Protein AF-A0A8T2DXG3-F1 (afdb_monomer)

pLDDT: mean 76.88, std 18.8, range [22.14, 98.5]

Nearest PDB structures (foldseek):
  3c4q-assembly2_B  TM=8.098E-01  e=6.160E-18  Corynebacterium glutamicum
  4n9w-assembly1_A  TM=7.398E-01  e=1.907E-14  Mycolicibacterium smegmatis MC2 155
  3c48-assembly1_A  TM=4.671E-01  e=1.867E-17  Corynebacterium glutamicum
  4nc9-assembly5_A  TM=6.658E-01  e=1.567E-13  Mycolicibacterium smegmatis MC2 155
  7vfn-assembly1_A  TM=7.058E-01  e=2.483E-08  Staphylococcus aureus subsp. aureus USA300

Mean predicted aligned error: 17.5 Å

Solvent-accessible surface area (backbone atoms only — not comparable to full-atom values): 44058 Å² total; per-residue (Å²): 138,88,80,87,86,82,91,85,86,87,86,89,86,82,65,74,67,65,60,56,54,56,55,55,71,61,51,61,68,62,63,62,77,75,63,88,80,93,75,85,89,77,84,76,81,82,78,89,72,95,66,99,71,74,75,68,88,79,78,60,76,93,72,49,90,50,24,63,39,73,50,80,65,47,82,87,56,66,58,78,65,73,45,38,35,38,33,30,32,45,53,66,66,53,55,90,76,59,54,66,67,27,49,42,52,50,53,55,45,32,51,44,13,53,45,60,30,50,33,37,37,30,25,21,26,70,55,87,48,92,74,52,71,64,66,74,80,83,57,100,78,75,51,65,53,47,78,44,54,39,79,97,59,66,62,58,56,64,50,56,68,53,32,45,52,54,50,52,57,53,36,69,76,51,70,58,70,32,34,39,20,50,41,76,33,50,49,47,87,58,42,54,76,44,73,62,35,38,31,38,45,80,65,56,43,64,50,47,51,48,23,53,51,48,62,51,68,66,49,61,92,88,57,76,82,51,71,66,57,55,48,42,46,66,72,51,36,51,57,45,34,60,48,46,68,66,40,56,78,34,51,68,28,39,34,14,42,28,62,49,50,34,47,41,44,35,74,71,64,63,41,59,65,97,32,56,43,69,51,68,70,62,52,69,63,94,63,31,59,70,42,73,66,45,16,52,55,41,26,58,76,70,72,47,77,86,54,74,80,44,42,31,37,28,36,72,49,65,31,40,70,60,43,15,49,67,42,52,52,56,19,47,61,56,48,53,77,77,38,86,51,51,35,40,38,38,36,26,51,48,83,48,56,67,58,52,60,76,67,41,93,47,44,48,77,66,37,69,62,50,76,72,52,45,39,29,52,47,31,44,35,47,35,36,44,44,50,41,36,47,56,59,51,80,54,56,61,58,51,47,30,12,31,17,34,21,12,39,35,35,34,67,31,63,25,33,39,70,65,68,56,67,48,74,62,30,44,46,73,24,59,77,42,41,67,45,45,32,53,53,49,52,51,54,59,71,55,33,52,68,54,34,46,53,20,0,48,55,20,20,58,50,30,56,68,74,23,34,97,65,58,48,65,53,29,35,36,27,40,51,76,92,91,61,100,53,102,81,71,66,71,35,34,37,35,43,68,94,43,86,58,67,46,76,49,91,59,90,65,54,84,70,76,66,83,49,49,62,23,65,25,48,44,48,21,32,41,39,36,34,46,66,72,50,65,26,32,41,32,14,79,67,69,67,46,69,46,81,39,78,76,42,70,69,30,51,51,48,53,74,40,50,77,59,51,72,72,67,76,80,72,70,56,47,54,29,38,36,44,14,72,87,80,71,43,62,35,49,33,44,54,43,66,26,48,90,76,75,42,94,46,63,14,46,37,38,40,39,38,70,90,77,72,43,67,41,77,49,78,78,58,51,95,58,44,57,46,34,69,38,46,27,26,44,56,94,36,24,39,36,38,45,33,66,43,76,65,24,27,35,37,37,33,35,54,73,81,62,43,76,51,81,52,55,71,47,99,57,57,74,68,60,56,58,24,35,45,54,38,56,49,89,94,31,55,28,41,36,40,48,55,85,56,32,34,41,34,30,35,57,38,80,89,82,63,45,72,45,77,72,56,70,47,80,61,51,76,92,61,38,93,84,70,57,30,63,44,71,54,45,73,46,68,50,98,55,94,95,58,85,42,58,28,40,33,32,30,34,76,68,89,22,34,48,35,35,32,34,33,71,84,81,69,45,76,46,83,59,40,77,45,97,43,44,43,58,66,22,59,35,35,51,20,87,61,75,85,126

Sequence (788 aa):
MASQTKLKKPNSHFSLCTFLFFTVLFTIPALFLLRTSSCSSSTAAVSSSSDTDQPPWSGDLQTAQFAWNRLDFSLTNPPPKTLKLAVFSRKWPTGPNPGGMERHAFTLYTALARRGHRVHVFTSPLDQSPETNKIPPVSDQIIYPIIHSHGDAEPGKWRYNKAWELYQEENKKEPFDAVHSESVALPHWIAREVPNLAVSWHGIALESLQSSIYQDLIRKPDEPRSQGFNASLYGAVLPKILDEIRFFHNYAHHIAISDSCGEMLRDVYQIPEKRVHVILNGVDENGFTSDKKLRTLFRSKLGLPENSSTIVLGAAGRLVKDKGHPLLFEAFAKLIQTYSNVYLVVAGSGPWEQRYKELGEKVSILGSLNPNELKGFYNGIDLFVNPTLRPQGLDLTLMEAMLSGKPVMASRYASIKRSIVVNDEFGFMFAPNVEALTAVMEVAVAEGAERLAERGRKCKEYAAEMFTARDPDVLMVSVFPHHVINPTIESLRTLQLGSSSTFKIPTPWEKDNVLYLVSHSSCDGLVCLYNHDKSGYVVNPTTRWYRPLPLCDYQKLMIDLRDGYYKLKRKFFMLGFGKDKFRGTYKPVWLYNSAEIGLKNATTCEVFDFSTNAWRYVTPAAPYRIAAYPAPVYLDGSLYWFTECKETKVLPFNLHTETFQVVCKAPFANVDPYKIVFYNLDNRLCVSEMKWPNQVIWSFNSGNKTWDKLFSIVLDLNFVTGICAVLPLALFDGKKKKKKKKKLMFCGRVLSQTLNTHDLETKSYDVTFTAESIGFPVLYFQSLISIP

InterPro domains:
  IPR001296 Glycosyl transferase, family 1 [PF00534] (306-459)
  IPR006527 F-box associated beta-propeller, type 1 [PF07734] (515-787)
  IPR017451 F-box associated beta-propeller domain [TIGR01640] (521-714)
  IPR028098 Glycosyltransferase subfamily 4-like, N-terminal domain [PF13439] (98-285)

Radius of gyration: 31.5 Å; Cα contacts (8 Å, |Δi|>4): 1537; chains: 1; bounding box: 83×72×102 Å

Secondary structure (DSSP, 8-state):
--------PPPP---HHHHHHHHHHHHHHHHHTT-----------------S-PPPP-S-GGG-SS-GGGS---TTS--SS--EEEEE-S--S-SS---HHHHHHHHHHHHHHHTT-EEEEEESPP---TTTT-PPP--TT---PEEEEPPSS-TT---HHHHHHHHHHHHHHS--SEEEEEGGGS-HHHHTT-TTEEEEES--HHHHHHHHHHHHHTS-TTSPPPHHHHHHIIIIIHHHHHHHHHHGGG-SEEEESSHHHHHIIIIIS---GGGEEE-PPP--GGG----HHHHHHHHHHTT---STT-EEEEEES--SGGGTHHHHHHHHHHHHHH-TTEEEEEEB-STTHHHHHTTGGGEEE-BS--HHHHHHHHHH-SEEEE----TT---HHHHHHHHTT--EEEE--HHHHHHT--SGGGEEEE-SSHHHHHHHHHHHHHHHHHHHHHHHHHHHHHHHHHSS--PPPPEEEE----S---TT--S-EEEETT-S-EEE---GGGGGT---EE-S--BTTBEEEE-SSS--EEE-TTT--EEEPPPPHHHHHHHHHGGGGGGS-------EEEEETTTTEEEEEEEEE-GGGT-SSSEEEEEEETTTTEEEE-SSPPSS-B-SSS--EEETTEEEEEB-SSS-EEEEEETTTTEE--EEE-SS-S--GGGEEEEEETTEEEEEEEETTEEEEEEEETTTTEEEEEEEEE--TTT--SS---EEEEEEE---TT---EEEEEE-SSS--EEEEEETTT--EEEEEE-S---S--EE--------

Foldseek 3Di:
DDDDDDDDDDDDDDDPVVVVVVVVVPPVVVVVVPDDDDDDDDDDDDDDDDDPDDDFDDDDQLLDQFFPLVGFQDLVHADPDAFAEEEQDADAPLDQFDAPLNQLVQVVQQSSQSSPHAYEYQYADHPPDPVSPCPPPDPVRRGGYHYDHQDDDDGSHQDLVSSVVVQVVVCVVPNGPAYEYAAVSPPLVVQLVDPRYEYEDLDALVLVLLLLVLLCVQPDPPDDDDPVSVCCNVPPRVVRNVVCLVRVQSHQAYEAQFPVSLCCVCPVSVDDNSRYHYHHGFDALVLAAADPVLQVVLCVVLVQDPDQLAAEEEEEDACDVQQLLVLVLLLVLVQCVPDVRYAYEYEEDDPCQVVQCVSPSRYHYDYHDDSNVVNSRLNNHLEYERLGSRLSDPRVNLLRSLLNLFAYEYEPHPRCCVQQVVDCLSAHYAHNYNVRSNVSVVVVSVCTRVSRSRSSNVSSVVSCQRRHPRNRFWWWWAADDPDDPDLPHAGTWIDGFLDQDIDGQDDPCSNVVDGWDWAQADGNQWIKTDDLQDWIKIARSQNRDIDTADDDPRNVLVNVCDCVVVVLPDFAAAWHWYAQSVVRFIKTKDKAQCVSSPDPDRIWMWIAGPVVSDIDTDPPGFPAAFHRQAGWEDADQWIWTWGPDQFIWIWIQRNNVRDIDTQDTDPDGPADSQQKYWYQEPRWTKIWGDPPQKIWIWTADPVVSDTDTDDIAGHDVLQEPPTGDKAWAYWAFDDDPDDTWIKIWIHYQPFTQFIWIAGPPVRDIDTSYGHSGRHHIHTGRRRPDDDD

Structure (mmCIF, N/CA/C/O backbone):
data_AF-A0A8T2DXG3-F1
#
_entry.id   AF-A0A8T2DXG3-F1
#
loop_
_atom_site.group_PDB
_atom_site.id
_atom_site.type_symbol
_atom_site.label_atom_id
_atom_site.label_alt_id
_atom_site.label_comp_id
_atom_site.label_asym_id
_atom_site.label_entity_id
_atom_site.label_seq_id
_atom_site.pdbx_PDB_ins_code
_atom_site.Cartn_x
_atom_site.Cartn_y
_atom_site.Cartn_z
_atom_site.occupancy
_atom_site.B_iso_or_equiv
_atom_site.auth_seq_id
_atom_site.auth_comp_id
_atom_site.auth_asym_id
_atom_site.auth_atom_id
_atom_site.pdbx_PDB_model_num
ATOM 1 N N . MET A 1 1 ? -45.236 17.200 -55.316 1.00 36.44 1 MET A N 1
ATOM 2 C CA . MET A 1 1 ? -45.056 16.736 -56.708 1.00 36.44 1 MET A CA 1
ATOM 3 C C . MET A 1 1 ? -43.775 17.346 -57.237 1.00 36.44 1 MET A C 1
ATOM 5 O O . MET A 1 1 ? -43.647 18.561 -57.225 1.00 36.44 1 MET A O 1
ATOM 9 N N . ALA A 1 2 ? -42.805 16.497 -57.559 1.00 32.91 2 ALA A N 1
ATOM 10 C CA . ALA A 1 2 ? -41.460 16.874 -57.970 1.00 32.91 2 ALA A CA 1
ATOM 11 C C . ALA A 1 2 ? -41.408 17.201 -59.471 1.00 32.91 2 ALA A C 1
ATOM 13 O O . ALA A 1 2 ? -42.013 16.480 -60.264 1.00 32.91 2 ALA A O 1
ATOM 14 N N . SER A 1 3 ? -40.637 18.221 -59.860 1.00 30.44 3 SER A N 1
ATOM 15 C CA . SER A 1 3 ? -40.182 18.399 -61.242 1.00 30.44 3 SER A CA 1
ATOM 16 C C . SER A 1 3 ? -38.671 18.203 -61.331 1.00 30.44 3 SER A C 1
ATOM 18 O O . SER A 1 3 ? -37.901 18.705 -60.516 1.00 30.44 3 SER A O 1
ATOM 20 N N . GLN A 1 4 ? -38.288 17.435 -62.340 1.00 38.31 4 GLN A N 1
ATOM 21 C CA . GLN A 1 4 ? -36.957 16.936 -62.648 1.00 38.31 4 GLN A CA 1
ATOM 22 C C . GLN A 1 4 ? -35.958 18.036 -63.028 1.00 38.31 4 GLN A C 1
ATOM 24 O O . GLN A 1 4 ? -36.316 19.023 -63.665 1.00 38.31 4 GLN A O 1
ATOM 29 N N . THR A 1 5 ? -34.668 17.772 -62.810 1.00 30.14 5 THR A N 1
ATOM 30 C CA . THR A 1 5 ? -33.633 18.095 -63.808 1.00 30.14 5 THR A CA 1
ATOM 31 C C . THR A 1 5 ? -32.411 17.196 -63.621 1.00 30.14 5 THR A C 1
ATOM 33 O O . THR A 1 5 ? -31.902 17.017 -62.518 1.00 30.14 5 THR A O 1
ATOM 36 N N . LYS A 1 6 ? -31.974 16.577 -64.723 1.00 32.88 6 LYS A N 1
ATOM 37 C CA . LYS A 1 6 ? -30.844 15.645 -64.822 1.00 32.88 6 LYS A CA 1
ATOM 38 C C . LYS A 1 6 ? -29.635 16.346 -65.465 1.00 32.88 6 LYS A C 1
ATOM 40 O O . LYS A 1 6 ? -29.786 16.970 -66.506 1.00 32.88 6 LYS A O 1
ATOM 45 N N . LEU A 1 7 ? -28.462 16.072 -64.880 1.00 33.25 7 LEU A N 1
ATOM 46 C CA . LEU A 1 7 ? -27.127 15.828 -65.473 1.00 33.25 7 LEU A CA 1
ATOM 47 C C . LEU A 1 7 ? -26.355 16.926 -66.241 1.00 33.25 7 LEU A C 1
ATOM 49 O O . LEU A 1 7 ? -26.735 17.316 -67.339 1.00 33.25 7 LEU A O 1
ATOM 53 N N . LYS A 1 8 ? -25.116 17.185 -65.774 1.00 28.42 8 LYS A N 1
ATOM 54 C CA . LYS A 1 8 ? -23.886 17.286 -66.599 1.00 28.42 8 LYS A CA 1
ATOM 55 C C . LYS A 1 8 ? -22.622 16.901 -65.790 1.00 28.42 8 LYS A C 1
ATOM 57 O O . LYS A 1 8 ? -22.511 17.246 -64.620 1.00 28.42 8 LYS A O 1
ATOM 62 N N . LYS A 1 9 ? -21.710 16.144 -66.425 1.00 31.61 9 LYS A N 1
ATOM 63 C CA . LYS A 1 9 ? -20.399 15.648 -65.927 1.00 31.61 9 LYS A CA 1
ATOM 64 C C . LYS A 1 9 ? -19.340 16.771 -65.807 1.00 31.61 9 LYS A C 1
ATOM 66 O O . LYS A 1 9 ? -19.448 17.740 -66.556 1.00 31.61 9 LYS A O 1
ATOM 71 N N . PRO A 1 10 ? -18.287 16.613 -64.972 1.00 37.31 10 PRO A N 1
ATOM 72 C CA . PRO A 1 10 ? -17.184 17.569 -64.871 1.00 37.31 10 PRO A CA 1
ATOM 73 C C . PRO A 1 10 ? -16.040 17.272 -65.860 1.00 37.31 10 PRO A C 1
ATOM 75 O O . PRO A 1 10 ? -15.703 16.113 -66.106 1.00 37.31 10 PRO A O 1
ATOM 78 N N . ASN A 1 11 ? -15.430 18.341 -66.384 1.00 32.38 11 ASN A N 1
ATOM 79 C CA . ASN A 1 11 ? -14.191 18.318 -67.163 1.00 32.38 11 ASN A CA 1
ATOM 80 C C . ASN A 1 11 ? -12.968 18.398 -66.239 1.00 32.38 11 ASN A C 1
ATOM 82 O O . ASN A 1 11 ? -12.905 19.223 -65.329 1.00 32.38 11 ASN A O 1
ATOM 86 N N . SER A 1 12 ? -11.988 17.548 -66.528 1.00 41.22 12 SER A N 1
ATOM 87 C CA . SER A 1 12 ? -10.654 17.490 -65.942 1.00 41.22 12 SER A CA 1
ATOM 88 C C . SER A 1 12 ? -9.726 18.528 -66.571 1.00 41.22 12 SER A C 1
ATOM 90 O O . SER A 1 12 ? -9.498 18.450 -67.769 1.00 41.22 12 SER A O 1
ATOM 92 N N . HIS A 1 13 ? -9.137 19.423 -65.778 1.00 42.16 13 HIS A N 1
ATOM 93 C CA . HIS A 1 13 ? -7.827 20.035 -66.041 1.00 42.16 13 HIS A CA 1
ATOM 94 C C . HIS A 1 13 ? -7.326 20.667 -64.733 1.00 42.16 13 HIS A C 1
ATOM 96 O O . HIS A 1 13 ? -7.647 21.808 -64.420 1.00 42.16 13 HIS A O 1
ATOM 102 N N . PHE A 1 14 ? -6.545 19.916 -63.953 1.00 41.03 14 PHE A N 1
ATOM 103 C CA . PHE A 1 14 ? -5.687 20.484 -62.913 1.00 41.03 14 PHE A CA 1
ATOM 104 C C . PHE A 1 14 ? -4.249 20.047 -63.196 1.00 41.03 14 PHE A C 1
ATOM 106 O O . PHE A 1 14 ? -3.977 18.879 -63.464 1.00 41.03 14 PHE A O 1
ATOM 113 N N . SER A 1 15 ? -3.378 21.047 -63.274 1.00 48.19 15 SER A N 1
ATOM 114 C CA . SER A 1 15 ? -2.099 21.043 -63.979 1.00 48.19 15 SER A CA 1
ATOM 115 C C . SER A 1 15 ? -0.983 20.305 -63.229 1.00 48.19 15 SER A C 1
ATOM 117 O O . SER A 1 15 ? -0.803 20.466 -62.023 1.00 48.19 15 SER A O 1
ATOM 119 N N . LEU A 1 16 ? -0.171 19.572 -63.996 1.00 49.19 16 LEU A N 1
ATOM 120 C CA . LEU A 1 16 ? 1.076 18.892 -63.615 1.00 49.19 16 LEU A CA 1
ATOM 121 C C . LEU A 1 16 ? 2.078 19.813 -62.874 1.00 49.19 16 LEU A C 1
ATOM 123 O O . LEU A 1 16 ? 2.930 19.337 -62.125 1.00 49.19 16 LEU A O 1
ATOM 127 N N . CYS A 1 17 ? 1.950 21.136 -63.028 1.00 50.56 17 CYS A N 1
ATOM 128 C CA . CYS A 1 17 ? 2.814 22.123 -62.379 1.00 50.56 17 CYS A CA 1
ATOM 129 C C . CYS A 1 17 ? 2.629 22.201 -60.856 1.00 50.56 17 CYS A C 1
ATOM 131 O O . CYS A 1 17 ? 3.584 22.513 -60.146 1.00 50.56 17 CYS A O 1
ATOM 133 N N . THR A 1 18 ? 1.441 21.889 -60.326 1.00 57.53 18 THR A N 1
ATOM 134 C CA . THR A 1 18 ? 1.207 21.935 -58.872 1.00 57.53 18 THR A CA 1
ATOM 135 C C . THR A 1 18 ? 1.896 20.767 -58.164 1.00 57.53 18 THR A C 1
ATOM 137 O O . THR A 1 18 ? 2.382 20.924 -57.050 1.00 57.53 18 THR A O 1
ATOM 140 N N . PHE A 1 19 ? 2.024 19.614 -58.828 1.00 59.81 19 PHE A N 1
ATOM 141 C CA . PHE A 1 19 ? 2.673 18.433 -58.252 1.00 59.81 19 PHE A CA 1
ATOM 142 C C . PHE A 1 19 ? 4.202 18.589 -58.179 1.00 59.81 19 PHE A C 1
ATOM 144 O O . PHE A 1 19 ? 4.807 18.256 -57.162 1.00 59.81 19 PHE A O 1
ATOM 151 N N . LEU A 1 20 ? 4.816 19.183 -59.211 1.00 57.59 20 LEU A N 1
ATOM 152 C CA . LEU A 1 20 ? 6.264 19.429 -59.264 1.00 57.59 20 LEU A CA 1
ATOM 153 C C . LEU A 1 20 ? 6.738 20.461 -58.226 1.00 57.59 20 LEU A C 1
ATOM 155 O O . LEU A 1 20 ? 7.808 20.290 -57.637 1.00 57.59 20 LEU A O 1
ATOM 159 N N . PHE A 1 21 ? 5.925 21.486 -57.944 1.00 63.72 21 PHE A N 1
ATOM 160 C CA . PHE A 1 21 ? 6.243 22.513 -56.946 1.00 63.72 21 PHE A CA 1
ATOM 161 C C . PHE A 1 21 ? 6.338 21.934 -55.524 1.00 63.72 21 PHE A C 1
ATOM 163 O O . PHE A 1 21 ? 7.271 22.253 -54.787 1.00 63.72 21 PHE A O 1
ATOM 170 N N . PHE A 1 22 ? 5.443 21.009 -55.157 1.00 55.56 22 PHE A N 1
ATOM 171 C CA . PHE A 1 22 ? 5.474 20.362 -53.840 1.00 55.56 22 PHE A CA 1
ATOM 172 C C . PHE A 1 22 ? 6.601 19.328 -53.699 1.00 55.56 22 PHE A C 1
ATOM 174 O O . PHE A 1 22 ? 7.175 19.204 -52.619 1.00 55.56 22 PHE A O 1
ATOM 181 N N . THR A 1 23 ? 7.003 18.635 -54.770 1.00 59.44 23 THR A N 1
ATOM 182 C CA . THR A 1 23 ? 8.134 17.689 -54.698 1.00 59.44 23 THR A CA 1
ATOM 183 C C . THR A 1 23 ? 9.490 18.367 -54.498 1.00 59.44 23 THR A C 1
ATOM 185 O O . THR A 1 23 ? 10.348 17.806 -53.820 1.00 59.44 23 THR A O 1
ATOM 188 N N . VAL A 1 24 ? 9.702 19.579 -55.019 1.00 62.62 24 VAL A N 1
ATOM 189 C CA . VAL A 1 24 ? 10.977 20.305 -54.851 1.00 62.62 24 VAL A CA 1
ATOM 190 C C . VAL A 1 24 ? 11.058 20.993 -53.482 1.00 62.62 24 VAL A C 1
ATOM 192 O O . VAL A 1 24 ? 12.117 20.987 -52.856 1.00 62.62 24 VAL A O 1
ATOM 195 N N . LEU A 1 25 ? 9.933 21.504 -52.960 1.00 58.09 25 LEU A N 1
ATOM 196 C CA . LEU A 1 25 ? 9.897 22.196 -51.664 1.00 58.09 25 LEU A CA 1
ATOM 197 C C . LEU A 1 25 ? 10.207 21.269 -50.469 1.00 58.09 25 LEU A C 1
ATOM 199 O O . LEU A 1 25 ? 10.705 21.733 -49.447 1.00 58.09 25 LEU A O 1
ATOM 203 N N . PHE A 1 26 ? 9.943 19.963 -50.604 1.00 54.41 26 PHE A N 1
ATOM 204 C CA . PHE A 1 26 ? 10.114 18.979 -49.525 1.00 54.41 26 PHE A CA 1
ATOM 205 C C . PHE A 1 26 ? 11.358 18.084 -49.650 1.00 54.41 26 PHE A C 1
ATOM 207 O O . PHE A 1 26 ? 11.744 17.446 -48.673 1.00 54.41 26 PHE A O 1
ATOM 214 N N . THR A 1 27 ? 12.027 18.041 -50.806 1.00 53.34 27 THR A N 1
ATOM 215 C CA . THR A 1 27 ? 13.200 17.164 -51.017 1.00 53.34 27 THR A CA 1
ATOM 216 C C . THR A 1 27 ? 14.532 17.829 -50.657 1.00 53.34 27 THR A C 1
ATOM 218 O O . THR A 1 27 ? 15.464 17.149 -50.232 1.00 53.34 27 THR A O 1
ATOM 221 N N . ILE A 1 28 ? 14.621 19.158 -50.744 1.00 52.03 28 ILE A N 1
ATOM 222 C CA . ILE A 1 28 ? 15.856 19.913 -50.477 1.00 52.03 28 ILE A CA 1
ATOM 223 C C . ILE A 1 28 ? 16.189 20.041 -48.969 1.00 52.03 28 ILE A C 1
ATOM 225 O O . ILE A 1 28 ? 17.364 19.898 -48.622 1.00 52.03 28 ILE A O 1
ATOM 229 N N . PRO A 1 29 ? 15.224 20.195 -48.034 1.00 48.75 29 PRO A N 1
ATOM 230 C CA . PRO A 1 29 ? 15.529 20.200 -46.596 1.00 48.75 29 PRO A CA 1
ATOM 231 C C . PRO A 1 29 ? 15.980 18.829 -46.059 1.00 48.75 29 PRO A C 1
ATOM 233 O O . PRO A 1 29 ? 16.755 18.758 -45.107 1.00 48.75 29 PRO A O 1
ATOM 236 N N . ALA A 1 30 ? 15.544 17.731 -46.690 1.00 45.62 30 ALA A N 1
ATOM 237 C CA . ALA A 1 30 ? 15.877 16.366 -46.274 1.00 45.62 30 ALA A CA 1
ATOM 238 C C . ALA A 1 30 ? 17.333 15.968 -46.593 1.00 45.62 30 ALA A C 1
ATOM 240 O O . ALA A 1 30 ? 17.901 15.110 -45.920 1.00 45.62 30 ALA A O 1
ATOM 241 N N . LEU A 1 31 ? 17.968 16.622 -47.573 1.00 42.72 31 LEU A N 1
ATOM 242 C CA . LEU A 1 31 ? 19.369 16.381 -47.944 1.00 42.72 31 LEU A CA 1
ATOM 243 C C . LEU A 1 31 ? 20.376 17.166 -47.082 1.00 42.72 31 LEU A C 1
ATOM 245 O O . LEU A 1 31 ? 21.543 16.782 -47.020 1.00 42.72 31 LEU A O 1
ATOM 249 N N . PHE A 1 32 ? 19.935 18.204 -46.360 1.00 40.88 32 PHE A N 1
ATOM 250 C CA . PHE A 1 32 ? 20.781 18.960 -45.423 1.00 40.88 32 PHE A CA 1
ATOM 251 C C . PHE A 1 32 ? 20.879 18.331 -44.023 1.00 40.88 32 PHE A C 1
ATOM 253 O O . PHE A 1 32 ? 21.815 18.635 -43.290 1.00 40.88 32 PHE A O 1
ATOM 260 N N . LEU A 1 33 ? 19.983 17.401 -43.669 1.00 42.19 33 LEU A N 1
ATOM 261 C CA . LEU A 1 33 ? 20.028 16.658 -42.399 1.00 42.19 33 LEU A CA 1
ATOM 262 C C . LEU A 1 33 ? 20.940 15.412 -42.436 1.00 42.19 33 LEU A C 1
ATOM 264 O O . LEU A 1 33 ? 21.079 14.728 -41.427 1.00 42.19 33 LEU A O 1
ATOM 268 N N . LEU A 1 34 ? 21.585 15.120 -43.574 1.00 37.22 34 LEU A N 1
ATOM 269 C CA . LEU A 1 34 ? 22.443 13.938 -43.771 1.00 37.22 34 LEU A CA 1
ATOM 270 C C . LEU A 1 34 ? 23.950 14.243 -43.876 1.00 37.22 34 LEU A C 1
ATOM 272 O O . LEU A 1 34 ? 24.734 13.367 -44.242 1.00 37.22 34 LEU A O 1
ATOM 276 N N . ARG A 1 35 ? 24.401 15.454 -43.525 1.00 35.03 35 ARG A N 1
ATOM 277 C CA . ARG A 1 35 ? 25.836 15.761 -43.404 1.00 35.03 35 ARG A CA 1
ATOM 278 C C . ARG A 1 35 ? 26.145 16.498 -42.106 1.00 35.03 35 ARG A C 1
ATOM 280 O O . ARG A 1 35 ? 25.478 17.463 -41.762 1.00 35.03 35 ARG A O 1
ATOM 287 N N . THR A 1 36 ? 27.245 16.071 -41.483 1.00 30.36 36 THR A N 1
ATOM 288 C CA . THR A 1 36 ? 27.814 16.476 -40.180 1.00 30.36 36 THR A CA 1
ATOM 289 C C . THR A 1 36 ? 27.170 15.699 -39.018 1.00 30.36 36 THR A C 1
ATOM 291 O O . THR A 1 36 ? 25.980 15.782 -38.778 1.00 30.36 36 THR A O 1
ATOM 294 N N . SER A 1 37 ? 27.863 14.818 -38.300 1.00 29.02 37 SER A N 1
ATOM 295 C CA . SER A 1 37 ? 29.191 14.986 -37.715 1.00 29.02 37 SER A CA 1
ATOM 296 C C . SER A 1 37 ? 29.897 13.633 -37.557 1.00 29.02 37 SER A C 1
ATOM 298 O O . SER A 1 37 ? 29.459 12.732 -36.850 1.00 29.02 37 SER A O 1
ATOM 300 N N . SER A 1 38 ? 31.034 13.513 -38.231 1.00 29.02 38 SER A N 1
ATOM 301 C CA . SER A 1 38 ? 32.109 12.586 -37.905 1.00 29.02 38 SER A CA 1
ATOM 302 C C . SER A 1 38 ? 32.763 13.036 -36.599 1.00 29.02 38 SER A C 1
ATOM 304 O O . SER A 1 38 ? 33.349 14.117 -36.561 1.00 29.02 38 SER A O 1
ATOM 306 N N . CYS A 1 39 ? 32.694 12.217 -35.551 1.00 23.86 39 CYS A N 1
ATOM 307 C CA . CYS A 1 39 ? 33.602 12.332 -34.417 1.00 23.86 39 CYS A CA 1
ATOM 308 C C . CYS A 1 39 ? 34.064 10.939 -33.983 1.00 23.86 39 CYS A C 1
ATOM 310 O O . CYS A 1 39 ? 33.299 9.978 -33.944 1.00 23.86 39 CYS A O 1
ATOM 312 N N . SER A 1 40 ? 35.366 10.868 -33.763 1.00 24.83 40 SER A N 1
ATOM 313 C CA . SER A 1 40 ? 36.238 9.720 -33.553 1.00 24.83 40 SER A CA 1
ATOM 314 C C . SER A 1 40 ? 35.734 8.677 -32.556 1.00 24.83 40 SER A C 1
ATOM 316 O O . SER A 1 40 ? 35.421 8.984 -31.408 1.00 24.83 40 SER A O 1
ATOM 318 N N . SER A 1 41 ? 35.795 7.418 -32.982 1.00 24.97 41 SER A N 1
ATOM 319 C CA . SER A 1 41 ? 35.746 6.229 -32.141 1.00 24.97 41 SER A CA 1
ATOM 320 C C . SER A 1 41 ? 36.973 6.157 -31.225 1.00 24.97 41 SER A C 1
ATOM 322 O O . SER A 1 41 ? 38.055 5.767 -31.666 1.00 24.97 41 SER A O 1
ATOM 324 N N . SER A 1 42 ? 36.808 6.484 -29.945 1.00 23.20 42 SER A N 1
ATOM 325 C CA . SER A 1 42 ? 37.660 5.950 -28.883 1.00 23.20 42 SER A CA 1
ATOM 326 C C . SER A 1 42 ? 37.013 4.667 -28.359 1.00 23.20 42 SER A C 1
ATOM 328 O O . SER A 1 42 ? 36.015 4.668 -27.642 1.00 23.20 42 SER A O 1
ATOM 330 N N . THR A 1 43 ? 37.562 3.529 -28.771 1.00 24.88 43 THR A N 1
ATOM 331 C CA . THR A 1 43 ? 37.257 2.220 -28.196 1.00 24.88 43 THR A CA 1
ATOM 332 C C . THR A 1 43 ? 37.784 2.174 -26.763 1.00 24.88 43 THR A C 1
ATOM 334 O O . THR A 1 43 ? 38.964 1.903 -26.545 1.00 24.88 43 THR A O 1
ATOM 337 N N . ALA A 1 44 ? 36.925 2.441 -25.780 1.00 23.41 44 ALA A N 1
ATOM 338 C CA . ALA A 1 44 ? 37.192 2.046 -24.404 1.00 23.41 44 ALA A CA 1
ATOM 339 C C . ALA A 1 44 ? 36.923 0.540 -24.287 1.00 23.41 44 ALA A C 1
ATOM 341 O O . ALA A 1 44 ? 35.783 0.082 -24.360 1.00 23.41 44 ALA A O 1
ATOM 342 N N . ALA A 1 45 ? 38.001 -0.234 -24.176 1.00 22.14 45 ALA A N 1
ATOM 343 C CA . ALA A 1 45 ? 37.951 -1.648 -23.852 1.00 22.14 45 ALA A CA 1
ATOM 344 C C . ALA A 1 45 ? 37.298 -1.828 -22.473 1.00 22.14 45 ALA A C 1
ATOM 346 O O . ALA A 1 45 ? 37.824 -1.352 -21.469 1.00 22.14 45 ALA A O 1
ATOM 347 N N . VAL A 1 46 ? 36.156 -2.514 -22.419 1.00 23.95 46 VAL A N 1
ATOM 348 C CA . VAL A 1 46 ? 35.571 -2.973 -21.156 1.00 23.95 46 VAL A CA 1
ATOM 349 C C . VAL A 1 46 ? 36.251 -4.289 -20.801 1.00 23.95 46 VAL A C 1
ATOM 351 O O . VAL A 1 46 ? 35.932 -5.346 -21.344 1.00 23.95 46 VAL A O 1
ATOM 354 N N . SER A 1 47 ? 37.244 -4.201 -19.921 1.00 22.80 47 SER A N 1
ATOM 355 C CA . SER A 1 47 ? 37.833 -5.342 -19.231 1.00 22.80 47 SER A CA 1
ATOM 356 C C . SER A 1 47 ? 36.797 -5.965 -18.297 1.00 22.80 47 SER A C 1
ATOM 358 O O . SER A 1 47 ? 36.258 -5.294 -17.420 1.00 22.80 47 SER A O 1
ATOM 360 N N . SER A 1 48 ? 36.536 -7.256 -18.476 1.00 27.28 48 SER A N 1
ATOM 361 C CA . SER A 1 48 ? 35.738 -8.078 -17.573 1.00 27.28 48 SER A CA 1
ATOM 362 C C . SER A 1 48 ? 36.532 -8.398 -16.302 1.00 27.28 48 SER A C 1
ATOM 364 O O . SER A 1 48 ? 37.356 -9.316 -16.309 1.00 27.28 48 SER A O 1
ATOM 366 N N . SER A 1 49 ? 36.279 -7.667 -15.216 1.00 22.59 49 SER A N 1
ATOM 367 C CA . SER A 1 49 ? 36.568 -8.121 -13.853 1.00 22.59 49 SER A CA 1
ATOM 368 C C . SER A 1 49 ? 35.324 -8.782 -13.261 1.00 22.59 49 SER A C 1
ATOM 370 O O . SER A 1 49 ? 34.190 -8.335 -13.425 1.00 22.59 49 SER A O 1
ATOM 372 N N . SER A 1 50 ? 35.543 -9.915 -12.608 1.00 36.56 50 SER A N 1
ATOM 373 C CA . SER A 1 50 ? 34.583 -10.590 -11.747 1.00 36.56 50 SER A CA 1
ATOM 374 C C . SER A 1 50 ? 34.287 -9.718 -10.525 1.00 36.56 50 SER A C 1
ATOM 376 O O . SER A 1 50 ? 35.100 -9.708 -9.606 1.00 36.56 50 SER A O 1
ATOM 378 N N . ASP A 1 51 ? 33.145 -9.029 -10.487 1.00 28.52 51 ASP A N 1
ATOM 379 C CA . ASP A 1 51 ? 32.801 -8.163 -9.355 1.00 28.52 51 ASP A CA 1
ATOM 380 C C . ASP A 1 51 ? 31.496 -8.576 -8.671 1.00 28.52 51 ASP A C 1
ATOM 382 O O . ASP A 1 51 ? 30.391 -8.437 -9.193 1.00 28.52 51 ASP A O 1
ATOM 386 N N . THR A 1 52 ? 31.655 -9.041 -7.433 1.00 33.12 52 THR A N 1
ATOM 387 C CA . THR A 1 52 ? 30.659 -8.958 -6.356 1.00 33.12 52 THR A CA 1
ATOM 388 C C . THR A 1 52 ? 30.535 -7.540 -5.772 1.00 33.12 52 THR A C 1
ATOM 390 O O . THR A 1 52 ? 29.891 -7.387 -4.740 1.00 33.12 52 THR A O 1
ATOM 393 N N . ASP A 1 53 ? 31.083 -6.522 -6.444 1.00 34.41 53 ASP A N 1
ATOM 394 C CA . ASP A 1 53 ? 31.083 -5.107 -6.046 1.00 34.41 53 ASP A CA 1
ATOM 395 C C . ASP A 1 53 ? 30.455 -4.210 -7.134 1.00 34.41 53 ASP A C 1
ATOM 397 O O . ASP A 1 53 ? 31.038 -3.223 -7.581 1.00 34.41 53 ASP A O 1
ATOM 401 N N . GLN A 1 54 ? 29.239 -4.528 -7.591 1.00 39.59 54 GLN A N 1
ATOM 402 C CA . GLN A 1 54 ? 28.439 -3.503 -8.274 1.00 39.59 54 GLN A CA 1
ATOM 403 C C . GLN A 1 54 ? 27.982 -2.480 -7.219 1.00 39.59 54 GLN A C 1
ATOM 405 O O . GLN A 1 54 ? 27.354 -2.884 -6.235 1.00 39.59 54 GLN A O 1
ATOM 410 N N . PRO A 1 55 ? 28.287 -1.178 -7.376 1.00 42.75 55 PRO A N 1
ATOM 411 C CA . PRO A 1 55 ? 27.853 -0.166 -6.424 1.00 42.75 55 PRO A CA 1
ATOM 412 C C . PRO A 1 55 ? 26.317 -0.133 -6.344 1.00 42.75 55 PRO A C 1
ATOM 414 O O . PRO A 1 55 ? 25.649 -0.376 -7.356 1.00 42.75 55 PRO A O 1
ATOM 417 N N . PRO A 1 56 ? 25.733 0.167 -5.166 1.00 53.41 56 PRO A N 1
ATOM 418 C CA . PRO A 1 56 ? 24.291 0.329 -5.036 1.00 53.41 56 PRO A CA 1
ATOM 419 C C . PRO A 1 56 ? 23.805 1.352 -6.062 1.00 53.41 56 PRO A C 1
ATOM 421 O O . PRO A 1 56 ? 24.430 2.398 -6.253 1.00 53.41 56 PRO A O 1
ATOM 424 N N . TRP A 1 57 ? 22.713 1.024 -6.755 1.00 52.34 57 TRP A N 1
ATOM 425 C CA . TRP A 1 57 ? 22.218 1.845 -7.852 1.00 52.34 57 TRP A CA 1
ATOM 426 C C . TRP A 1 57 ? 21.994 3.293 -7.402 1.00 52.34 57 TRP A C 1
ATOM 428 O O . TRP A 1 57 ? 21.316 3.560 -6.408 1.00 52.34 57 TRP A O 1
ATOM 438 N N . SER A 1 58 ? 22.563 4.224 -8.163 1.00 45.41 58 SER A N 1
ATOM 439 C CA . SER A 1 58 ? 22.406 5.665 -8.011 1.00 45.41 58 SER A CA 1
ATOM 440 C C . SER A 1 58 ? 21.792 6.239 -9.286 1.00 45.41 58 SER A C 1
ATOM 442 O O . SER A 1 58 ? 22.456 6.395 -10.307 1.00 45.41 58 SER A O 1
ATOM 444 N N . GLY A 1 59 ? 20.498 6.545 -9.250 1.00 48.25 59 GLY A N 1
ATOM 445 C CA . GLY A 1 59 ? 19.788 7.158 -10.372 1.00 48.25 59 GLY A CA 1
ATOM 446 C C . GLY A 1 59 ? 18.427 7.716 -9.960 1.00 48.25 59 GLY A C 1
ATOM 447 O O . GLY A 1 59 ? 18.054 7.668 -8.788 1.00 48.25 59 GLY A O 1
ATOM 448 N N . ASP A 1 60 ? 17.679 8.259 -10.920 1.00 50.22 60 ASP A N 1
ATOM 449 C CA . ASP A 1 60 ? 16.286 8.670 -10.710 1.00 50.22 60 ASP A CA 1
ATOM 450 C C . ASP A 1 60 ? 15.363 7.453 -10.853 1.00 50.22 60 ASP A C 1
ATOM 452 O O . ASP A 1 60 ? 15.384 6.773 -11.885 1.00 50.22 60 ASP A O 1
ATOM 456 N N . LEU A 1 61 ? 14.542 7.183 -9.831 1.00 53.06 61 LEU A N 1
ATOM 457 C CA . LEU A 1 61 ? 13.628 6.033 -9.793 1.00 53.06 61 LEU A CA 1
ATOM 458 C C . LEU A 1 61 ? 12.617 6.080 -10.939 1.00 53.06 61 LEU A C 1
ATOM 460 O O . LEU A 1 61 ? 12.214 5.037 -11.442 1.00 53.06 61 LEU A O 1
ATOM 464 N N . GLN A 1 62 ? 12.263 7.278 -11.402 1.00 46.25 62 GLN A N 1
ATOM 465 C CA . GLN A 1 62 ? 11.365 7.481 -12.540 1.00 46.25 62 GLN A CA 1
ATOM 466 C C . GLN A 1 62 ? 11.978 6.991 -13.858 1.00 46.25 62 GLN A C 1
ATOM 468 O O . GLN A 1 62 ? 11.263 6.671 -14.804 1.00 46.25 62 GLN A O 1
ATOM 473 N N . THR A 1 63 ? 13.308 6.926 -13.924 1.00 46.00 63 THR A N 1
ATOM 474 C CA . THR A 1 63 ? 14.063 6.437 -15.085 1.00 46.00 63 THR A CA 1
ATOM 475 C C . THR A 1 63 ? 14.581 5.013 -14.889 1.00 46.00 63 THR A C 1
ATOM 477 O O . THR A 1 63 ? 15.183 4.448 -15.807 1.00 46.00 63 THR A O 1
ATOM 480 N N . ALA A 1 64 ? 14.352 4.419 -13.710 1.00 47.06 64 ALA A N 1
ATOM 481 C CA . ALA A 1 64 ? 14.805 3.075 -13.404 1.00 47.06 64 ALA A CA 1
ATOM 482 C C . ALA A 1 64 ? 14.157 2.086 -14.380 1.00 47.06 64 ALA A C 1
ATOM 484 O O . ALA A 1 64 ? 12.946 1.883 -14.405 1.00 47.06 64 ALA A O 1
ATOM 485 N N . GLN A 1 65 ? 14.986 1.444 -15.202 1.00 42.81 65 GLN A N 1
ATOM 486 C CA . GLN A 1 65 ? 14.556 0.373 -16.102 1.00 42.81 65 GLN A CA 1
ATOM 487 C C . GLN A 1 65 ? 14.524 -0.987 -15.391 1.00 42.81 65 GLN A C 1
ATOM 489 O O . GLN A 1 65 ? 14.862 -2.005 -15.989 1.00 42.81 65 GLN A O 1
ATOM 494 N N . PHE A 1 66 ? 14.242 -0.987 -14.091 1.00 45.28 66 PHE A N 1
ATOM 495 C CA . PHE A 1 66 ? 14.160 -2.179 -13.268 1.00 45.28 66 PHE A CA 1
ATOM 496 C C . PHE A 1 66 ? 13.216 -1.918 -12.090 1.00 45.28 66 PHE A C 1
ATOM 498 O O . PHE A 1 66 ? 13.004 -0.783 -11.671 1.00 45.28 66 PHE A O 1
ATOM 505 N N . ALA A 1 67 ? 12.636 -2.987 -11.562 1.00 39.50 67 ALA A N 1
ATOM 506 C CA . ALA A 1 67 ? 11.707 -2.938 -10.441 1.00 39.50 67 ALA A CA 1
ATOM 507 C C . ALA A 1 67 ? 12.392 -2.461 -9.143 1.00 39.50 67 ALA A C 1
ATOM 509 O O . ALA A 1 67 ? 13.478 -2.934 -8.804 1.00 39.50 67 ALA A O 1
ATOM 510 N N . TRP A 1 68 ? 11.765 -1.526 -8.418 1.00 49.72 68 TRP A N 1
ATOM 511 C CA . TRP A 1 68 ? 12.367 -0.824 -7.269 1.00 49.72 68 TRP A CA 1
ATOM 512 C C . TRP A 1 68 ? 12.773 -1.764 -6.137 1.00 49.72 68 TRP A C 1
ATOM 514 O O . TRP A 1 68 ? 13.707 -1.486 -5.398 1.00 49.72 68 TRP A O 1
ATOM 524 N N . ASN A 1 69 ? 12.128 -2.918 -6.039 1.00 43.34 69 ASN A N 1
ATOM 525 C CA . ASN A 1 69 ? 12.452 -3.953 -5.071 1.00 43.34 69 ASN A CA 1
ATOM 526 C C . ASN A 1 69 ? 13.717 -4.768 -5.491 1.00 43.34 69 ASN A C 1
ATOM 528 O O . ASN A 1 69 ? 13.984 -5.859 -5.005 1.00 43.34 69 ASN A O 1
ATOM 532 N N . ARG A 1 70 ? 14.508 -4.280 -6.448 1.00 39.03 70 ARG A N 1
ATOM 533 C CA . ARG A 1 70 ? 15.907 -4.699 -6.639 1.00 39.03 70 ARG A CA 1
ATOM 534 C C . ARG A 1 70 ? 16.887 -3.801 -5.889 1.00 39.03 70 ARG A C 1
ATOM 536 O O . ARG A 1 70 ? 18.089 -4.047 -5.934 1.00 39.03 70 ARG A O 1
ATOM 543 N N . LEU A 1 71 ? 16.389 -2.747 -5.248 1.00 50.91 71 LEU A N 1
ATOM 544 C CA . LEU A 1 71 ? 17.187 -1.847 -4.435 1.00 50.91 71 LEU A CA 1
ATOM 545 C C . LEU A 1 71 ? 17.320 -2.428 -3.033 1.00 50.91 71 LEU A C 1
ATOM 547 O O . LEU A 1 71 ? 16.344 -2.506 -2.299 1.00 50.91 71 LEU A O 1
ATOM 551 N N . ASP A 1 72 ? 18.531 -2.831 -2.667 1.00 48.22 72 ASP A N 1
ATOM 552 C CA . ASP A 1 72 ? 18.863 -3.141 -1.279 1.00 48.22 72 ASP A CA 1
ATOM 553 C C . ASP A 1 72 ? 18.811 -1.842 -0.460 1.00 48.22 72 ASP A C 1
ATOM 555 O O . ASP A 1 72 ? 19.487 -0.855 -0.773 1.00 48.22 72 ASP A O 1
ATOM 559 N N . PHE A 1 73 ? 17.974 -1.827 0.573 1.00 53.97 73 PHE A N 1
ATOM 560 C CA . PHE A 1 73 ? 17.764 -0.689 1.452 1.00 53.97 73 PHE A CA 1
ATOM 561 C C . PHE A 1 73 ? 18.330 -0.963 2.856 1.00 53.97 73 PHE A C 1
ATOM 563 O O . PHE A 1 73 ? 17.880 -0.330 3.817 1.00 53.97 73 PHE A O 1
ATOM 570 N N . SER A 1 74 ? 19.345 -1.829 2.982 1.00 52.22 74 SER A N 1
ATOM 571 C CA . SER A 1 74 ? 19.847 -2.223 4.295 1.00 52.22 74 SER A CA 1
ATOM 572 C C . SER A 1 74 ? 20.441 -1.041 5.061 1.00 52.22 74 SER A C 1
ATOM 574 O O . SER A 1 74 ? 21.159 -0.200 4.521 1.00 52.22 74 SER A O 1
ATOM 576 N N . LEU A 1 75 ? 20.186 -0.998 6.373 1.00 50.09 75 LEU A N 1
ATOM 577 C CA . LEU A 1 75 ? 20.776 -0.005 7.287 1.00 50.09 75 LEU A CA 1
ATOM 578 C C . LEU A 1 75 ? 22.312 -0.094 7.353 1.00 50.09 75 LEU A C 1
ATOM 580 O O . LEU A 1 75 ? 22.963 0.811 7.864 1.00 50.09 75 LEU A O 1
ATOM 584 N N . THR A 1 76 ? 22.886 -1.197 6.871 1.00 51.34 76 THR A N 1
ATOM 585 C CA . THR A 1 76 ? 24.329 -1.447 6.832 1.00 51.34 76 THR A CA 1
ATOM 586 C C . THR A 1 76 ? 25.013 -0.911 5.576 1.00 51.34 76 THR A C 1
ATOM 588 O O . THR A 1 76 ? 26.237 -0.811 5.582 1.00 51.34 76 THR A O 1
ATOM 591 N N . ASN A 1 77 ? 24.254 -0.551 4.533 1.00 53.91 77 ASN A N 1
ATOM 592 C CA . ASN A 1 77 ? 24.776 0.013 3.290 1.00 53.91 77 ASN A CA 1
ATOM 593 C C . ASN A 1 77 ? 24.284 1.463 3.127 1.00 53.91 77 ASN A C 1
ATOM 595 O O . ASN A 1 77 ? 23.102 1.680 2.845 1.00 53.91 77 ASN A O 1
ATOM 599 N N . PRO A 1 78 ? 25.154 2.476 3.299 1.00 58.09 78 PRO A N 1
ATOM 600 C CA . PRO A 1 78 ? 24.757 3.864 3.102 1.00 58.09 78 PRO A CA 1
ATOM 601 C C . PRO A 1 78 ? 24.346 4.110 1.638 1.00 58.09 78 PRO A C 1
ATOM 603 O O . PRO A 1 78 ? 24.822 3.420 0.731 1.00 58.09 78 PRO A O 1
ATOM 606 N N . PRO A 1 79 ? 23.466 5.092 1.375 1.00 62.06 79 PRO A N 1
ATOM 607 C CA . PRO A 1 79 ? 23.055 5.444 0.033 1.00 62.06 79 PRO A CA 1
ATOM 608 C C . PRO A 1 79 ? 24.284 5.866 -0.780 1.00 62.06 79 PRO A C 1
ATOM 610 O O . PRO A 1 79 ? 25.182 6.522 -0.248 1.00 62.06 79 PRO A O 1
ATOM 613 N N . PRO A 1 80 ? 24.311 5.566 -2.088 1.00 59.12 80 PRO A N 1
ATOM 614 C CA . PRO A 1 80 ? 25.443 5.900 -2.953 1.00 59.12 80 PRO A CA 1
ATOM 615 C C . PRO A 1 80 ? 25.703 7.411 -3.050 1.00 59.12 80 PRO A C 1
ATOM 617 O O . PRO A 1 80 ? 26.807 7.831 -3.385 1.00 59.12 80 PRO A O 1
ATOM 620 N N . LYS A 1 81 ? 24.693 8.235 -2.742 1.00 73.81 81 LYS A N 1
ATOM 621 C CA . LYS A 1 81 ? 24.824 9.676 -2.533 1.00 73.81 81 LYS A CA 1
ATOM 622 C C . LYS A 1 81 ? 24.088 10.070 -1.252 1.00 73.81 81 LYS A C 1
ATOM 624 O O . LYS A 1 81 ? 22.882 9.849 -1.128 1.00 73.81 81 LYS A O 1
ATOM 629 N N . THR A 1 82 ? 24.796 10.714 -0.330 1.00 82.50 82 THR A N 1
ATOM 630 C CA . THR A 1 82 ? 24.172 11.428 0.789 1.00 82.50 82 THR A CA 1
ATOM 631 C C . THR A 1 82 ? 23.480 12.679 0.258 1.00 82.50 82 THR A C 1
ATOM 633 O O . THR A 1 82 ? 24.090 13.470 -0.456 1.00 82.50 82 THR A O 1
ATOM 636 N N . LEU A 1 83 ? 22.206 12.853 0.609 1.00 88.25 83 LEU A N 1
ATOM 637 C CA . LEU A 1 83 ? 21.398 14.002 0.193 1.00 88.25 83 LEU A CA 1
ATOM 638 C C . LEU A 1 83 ? 21.157 14.918 1.387 1.00 88.25 83 LEU A C 1
ATOM 640 O O . LEU A 1 83 ? 20.915 14.424 2.492 1.00 88.25 83 LEU A O 1
ATOM 644 N N . LYS A 1 84 ? 21.169 16.229 1.153 1.00 93.38 84 LYS A N 1
ATOM 645 C CA . LYS A 1 84 ? 20.680 17.244 2.082 1.00 93.38 84 LYS A CA 1
ATOM 646 C C . LYS A 1 84 ? 19.223 17.561 1.747 1.00 93.38 84 LYS A C 1
ATOM 648 O O . LYS A 1 84 ? 18.924 18.102 0.686 1.00 93.38 84 LYS A O 1
ATOM 653 N N . LEU A 1 85 ? 18.309 17.218 2.649 1.00 95.69 85 LEU A N 1
ATOM 654 C CA . LEU A 1 85 ? 16.863 17.302 2.437 1.00 95.69 85 LEU A CA 1
ATOM 655 C C . LEU A 1 85 ? 16.252 18.390 3.321 1.00 95.69 85 LEU A C 1
ATOM 657 O O . LEU A 1 85 ? 16.513 18.412 4.524 1.00 95.69 85 LEU A O 1
ATOM 661 N N . ALA A 1 86 ? 15.420 19.257 2.743 1.00 96.94 86 ALA A N 1
ATOM 662 C CA . ALA A 1 86 ? 14.589 20.197 3.493 1.00 96.94 86 ALA A CA 1
ATOM 663 C C . ALA A 1 86 ? 13.158 19.677 3.596 1.00 96.94 86 ALA A C 1
ATOM 665 O O . ALA A 1 86 ? 12.567 19.259 2.605 1.00 96.94 86 ALA A O 1
ATOM 666 N N . VAL A 1 87 ? 12.582 19.755 4.788 1.00 96.50 87 VAL A N 1
ATOM 667 C CA . VAL A 1 87 ? 11.237 19.268 5.083 1.00 96.50 87 VAL A CA 1
ATOM 668 C C . VAL A 1 87 ? 10.430 20.382 5.723 1.00 96.50 87 VAL A C 1
ATOM 670 O O . VAL A 1 87 ? 10.814 20.887 6.771 1.00 96.50 87 VAL A O 1
ATOM 673 N N . PHE A 1 88 ? 9.286 20.735 5.149 1.00 95.38 88 PHE A N 1
ATOM 674 C CA . PHE A 1 88 ? 8.323 21.637 5.775 1.00 95.38 88 PHE A CA 1
ATOM 675 C C . PHE A 1 88 ? 7.192 20.820 6.385 1.00 95.38 88 PHE A C 1
ATOM 677 O O . PHE A 1 88 ? 6.407 20.210 5.661 1.00 95.38 88 PHE A O 1
ATOM 684 N N . SER A 1 89 ? 7.072 20.851 7.711 1.00 92.81 89 SER A N 1
ATOM 685 C CA . SER A 1 89 ? 5.939 20.259 8.422 1.00 92.81 89 SER A CA 1
ATOM 686 C C . SER A 1 89 ? 5.331 21.283 9.360 1.00 92.81 89 SER A C 1
ATOM 688 O O . SER A 1 89 ? 6.034 21.931 10.126 1.00 92.81 89 SER A O 1
ATOM 690 N N . ARG A 1 90 ? 4.001 21.427 9.341 1.00 89.94 90 ARG A N 1
ATOM 691 C CA . ARG A 1 90 ? 3.327 22.412 10.203 1.00 89.94 90 ARG A CA 1
ATOM 692 C C . ARG A 1 90 ? 3.508 22.125 11.687 1.00 89.94 90 ARG A C 1
ATOM 694 O O . ARG A 1 90 ? 3.468 23.060 12.480 1.00 89.94 90 ARG A O 1
ATOM 701 N N . LYS A 1 91 ? 3.623 20.845 12.037 1.00 85.19 91 LYS A N 1
ATOM 702 C CA . LYS A 1 91 ? 3.798 20.344 13.397 1.00 85.19 91 LYS A CA 1
ATOM 703 C C . LYS A 1 91 ? 4.770 19.174 13.378 1.00 85.19 91 LYS A C 1
ATOM 705 O O . LYS A 1 91 ? 4.744 18.347 12.466 1.00 85.19 91 LYS A O 1
ATOM 710 N N . TRP A 1 92 ? 5.589 19.088 14.413 1.00 85.00 92 TRP A N 1
ATOM 711 C CA . TRP A 1 92 ? 6.513 17.983 14.632 1.00 85.00 92 TRP A CA 1
ATOM 712 C C . TRP A 1 92 ? 6.130 17.265 15.931 1.00 85.00 92 TRP A C 1
ATOM 714 O O . TRP A 1 92 ? 5.710 17.942 16.873 1.00 85.00 92 TRP A O 1
ATOM 724 N N . PRO A 1 93 ? 6.201 15.924 16.011 1.00 74.19 93 PRO A N 1
ATOM 725 C CA . PRO A 1 93 ? 5.683 15.180 17.155 1.00 74.19 93 PRO A CA 1
ATOM 726 C C . PRO A 1 93 ? 6.628 15.248 18.363 1.00 74.19 93 PRO A C 1
ATOM 728 O O . PRO A 1 93 ? 7.308 14.281 18.686 1.00 74.19 93 PRO A O 1
ATOM 731 N N . THR A 1 94 ? 6.665 16.394 19.040 1.00 61.12 94 THR A N 1
ATOM 732 C CA . THR A 1 94 ? 7.401 16.581 20.306 1.00 61.12 94 THR A CA 1
ATOM 733 C C . THR A 1 94 ? 6.483 16.745 21.517 1.00 61.12 94 THR A C 1
ATOM 735 O O . THR A 1 94 ? 6.977 16.890 22.627 1.00 61.12 94 THR A O 1
ATOM 738 N N . GLY A 1 95 ? 5.161 16.740 21.314 1.00 53.91 95 GLY A N 1
ATOM 739 C CA . GLY A 1 95 ? 4.142 16.816 22.367 1.00 53.91 95 GLY A CA 1
ATOM 740 C C . GLY A 1 95 ? 3.447 15.469 22.626 1.00 53.91 95 GLY A C 1
ATOM 741 O O . GLY A 1 95 ? 3.670 14.509 21.885 1.00 53.91 95 GLY A O 1
ATOM 742 N N . PRO A 1 96 ? 2.567 15.384 23.642 1.00 45.88 96 PRO A N 1
ATOM 743 C CA . PRO A 1 96 ? 2.024 14.112 24.132 1.00 45.88 96 PRO A CA 1
ATOM 744 C C . PRO A 1 96 ? 1.133 13.369 23.123 1.00 45.88 96 PRO A C 1
ATOM 746 O O . PRO A 1 96 ? 1.029 12.150 23.200 1.00 45.88 96 PRO A O 1
ATOM 749 N N . ASN A 1 97 ? 0.522 14.071 22.154 1.00 59.62 97 ASN A N 1
ATOM 750 C CA . ASN A 1 97 ? -0.541 13.517 21.301 1.00 59.62 97 ASN A CA 1
ATOM 751 C C . ASN A 1 97 ? -0.361 13.845 19.802 1.00 59.62 97 ASN A C 1
ATOM 753 O O . ASN A 1 97 ? -1.158 14.609 19.243 1.00 59.62 97 ASN A O 1
ATOM 757 N N . PRO A 1 98 ? 0.668 13.314 19.118 1.00 70.75 98 PRO A N 1
ATOM 758 C CA . PRO A 1 98 ? 0.854 13.566 17.693 1.00 70.75 98 PRO A CA 1
ATOM 759 C C . PRO A 1 98 ? -0.237 12.898 16.842 1.00 70.75 98 PRO A C 1
ATOM 761 O O . PRO A 1 98 ? -0.648 11.764 17.093 1.00 70.75 98 PRO A O 1
ATOM 764 N N . GLY A 1 99 ? -0.710 13.598 15.809 1.00 76.12 99 GLY A N 1
ATOM 765 C CA . GLY A 1 99 ? -1.667 13.064 14.844 1.00 76.12 99 GLY A CA 1
ATOM 766 C C . GLY A 1 99 ? -1.023 12.115 13.827 1.00 76.12 99 GLY A C 1
ATOM 767 O O . GLY A 1 99 ? 0.163 11.794 13.878 1.00 76.12 99 GLY A O 1
ATOM 768 N N . GLY A 1 100 ? -1.830 11.620 12.883 1.00 79.94 100 GLY A N 1
ATOM 769 C CA . GLY A 1 100 ? -1.358 10.687 11.851 1.00 79.94 100 GLY A CA 1
ATOM 770 C C . GLY A 1 100 ? -0.294 11.291 10.929 1.00 79.94 100 GLY A C 1
ATOM 771 O O . GLY A 1 100 ? 0.699 10.632 10.647 1.00 79.94 100 GLY A O 1
ATOM 772 N N . MET A 1 101 ? -0.469 12.551 10.523 1.00 84.81 101 MET A N 1
ATOM 773 C CA . MET A 1 101 ? 0.485 13.269 9.670 1.00 84.81 101 MET A CA 1
ATOM 774 C C . MET A 1 101 ? 1.822 13.483 10.389 1.00 84.81 101 MET A C 1
ATOM 776 O O . MET A 1 101 ? 2.875 13.230 9.818 1.00 84.81 101 MET A O 1
ATOM 780 N N . GLU A 1 102 ? 1.793 13.896 11.659 1.00 84.94 102 GLU A N 1
ATOM 781 C CA . GLU A 1 102 ? 3.011 14.118 12.440 1.00 84.94 102 GLU A CA 1
ATOM 782 C C . GLU A 1 102 ? 3.787 12.810 12.656 1.00 84.94 102 GLU A C 1
ATOM 784 O O . GLU A 1 102 ? 5.012 12.791 12.538 1.00 84.94 102 GLU A O 1
ATOM 789 N N . ARG A 1 103 ? 3.081 11.699 12.919 1.00 81.06 103 ARG A N 1
ATOM 790 C CA . ARG A 1 103 ? 3.698 10.368 13.046 1.00 81.06 103 ARG A CA 1
ATOM 791 C C . ARG A 1 103 ? 4.253 9.846 11.719 1.00 81.06 103 ARG A C 1
ATOM 793 O O . ARG A 1 103 ? 5.333 9.255 11.722 1.00 81.06 103 ARG A O 1
ATOM 800 N N . HIS A 1 104 ? 3.558 10.086 10.605 1.00 84.62 104 HIS A N 1
ATOM 801 C CA . HIS A 1 104 ? 4.059 9.777 9.262 1.00 84.62 104 HIS A CA 1
ATOM 802 C C . HIS A 1 104 ? 5.375 10.508 8.989 1.00 84.62 104 HIS A C 1
ATOM 804 O O . HIS A 1 104 ? 6.388 9.857 8.735 1.00 84.62 104 HIS A O 1
ATOM 810 N N . ALA A 1 105 ? 5.368 11.838 9.124 1.00 86.88 105 ALA A N 1
ATOM 811 C CA . ALA A 1 105 ? 6.533 12.680 8.886 1.00 86.88 105 ALA A CA 1
ATOM 812 C C . ALA A 1 105 ? 7.722 12.209 9.736 1.00 86.88 105 ALA A C 1
ATOM 814 O O . ALA A 1 105 ? 8.807 11.936 9.225 1.00 86.88 105 ALA A O 1
ATOM 815 N N . PHE A 1 106 ? 7.510 12.012 11.038 1.00 84.31 106 PHE A N 1
ATOM 816 C CA . PHE A 1 106 ? 8.566 11.534 11.927 1.00 84.31 106 PHE A CA 1
ATOM 817 C C . PHE A 1 106 ? 9.131 10.176 11.517 1.00 84.31 106 PHE A C 1
ATOM 819 O O . PHE A 1 106 ? 10.350 10.014 11.500 1.00 84.31 106 PHE A O 1
ATOM 826 N N . THR A 1 107 ? 8.274 9.223 11.146 1.00 79.06 107 THR A N 1
ATOM 827 C CA . THR A 1 107 ? 8.709 7.888 10.713 1.00 79.06 107 THR A CA 1
ATOM 828 C C . THR A 1 107 ? 9.552 7.977 9.442 1.00 79.06 107 THR A C 1
ATOM 830 O O . THR A 1 107 ? 10.677 7.478 9.416 1.00 79.06 107 THR A O 1
ATOM 833 N N . LEU A 1 108 ? 9.048 8.666 8.414 1.00 83.94 108 LEU A N 1
ATOM 834 C CA . LEU A 1 108 ? 9.708 8.801 7.116 1.00 83.94 108 LEU A CA 1
ATOM 835 C C . LEU A 1 108 ? 11.069 9.493 7.241 1.00 83.94 108 LEU A C 1
ATOM 837 O O . LEU A 1 108 ? 12.095 8.961 6.818 1.00 83.94 108 LEU A O 1
ATOM 841 N N . TYR A 1 109 ? 11.097 10.676 7.846 1.00 86.88 109 TYR A N 1
ATOM 842 C CA . TYR A 1 109 ? 12.305 11.493 7.886 1.00 86.88 109 TYR A CA 1
ATOM 843 C C . TYR A 1 109 ? 13.349 10.949 8.860 1.00 86.88 109 TYR A C 1
ATOM 845 O O . TYR A 1 109 ? 14.544 11.070 8.592 1.00 86.88 109 TYR A O 1
ATOM 853 N N . THR A 1 110 ? 12.931 10.278 9.938 1.00 80.88 110 THR A N 1
ATOM 854 C CA . THR A 1 110 ? 13.867 9.541 10.800 1.00 80.88 110 THR A CA 1
ATOM 855 C C . THR A 1 110 ? 14.451 8.339 10.066 1.00 80.88 110 THR A C 1
ATOM 857 O O . THR A 1 110 ? 15.648 8.092 10.178 1.00 80.88 110 THR A O 1
ATOM 860 N N . ALA A 1 111 ? 13.656 7.614 9.272 1.00 76.38 111 ALA A N 1
ATOM 861 C CA . ALA A 1 111 ? 14.177 6.527 8.446 1.00 76.38 111 ALA A CA 1
ATOM 862 C C . ALA A 1 111 ? 15.204 7.040 7.421 1.00 76.38 111 ALA A C 1
ATOM 864 O O . ALA A 1 111 ? 16.282 6.465 7.300 1.00 76.38 111 ALA A O 1
ATOM 865 N N . LEU A 1 112 ? 14.933 8.162 6.745 1.00 80.94 112 LEU A N 1
ATOM 866 C CA . LEU A 1 112 ? 15.885 8.788 5.818 1.00 80.94 112 LEU A CA 1
ATOM 867 C C . LEU A 1 112 ? 17.166 9.267 6.520 1.00 80.94 112 LEU A C 1
ATOM 869 O O . LEU A 1 112 ? 18.261 9.062 5.998 1.00 80.94 112 LEU A O 1
ATOM 873 N N . ALA A 1 113 ? 17.050 9.847 7.717 1.00 80.50 113 ALA A N 1
ATOM 874 C CA . ALA A 1 113 ? 18.207 10.247 8.513 1.00 80.50 113 ALA A CA 1
ATOM 875 C C . ALA A 1 113 ? 19.056 9.034 8.931 1.00 80.50 113 ALA A C 1
ATOM 877 O O . ALA A 1 113 ? 20.269 9.040 8.743 1.00 80.50 113 ALA A O 1
ATOM 878 N N . ARG A 1 114 ? 18.428 7.947 9.403 1.00 74.31 114 ARG A N 1
ATOM 879 C CA . ARG A 1 114 ? 19.106 6.680 9.747 1.00 74.31 114 ARG A CA 1
ATOM 880 C C . ARG A 1 114 ? 19.818 6.033 8.565 1.00 74.31 114 ARG A C 1
ATOM 882 O O . ARG A 1 114 ? 20.818 5.356 8.764 1.00 74.31 114 ARG A O 1
ATOM 889 N N . ARG A 1 115 ? 19.334 6.266 7.343 1.00 73.62 115 ARG A N 1
ATOM 890 C CA . ARG A 1 115 ? 20.024 5.855 6.115 1.00 73.62 115 ARG A CA 1
ATOM 891 C C . ARG A 1 115 ? 21.260 6.704 5.815 1.00 73.62 115 ARG A C 1
ATOM 893 O O . ARG A 1 115 ? 22.009 6.348 4.927 1.00 73.62 115 ARG A O 1
ATOM 900 N N . GLY A 1 116 ? 21.502 7.804 6.522 1.00 76.75 116 GLY A N 1
ATOM 901 C CA . GLY A 1 116 ? 22.667 8.669 6.326 1.00 76.75 116 GLY A CA 1
ATOM 902 C C . GLY A 1 116 ? 22.394 9.927 5.501 1.00 76.75 116 GLY A C 1
ATOM 903 O O . GLY A 1 116 ? 23.336 10.658 5.201 1.00 76.75 116 GLY A O 1
ATOM 904 N N . HIS A 1 117 ? 21.135 10.221 5.146 1.00 83.12 117 HIS A N 1
ATOM 905 C CA . HIS A 1 117 ? 20.771 11.518 4.565 1.00 83.12 117 HIS A CA 1
ATOM 906 C C . HIS A 1 117 ? 20.771 12.619 5.639 1.00 83.12 117 HIS A C 1
ATOM 908 O O . HIS A 1 117 ? 20.422 12.390 6.797 1.00 83.12 117 HIS A O 1
ATOM 914 N N . ARG A 1 118 ? 21.118 13.850 5.253 1.00 90.50 118 ARG A N 1
ATOM 915 C CA . ARG A 1 118 ? 21.092 15.026 6.132 1.00 90.50 118 ARG A CA 1
ATOM 916 C C . ARG A 1 118 ? 19.722 15.686 6.046 1.00 90.50 118 ARG A C 1
ATOM 918 O O . ARG A 1 118 ? 19.464 16.469 5.136 1.00 90.50 118 ARG A O 1
ATOM 925 N N . VAL A 1 119 ? 18.834 15.352 6.975 1.00 93.38 119 VAL A N 1
ATOM 926 C CA . VAL A 1 119 ? 17.443 15.826 6.958 1.00 93.38 119 VAL A CA 1
ATOM 927 C C . VAL A 1 119 ? 17.272 17.040 7.869 1.00 93.38 119 VAL A C 1
ATOM 929 O O . VAL A 1 119 ? 17.546 16.947 9.062 1.00 93.38 119 VAL A O 1
ATOM 932 N N . HIS A 1 120 ? 16.804 18.161 7.318 1.00 95.94 120 HIS A N 1
ATOM 933 C CA . HIS A 1 120 ? 16.471 19.389 8.043 1.00 95.94 120 HIS A CA 1
ATOM 934 C C . HIS A 1 120 ? 14.955 19.606 8.021 1.00 95.94 120 HIS A C 1
ATOM 936 O O . HIS A 1 120 ? 14.357 19.702 6.951 1.00 95.94 120 HIS A O 1
ATOM 942 N N . VAL A 1 121 ? 14.333 19.711 9.191 1.00 95.12 121 VAL A N 1
ATOM 943 C CA . VAL A 1 121 ? 12.885 19.892 9.348 1.00 95.12 121 VAL A CA 1
ATOM 944 C C . VAL A 1 121 ? 12.580 21.304 9.824 1.00 95.12 121 VAL A C 1
ATOM 946 O O . VAL A 1 121 ? 13.021 21.693 10.897 1.00 95.12 121 VAL A O 1
ATOM 949 N N . PHE A 1 122 ? 11.768 22.042 9.076 1.00 94.25 122 PHE A N 1
ATOM 950 C CA . PHE A 1 122 ? 11.272 23.375 9.404 1.00 94.25 122 PHE A CA 1
ATOM 951 C C . PHE A 1 122 ? 9.833 23.277 9.921 1.00 94.25 122 PHE A C 1
ATOM 953 O O . PHE A 1 122 ? 8.933 22.853 9.190 1.00 94.25 122 PHE A O 1
ATOM 960 N N . THR A 1 123 ? 9.619 23.646 11.187 1.00 91.94 123 THR A N 1
ATOM 961 C CA . THR A 1 123 ? 8.361 23.393 11.915 1.00 91.94 123 THR A CA 1
ATOM 962 C C . THR A 1 123 ? 7.953 24.543 12.847 1.00 91.94 123 THR A C 1
ATOM 964 O O . THR A 1 123 ? 8.712 25.484 13.084 1.00 91.94 123 THR A O 1
ATOM 967 N N . SER A 1 124 ? 6.724 24.481 13.370 1.00 87.62 124 SER A N 1
ATOM 968 C CA . SER A 1 124 ? 6.240 25.344 14.456 1.00 87.62 124 SER A CA 1
ATOM 969 C C . SER A 1 124 ? 7.071 25.197 15.744 1.00 87.62 124 SER A C 1
ATOM 971 O O . SER A 1 124 ? 7.704 24.151 15.921 1.00 87.62 124 SER A O 1
ATOM 973 N N . PRO A 1 125 ? 7.011 26.170 16.680 1.00 80.94 125 PRO A N 1
ATOM 974 C CA . PRO A 1 125 ? 7.642 26.049 17.993 1.00 80.94 125 PRO A CA 1
ATOM 975 C C . PRO A 1 125 ? 7.234 24.758 18.711 1.00 80.94 125 PRO A C 1
ATOM 977 O O . PRO A 1 125 ? 6.070 24.345 18.640 1.00 80.94 125 PRO A O 1
ATOM 980 N N . LEU A 1 126 ? 8.213 24.136 19.371 1.00 75.19 126 LEU A N 1
ATOM 981 C CA . LEU A 1 126 ? 8.051 22.900 20.136 1.00 75.19 126 LEU A CA 1
ATOM 982 C C . LEU A 1 126 ? 7.415 23.200 21.504 1.00 75.19 126 LEU A C 1
ATOM 984 O O . LEU A 1 126 ? 7.689 24.243 22.099 1.00 75.19 126 LEU A O 1
ATOM 988 N N . ASP A 1 127 ? 6.596 22.279 22.018 1.00 64.25 127 ASP A N 1
ATOM 989 C CA . ASP A 1 127 ? 6.061 22.357 23.384 1.00 64.25 127 ASP A CA 1
ATOM 990 C C . ASP A 1 127 ? 7.204 22.251 24.413 1.00 64.25 127 ASP A C 1
ATOM 992 O O . ASP A 1 127 ? 7.818 21.192 24.563 1.00 64.25 127 ASP A O 1
ATOM 996 N N . GLN A 1 128 ? 7.478 23.341 25.140 1.00 51.75 128 GLN A N 1
ATOM 997 C CA . GLN A 1 128 ? 8.495 23.424 26.203 1.00 51.75 128 GLN A CA 1
ATOM 998 C C . GLN A 1 128 ? 8.007 22.814 27.534 1.00 51.75 128 GLN A C 1
ATOM 1000 O O . GLN A 1 128 ? 8.081 23.454 28.584 1.00 51.75 128 GLN A O 1
ATOM 1005 N N . SER A 1 129 ? 7.468 21.593 27.525 1.00 45.00 129 SER A N 1
ATOM 1006 C CA . SER A 1 129 ? 7.174 20.898 28.783 1.00 45.00 129 SER A CA 1
ATOM 1007 C C . SER A 1 129 ? 8.479 20.326 29.376 1.00 45.00 129 SER A C 1
ATOM 1009 O O . SER A 1 129 ? 9.334 19.830 28.641 1.00 45.00 129 SER A O 1
ATOM 1011 N N . PRO A 1 130 ? 8.686 20.363 30.704 1.00 36.56 130 PRO A N 1
ATOM 1012 C CA . PRO A 1 130 ? 9.901 19.819 31.319 1.00 36.56 130 PRO A CA 1
ATOM 1013 C C . PRO A 1 130 ? 10.069 18.297 31.120 1.00 36.56 130 PRO A C 1
ATOM 1015 O O . PRO A 1 130 ? 11.168 17.779 31.312 1.00 36.56 130 PRO A O 1
ATOM 1018 N N . GLU A 1 131 ? 9.028 17.578 30.680 1.00 40.72 131 GLU A N 1
ATOM 1019 C CA . GLU A 1 131 ? 9.095 16.147 30.351 1.00 40.72 131 GLU A CA 1
ATOM 1020 C C . GLU A 1 131 ? 9.424 15.863 28.872 1.00 40.72 131 GLU A C 1
ATOM 1022 O O . GLU A 1 131 ? 9.971 14.801 28.567 1.00 40.72 131 GLU A O 1
ATOM 1027 N N . THR A 1 132 ? 9.168 16.802 27.950 1.00 40.47 132 THR A N 1
ATOM 1028 C CA . THR A 1 132 ? 9.402 16.625 26.499 1.00 40.47 132 THR A CA 1
ATOM 1029 C C . THR A 1 132 ? 10.868 16.795 26.084 1.00 40.47 132 THR A C 1
ATOM 1031 O O . THR A 1 132 ? 11.238 16.416 24.974 1.00 40.47 132 THR A O 1
ATOM 1034 N N . ASN A 1 133 ? 11.735 17.259 26.991 1.00 31.06 133 ASN A N 1
ATOM 1035 C CA . ASN A 1 133 ? 13.188 17.337 26.782 1.00 31.06 133 ASN A CA 1
ATOM 1036 C C . ASN A 1 133 ? 13.926 15.998 26.942 1.00 31.06 133 ASN A C 1
ATOM 1038 O O . ASN A 1 133 ? 15.138 15.937 26.731 1.00 31.06 133 ASN A O 1
ATOM 1042 N N . LYS A 1 134 ? 13.231 14.901 27.263 1.00 34.22 134 LYS A N 1
ATOM 1043 C CA . LYS A 1 134 ? 13.812 13.560 27.144 1.00 34.22 134 LYS A CA 1
ATOM 1044 C C . LYS A 1 134 ? 13.699 13.077 25.700 1.00 34.22 134 LYS A C 1
ATOM 1046 O O . LYS A 1 134 ? 12.956 12.147 25.396 1.00 34.22 134 LYS A O 1
ATOM 1051 N N . ILE A 1 135 ? 14.513 13.657 24.816 1.00 42.72 135 ILE A N 1
ATOM 1052 C CA . ILE A 1 135 ? 15.080 12.837 23.739 1.00 42.72 135 ILE A CA 1
ATOM 1053 C C . ILE A 1 135 ? 15.727 11.648 24.472 1.00 42.72 135 ILE A C 1
ATOM 1055 O O . ILE A 1 135 ? 16.477 11.888 25.425 1.00 42.72 135 ILE A O 1
ATOM 1059 N N . PRO A 1 136 ? 15.380 10.385 24.153 1.00 36.78 136 PRO A N 1
ATOM 1060 C CA . PRO A 1 136 ? 15.985 9.240 24.825 1.00 36.78 136 PRO A CA 1
ATOM 1061 C C . PRO A 1 136 ? 17.510 9.402 24.787 1.00 36.78 136 PRO A C 1
ATOM 1063 O O . PRO A 1 136 ? 18.020 9.890 23.775 1.00 36.78 136 PRO A O 1
ATOM 1066 N N . PRO A 1 137 ? 18.224 9.071 25.880 1.00 31.52 137 PRO A N 1
ATOM 1067 C CA . PRO A 1 137 ? 19.648 9.346 25.994 1.00 31.52 137 PRO A CA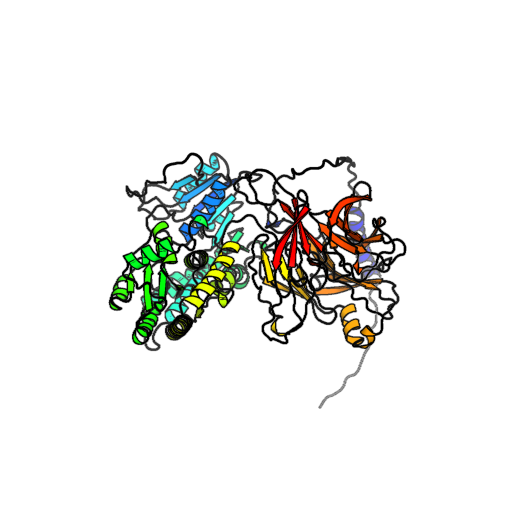 1
ATOM 1068 C C . PRO A 1 137 ? 20.355 8.849 24.739 1.00 31.52 137 PRO A C 1
ATOM 1070 O O . PRO A 1 137 ? 20.118 7.721 24.299 1.00 31.52 137 PRO A O 1
ATOM 1073 N N . VAL A 1 138 ? 21.153 9.741 24.150 1.00 38.25 138 VAL A N 1
ATOM 1074 C CA . VAL A 1 138 ? 21.968 9.493 22.964 1.00 38.25 138 VAL A CA 1
ATOM 1075 C C . VAL A 1 138 ? 22.875 8.306 23.276 1.00 38.25 138 VAL A C 1
ATOM 1077 O O . VAL A 1 138 ? 23.926 8.435 23.886 1.00 38.25 138 VAL A O 1
ATOM 1080 N N . SER A 1 139 ? 22.415 7.116 22.907 1.00 36.56 139 SER A N 1
ATOM 1081 C CA . SER A 1 139 ? 23.297 6.030 22.522 1.00 36.56 139 SER A CA 1
ATOM 1082 C C . SER A 1 139 ? 23.966 6.497 21.233 1.00 36.56 139 SER A C 1
ATOM 1084 O O . SER A 1 139 ? 23.265 6.952 20.327 1.00 36.56 139 SER A O 1
ATOM 1086 N N . ASP A 1 140 ? 25.294 6.407 21.167 1.00 37.34 140 ASP A N 1
ATOM 1087 C CA . ASP A 1 140 ? 26.183 6.942 20.118 1.00 37.34 140 ASP A CA 1
ATOM 1088 C C . ASP A 1 140 ? 25.920 6.444 18.669 1.00 37.34 140 ASP A C 1
ATOM 1090 O O . ASP A 1 140 ? 26.806 6.497 17.820 1.00 37.34 140 ASP A O 1
ATOM 1094 N N . GLN A 1 141 ? 24.728 5.927 18.343 1.00 46.53 141 GLN A N 1
ATOM 1095 C CA . GLN A 1 141 ? 24.418 5.299 17.054 1.00 46.53 141 GLN A CA 1
ATOM 1096 C C . GLN A 1 141 ? 23.032 5.616 16.448 1.00 46.53 141 GLN A C 1
ATOM 1098 O O . GLN A 1 141 ? 22.741 5.105 15.368 1.00 46.53 141 GLN A O 1
ATOM 1103 N N . ILE A 1 142 ? 22.164 6.447 17.054 1.00 50.88 142 ILE A N 1
ATOM 1104 C CA . ILE A 1 142 ? 20.850 6.778 16.445 1.00 50.88 142 ILE A CA 1
ATOM 1105 C C . ILE A 1 142 ? 20.862 8.175 15.802 1.00 50.88 142 ILE A C 1
ATOM 1107 O O . ILE A 1 142 ? 20.826 9.189 16.494 1.00 50.88 142 ILE A O 1
ATOM 1111 N N . ILE A 1 143 ? 20.858 8.221 14.464 1.00 65.06 143 ILE A N 1
ATOM 1112 C CA . ILE A 1 143 ? 20.797 9.455 13.658 1.00 65.06 143 ILE A CA 1
ATOM 1113 C C . ILE A 1 143 ? 19.337 9.945 13.569 1.00 65.06 143 ILE A C 1
ATOM 1115 O O . ILE A 1 143 ? 18.456 9.192 13.148 1.00 65.06 143 ILE A O 1
ATOM 1119 N N . TYR A 1 144 ? 19.087 11.206 13.943 1.00 78.06 144 TYR A N 1
ATOM 1120 C CA . TYR A 1 144 ? 17.782 11.884 13.869 1.00 78.06 144 TYR A CA 1
ATOM 1121 C C . TYR A 1 144 ? 17.822 13.113 12.938 1.00 78.06 144 TYR A C 1
ATOM 1123 O O . TYR A 1 144 ? 18.906 13.642 12.682 1.00 78.06 144 TYR A O 1
ATOM 1131 N N . PRO A 1 145 ? 16.662 13.599 12.445 1.00 86.19 145 PRO A N 1
ATOM 1132 C CA . PRO A 1 145 ? 16.585 14.853 11.694 1.00 86.19 145 PRO A CA 1
ATOM 1133 C C . PRO A 1 145 ? 16.986 16.078 12.530 1.00 86.19 145 PRO A C 1
ATOM 1135 O O . PRO A 1 145 ? 16.712 16.146 13.728 1.00 86.19 145 PRO A O 1
ATOM 1138 N N . ILE A 1 146 ? 17.568 17.082 11.874 1.00 90.25 146 ILE A N 1
ATOM 1139 C CA . ILE A 1 146 ? 17.894 18.388 12.458 1.00 90.25 146 ILE A CA 1
ATOM 1140 C C . ILE A 1 146 ? 16.628 19.247 12.451 1.00 90.25 146 ILE A C 1
ATOM 1142 O O . ILE A 1 146 ? 16.065 19.509 11.388 1.00 90.25 146 ILE A O 1
ATOM 1146 N N . ILE A 1 147 ? 16.176 19.695 13.622 1.00 90.75 147 ILE A N 1
ATOM 1147 C CA . ILE A 1 147 ? 14.917 20.435 13.764 1.00 90.75 147 ILE A CA 1
ATOM 1148 C C . ILE A 1 147 ? 15.174 21.944 13.838 1.00 90.75 147 ILE A C 1
ATOM 1150 O O . ILE A 1 147 ? 15.921 22.418 14.689 1.00 90.75 147 ILE A O 1
ATOM 1154 N N . HIS A 1 148 ? 14.496 22.692 12.971 1.00 90.50 148 HIS A N 1
ATOM 1155 C CA . HIS A 1 148 ? 14.473 24.151 12.880 1.00 90.50 148 HIS A CA 1
ATOM 1156 C C . HIS A 1 148 ? 13.067 24.640 13.233 1.00 90.50 148 HIS A C 1
ATOM 1158 O O . HIS A 1 148 ? 12.146 24.591 12.414 1.00 90.50 148 HIS A O 1
ATOM 1164 N N . SER A 1 149 ? 12.874 25.091 14.470 1.00 86.88 149 SER A N 1
ATOM 1165 C CA . SER A 1 149 ? 11.595 25.644 14.921 1.00 86.88 149 SER A CA 1
ATOM 1166 C C . SER A 1 149 ? 11.640 27.167 14.952 1.00 86.88 149 SER A C 1
ATOM 1168 O O . SER A 1 149 ? 12.539 27.738 15.568 1.00 86.88 149 SER A O 1
ATOM 1170 N N . HIS A 1 150 ? 10.657 27.835 14.352 1.00 76.88 150 HIS A N 1
ATOM 1171 C CA . HIS A 1 150 ? 10.585 29.295 14.424 1.00 76.88 150 HIS A CA 1
ATOM 1172 C C . HIS A 1 150 ? 10.100 29.765 15.817 1.00 76.88 150 HIS A C 1
ATOM 1174 O O . HIS A 1 150 ? 9.031 29.356 16.265 1.00 76.88 150 HIS A O 1
ATOM 1180 N N . GLY A 1 151 ? 10.884 30.601 16.513 1.00 68.19 151 GLY A N 1
ATOM 1181 C CA . GLY A 1 151 ? 10.610 31.078 17.884 1.00 68.19 151 GLY A CA 1
ATOM 1182 C C . GLY A 1 151 ? 9.472 32.112 18.029 1.00 68.19 151 GLY A C 1
ATOM 1183 O O . GLY A 1 151 ? 8.933 32.604 17.035 1.00 68.19 151 GLY A O 1
ATOM 1184 N N . ASP A 1 152 ? 9.120 32.419 19.288 1.00 54.09 152 ASP A N 1
ATOM 1185 C CA . ASP A 1 152 ? 8.230 33.498 19.786 1.00 54.09 152 ASP A CA 1
ATOM 1186 C C . ASP A 1 152 ? 6.724 33.439 19.450 1.00 54.09 152 ASP A C 1
ATOM 1188 O O . ASP A 1 152 ? 6.040 34.461 19.326 1.00 54.09 152 ASP A O 1
ATOM 1192 N N . ALA A 1 153 ? 6.155 32.242 19.316 1.00 54.44 153 ALA A N 1
ATOM 1193 C CA . ALA A 1 153 ? 4.709 32.054 19.185 1.00 54.44 153 ALA A CA 1
ATOM 1194 C C . ALA A 1 153 ? 4.203 30.962 20.133 1.00 54.44 153 ALA A C 1
ATOM 1196 O O . ALA A 1 153 ? 4.976 30.097 20.538 1.00 54.44 153 ALA A O 1
ATOM 1197 N N . GLU A 1 154 ? 2.899 30.980 20.441 1.00 57.97 154 GLU A N 1
ATOM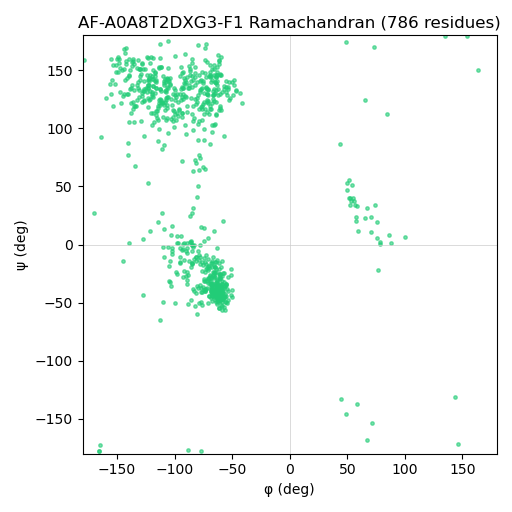 1198 C CA . GLU A 1 154 ? 2.230 29.848 21.094 1.00 57.97 154 GLU A CA 1
ATOM 1199 C C . GLU A 1 154 ? 2.622 28.532 20.394 1.00 57.97 154 GLU A C 1
ATOM 1201 O O . GLU A 1 154 ? 2.598 28.479 19.150 1.00 57.97 154 GLU A O 1
ATOM 1206 N N . PRO A 1 155 ? 2.991 27.484 21.154 1.00 61.66 155 PRO A N 1
ATOM 1207 C CA . PRO A 1 155 ? 3.348 26.192 20.589 1.00 61.66 155 PRO A CA 1
ATOM 1208 C C . PRO A 1 155 ? 2.325 25.695 19.559 1.00 61.66 155 PRO A C 1
ATOM 1210 O O . PRO A 1 155 ? 1.111 25.832 19.717 1.00 61.66 155 PRO A O 1
ATOM 1213 N N . GLY A 1 156 ? 2.815 25.145 18.445 1.00 62.41 156 GLY A N 1
ATOM 1214 C CA . GLY A 1 156 ? 1.959 24.605 17.382 1.00 62.41 156 GLY A CA 1
ATOM 1215 C C . GLY A 1 156 ? 1.312 25.624 16.428 1.00 62.41 156 GLY A C 1
ATOM 1216 O O . GLY A 1 156 ? 0.606 25.202 15.503 1.00 62.41 156 GLY A O 1
ATOM 1217 N N . LYS A 1 157 ? 1.546 26.939 16.581 1.00 78.31 157 LYS A N 1
ATOM 1218 C CA . LYS A 1 157 ? 1.091 27.956 15.612 1.00 78.31 157 LYS A CA 1
ATOM 1219 C C . LYS A 1 157 ? 2.029 28.029 14.403 1.00 78.31 157 LYS A C 1
ATOM 1221 O O . LYS A 1 157 ? 3.096 28.630 14.470 1.00 78.31 157 LYS A O 1
ATOM 1226 N N . TRP A 1 158 ? 1.607 27.459 13.276 1.00 86.69 158 TRP A N 1
ATOM 1227 C CA . TRP A 1 158 ? 2.376 27.456 12.024 1.00 86.69 158 TRP A CA 1
ATOM 1228 C C . TRP A 1 158 ? 2.529 28.860 11.414 1.00 86.69 158 TRP A C 1
ATOM 1230 O O . TRP A 1 158 ? 1.529 29.522 11.127 1.00 86.69 158 TRP A O 1
ATOM 1240 N N . ARG A 1 159 ? 3.772 29.294 11.159 1.00 89.00 159 ARG A N 1
ATOM 1241 C CA . ARG A 1 159 ? 4.099 30.527 10.421 1.00 89.00 159 ARG A CA 1
ATOM 1242 C C . ARG A 1 159 ? 5.046 30.210 9.267 1.00 89.00 159 ARG A C 1
ATOM 1244 O O . ARG A 1 159 ? 6.266 30.207 9.425 1.00 89.00 159 ARG A O 1
ATOM 1251 N N . TYR A 1 160 ? 4.472 29.978 8.086 1.00 91.38 160 TYR A N 1
ATOM 1252 C CA . TYR A 1 160 ? 5.241 29.580 6.903 1.00 91.38 160 TYR A CA 1
ATOM 1253 C C . TYR A 1 160 ? 6.358 30.572 6.549 1.00 91.38 160 TYR A C 1
ATOM 1255 O O . TYR A 1 160 ? 7.415 30.152 6.105 1.00 91.38 160 TYR A O 1
ATOM 1263 N N . ASN A 1 161 ? 6.145 31.876 6.751 1.00 92.25 161 ASN A N 1
ATOM 1264 C CA . ASN A 1 161 ? 7.117 32.917 6.424 1.00 92.25 161 ASN A CA 1
ATOM 1265 C C . ASN A 1 161 ? 8.365 32.831 7.310 1.00 92.25 161 ASN A C 1
ATOM 1267 O O . ASN A 1 161 ? 9.472 32.985 6.813 1.00 92.25 161 ASN A O 1
ATOM 1271 N N . LYS A 1 162 ? 8.201 32.510 8.598 1.00 92.44 162 LYS A N 1
ATOM 1272 C CA . LYS A 1 162 ? 9.330 32.315 9.514 1.00 92.44 162 LYS A CA 1
ATOM 1273 C C . LYS A 1 162 ? 10.063 31.000 9.269 1.00 92.44 162 LYS A C 1
ATOM 1275 O O . LYS A 1 162 ? 11.286 30.979 9.260 1.00 92.44 162 LYS A O 1
ATOM 1280 N N . ALA A 1 163 ? 9.330 29.922 8.993 1.00 93.06 163 ALA A N 1
ATOM 1281 C CA . ALA A 1 163 ? 9.943 28.673 8.539 1.00 93.06 163 ALA A CA 1
ATOM 1282 C C . ALA A 1 163 ? 10.729 28.866 7.226 1.00 93.06 163 ALA A C 1
ATOM 1284 O O . ALA A 1 163 ? 11.795 28.286 7.046 1.00 93.06 163 ALA A O 1
ATOM 1285 N N . TRP A 1 164 ? 10.215 29.707 6.326 1.00 95.19 164 TRP A N 1
ATOM 1286 C CA . TRP A 1 164 ? 10.868 30.052 5.067 1.00 95.19 164 TRP A CA 1
ATOM 1287 C C . TRP A 1 164 ? 12.152 30.869 5.263 1.00 95.19 164 TRP A C 1
ATOM 1289 O O . TRP A 1 164 ? 13.144 30.569 4.609 1.00 95.19 164 TRP A O 1
ATOM 1299 N N . GLU A 1 165 ? 12.171 31.841 6.183 1.00 94.94 165 GLU A N 1
ATOM 1300 C CA . GLU A 1 165 ? 13.391 32.578 6.562 1.00 94.94 165 GLU A CA 1
ATOM 1301 C C . GLU A 1 165 ? 14.498 31.613 7.034 1.00 94.94 165 GLU A C 1
ATOM 1303 O O . GLU A 1 165 ? 15.602 31.636 6.492 1.00 94.94 165 GLU A O 1
ATOM 1308 N N . LEU A 1 166 ? 14.173 30.687 7.947 1.00 95.00 166 LEU A N 1
ATOM 1309 C CA . LEU A 1 166 ? 15.110 29.661 8.433 1.00 95.00 166 LEU A CA 1
ATOM 1310 C C . LEU A 1 166 ? 15.619 28.753 7.304 1.00 95.00 166 LEU A C 1
ATOM 1312 O O . LEU A 1 166 ? 16.810 28.452 7.220 1.00 95.00 166 LEU A O 1
ATOM 1316 N N . TYR A 1 167 ? 14.727 28.336 6.401 1.00 96.31 167 TYR A N 1
ATOM 1317 C CA . TYR A 1 167 ? 15.114 27.573 5.216 1.00 96.31 167 TYR A CA 1
ATOM 1318 C C . TYR A 1 167 ? 16.090 28.353 4.337 1.00 96.31 167 TYR A C 1
ATOM 1320 O O . TYR A 1 167 ? 17.099 27.799 3.907 1.00 96.31 167 TYR A O 1
ATOM 1328 N N . GLN A 1 168 ? 15.827 29.637 4.086 1.00 96.19 168 GLN A N 1
ATOM 1329 C CA . GLN A 1 168 ? 16.704 30.476 3.274 1.00 96.19 168 GLN A CA 1
ATOM 1330 C C . GLN A 1 168 ? 18.083 30.657 3.917 1.00 96.19 168 GLN A C 1
ATOM 1332 O O . GLN A 1 168 ? 19.084 30.649 3.202 1.00 96.19 168 GLN A O 1
ATOM 1337 N N . GLU A 1 169 ? 18.157 30.800 5.239 1.00 95.75 169 GLU A N 1
ATOM 1338 C CA . GLU A 1 169 ? 19.424 30.873 5.975 1.00 95.75 169 GLU A CA 1
ATOM 1339 C C . GLU A 1 169 ? 20.239 29.582 5.839 1.00 95.75 169 GLU A C 1
ATOM 1341 O O . GLU A 1 169 ? 21.419 29.629 5.489 1.00 95.75 169 GLU A O 1
ATOM 1346 N N . GLU A 1 170 ? 19.612 28.422 6.038 1.00 95.56 170 GLU A N 1
ATOM 1347 C CA . GLU A 1 170 ? 20.277 27.121 5.903 1.00 95.56 170 GLU A CA 1
ATOM 1348 C C . GLU A 1 170 ? 20.664 26.791 4.456 1.00 95.56 170 GLU A C 1
ATOM 1350 O O . GLU A 1 170 ? 21.732 26.222 4.211 1.00 95.56 170 GLU A O 1
ATOM 1355 N N . ASN A 1 171 ? 19.829 27.180 3.490 1.00 95.44 171 ASN A N 1
ATOM 1356 C CA . ASN A 1 171 ? 20.070 26.968 2.064 1.00 95.44 171 ASN A CA 1
ATOM 1357 C C . ASN A 1 171 ? 21.197 27.868 1.524 1.00 95.44 171 ASN A C 1
ATOM 1359 O O . ASN A 1 171 ? 21.889 27.481 0.587 1.00 95.44 171 ASN A O 1
ATOM 1363 N N . LYS A 1 172 ? 21.418 29.053 2.121 1.00 95.88 172 LYS A N 1
ATOM 1364 C CA . LYS A 1 172 ? 22.565 29.927 1.803 1.00 95.88 172 LYS A CA 1
ATOM 1365 C C . LYS A 1 172 ? 23.899 29.332 2.251 1.00 95.88 172 LYS A C 1
ATOM 1367 O O . LYS A 1 172 ? 24.904 29.570 1.591 1.00 95.88 172 LYS A O 1
ATOM 1372 N N . LYS A 1 173 ? 23.916 28.591 3.366 1.00 95.12 173 LYS A N 1
ATOM 1373 C CA . LYS A 1 173 ? 25.130 27.917 3.863 1.00 95.12 173 LYS A CA 1
ATOM 1374 C C . LYS A 1 173 ? 25.545 26.790 2.923 1.00 95.12 173 LYS A C 1
ATOM 1376 O O . LYS A 1 173 ? 26.713 26.659 2.583 1.00 95.12 173 LYS A O 1
ATOM 1381 N N . GLU A 1 174 ? 24.573 25.983 2.514 1.00 93.00 174 GLU A N 1
ATOM 1382 C CA . GLU A 1 174 ? 24.749 24.888 1.564 1.00 93.00 174 GLU A CA 1
ATOM 1383 C C . GLU A 1 174 ? 23.372 24.542 0.972 1.00 93.00 174 GLU A C 1
ATOM 1385 O O . GLU A 1 174 ? 22.445 24.282 1.752 1.00 93.00 174 GLU A O 1
ATOM 1390 N N . PRO A 1 175 ? 23.212 24.522 -0.362 1.00 95.38 175 PRO A N 1
ATOM 1391 C CA . PRO A 1 175 ? 21.920 24.261 -0.986 1.00 95.38 175 PRO A CA 1
ATOM 1392 C C . PRO A 1 175 ? 21.338 22.888 -0.631 1.00 95.38 175 PRO A C 1
ATOM 1394 O O . PRO A 1 175 ? 22.068 21.908 -0.487 1.00 95.38 175 PRO A O 1
ATOM 1397 N N . PHE A 1 176 ? 20.014 22.807 -0.519 1.00 95.38 176 PHE A N 1
ATOM 1398 C CA . PHE A 1 176 ? 19.308 21.532 -0.395 1.00 95.38 176 PHE A CA 1
ATOM 1399 C C . PHE A 1 176 ? 19.238 20.803 -1.746 1.00 95.38 176 PHE A C 1
ATOM 1401 O O . PHE A 1 176 ? 18.962 21.419 -2.773 1.00 95.38 176 PHE A O 1
ATOM 1408 N N . ASP A 1 177 ? 19.443 19.481 -1.742 1.00 92.19 177 ASP A N 1
ATOM 1409 C CA . ASP A 1 177 ? 19.296 18.639 -2.938 1.00 92.19 177 ASP A CA 1
ATOM 1410 C C . ASP A 1 177 ? 17.817 18.481 -3.337 1.00 92.19 177 ASP A C 1
ATOM 1412 O O . ASP A 1 177 ? 17.486 18.440 -4.526 1.00 92.19 177 ASP A O 1
ATOM 1416 N N . ALA A 1 178 ? 16.928 18.380 -2.342 1.00 92.31 178 ALA A N 1
ATOM 1417 C CA . ALA A 1 178 ? 15.487 18.238 -2.532 1.00 92.31 178 ALA A CA 1
ATOM 1418 C C . ALA A 1 178 ? 14.692 18.838 -1.364 1.00 92.31 178 ALA A C 1
ATOM 1420 O O . ALA A 1 178 ? 15.173 18.912 -0.226 1.00 92.31 178 ALA A O 1
ATOM 1421 N N . VAL A 1 179 ? 13.452 19.235 -1.658 1.00 95.25 179 VAL A N 1
ATOM 1422 C CA . VAL A 1 179 ? 12.521 19.832 -0.694 1.00 95.25 179 VAL A CA 1
ATOM 1423 C C . VAL A 1 179 ? 11.239 19.008 -0.634 1.00 95.25 179 VAL A C 1
ATOM 1425 O O . VAL A 1 179 ? 10.691 18.604 -1.656 1.00 95.25 179 VAL A O 1
ATOM 1428 N N . HIS A 1 180 ? 10.721 18.773 0.564 1.00 95.56 180 HIS A N 1
ATOM 1429 C CA . HIS A 1 180 ? 9.476 18.045 0.772 1.00 95.56 180 HIS A CA 1
ATOM 1430 C C . HIS A 1 180 ? 8.538 18.855 1.665 1.00 95.56 180 HIS A C 1
ATOM 1432 O O . HIS A 1 180 ? 8.926 19.316 2.735 1.00 95.56 180 HIS A O 1
ATOM 1438 N N . SER A 1 181 ? 7.301 19.059 1.221 1.00 95.06 181 SER A N 1
ATOM 1439 C CA . SER A 1 181 ? 6.246 19.684 2.019 1.00 95.06 181 SER A CA 1
ATOM 1440 C C . SER A 1 181 ? 5.226 18.643 2.474 1.00 95.06 181 SER A C 1
ATOM 1442 O O . SER A 1 181 ? 4.644 17.932 1.654 1.00 95.06 181 SER A O 1
ATOM 1444 N N . GLU A 1 182 ? 4.952 18.593 3.775 1.00 93.25 182 GLU A N 1
ATOM 1445 C CA . GLU A 1 182 ? 3.824 17.842 4.321 1.00 93.25 182 GLU A CA 1
ATOM 1446 C C . GLU A 1 182 ? 2.539 18.650 4.119 1.00 93.25 182 GLU A C 1
ATOM 1448 O O . GLU A 1 182 ? 2.304 19.680 4.764 1.00 93.25 182 GLU A O 1
ATOM 1453 N N . SER A 1 183 ? 1.707 18.210 3.172 1.00 91.06 183 SER A N 1
ATOM 1454 C CA . SER A 1 183 ? 0.565 18.972 2.656 1.00 91.06 183 SER A CA 1
ATOM 1455 C C . SER A 1 183 ? 0.981 20.405 2.280 1.00 91.06 183 SER A C 1
ATOM 1457 O O . SER A 1 183 ? 2.107 20.661 1.856 1.00 91.06 183 SER A O 1
ATOM 1459 N N . VAL A 1 184 ? 0.096 21.385 2.455 1.00 90.38 184 VAL A N 1
ATOM 1460 C CA . VAL A 1 184 ? 0.377 22.811 2.221 1.00 90.38 184 VAL A CA 1
ATOM 1461 C C . VAL A 1 184 ? 1.122 23.470 3.398 1.00 90.38 184 VAL A C 1
ATOM 1463 O O . VAL A 1 184 ? 0.767 24.575 3.826 1.00 90.38 184 VAL A O 1
ATOM 1466 N N . ALA A 1 185 ? 2.102 22.789 4.010 1.00 92.56 185 ALA A N 1
ATOM 1467 C CA . ALA A 1 185 ? 3.023 23.422 4.958 1.00 92.56 185 ALA A CA 1
ATOM 1468 C C . ALA A 1 185 ? 3.780 24.559 4.262 1.00 92.56 185 ALA A C 1
ATOM 1470 O O . ALA A 1 185 ? 3.689 25.704 4.708 1.00 92.56 185 ALA A O 1
ATOM 1471 N N . LEU A 1 186 ? 4.397 24.270 3.114 1.00 92.38 186 LEU A N 1
ATOM 1472 C CA . LEU A 1 186 ? 4.889 25.289 2.198 1.00 92.38 186 LEU A CA 1
ATOM 1473 C C . LEU A 1 186 ? 3.749 25.769 1.275 1.00 92.38 186 LEU A C 1
ATOM 1475 O O . LEU A 1 186 ? 3.181 24.958 0.532 1.00 92.38 186 LEU A O 1
ATOM 1479 N N . PRO A 1 187 ? 3.385 27.065 1.296 1.00 92.06 187 PRO A N 1
ATOM 1480 C CA . PRO A 1 187 ? 2.331 27.586 0.435 1.00 92.06 187 PRO A CA 1
ATOM 1481 C C . PRO A 1 187 ? 2.677 27.477 -1.049 1.00 92.06 187 PRO A C 1
ATOM 1483 O O . PRO A 1 187 ? 3.823 27.675 -1.448 1.00 92.06 187 PRO A O 1
ATOM 1486 N N . HIS A 1 188 ? 1.663 27.240 -1.876 1.00 90.69 188 HIS A N 1
ATOM 1487 C CA . HIS A 1 188 ? 1.821 26.962 -3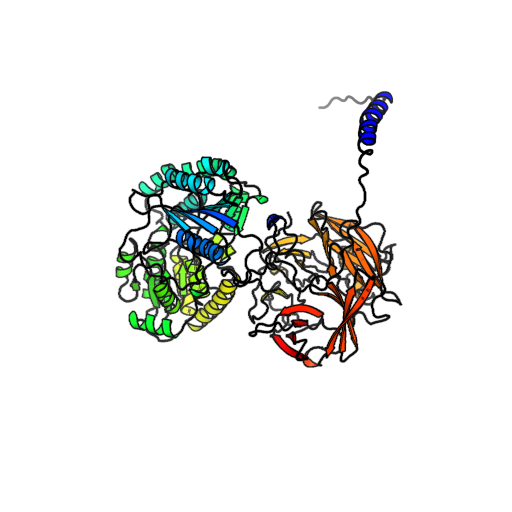.304 1.00 90.69 188 HIS A CA 1
ATOM 1488 C C . HIS A 1 188 ? 2.524 28.075 -4.099 1.00 90.69 188 HIS A C 1
ATOM 1490 O O . HIS A 1 188 ? 3.272 27.782 -5.027 1.00 90.69 188 HIS A O 1
ATOM 1496 N N . TRP A 1 189 ? 2.319 29.348 -3.739 1.00 90.75 189 TRP A N 1
ATOM 1497 C CA . TRP A 1 189 ? 2.967 30.483 -4.408 1.00 90.75 189 TRP A CA 1
ATOM 1498 C C . TRP A 1 189 ? 4.468 30.576 -4.114 1.00 90.75 189 TRP A C 1
ATOM 1500 O O . TRP A 1 189 ? 5.188 31.182 -4.896 1.00 90.75 189 TRP A O 1
ATOM 1510 N N . ILE A 1 190 ? 4.936 29.979 -3.012 1.00 92.62 190 ILE A N 1
ATOM 1511 C CA . ILE A 1 190 ? 6.367 29.787 -2.745 1.00 92.62 190 ILE A CA 1
ATOM 1512 C C . ILE A 1 190 ? 6.826 28.4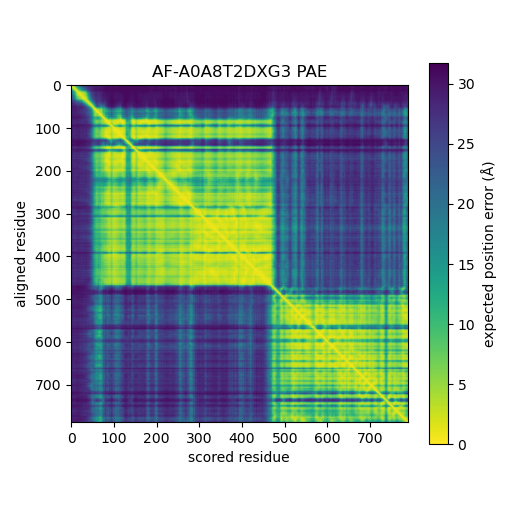92 -3.413 1.00 92.62 190 ILE A C 1
ATOM 1514 O O . ILE A 1 190 ? 7.821 28.498 -4.125 1.00 92.62 190 ILE A O 1
ATOM 1518 N N . ALA A 1 191 ? 6.079 27.399 -3.226 1.00 90.31 191 ALA A N 1
ATOM 1519 C CA . ALA A 1 191 ? 6.439 26.070 -3.717 1.00 90.31 191 ALA A CA 1
ATOM 1520 C C . ALA A 1 191 ? 6.700 26.026 -5.231 1.00 90.31 191 ALA A C 1
ATOM 1522 O O . ALA A 1 191 ? 7.597 25.305 -5.656 1.00 90.31 191 ALA A O 1
ATOM 1523 N N . ARG A 1 192 ? 5.980 26.831 -6.028 1.00 88.50 192 ARG A N 1
ATOM 1524 C CA . ARG A 1 192 ? 6.188 26.925 -7.485 1.00 88.50 192 ARG A CA 1
ATOM 1525 C C . ARG A 1 192 ? 7.584 27.405 -7.892 1.00 88.50 192 ARG A C 1
ATOM 1527 O O . ARG A 1 192 ? 8.018 27.115 -8.999 1.00 88.50 192 ARG A O 1
ATOM 1534 N N . GLU A 1 193 ? 8.256 28.150 -7.016 1.00 89.31 193 GLU A N 1
ATOM 1535 C CA . GLU A 1 193 ? 9.596 28.701 -7.248 1.00 89.31 193 GLU A CA 1
ATOM 1536 C C . GLU A 1 193 ? 10.696 27.792 -6.665 1.00 89.31 193 GLU A C 1
ATOM 1538 O O . GLU A 1 193 ? 11.882 28.090 -6.793 1.00 89.31 193 GLU A O 1
ATOM 1543 N N . VAL A 1 194 ? 10.326 26.696 -5.986 1.00 90.62 194 VAL A N 1
ATOM 1544 C CA . VAL A 1 194 ? 11.275 25.789 -5.328 1.00 90.62 194 VAL A CA 1
ATOM 1545 C C . VAL A 1 194 ? 11.595 24.604 -6.244 1.00 90.62 194 VAL A C 1
ATOM 1547 O O . VAL A 1 194 ? 10.703 23.805 -6.541 1.00 90.62 194 VAL A O 1
ATOM 1550 N N . PRO A 1 195 ? 12.857 24.439 -6.682 1.00 85.00 195 PRO A N 1
ATOM 1551 C CA . PRO A 1 195 ? 13.253 23.287 -7.485 1.00 85.00 195 PRO A CA 1
ATOM 1552 C C . PRO A 1 195 ? 13.239 21.996 -6.652 1.00 85.00 195 PRO A C 1
ATOM 1554 O O . PRO A 1 195 ? 13.415 22.027 -5.435 1.00 85.00 195 PRO A O 1
ATOM 1557 N N . ASN A 1 196 ? 13.065 20.850 -7.320 1.00 85.75 196 ASN A N 1
ATOM 1558 C CA . ASN A 1 196 ? 13.090 19.512 -6.706 1.00 85.75 196 ASN A CA 1
ATOM 1559 C C . ASN A 1 196 ? 12.144 19.364 -5.500 1.00 85.75 196 ASN A C 1
ATOM 1561 O O . ASN A 1 196 ? 12.493 18.742 -4.493 1.00 85.75 196 ASN A O 1
ATOM 1565 N N . LEU A 1 197 ? 10.950 19.959 -5.604 1.00 91.44 197 LEU A N 1
ATOM 1566 C CA . LEU A 1 197 ? 9.939 19.914 -4.558 1.00 91.44 197 LEU A CA 1
ATOM 1567 C C . LEU A 1 197 ? 8.920 18.790 -4.779 1.00 91.44 197 LEU A C 1
ATOM 1569 O O . LEU A 1 197 ? 8.276 18.709 -5.829 1.00 91.44 197 LEU A O 1
ATOM 1573 N N . ALA A 1 198 ? 8.708 17.990 -3.736 1.00 91.75 198 ALA A N 1
ATOM 1574 C CA . ALA A 1 198 ? 7.579 17.076 -3.613 1.00 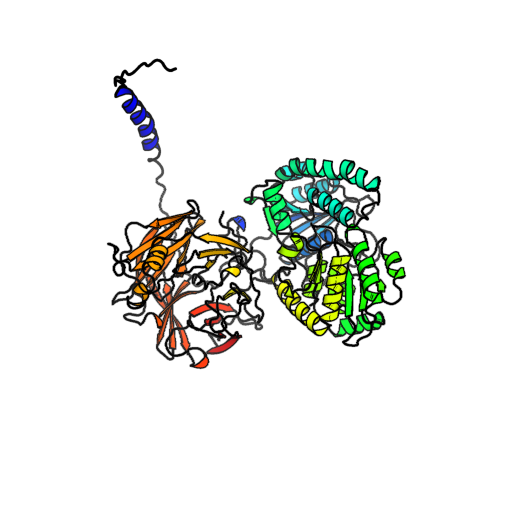91.75 198 ALA A CA 1
ATOM 1575 C C . ALA A 1 198 ? 6.617 17.532 -2.506 1.00 91.75 198 ALA A C 1
ATOM 1577 O O . ALA A 1 198 ? 7.018 18.175 -1.532 1.00 91.75 198 ALA A O 1
ATOM 1578 N N . VAL A 1 199 ? 5.337 17.182 -2.631 1.00 94.06 199 VAL A N 1
ATOM 1579 C CA . VAL A 1 199 ? 4.321 17.408 -1.594 1.00 94.06 199 VAL A CA 1
ATOM 1580 C C . VAL A 1 199 ? 3.560 16.123 -1.289 1.00 94.06 199 VAL A C 1
ATOM 1582 O O . VAL A 1 199 ? 3.068 15.481 -2.210 1.00 94.06 199 VAL A O 1
ATOM 1585 N N . SER A 1 200 ? 3.435 15.762 -0.009 1.00 92.19 200 SER A N 1
ATOM 1586 C CA . SER A 1 200 ? 2.604 14.629 0.433 1.00 92.19 200 SER A CA 1
ATOM 1587 C C . SER A 1 200 ? 1.203 15.081 0.831 1.00 92.19 200 SER A C 1
ATOM 1589 O O . SER A 1 200 ? 1.043 15.962 1.678 1.00 92.19 200 SER A O 1
ATOM 1591 N N . TRP A 1 201 ? 0.175 14.459 0.258 1.00 90.81 201 TRP A N 1
ATOM 1592 C CA . TRP A 1 201 ? -1.224 14.770 0.552 1.00 90.81 201 TRP A CA 1
ATOM 1593 C C . TRP A 1 201 ? -1.793 13.802 1.587 1.00 90.81 201 TRP A C 1
ATOM 1595 O O . TRP A 1 201 ? -2.039 12.638 1.289 1.00 90.81 201 TRP A O 1
ATOM 1605 N N . HIS A 1 202 ? -2.051 14.312 2.796 1.00 85.94 202 HIS A N 1
ATOM 1606 C CA . HIS A 1 202 ? -2.744 13.588 3.881 1.00 85.94 202 HIS A CA 1
ATOM 1607 C C . HIS A 1 202 ? -4.255 13.829 3.894 1.00 85.94 202 HIS A C 1
ATOM 1609 O O . HIS A 1 202 ? -4.973 13.350 4.774 1.00 85.94 202 HIS A O 1
ATOM 1615 N N . GLY A 1 203 ? -4.709 14.629 2.935 1.00 82.94 203 GLY A N 1
ATOM 1616 C CA . GLY A 1 203 ? -6.091 14.972 2.699 1.00 82.94 203 GLY A CA 1
ATOM 1617 C C . GLY A 1 203 ? -6.232 16.198 1.801 1.00 82.94 203 GLY A C 1
ATOM 1618 O O . GLY A 1 203 ? -5.373 17.082 1.811 1.00 82.94 203 GLY A O 1
ATOM 1619 N N . ILE A 1 204 ? -7.321 16.244 1.041 1.00 86.00 204 ILE A N 1
ATOM 1620 C CA . ILE A 1 204 ? -7.663 17.313 0.093 1.00 86.00 204 ILE A CA 1
ATOM 1621 C C . ILE A 1 204 ? -9.086 17.832 0.357 1.00 86.00 204 ILE A C 1
ATOM 1623 O O . ILE A 1 204 ? -9.928 17.182 0.994 1.00 86.00 204 ILE A O 1
ATOM 1627 N N . ALA A 1 205 ? -9.369 19.067 -0.049 1.00 85.69 205 ALA A N 1
ATOM 1628 C CA . ALA A 1 205 ? -10.601 19.763 0.303 1.00 85.69 205 ALA A CA 1
ATOM 1629 C C . ALA A 1 205 ? -11.834 19.106 -0.325 1.00 85.69 205 ALA A C 1
ATOM 1631 O O . ALA A 1 205 ? -12.877 19.053 0.331 1.00 85.69 205 ALA A O 1
ATOM 1632 N N . LEU A 1 206 ? -11.727 18.538 -1.532 1.00 85.44 206 LEU A N 1
ATOM 1633 C CA . LEU A 1 206 ? -12.857 17.844 -2.163 1.00 85.44 206 LEU A CA 1
ATOM 1634 C C . LEU A 1 206 ? -13.302 16.635 -1.345 1.00 85.44 206 LEU A C 1
ATOM 1636 O O . LEU A 1 206 ? -14.487 16.416 -1.100 1.00 85.44 206 LEU A O 1
ATOM 1640 N N . GLU A 1 207 ? -12.357 15.872 -0.827 1.00 81.62 207 GLU A N 1
ATOM 1641 C CA . GLU A 1 207 ? -12.704 14.773 0.054 1.00 81.62 207 GLU A CA 1
ATOM 1642 C C . GLU A 1 207 ? -13.171 15.269 1.442 1.00 81.62 207 GLU A C 1
ATOM 1644 O O . GLU A 1 207 ? -13.752 14.516 2.235 1.00 81.62 207 GLU A O 1
ATOM 1649 N N . SER A 1 208 ? -12.888 16.528 1.804 1.00 81.31 208 SER A N 1
ATOM 1650 C CA . SER A 1 208 ? -13.380 17.128 3.053 1.00 81.31 208 SER A CA 1
ATOM 1651 C C . SER A 1 208 ? -14.868 17.432 2.918 1.00 81.31 208 SER A C 1
ATOM 1653 O O . SER A 1 208 ? -15.631 17.141 3.837 1.00 81.31 208 SER A O 1
ATOM 1655 N N . LEU A 1 209 ? -15.292 17.885 1.733 1.00 84.06 209 LEU A N 1
ATOM 1656 C CA . LEU A 1 209 ? -16.699 17.936 1.336 1.00 84.06 209 LEU A CA 1
ATOM 1657 C C . LEU A 1 209 ? -17.347 16.547 1.406 1.00 84.06 209 LEU A C 1
ATOM 1659 O O . LEU A 1 209 ? -18.410 16.404 2.004 1.00 84.06 209 LEU A O 1
ATOM 1663 N N . GLN A 1 210 ? -16.696 15.507 0.877 1.00 84.19 210 GLN A N 1
ATOM 1664 C CA . GLN A 1 210 ? -17.214 14.139 1.002 1.00 84.19 210 GLN A CA 1
ATOM 1665 C C . GLN A 1 210 ? -17.372 13.720 2.470 1.00 84.19 210 GLN A C 1
ATOM 1667 O O . GLN A 1 210 ? -18.406 13.173 2.841 1.00 84.19 210 GLN A O 1
ATOM 1672 N N . SER A 1 211 ? -16.395 14.030 3.329 1.00 83.00 211 SER A N 1
ATOM 1673 C CA . SER A 1 211 ? -16.487 13.765 4.775 1.00 83.00 211 SER A CA 1
ATOM 1674 C C . SER A 1 211 ? -17.698 14.463 5.406 1.00 83.00 211 SER A C 1
ATOM 1676 O O . SER A 1 211 ? -18.378 13.875 6.244 1.00 83.00 211 SER A O 1
ATOM 1678 N N . SER A 1 212 ? -17.998 15.700 4.992 1.00 81.75 212 SER A N 1
ATOM 1679 C CA . SER A 1 212 ? -19.207 16.418 5.411 1.00 81.75 212 SER A CA 1
ATOM 1680 C C . SER A 1 212 ? -20.486 15.715 4.950 1.00 81.75 212 SER A C 1
ATOM 1682 O O . SER A 1 212 ? -21.416 15.604 5.741 1.00 81.75 212 SER A O 1
ATOM 1684 N N . ILE A 1 213 ? -20.525 15.188 3.722 1.00 81.00 213 ILE A N 1
ATOM 1685 C CA . ILE A 1 213 ? -21.669 14.414 3.209 1.00 81.00 213 ILE A CA 1
ATOM 1686 C C . ILE A 1 213 ? -21.875 13.141 4.043 1.00 81.00 213 ILE A C 1
ATOM 1688 O O . ILE A 1 213 ? -22.982 12.889 4.508 1.00 81.00 213 ILE A O 1
ATOM 1692 N N . TYR A 1 214 ? -20.817 12.368 4.311 1.00 80.69 214 TYR A N 1
ATOM 1693 C CA . TYR A 1 214 ? -20.923 11.151 5.129 1.00 80.69 214 TYR A CA 1
ATOM 1694 C C . TYR A 1 214 ? -21.355 11.439 6.571 1.00 80.69 214 TYR A C 1
ATOM 1696 O O . TYR A 1 214 ? -22.100 10.662 7.157 1.00 80.69 214 TYR A O 1
ATOM 1704 N N . GLN A 1 215 ? -20.938 12.571 7.140 1.00 79.44 215 GLN A N 1
ATOM 1705 C CA . GLN A 1 215 ? -21.414 13.013 8.453 1.00 79.44 215 GLN A CA 1
ATOM 1706 C C . GLN A 1 215 ? -22.881 13.461 8.468 1.00 79.44 215 GLN A C 1
ATOM 1708 O O . GLN A 1 215 ? -23.453 13.542 9.556 1.00 79.44 215 GLN A O 1
ATOM 1713 N N . ASP A 1 216 ? -23.474 13.777 7.314 1.00 78.31 216 ASP A N 1
ATOM 1714 C CA . ASP A 1 216 ? -24.910 14.060 7.189 1.00 78.31 216 ASP A CA 1
ATOM 1715 C C . ASP A 1 216 ? -25.719 12.777 6.934 1.00 78.31 216 ASP A C 1
ATOM 1717 O O . ASP A 1 216 ? -26.862 12.697 7.364 1.00 78.31 216 ASP A O 1
ATOM 1721 N N . LEU A 1 217 ? -25.125 11.727 6.343 1.00 70.00 217 LEU A N 1
ATOM 1722 C CA . LEU A 1 217 ? -25.790 10.417 6.191 1.00 70.00 217 LEU A CA 1
ATOM 1723 C C . LEU A 1 217 ? -26.170 9.768 7.526 1.00 70.00 217 LEU A C 1
ATOM 1725 O O . LEU A 1 217 ? -27.091 8.960 7.572 1.00 70.00 217 LEU A O 1
ATOM 1729 N N . ILE A 1 218 ? -25.453 10.098 8.601 1.00 73.88 218 ILE A N 1
ATOM 1730 C CA . ILE A 1 218 ? -25.738 9.591 9.950 1.00 73.88 218 ILE A CA 1
ATOM 1731 C C . ILE A 1 218 ? -26.818 10.407 10.674 1.00 73.88 218 ILE A C 1
ATOM 1733 O O . ILE A 1 218 ? -27.145 10.116 11.821 1.00 73.88 218 ILE A O 1
ATOM 1737 N N . ARG A 1 219 ? -27.326 11.471 10.045 1.00 77.56 219 ARG A N 1
ATOM 1738 C CA . ARG A 1 219 ? -28.335 12.355 10.619 1.00 77.56 219 ARG A CA 1
ATOM 1739 C C . ARG A 1 219 ? -29.727 11.749 10.437 1.00 77.56 219 ARG A C 1
ATOM 1741 O O . ARG A 1 219 ? -30.003 11.100 9.430 1.00 77.56 219 ARG A O 1
ATOM 1748 N N . LYS A 1 220 ? -30.636 11.994 11.384 1.00 77.44 220 LYS A N 1
ATOM 1749 C CA . LYS A 1 220 ? -32.033 11.560 11.227 1.00 77.44 220 LYS A CA 1
ATOM 1750 C C . LYS A 1 220 ? -32.698 12.325 10.067 1.00 77.44 220 LYS A C 1
ATOM 1752 O O . LYS A 1 220 ? -32.389 13.511 9.893 1.00 77.44 220 LYS A O 1
ATOM 1757 N N . PRO A 1 221 ? -33.619 11.697 9.302 1.00 76.94 221 PRO A N 1
ATOM 1758 C CA . PRO A 1 221 ? -34.270 12.332 8.152 1.00 76.94 221 PRO A CA 1
ATOM 1759 C C . PRO A 1 221 ? -34.850 13.722 8.459 1.00 76.94 221 PRO A C 1
ATOM 1761 O O . PRO A 1 221 ? -34.560 14.672 7.733 1.00 76.94 221 PRO A O 1
ATOM 1764 N N . ASP A 1 222 ? -35.549 13.861 9.589 1.00 84.44 222 ASP A N 1
ATOM 1765 C CA . ASP A 1 222 ? -36.262 15.091 9.978 1.00 84.44 222 ASP A CA 1
ATOM 1766 C C . ASP A 1 222 ? -35.420 16.088 10.793 1.00 84.44 222 ASP A C 1
ATOM 1768 O O . ASP A 1 222 ? -35.883 17.173 11.144 1.00 84.44 222 ASP A O 1
ATOM 1772 N N . GLU A 1 223 ? -34.174 15.745 11.126 1.00 82.44 223 GLU A N 1
ATOM 1773 C CA . GLU A 1 223 ? -33.290 16.658 11.850 1.00 82.44 223 GLU A CA 1
ATOM 1774 C C . GLU A 1 223 ? -32.849 17.792 10.903 1.00 82.44 223 GLU A C 1
ATOM 1776 O O . GLU A 1 223 ? -32.398 17.519 9.793 1.00 82.44 223 GLU A O 1
ATOM 1781 N N . PRO A 1 224 ? -32.959 19.079 11.269 1.00 79.50 224 PRO A N 1
ATOM 1782 C CA . PRO A 1 224 ? -32.472 20.152 10.412 1.00 79.50 224 PRO A CA 1
ATOM 1783 C C . PRO A 1 224 ? -30.937 20.149 10.351 1.00 79.50 224 PRO A C 1
ATOM 1785 O O . PRO A 1 224 ? -30.253 19.917 11.348 1.00 79.50 224 PRO A O 1
ATOM 1788 N N . ARG A 1 225 ? -30.365 20.479 9.183 1.00 79.31 225 ARG A N 1
ATOM 1789 C CA . ARG A 1 225 ? -28.913 20.714 9.066 1.00 79.31 225 ARG A CA 1
ATOM 1790 C C . ARG A 1 225 ? -28.504 21.847 10.000 1.00 79.31 225 ARG A C 1
ATOM 1792 O O . ARG A 1 225 ? -29.102 22.923 9.963 1.00 79.31 225 ARG A O 1
ATOM 1799 N N . SER A 1 226 ? -27.454 21.637 10.792 1.00 75.38 226 SER A N 1
ATOM 1800 C CA . SER A 1 226 ? -26.990 22.676 11.710 1.00 75.38 226 SER A CA 1
ATOM 1801 C C . SER A 1 226 ? -26.494 23.908 10.944 1.00 75.38 226 SER A C 1
ATOM 1803 O O . SER A 1 226 ? -25.864 23.807 9.887 1.00 75.38 226 SER A O 1
ATOM 1805 N N . GLN A 1 227 ? -26.744 25.096 11.497 1.00 75.00 227 GLN A N 1
ATOM 1806 C CA . GLN A 1 227 ? -26.279 26.354 10.906 1.00 75.00 227 GLN A CA 1
ATOM 1807 C C . GLN A 1 227 ? -24.750 26.360 10.727 1.00 75.00 227 GLN A C 1
ATOM 1809 O O . GLN A 1 227 ? -24.249 26.815 9.701 1.00 75.00 227 GLN A O 1
ATOM 1814 N N . GLY A 1 228 ? -24.015 25.770 11.677 1.00 75.06 228 GLY A N 1
ATOM 1815 C CA . GLY A 1 228 ? -22.562 25.604 11.598 1.00 75.06 228 GLY A CA 1
ATOM 1816 C C . GLY A 1 228 ? -22.103 24.663 10.478 1.00 75.06 228 GLY A C 1
ATOM 1817 O O . GLY A 1 228 ? -21.087 24.934 9.839 1.00 75.06 228 GLY A O 1
ATOM 1818 N N . PHE A 1 229 ? -22.856 23.596 10.183 1.00 76.81 229 PHE A N 1
ATOM 1819 C CA . PHE A 1 229 ? -22.564 22.711 9.052 1.00 76.81 229 PHE A CA 1
ATOM 1820 C C . PHE A 1 229 ? -22.690 23.458 7.722 1.00 76.81 229 PHE A C 1
ATOM 1822 O O . PHE A 1 229 ? -21.756 23.446 6.921 1.00 76.81 229 PHE A O 1
ATOM 1829 N N . ASN A 1 230 ? -23.805 24.168 7.522 1.00 80.12 230 ASN A N 1
ATOM 1830 C CA . ASN A 1 230 ? -24.032 24.956 6.310 1.00 80.12 230 ASN A CA 1
ATOM 1831 C C . ASN A 1 230 ? -22.966 26.052 6.154 1.00 80.12 230 ASN A C 1
ATOM 1833 O O . ASN A 1 230 ? -22.374 26.189 5.085 1.00 80.12 230 ASN A O 1
ATOM 1837 N N . ALA A 1 231 ? -22.664 26.789 7.228 1.00 80.69 231 ALA A N 1
ATOM 1838 C CA . ALA A 1 231 ? -21.640 27.831 7.211 1.00 80.69 231 ALA A CA 1
ATOM 1839 C C . ALA A 1 231 ? -20.245 27.280 6.866 1.00 80.69 231 ALA A C 1
ATOM 1841 O O . ALA A 1 231 ? -19.531 27.880 6.067 1.00 80.69 231 ALA A O 1
ATOM 1842 N N . SER A 1 232 ? -19.868 26.117 7.408 1.00 79.88 232 SER A N 1
ATOM 1843 C CA . SER A 1 232 ? -18.596 25.454 7.085 1.00 79.88 232 SER A CA 1
ATOM 1844 C C . SER A 1 232 ? -18.529 25.027 5.615 1.00 79.88 232 SER A C 1
ATOM 1846 O O . SER A 1 232 ? -17.531 25.273 4.932 1.00 79.88 232 SER A O 1
ATOM 1848 N N . LEU A 1 233 ? -19.613 24.436 5.104 1.00 80.69 233 LEU A N 1
ATOM 1849 C CA . LEU A 1 233 ? -19.696 23.930 3.738 1.00 80.69 233 LEU A CA 1
ATOM 1850 C C . LEU A 1 233 ? -19.511 25.046 2.700 1.00 80.69 233 LEU A C 1
ATOM 1852 O O . LEU A 1 233 ? -18.622 24.964 1.851 1.00 80.69 233 LEU A O 1
ATOM 1856 N N . TYR A 1 234 ? -20.325 26.101 2.803 1.00 81.38 234 TYR A N 1
ATOM 1857 C CA . TYR A 1 234 ? -20.318 27.210 1.849 1.00 81.38 234 TYR A CA 1
ATOM 1858 C C . TYR A 1 234 ? -19.175 28.200 2.102 1.00 81.38 234 TYR A C 1
ATOM 1860 O O . TYR A 1 234 ? -18.591 28.713 1.153 1.00 81.38 234 TYR A O 1
ATOM 1868 N N . GLY A 1 235 ? -18.841 28.466 3.367 1.00 79.69 235 GLY A N 1
ATOM 1869 C CA . GLY A 1 235 ? -17.889 29.512 3.747 1.00 79.69 235 GLY A CA 1
ATOM 1870 C C . GLY A 1 235 ? -16.427 29.070 3.808 1.00 79.69 235 GLY A C 1
ATOM 1871 O O . GLY A 1 235 ? -15.545 29.915 3.688 1.00 79.69 235 GLY A O 1
ATOM 1872 N N . ALA A 1 236 ? -16.142 27.776 3.992 1.00 80.75 236 ALA A N 1
ATOM 1873 C CA . ALA A 1 236 ? -14.769 27.294 4.175 1.00 80.75 236 ALA A CA 1
ATOM 1874 C C . ALA A 1 236 ? -14.376 26.155 3.229 1.00 80.75 236 ALA A C 1
ATOM 1876 O O . ALA A 1 236 ? -13.263 26.165 2.707 1.00 80.75 236 ALA A O 1
ATOM 1877 N N . VAL A 1 237 ? -15.243 25.161 3.019 1.00 84.12 237 VAL A N 1
ATOM 1878 C CA . VAL A 1 237 ? -14.895 23.976 2.218 1.00 84.12 237 VAL A CA 1
ATOM 1879 C C . VAL A 1 237 ? -14.907 24.296 0.727 1.00 84.12 237 VAL A C 1
ATOM 1881 O O . VAL A 1 237 ? -13.909 24.057 0.051 1.00 84.12 237 VAL A O 1
ATOM 1884 N N . LEU A 1 238 ? -15.999 24.871 0.218 1.00 85.38 238 LEU A N 1
ATOM 1885 C CA . LEU A 1 238 ? -16.134 25.148 -1.212 1.00 85.38 238 LEU A CA 1
ATOM 1886 C C . LEU A 1 238 ? -15.056 26.115 -1.749 1.00 85.38 238 LEU A C 1
ATOM 1888 O O . LEU A 1 238 ? -14.442 25.777 -2.761 1.00 85.38 238 LEU A O 1
ATOM 1892 N N . PRO A 1 239 ? -14.727 27.241 -1.077 1.00 87.81 239 PRO A N 1
ATOM 1893 C CA . PRO A 1 239 ? -13.624 28.100 -1.510 1.00 87.81 239 PRO A CA 1
ATOM 1894 C C . PRO A 1 239 ? -12.278 27.366 -1.567 1.00 87.81 239 PRO A C 1
ATOM 1896 O O . PRO A 1 239 ? -11.552 27.508 -2.544 1.00 87.81 239 PRO A O 1
ATOM 1899 N N . LYS A 1 240 ? -11.976 26.503 -0.584 1.00 85.88 240 LYS A N 1
ATOM 1900 C CA . LYS A 1 240 ? -10.731 25.715 -0.582 1.00 85.88 240 LYS A CA 1
ATOM 1901 C C . LYS A 1 240 ? -10.638 24.747 -1.756 1.00 85.88 240 LYS A C 1
ATOM 1903 O O . LYS A 1 240 ? -9.552 24.580 -2.294 1.00 85.88 240 LYS A O 1
ATOM 1908 N N . ILE A 1 241 ? -11.748 24.123 -2.155 1.00 88.19 241 ILE A N 1
ATOM 1909 C CA . ILE A 1 241 ? -11.784 23.251 -3.340 1.00 88.19 241 ILE A CA 1
ATOM 1910 C C . ILE A 1 241 ? -11.454 24.063 -4.595 1.00 88.19 241 ILE A C 1
ATOM 1912 O O . ILE A 1 241 ? -10.638 23.639 -5.411 1.00 88.19 241 ILE A O 1
ATOM 1916 N N . LEU A 1 242 ? -12.059 25.246 -4.735 1.00 87.31 242 LEU A N 1
ATOM 1917 C CA . LEU A 1 242 ? -11.796 26.137 -5.867 1.00 87.31 242 LEU A CA 1
ATOM 1918 C C . LEU A 1 242 ? -10.341 26.621 -5.893 1.00 87.31 242 LEU A C 1
ATOM 1920 O O . LEU A 1 242 ? -9.751 26.726 -6.969 1.00 87.31 242 LEU A O 1
ATOM 1924 N N . ASP A 1 243 ? -9.752 26.874 -4.726 1.00 85.81 243 ASP A N 1
ATOM 1925 C CA . ASP A 1 243 ? -8.339 27.225 -4.608 1.00 85.81 243 ASP A CA 1
ATOM 1926 C C . ASP A 1 243 ? -7.429 26.045 -4.977 1.00 85.81 243 ASP A C 1
ATOM 1928 O O . ASP A 1 243 ? -6.484 26.228 -5.743 1.00 85.81 243 ASP A O 1
ATOM 1932 N N . GLU A 1 244 ? -7.723 24.831 -4.500 1.00 88.50 244 GLU A N 1
ATOM 1933 C CA . GLU A 1 244 ? -6.951 23.616 -4.807 1.00 88.50 244 GLU A CA 1
ATOM 1934 C C . GLU A 1 244 ? -6.853 23.346 -6.306 1.00 88.50 244 GLU A C 1
ATOM 1936 O O . GLU A 1 244 ? -5.757 23.095 -6.809 1.00 88.50 244 GLU A O 1
ATOM 1941 N N . ILE A 1 245 ? -7.971 23.480 -7.029 1.00 84.50 245 ILE A N 1
ATOM 1942 C CA . ILE A 1 245 ? -8.009 23.340 -8.493 1.00 84.50 245 ILE A CA 1
ATOM 1943 C C . ILE A 1 245 ? -6.996 24.282 -9.155 1.00 84.50 245 ILE A C 1
ATOM 1945 O O . ILE A 1 245 ? -6.332 23.914 -10.120 1.00 84.50 245 ILE A O 1
ATOM 1949 N N . ARG A 1 246 ? -6.841 25.499 -8.627 1.00 83.19 246 ARG A N 1
ATOM 1950 C CA . ARG A 1 246 ? -5.908 26.486 -9.182 1.00 83.19 246 ARG A CA 1
ATOM 1951 C C . ARG A 1 246 ? -4.470 26.186 -8.796 1.00 83.19 246 ARG A C 1
ATOM 1953 O O . ARG A 1 246 ? -3.573 26.364 -9.617 1.00 83.19 246 ARG A O 1
ATOM 1960 N N . PHE A 1 247 ? -4.228 25.783 -7.550 1.00 88.44 247 PHE A N 1
ATOM 1961 C CA . PHE A 1 247 ? -2.869 25.731 -7.039 1.00 88.44 247 PHE A CA 1
ATOM 1962 C C . PHE A 1 247 ? -2.179 24.377 -7.142 1.00 88.44 247 PHE A C 1
ATOM 1964 O O . PHE A 1 247 ? -0.958 24.353 -7.009 1.00 88.44 247 PHE A O 1
ATOM 1971 N N . PHE A 1 248 ? -2.875 23.260 -7.368 1.00 89.81 248 PHE A N 1
ATOM 1972 C CA . PHE A 1 248 ? -2.187 21.970 -7.476 1.00 89.81 248 PHE A CA 1
ATOM 1973 C C . PHE A 1 248 ? -1.158 21.948 -8.608 1.00 89.81 248 PHE A C 1
ATOM 1975 O O . PHE A 1 248 ? -0.066 21.430 -8.410 1.00 89.81 248 PHE A O 1
ATOM 1982 N N . HIS A 1 249 ? -1.424 22.626 -9.725 1.00 85.25 249 HIS A N 1
ATOM 1983 C CA . HIS A 1 249 ? -0.470 22.747 -10.832 1.00 85.25 249 HIS A CA 1
ATOM 1984 C C . HIS A 1 249 ? 0.866 23.421 -10.460 1.00 85.25 249 HIS A C 1
ATOM 1986 O O . HIS A 1 249 ? 1.852 23.242 -11.181 1.00 85.25 249 HIS A O 1
ATOM 1992 N N . ASN A 1 250 ? 0.910 24.164 -9.346 1.00 87.31 250 ASN A N 1
ATOM 1993 C CA . ASN A 1 250 ? 2.115 24.821 -8.833 1.00 87.31 250 ASN A CA 1
ATOM 1994 C C . ASN A 1 250 ? 3.087 23.854 -8.144 1.00 87.31 250 ASN A C 1
ATOM 1996 O O . ASN A 1 250 ? 4.236 24.218 -7.914 1.00 87.31 250 ASN A O 1
ATOM 2000 N N . TYR A 1 251 ? 2.649 22.643 -7.801 1.00 88.94 251 TYR A N 1
ATOM 2001 C CA . TYR A 1 251 ? 3.519 21.616 -7.247 1.00 88.94 251 TYR A CA 1
ATOM 2002 C C . TYR A 1 251 ? 4.062 20.730 -8.380 1.00 88.94 251 TYR A C 1
ATOM 2004 O O . TYR A 1 251 ? 3.342 20.328 -9.297 1.00 88.94 251 TYR A O 1
ATOM 2012 N N . ALA A 1 252 ? 5.368 20.450 -8.348 1.00 83.69 252 ALA A N 1
ATOM 2013 C CA . ALA A 1 252 ? 6.027 19.663 -9.390 1.00 83.69 252 ALA A CA 1
ATOM 2014 C C . ALA A 1 252 ? 5.731 18.163 -9.255 1.00 83.69 252 ALA A C 1
ATOM 2016 O O . ALA A 1 252 ? 5.468 17.503 -10.260 1.00 83.69 252 ALA A O 1
ATOM 2017 N N . HIS A 1 253 ? 5.733 17.650 -8.022 1.00 88.94 253 HIS A N 1
ATOM 2018 C CA . HIS A 1 253 ? 5.446 16.254 -7.708 1.00 88.94 253 HIS A CA 1
ATOM 2019 C C . HIS A 1 253 ? 4.496 16.139 -6.514 1.00 88.94 253 HIS A C 1
ATOM 2021 O O . HIS A 1 253 ? 4.703 16.758 -5.472 1.00 88.94 253 HIS A O 1
ATOM 2027 N N . HIS A 1 254 ? 3.475 15.305 -6.666 1.00 91.00 254 HIS A N 1
ATOM 2028 C CA . HIS A 1 254 ? 2.449 15.006 -5.681 1.00 91.00 254 HIS A CA 1
ATOM 2029 C C . HIS A 1 254 ? 2.613 13.564 -5.227 1.00 91.00 254 HIS A C 1
ATOM 2031 O O . HIS A 1 254 ? 2.572 12.648 -6.042 1.00 91.00 254 HIS A O 1
ATOM 2037 N N . ILE A 1 255 ? 2.762 13.364 -3.927 1.00 90.88 255 ILE A N 1
ATOM 2038 C CA . ILE A 1 255 ? 2.755 12.057 -3.292 1.00 90.88 255 ILE A CA 1
ATOM 2039 C C . ILE A 1 255 ? 1.361 11.856 -2.695 1.00 90.88 255 ILE A C 1
ATOM 2041 O O . ILE A 1 255 ? 0.945 12.571 -1.782 1.00 90.88 255 ILE A O 1
ATOM 2045 N N . ALA A 1 256 ? 0.619 10.910 -3.254 1.00 87.50 256 ALA A N 1
ATOM 2046 C CA . ALA A 1 256 ? -0.664 10.461 -2.747 1.00 87.50 256 ALA A CA 1
ATOM 2047 C C . ALA A 1 256 ? -0.442 9.301 -1.784 1.00 87.50 256 ALA A C 1
ATOM 2049 O O . ALA A 1 256 ? 0.185 8.306 -2.147 1.00 87.50 256 ALA A O 1
ATOM 2050 N N . ILE A 1 257 ? -1.000 9.396 -0.579 1.00 85.00 257 ILE A N 1
ATOM 2051 C CA . ILE A 1 257 ? -0.809 8.328 0.402 1.00 85.00 257 ILE A CA 1
ATOM 2052 C C . ILE A 1 257 ? -1.654 7.091 0.098 1.00 85.00 257 ILE A C 1
ATOM 2054 O O . ILE A 1 257 ? -1.330 6.040 0.614 1.00 85.00 257 ILE A O 1
ATOM 2058 N N . SER A 1 258 ? -2.702 7.178 -0.732 1.00 80.56 258 SER A N 1
ATOM 2059 C CA . SER A 1 258 ? -3.589 6.058 -1.096 1.00 80.56 258 SER A CA 1
ATOM 2060 C C . SER A 1 258 ? -3.899 6.024 -2.591 1.00 80.56 258 SER A C 1
ATOM 2062 O O . SER A 1 258 ? -3.846 7.065 -3.252 1.00 80.56 258 SER A O 1
ATOM 2064 N N . ASP A 1 259 ? -4.326 4.863 -3.101 1.00 76.94 259 ASP A N 1
ATOM 2065 C CA . ASP A 1 259 ? -4.752 4.709 -4.502 1.00 76.94 259 ASP A CA 1
ATOM 2066 C C . ASP A 1 259 ? -5.872 5.691 -4.863 1.00 76.94 259 ASP A C 1
ATOM 2068 O O . ASP A 1 259 ? -5.809 6.375 -5.881 1.00 76.94 259 ASP A O 1
ATOM 2072 N N . SER A 1 260 ? -6.872 5.809 -3.983 1.00 82.06 260 SER A N 1
ATOM 2073 C CA . SER A 1 260 ? -8.021 6.704 -4.168 1.00 82.06 260 SER A CA 1
ATOM 2074 C C . SER A 1 260 ? -7.610 8.177 -4.213 1.00 82.06 260 SER A C 1
ATOM 2076 O O . SER A 1 260 ? -8.184 8.949 -4.976 1.00 82.06 260 SER A O 1
ATOM 2078 N N . CYS A 1 261 ? -6.620 8.579 -3.409 1.00 84.81 261 CYS A N 1
ATOM 2079 C CA . CYS A 1 261 ? -6.078 9.936 -3.448 1.00 84.81 261 CYS A CA 1
ATOM 2080 C C . CYS A 1 261 ? -5.310 10.172 -4.759 1.00 84.81 261 CYS A C 1
ATOM 2082 O O . CYS A 1 261 ? -5.470 11.216 -5.386 1.00 84.81 261 CYS A O 1
ATOM 2084 N N . GLY A 1 262 ? -4.537 9.182 -5.219 1.00 86.25 262 GLY A N 1
ATOM 2085 C CA . GLY A 1 262 ? -3.826 9.246 -6.496 1.00 86.25 262 GLY A CA 1
ATOM 2086 C C . GLY A 1 262 ? -4.771 9.380 -7.690 1.00 86.25 262 GLY A C 1
ATOM 2087 O O . GLY A 1 262 ? -4.552 10.228 -8.549 1.00 86.25 262 GLY A O 1
ATOM 2088 N N . GLU A 1 263 ? -5.849 8.595 -7.715 1.00 82.62 263 GLU A N 1
ATOM 2089 C CA . GLU A 1 263 ? -6.928 8.719 -8.705 1.00 82.62 263 GLU A CA 1
ATOM 2090 C C . GLU A 1 263 ? -7.611 10.078 -8.622 1.00 82.62 263 GLU A C 1
ATOM 2092 O O . GLU A 1 263 ? -7.836 10.707 -9.645 1.00 82.62 263 GLU A O 1
ATOM 2097 N N . MET A 1 264 ? -7.881 10.601 -7.424 1.00 86.50 264 MET A N 1
ATOM 2098 C CA . MET A 1 264 ? -8.480 11.928 -7.318 1.00 86.50 264 MET A CA 1
ATOM 2099 C C . MET A 1 264 ? -7.570 13.010 -7.908 1.00 86.50 264 MET A C 1
ATOM 2101 O O . MET A 1 264 ? -8.024 13.845 -8.690 1.00 86.50 264 MET A O 1
ATOM 2105 N N . LEU A 1 265 ? -6.277 12.979 -7.586 1.00 89.12 265 LEU A N 1
ATOM 2106 C CA . LEU A 1 265 ? -5.302 13.923 -8.126 1.00 89.12 265 LEU A CA 1
ATOM 2107 C C . LEU A 1 265 ? -5.178 13.819 -9.657 1.00 89.12 265 LEU A C 1
ATOM 2109 O O . LEU A 1 265 ? -5.141 14.849 -10.328 1.00 89.12 265 LEU A O 1
ATOM 2113 N N . ARG A 1 266 ? -5.153 12.604 -10.221 1.00 89.00 266 ARG A N 1
ATOM 2114 C CA . ARG A 1 266 ? -5.037 12.392 -11.676 1.00 89.00 266 ARG A CA 1
ATOM 2115 C C . ARG A 1 266 ? -6.338 12.641 -12.430 1.00 89.00 266 ARG A C 1
ATOM 2117 O O . ARG A 1 266 ? -6.341 13.377 -13.405 1.00 89.00 266 ARG A O 1
ATOM 2124 N N . ASP A 1 267 ? -7.437 12.062 -11.972 1.00 85.94 267 ASP A N 1
ATOM 2125 C CA . ASP A 1 267 ? -8.663 11.914 -12.760 1.00 85.94 267 ASP A CA 1
ATOM 2126 C C . ASP A 1 267 ? -9.691 13.004 -12.437 1.00 85.94 267 ASP A C 1
ATOM 2128 O O . ASP A 1 267 ? -10.512 13.355 -13.282 1.00 85.94 267 ASP A O 1
ATOM 2132 N N . VAL A 1 268 ? -9.645 13.588 -11.234 1.00 86.75 268 VAL A N 1
ATOM 2133 C CA . VAL A 1 268 ? -10.544 14.692 -10.850 1.00 86.75 268 VAL A CA 1
ATOM 2134 C C . VAL A 1 268 ? -9.844 16.037 -10.981 1.00 86.75 268 VAL A C 1
ATOM 2136 O O . VAL A 1 268 ? -10.363 16.936 -11.639 1.00 86.75 268 VAL A O 1
ATOM 2139 N N . TYR A 1 269 ? -8.650 16.172 -10.403 1.00 89.12 269 TYR A N 1
ATOM 2140 C CA . TYR A 1 269 ? -7.857 17.402 -10.501 1.00 89.12 269 TYR A CA 1
ATOM 2141 C C . TYR A 1 269 ? -6.993 17.472 -11.770 1.00 89.12 269 TYR A C 1
ATOM 2143 O O . TYR A 1 269 ? -6.323 18.481 -11.981 1.00 89.12 269 TYR A O 1
ATOM 2151 N N . GLN A 1 270 ? -7.029 16.445 -12.631 1.00 88.88 270 GLN A N 1
ATOM 2152 C CA . GLN A 1 270 ? -6.396 16.449 -13.959 1.00 88.88 270 GLN A CA 1
ATOM 2153 C C . GLN A 1 270 ? -4.886 16.746 -13.911 1.00 88.88 270 GLN A C 1
ATOM 2155 O O . GLN A 1 270 ? -4.316 17.389 -14.798 1.00 88.88 270 GLN A O 1
ATOM 2160 N N . ILE A 1 271 ? -4.215 16.282 -12.852 1.00 89.50 271 ILE A N 1
ATOM 2161 C CA . ILE A 1 271 ? -2.766 16.417 -12.706 1.00 89.50 271 ILE A CA 1
ATOM 2162 C C . ILE A 1 271 ? -2.085 15.356 -13.585 1.00 89.50 271 ILE A C 1
ATOM 2164 O O . ILE A 1 271 ? -2.441 14.180 -13.495 1.00 89.50 271 ILE A O 1
ATOM 2168 N N . PRO A 1 272 ? -1.077 15.723 -14.405 1.00 83.06 272 PRO A N 1
ATOM 2169 C CA . PRO A 1 272 ? -0.382 14.770 -15.267 1.00 83.06 272 PRO A CA 1
ATOM 2170 C C . PRO A 1 272 ? 0.164 13.566 -14.493 1.00 83.06 272 PRO A C 1
ATOM 2172 O O . PRO A 1 272 ? 0.823 13.747 -13.472 1.00 83.06 272 PRO A O 1
ATOM 2175 N N . GLU A 1 273 ? -0.026 12.355 -15.024 1.00 77.75 273 GLU A N 1
ATOM 2176 C CA . GLU A 1 273 ? 0.340 11.090 -14.363 1.00 77.75 273 GLU A CA 1
ATOM 2177 C C . GLU A 1 273 ? 1.786 11.075 -13.845 1.00 77.75 273 GLU A C 1
ATOM 2179 O O . GLU A 1 273 ? 2.024 10.745 -12.690 1.00 77.75 273 GLU A O 1
ATOM 2184 N N . LYS A 1 274 ? 2.743 11.565 -14.644 1.00 79.44 274 LYS A N 1
ATOM 2185 C CA . LYS A 1 274 ? 4.168 11.677 -14.269 1.00 79.44 274 LYS A CA 1
ATOM 2186 C C . LYS A 1 274 ? 4.453 12.540 -13.028 1.00 79.44 274 LYS A C 1
ATOM 2188 O O . LYS A 1 274 ? 5.576 12.562 -12.533 1.00 79.44 274 LYS A O 1
ATOM 2193 N N . ARG A 1 275 ? 3.475 13.326 -12.571 1.00 84.06 275 ARG A N 1
ATOM 2194 C CA . ARG A 1 275 ? 3.567 14.175 -11.379 1.00 84.06 275 ARG A CA 1
ATOM 2195 C C . ARG A 1 275 ? 2.849 13.580 -10.172 1.00 84.06 275 ARG A C 1
ATOM 2197 O O . ARG A 1 275 ? 2.953 14.176 -9.108 1.00 84.06 275 ARG A O 1
ATOM 2204 N N . VAL A 1 276 ? 2.131 12.465 -10.305 1.00 84.50 276 VAL A N 1
ATOM 2205 C CA . VAL A 1 276 ? 1.370 11.852 -9.210 1.00 84.50 276 VAL A CA 1
ATOM 2206 C C . VAL A 1 276 ? 1.952 10.488 -8.868 1.00 84.50 276 VAL A C 1
ATOM 2208 O O . VAL A 1 276 ? 1.863 9.544 -9.645 1.00 84.50 276 VAL A O 1
ATOM 2211 N N . HIS A 1 277 ? 2.485 10.377 -7.657 1.00 80.75 277 HIS A N 1
ATOM 2212 C CA . HIS A 1 277 ? 3.142 9.185 -7.136 1.00 80.75 277 HIS A CA 1
ATOM 2213 C C . HIS A 1 277 ? 2.317 8.625 -5.986 1.00 80.75 277 HIS A C 1
ATOM 2215 O O . HIS A 1 277 ? 2.087 9.325 -5.004 1.00 80.75 277 HIS A O 1
ATOM 2221 N N . VAL A 1 278 ? 1.862 7.377 -6.077 1.00 77.00 278 VAL A N 1
ATOM 2222 C CA . VAL A 1 278 ? 1.176 6.730 -4.950 1.00 77.00 278 VAL A CA 1
ATOM 2223 C C . VAL A 1 278 ? 2.220 6.039 -4.081 1.00 77.00 278 VAL A C 1
ATOM 2225 O O . VAL A 1 278 ? 2.868 5.096 -4.529 1.00 77.00 278 VAL A O 1
ATOM 2228 N N . ILE A 1 279 ? 2.397 6.522 -2.851 1.00 79.19 279 ILE A N 1
ATOM 2229 C CA . ILE A 1 279 ? 3.318 5.949 -1.863 1.00 79.19 279 ILE A CA 1
ATOM 2230 C C . ILE A 1 279 ? 2.534 5.757 -0.571 1.00 79.19 279 ILE A C 1
ATOM 2232 O O . ILE A 1 279 ? 2.210 6.728 0.113 1.00 79.19 279 ILE A O 1
ATOM 2236 N N . LEU A 1 280 ? 2.214 4.501 -0.254 1.00 75.88 280 LEU A N 1
ATOM 2237 C CA . LEU A 1 280 ? 1.462 4.177 0.953 1.00 75.88 280 LEU A CA 1
ATOM 2238 C C . LEU A 1 280 ? 2.258 4.545 2.206 1.00 75.88 280 LEU A C 1
ATOM 2240 O O . LEU A 1 280 ? 3.484 4.439 2.254 1.00 75.88 280 LEU A O 1
ATOM 2244 N N . ASN A 1 281 ? 1.536 4.965 3.240 1.00 78.88 281 ASN A N 1
ATOM 2245 C CA . ASN A 1 281 ? 2.140 5.236 4.535 1.00 78.88 281 ASN A CA 1
ATOM 2246 C C . ASN A 1 281 ? 2.735 3.954 5.132 1.00 78.88 281 ASN A C 1
ATOM 2248 O O . ASN A 1 281 ? 2.100 2.903 5.116 1.00 78.88 281 ASN A O 1
ATOM 2252 N N . GLY A 1 282 ? 3.929 4.077 5.709 1.00 76.19 282 GLY A N 1
ATOM 2253 C CA . GLY A 1 282 ? 4.553 3.024 6.503 1.00 76.19 282 GLY A CA 1
ATOM 2254 C C . GLY A 1 282 ? 4.381 3.240 8.007 1.00 76.19 282 GLY A C 1
ATOM 2255 O O . GLY A 1 282 ? 4.100 4.347 8.472 1.00 76.19 282 GLY A O 1
ATOM 2256 N N . VAL A 1 283 ? 4.593 2.171 8.765 1.00 74.31 283 VAL A N 1
ATOM 2257 C CA . VAL A 1 283 ? 4.610 2.126 10.232 1.00 74.31 283 VAL A CA 1
ATOM 2258 C C . VAL A 1 283 ? 5.892 1.429 10.702 1.00 74.31 283 VAL A C 1
ATOM 2260 O O . VAL A 1 283 ? 6.406 0.532 10.036 1.00 74.31 283 VAL A O 1
ATOM 2263 N N . ASP A 1 284 ? 6.441 1.851 11.843 1.00 69.75 284 ASP A N 1
ATOM 2264 C CA . ASP A 1 284 ? 7.650 1.233 12.406 1.00 69.75 284 ASP A CA 1
ATOM 2265 C C . ASP A 1 284 ? 7.329 -0.161 12.973 1.00 69.75 284 ASP A C 1
ATOM 2267 O O . ASP A 1 284 ? 6.604 -0.293 13.965 1.00 69.75 284 ASP A O 1
ATOM 2271 N N . GLU A 1 285 ? 7.888 -1.204 12.353 1.00 65.38 285 GLU A N 1
ATOM 2272 C CA . GLU A 1 285 ? 7.671 -2.606 12.730 1.00 65.38 285 GLU A CA 1
ATOM 2273 C C . GLU A 1 285 ? 8.120 -2.900 14.170 1.00 65.38 285 GLU A C 1
ATOM 2275 O O . GLU A 1 285 ? 7.465 -3.653 14.894 1.00 65.38 285 GLU A O 1
ATOM 2280 N N . ASN A 1 286 ? 9.188 -2.245 14.641 1.00 65.25 286 ASN A N 1
ATOM 2281 C CA . ASN A 1 286 ? 9.707 -2.449 15.999 1.00 65.25 286 ASN A CA 1
ATOM 2282 C C . ASN A 1 286 ? 8.726 -1.938 17.076 1.00 65.25 286 ASN A C 1
ATOM 2284 O O . ASN A 1 286 ? 8.850 -2.235 18.273 1.00 65.25 286 ASN A O 1
ATOM 2288 N N . GLY A 1 287 ? 7.733 -1.151 16.655 1.00 67.19 287 GLY A N 1
ATOM 2289 C CA . GLY A 1 287 ? 6.650 -0.655 17.485 1.00 67.19 287 GLY A CA 1
ATOM 2290 C C . GLY A 1 287 ? 5.574 -1.699 17.776 1.00 67.19 287 GLY A C 1
ATOM 2291 O O . GLY A 1 287 ? 5.084 -1.736 18.900 1.00 67.19 287 GLY A O 1
ATOM 2292 N N . PHE A 1 288 ? 5.220 -2.562 16.823 1.00 78.50 288 PHE A N 1
ATOM 2293 C CA . PHE A 1 288 ? 3.935 -3.270 16.849 1.00 78.50 288 PHE A CA 1
ATOM 2294 C C . PHE A 1 288 ? 4.097 -4.751 16.525 1.00 78.50 288 PHE A C 1
ATOM 2296 O O . PHE A 1 288 ? 4.297 -5.143 15.381 1.00 78.50 288 PHE A O 1
ATOM 2303 N N . THR A 1 289 ? 3.997 -5.592 17.554 1.00 79.62 289 THR A N 1
ATOM 2304 C CA . THR A 1 289 ? 4.062 -7.050 17.420 1.00 79.62 289 THR A CA 1
ATOM 2305 C C . THR A 1 289 ? 3.084 -7.722 18.380 1.00 79.62 289 THR A C 1
ATOM 2307 O O . THR A 1 289 ? 2.706 -7.156 19.408 1.00 79.62 289 THR A O 1
ATOM 2310 N N . SER A 1 290 ? 2.662 -8.938 18.026 1.00 83.69 290 SER A N 1
ATOM 2311 C CA . SER A 1 290 ? 1.824 -9.774 18.888 1.00 83.69 290 SER A CA 1
ATOM 2312 C C . SER A 1 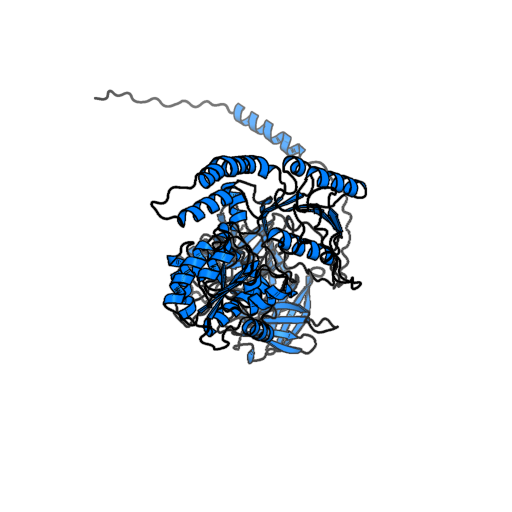290 ? 2.626 -10.295 20.085 1.00 83.69 290 SER A C 1
ATOM 2314 O O . SER A 1 290 ? 3.594 -11.033 19.906 1.00 83.69 290 SER A O 1
ATOM 2316 N N . ASP A 1 291 ? 2.161 -9.989 21.291 1.00 89.00 291 ASP A N 1
ATOM 2317 C CA . ASP A 1 291 ? 2.739 -10.379 22.573 1.00 89.00 291 ASP A CA 1
ATOM 2318 C C . ASP A 1 291 ? 1.629 -10.803 23.553 1.00 89.00 291 ASP A C 1
ATOM 2320 O O . ASP A 1 291 ? 0.804 -10.009 24.021 1.00 89.00 291 ASP A O 1
ATOM 2324 N N . LYS A 1 292 ? 1.632 -12.096 23.891 1.00 89.19 292 LYS A N 1
ATOM 2325 C CA . LYS A 1 292 ? 0.645 -12.705 24.788 1.00 89.19 292 LYS A CA 1
ATOM 2326 C C . LYS A 1 292 ? 0.790 -12.224 26.238 1.00 89.19 292 LYS A C 1
ATOM 2328 O O . LYS A 1 292 ? -0.215 -12.117 26.932 1.00 89.19 292 LYS A O 1
ATOM 2333 N N . LYS A 1 293 ? 2.007 -11.903 26.696 1.00 91.44 293 LYS A N 1
ATOM 2334 C CA . LYS A 1 293 ? 2.244 -11.389 28.055 1.00 91.44 293 LYS A CA 1
ATOM 2335 C C . LYS A 1 293 ? 1.701 -9.972 28.193 1.00 91.44 293 LYS A C 1
ATOM 2337 O O . LYS A 1 293 ? 1.020 -9.683 29.174 1.00 91.44 293 LYS A O 1
ATOM 2342 N N . LEU A 1 294 ? 1.948 -9.117 27.196 1.00 91.00 294 LEU A N 1
ATOM 2343 C CA . LEU A 1 294 ? 1.384 -7.763 27.175 1.00 91.00 294 LEU A CA 1
ATOM 2344 C C . LEU A 1 294 ? -0.144 -7.792 27.156 1.00 91.00 294 LEU A C 1
ATOM 2346 O O . LEU A 1 294 ? -0.766 -7.010 27.871 1.00 91.00 294 LEU A O 1
ATOM 2350 N N . ARG A 1 295 ? -0.750 -8.723 26.409 1.00 92.56 295 ARG A N 1
ATOM 2351 C CA . ARG A 1 295 ? -2.203 -8.932 26.421 1.00 92.56 295 ARG A CA 1
ATOM 2352 C C . ARG A 1 295 ? -2.734 -9.234 27.823 1.00 92.56 295 ARG A C 1
ATOM 2354 O O . ARG A 1 295 ? -3.655 -8.552 28.265 1.00 92.56 295 ARG A O 1
ATOM 2361 N N . THR A 1 296 ? -2.172 -10.233 28.504 1.00 92.38 296 THR A N 1
ATOM 2362 C CA . THR A 1 296 ? -2.607 -10.634 29.853 1.00 92.38 296 THR A CA 1
ATOM 2363 C C . THR A 1 296 ? -2.446 -9.494 30.854 1.00 92.38 296 THR A C 1
ATOM 2365 O O . THR A 1 296 ? -3.390 -9.163 31.571 1.00 92.38 296 THR A O 1
ATOM 2368 N N . LEU A 1 297 ? -1.291 -8.818 30.846 1.00 93.75 297 LEU A N 1
ATOM 2369 C CA . LEU A 1 297 ? -1.033 -7.666 31.713 1.00 93.75 297 LEU A CA 1
ATOM 2370 C C . LEU A 1 297 ? -2.049 -6.540 31.476 1.00 93.75 297 LEU A C 1
ATOM 2372 O O . LEU A 1 297 ? -2.598 -5.979 32.424 1.00 93.75 297 LEU A O 1
ATOM 2376 N N . PHE A 1 298 ? -2.312 -6.219 30.209 1.00 94.50 298 PHE A N 1
ATOM 2377 C CA . PHE A 1 298 ? -3.238 -5.158 29.835 1.00 94.50 298 PHE A CA 1
ATOM 2378 C C . PHE A 1 298 ? -4.681 -5.483 30.238 1.00 94.50 298 PHE A C 1
ATOM 2380 O O . PHE A 1 298 ? -5.354 -4.636 30.821 1.00 94.50 298 PHE A O 1
ATOM 2387 N N . ARG A 1 299 ? -5.150 -6.713 29.983 1.00 95.19 299 ARG A N 1
ATOM 2388 C CA . ARG A 1 299 ? -6.503 -7.146 30.370 1.00 95.19 299 ARG A CA 1
ATOM 2389 C C . ARG A 1 299 ? -6.693 -7.156 31.879 1.00 95.19 299 ARG A C 1
ATOM 2391 O O . ARG A 1 299 ? -7.690 -6.623 32.355 1.00 95.19 299 ARG A O 1
ATOM 2398 N N . SER A 1 300 ? -5.714 -7.676 32.618 1.00 93.88 300 SER A N 1
ATOM 2399 C CA . SER A 1 300 ? -5.729 -7.683 34.082 1.00 93.88 300 SER A CA 1
ATOM 2400 C C . SER A 1 300 ? -5.804 -6.264 34.656 1.00 93.88 300 SER A C 1
ATOM 2402 O O . SER A 1 300 ? -6.649 -6.002 35.509 1.00 93.88 300 SER A O 1
ATOM 2404 N N . LYS A 1 301 ? -5.013 -5.318 34.124 1.00 94.50 301 LYS A N 1
ATOM 2405 C CA . LYS A 1 301 ? -5.041 -3.903 34.543 1.00 94.50 301 LYS A CA 1
ATOM 2406 C C . LYS A 1 301 ? -6.420 -3.250 34.370 1.00 94.50 301 LYS A C 1
ATOM 2408 O O . LYS A 1 301 ? -6.759 -2.358 35.140 1.00 94.50 301 LYS A O 1
ATOM 2413 N N . LEU A 1 302 ? -7.194 -3.670 33.368 1.00 93.44 302 LEU A N 1
ATOM 2414 C CA . LEU A 1 302 ? -8.524 -3.127 33.072 1.00 93.44 302 LEU A CA 1
ATOM 2415 C C . LEU A 1 302 ? -9.679 -3.955 33.658 1.00 93.44 302 LEU A C 1
ATOM 2417 O O . LEU A 1 302 ? -10.834 -3.616 33.424 1.00 93.44 302 LEU A O 1
ATOM 2421 N N . GLY A 1 303 ? -9.394 -5.042 34.383 1.00 92.94 303 GLY A N 1
ATOM 2422 C CA . GLY A 1 303 ? -10.430 -5.950 34.888 1.00 92.94 303 GLY A CA 1
ATOM 2423 C C . GLY A 1 303 ? -11.197 -6.689 33.783 1.00 92.94 303 GLY A C 1
ATOM 2424 O O . GLY A 1 303 ? -12.325 -7.126 34.000 1.00 92.94 303 GLY A O 1
ATOM 2425 N N . LEU A 1 304 ? -10.609 -6.825 32.589 1.00 92.56 304 LEU A N 1
ATOM 2426 C CA . LEU A 1 304 ? -11.230 -7.527 31.467 1.00 92.56 304 LEU A CA 1
ATOM 2427 C C . LEU A 1 304 ? -11.124 -9.048 31.669 1.00 92.56 304 LEU A C 1
ATOM 2429 O O . LEU A 1 304 ? -10.028 -9.536 31.968 1.00 92.56 304 LEU A O 1
ATOM 2433 N N . PRO A 1 305 ? -12.202 -9.825 31.456 1.00 87.88 305 PRO A N 1
ATOM 2434 C CA . PRO A 1 305 ? -12.128 -11.274 31.603 1.00 87.88 305 PRO A CA 1
ATOM 2435 C C . PRO A 1 305 ? -11.165 -11.919 30.586 1.00 87.88 305 PRO A C 1
ATOM 2437 O O . PRO A 1 305 ? -11.142 -11.573 29.402 1.00 87.88 305 PRO A O 1
ATOM 2440 N N . GLU A 1 306 ? -10.378 -12.902 31.035 1.00 80.88 306 GLU A N 1
ATOM 2441 C CA . GLU A 1 306 ? -9.447 -13.661 30.177 1.00 80.88 306 GLU A CA 1
ATOM 2442 C C . GLU A 1 306 ? -10.061 -14.911 29.524 1.00 80.88 306 GLU A C 1
ATOM 2444 O O . GLU A 1 306 ? -9.377 -15.623 28.788 1.00 80.88 306 GLU A O 1
ATOM 2449 N N . ASN A 1 307 ? -11.346 -15.192 29.756 1.00 83.56 307 ASN A N 1
ATOM 2450 C CA . ASN A 1 307 ? -11.997 -16.361 29.166 1.00 83.56 307 ASN A CA 1
ATOM 2451 C C . ASN A 1 307 ? -12.104 -16.256 27.628 1.00 83.56 307 ASN A C 1
ATOM 2453 O O . ASN A 1 307 ? -12.206 -15.166 27.063 1.00 83.56 307 ASN A O 1
ATOM 2457 N N . SER A 1 308 ? -12.104 -17.404 26.944 1.00 77.50 308 SER A N 1
ATOM 2458 C CA . SER A 1 308 ? -12.141 -17.487 25.474 1.00 77.50 308 SER A CA 1
ATOM 2459 C C . SER A 1 308 ? -13.460 -17.018 24.855 1.00 77.50 308 SER A C 1
ATOM 2461 O O . SER A 1 308 ? -13.489 -16.689 23.672 1.00 77.50 308 SER A O 1
ATOM 2463 N N . SER A 1 309 ? -14.538 -16.960 25.642 1.00 85.69 309 SER A N 1
ATOM 2464 C CA . SER A 1 309 ? -15.822 -16.399 25.217 1.00 85.69 309 SER A CA 1
ATOM 2465 C C . SER A 1 309 ? -15.844 -14.869 25.219 1.00 85.69 309 SER A C 1
ATOM 2467 O O . SER A 1 309 ? -16.743 -14.289 24.624 1.00 85.69 309 SER A O 1
ATOM 2469 N N . THR A 1 310 ? -14.900 -14.197 25.884 1.00 93.38 310 THR A N 1
ATOM 2470 C CA . THR A 1 310 ? -14.858 -12.732 25.951 1.00 93.38 310 THR A CA 1
ATOM 2471 C C . THR A 1 310 ? -14.259 -12.152 24.682 1.00 93.38 310 THR A C 1
ATOM 2473 O O . THR A 1 310 ? -13.145 -12.513 24.302 1.00 93.38 310 THR A O 1
ATOM 2476 N N . ILE A 1 311 ? -14.964 -11.193 24.081 1.00 96.44 311 ILE A N 1
ATOM 2477 C CA . ILE A 1 311 ? -14.502 -10.463 22.899 1.00 96.44 311 ILE A CA 1
ATOM 2478 C C . ILE A 1 311 ? -14.276 -9.004 23.274 1.00 96.44 311 ILE A C 1
ATOM 2480 O O . ILE A 1 311 ? -15.175 -8.326 23.770 1.00 96.44 311 ILE A O 1
ATOM 2484 N N . VAL A 1 312 ? -13.065 -8.511 23.028 1.00 97.69 312 VAL A N 1
ATOM 2485 C CA . VAL A 1 312 ? -12.677 -7.129 23.316 1.00 97.69 312 VAL A CA 1
ATOM 2486 C C . VAL A 1 312 ? -12.495 -6.363 22.010 1.00 97.69 312 VAL A C 1
ATOM 2488 O O . VAL A 1 312 ? -11.528 -6.577 21.274 1.00 97.69 312 VAL A O 1
ATOM 2491 N N . LEU A 1 313 ? -13.415 -5.444 21.736 1.00 98.44 313 LEU A N 1
ATOM 2492 C CA . LEU A 1 313 ? -13.320 -4.485 20.642 1.00 98.44 313 LEU A CA 1
ATOM 2493 C C . LEU A 1 313 ? -12.422 -3.317 21.060 1.00 98.44 313 LEU A C 1
ATOM 2495 O O . LEU A 1 313 ? -12.493 -2.848 22.194 1.00 98.44 313 LEU A O 1
ATOM 2499 N N . GLY A 1 314 ? -11.582 -2.830 20.152 1.00 98.00 314 GLY A N 1
ATOM 2500 C CA . GLY A 1 314 ? -10.698 -1.692 20.398 1.00 98.00 314 GLY A CA 1
ATOM 2501 C C . GLY A 1 314 ? -10.912 -0.566 19.406 1.00 98.00 314 GLY A C 1
ATOM 2502 O O . GLY A 1 314 ? -10.923 -0.824 18.211 1.00 98.00 314 GLY A O 1
ATOM 2503 N N . ALA A 1 315 ? -10.988 0.682 19.860 1.00 97.75 315 ALA A N 1
ATOM 2504 C CA . ALA A 1 315 ? -10.924 1.857 18.989 1.00 97.75 315 ALA A CA 1
ATOM 2505 C C . ALA A 1 315 ? -9.839 2.821 19.480 1.00 97.75 315 ALA A C 1
ATOM 2507 O O . ALA A 1 315 ? -9.768 3.107 20.673 1.00 97.75 315 ALA A O 1
ATOM 2508 N N . ALA A 1 316 ? -9.002 3.328 18.571 1.00 94.19 316 ALA A N 1
ATOM 2509 C CA . ALA A 1 316 ? -7.921 4.256 18.903 1.00 94.19 316 ALA A CA 1
ATOM 2510 C C . ALA A 1 316 ? -7.897 5.476 17.975 1.00 94.19 316 ALA A C 1
ATOM 2512 O O . ALA A 1 316 ? -7.977 5.341 16.750 1.00 94.19 316 ALA A O 1
ATOM 2513 N N . GLY A 1 317 ? -7.743 6.666 18.556 1.00 89.88 317 GLY A N 1
ATOM 2514 C CA . GLY A 1 317 ? -7.611 7.929 17.830 1.00 89.88 317 GLY A CA 1
ATOM 2515 C C . GLY A 1 317 ? -8.247 9.109 18.563 1.00 89.88 317 GLY A C 1
ATOM 2516 O O . GLY A 1 317 ? -8.675 9.004 19.703 1.00 89.88 317 GLY A O 1
ATOM 2517 N N . ARG A 1 318 ? -8.326 10.272 17.907 1.00 89.50 318 ARG A N 1
ATOM 2518 C CA . ARG A 1 318 ? -9.030 11.436 18.475 1.00 89.50 318 ARG A CA 1
ATOM 2519 C C . ARG A 1 318 ? -10.525 11.130 18.614 1.00 89.50 318 ARG A C 1
ATOM 2521 O O . ARG A 1 318 ? -11.149 10.759 17.622 1.00 89.50 318 ARG A O 1
ATOM 2528 N N . LEU A 1 319 ? -11.105 11.389 19.787 1.00 93.44 319 LEU A N 1
ATOM 2529 C CA . LEU A 1 319 ? -12.503 11.064 20.095 1.00 93.44 319 LEU A CA 1
ATOM 2530 C C . LEU A 1 319 ? -13.472 12.154 19.610 1.00 93.44 319 LEU A C 1
ATOM 2532 O O . LEU A 1 319 ? -14.128 12.840 20.396 1.00 93.44 319 LEU A O 1
ATOM 2536 N N . VAL A 1 320 ? -13.514 12.358 18.294 1.00 90.50 320 VAL A N 1
ATOM 2537 C CA . VAL A 1 320 ? -14.262 13.423 17.601 1.00 90.50 320 VAL A CA 1
ATOM 2538 C C . VAL A 1 320 ? -15.248 12.853 16.573 1.00 90.50 320 VAL A C 1
ATOM 2540 O O . VAL A 1 320 ? -15.119 11.712 16.135 1.00 90.50 320 VAL A O 1
ATOM 2543 N N . LYS A 1 321 ? -16.248 13.651 16.168 1.00 88.25 321 LYS A N 1
ATOM 2544 C CA . LYS A 1 321 ? -17.343 13.199 15.285 1.00 88.25 321 LYS A CA 1
ATOM 2545 C C . LYS A 1 321 ? -16.846 12.604 13.961 1.00 88.25 321 LYS A C 1
ATOM 2547 O O . LYS A 1 321 ? -17.350 11.568 13.545 1.00 88.25 321 LYS A O 1
ATOM 2552 N N . ASP A 1 322 ? -15.850 13.215 13.321 1.00 85.75 322 ASP A N 1
ATOM 2553 C CA . ASP A 1 322 ? -15.309 12.758 12.030 1.00 85.75 322 ASP A CA 1
ATOM 2554 C C . ASP A 1 322 ? -14.558 11.416 12.123 1.00 85.75 322 ASP A C 1
ATOM 2556 O O . ASP A 1 322 ? -14.368 10.751 11.108 1.00 85.75 322 ASP A O 1
ATOM 2560 N N . LYS A 1 323 ? -14.184 10.974 13.330 1.00 90.75 323 LYS A N 1
ATOM 2561 C CA . LYS A 1 323 ? -13.661 9.628 13.596 1.00 90.75 323 LYS A CA 1
ATOM 2562 C C . LYS A 1 323 ? -14.745 8.578 13.841 1.00 90.75 323 LYS A C 1
ATOM 2564 O O . LYS A 1 323 ? -14.408 7.422 14.047 1.00 90.75 323 LYS A O 1
ATOM 2569 N N . GLY A 1 324 ? -16.021 8.960 13.753 1.00 92.69 324 GLY A N 1
ATOM 2570 C CA . GLY A 1 324 ? -17.160 8.041 13.781 1.00 92.69 324 GLY A CA 1
ATOM 2571 C C . GLY A 1 324 ? -17.512 7.482 15.151 1.00 92.69 324 GLY A C 1
ATOM 2572 O O . GLY A 1 324 ? -18.231 6.492 15.246 1.00 92.69 324 GLY A O 1
ATOM 2573 N N . HIS A 1 325 ? -17.065 8.138 16.221 1.00 95.31 325 HIS A N 1
ATOM 2574 C CA . HIS A 1 325 ? -17.489 7.802 17.578 1.00 95.31 325 HIS A CA 1
ATOM 2575 C C . HIS A 1 325 ? -19.012 7.812 17.803 1.00 95.31 325 HIS A C 1
ATOM 2577 O O . HIS A 1 325 ? -19.454 6.919 18.521 1.00 95.31 325 HIS A O 1
ATOM 2583 N N . PRO A 1 326 ? -19.834 8.685 17.168 1.00 93.81 326 PRO A N 1
ATOM 2584 C CA . PRO A 1 326 ? -21.290 8.539 17.252 1.00 93.81 326 PRO A CA 1
ATOM 2585 C C . PRO A 1 326 ? -21.788 7.176 16.758 1.00 93.81 326 PRO A C 1
ATOM 2587 O O . PRO A 1 326 ? -22.568 6.524 17.444 1.00 93.81 326 PRO A O 1
ATOM 2590 N N . LEU A 1 327 ? -21.275 6.708 15.614 1.00 94.19 327 LEU A N 1
ATOM 2591 C CA . LEU A 1 327 ? -21.648 5.407 15.055 1.00 94.19 327 LEU A CA 1
ATOM 2592 C C . LEU A 1 327 ? -21.249 4.260 15.976 1.00 94.19 327 LEU A C 1
ATOM 2594 O O . LEU A 1 327 ? -22.057 3.379 16.254 1.00 94.19 327 LEU A O 1
ATOM 2598 N N . LEU A 1 328 ? -20.004 4.279 16.455 1.00 97.50 328 LEU A N 1
ATOM 2599 C CA . LEU A 1 328 ? -19.490 3.246 17.349 1.00 97.50 328 LEU A CA 1
ATOM 2600 C C . LEU A 1 328 ? -20.239 3.223 18.681 1.00 97.50 328 LEU A C 1
ATOM 2602 O O . LEU A 1 328 ? -20.535 2.146 19.181 1.00 97.50 328 LEU A O 1
ATOM 2606 N N . PHE A 1 329 ? -20.551 4.389 19.244 1.00 97.44 329 PHE A N 1
ATOM 2607 C CA . PHE A 1 329 ? -21.327 4.491 20.473 1.00 97.44 329 PHE A CA 1
ATOM 2608 C C . PHE A 1 329 ? -22.707 3.841 20.313 1.00 97.44 329 PHE A C 1
ATOM 2610 O O . PHE A 1 329 ? -23.052 2.954 21.088 1.00 97.44 329 PHE A O 1
ATOM 2617 N N . GLU A 1 330 ? -23.470 4.230 19.287 1.00 96.12 330 GLU A N 1
ATOM 2618 C CA . GLU A 1 330 ? -24.827 3.712 19.075 1.00 96.12 330 GLU A CA 1
ATOM 2619 C C . GLU A 1 330 ? -24.840 2.222 18.710 1.00 96.12 330 GLU A C 1
ATOM 2621 O O . GLU A 1 330 ? -25.660 1.469 19.237 1.00 96.12 330 GLU A O 1
ATOM 2626 N N . ALA A 1 331 ? -23.919 1.773 17.852 1.00 97.56 331 ALA A N 1
ATOM 2627 C CA . ALA A 1 331 ? -23.815 0.364 17.477 1.00 97.56 331 ALA A CA 1
ATOM 2628 C C . ALA A 1 331 ? -23.415 -0.510 18.674 1.00 97.56 331 ALA A C 1
ATOM 2630 O O . ALA A 1 331 ? -24.021 -1.554 18.911 1.00 97.56 331 ALA A O 1
ATOM 2631 N N . PHE A 1 332 ? -22.446 -0.061 19.479 1.00 98.25 332 PHE A N 1
ATOM 2632 C CA . PHE A 1 332 ? -22.027 -0.801 20.667 1.00 98.25 332 PHE A CA 1
ATOM 2633 C C . PHE A 1 332 ? -23.123 -0.831 21.739 1.00 98.25 332 PHE A C 1
ATOM 2635 O O . PHE A 1 332 ? -23.344 -1.877 22.343 1.00 98.25 332 PHE A O 1
ATOM 2642 N N . ALA A 1 333 ? -23.866 0.268 21.927 1.00 97.38 333 ALA A N 1
ATOM 2643 C CA . ALA A 1 333 ? -25.008 0.321 22.839 1.00 97.38 333 ALA A CA 1
ATOM 2644 C C . ALA A 1 333 ? -26.101 -0.702 22.482 1.00 97.38 333 ALA A C 1
ATOM 2646 O O . ALA A 1 333 ? -26.694 -1.294 23.380 1.00 97.38 333 ALA A O 1
ATOM 2647 N N . LYS A 1 334 ? -26.349 -0.935 21.183 1.00 96.94 334 LYS A N 1
ATOM 2648 C CA . LYS A 1 334 ? -27.254 -1.996 20.706 1.00 96.94 334 LYS A CA 1
ATOM 2649 C C . LYS A 1 334 ? -26.660 -3.386 20.946 1.00 96.94 334 LYS A C 1
ATOM 2651 O O . LYS A 1 334 ? -27.348 -4.268 21.449 1.00 96.94 334 LYS A O 1
ATOM 2656 N N . LEU A 1 335 ? -25.375 -3.572 20.641 1.00 97.12 335 LEU A N 1
ATOM 2657 C CA . LEU A 1 335 ? -24.693 -4.863 20.759 1.00 97.12 335 LEU A CA 1
ATOM 2658 C C . LEU A 1 335 ? -24.724 -5.418 22.193 1.00 97.12 335 LEU A C 1
ATOM 2660 O O . LEU A 1 335 ? -25.043 -6.589 22.398 1.00 97.12 335 LEU A O 1
ATOM 2664 N N . ILE A 1 336 ? -24.436 -4.581 23.194 1.00 96.31 336 ILE A N 1
ATOM 2665 C CA . ILE A 1 336 ? -24.352 -5.015 24.600 1.00 96.31 336 ILE A CA 1
ATOM 2666 C C . ILE A 1 336 ? -25.707 -5.361 25.233 1.00 96.31 336 ILE A C 1
ATOM 2668 O O . ILE A 1 336 ? -25.729 -5.963 26.304 1.00 96.31 336 ILE A O 1
ATOM 2672 N N . GLN A 1 337 ? -26.831 -5.020 24.589 1.00 95.56 337 GLN A N 1
ATOM 2673 C CA . GLN A 1 337 ? -28.161 -5.478 25.021 1.00 95.56 337 GLN A CA 1
ATOM 2674 C C . GLN A 1 337 ? -28.352 -6.978 24.766 1.00 95.56 337 GLN A C 1
ATOM 2676 O O . GLN A 1 337 ? -29.082 -7.637 25.502 1.00 95.56 337 GLN A O 1
ATOM 2681 N N . THR A 1 338 ? -27.671 -7.513 23.750 1.00 95.56 338 THR A N 1
ATOM 2682 C CA . THR A 1 338 ? -27.784 -8.914 23.324 1.00 95.56 338 THR A CA 1
ATOM 2683 C C . THR A 1 338 ? -26.596 -9.751 23.799 1.00 95.56 338 THR A C 1
ATOM 2685 O O . THR A 1 338 ? -26.769 -10.909 24.175 1.00 95.56 338 THR A O 1
ATOM 2688 N N . TYR A 1 339 ? -25.389 -9.175 23.825 1.00 94.88 339 TYR A N 1
ATOM 2689 C CA . TYR A 1 339 ? -24.151 -9.902 24.117 1.00 94.88 339 TYR A CA 1
ATOM 2690 C C . TYR A 1 339 ? -23.459 -9.376 25.377 1.00 94.88 339 TYR A C 1
ATOM 2692 O O . TYR A 1 339 ? -22.798 -8.337 25.373 1.00 94.88 339 TYR A O 1
ATOM 2700 N N . SER A 1 340 ? -23.555 -10.136 26.470 1.00 91.81 340 SER A N 1
ATOM 2701 C CA . SER A 1 340 ? -22.967 -9.774 27.767 1.00 91.81 340 SER A CA 1
ATOM 2702 C C . SER A 1 340 ? -21.455 -10.029 27.859 1.00 91.81 340 SER A C 1
ATOM 2704 O O . SER A 1 340 ? -20.798 -9.536 28.775 1.00 91.81 340 SER A O 1
ATOM 2706 N N . ASN A 1 341 ? -20.877 -10.772 26.918 1.00 93.44 341 ASN A N 1
ATOM 2707 C CA . ASN A 1 341 ? -19.464 -11.162 26.855 1.00 93.44 341 ASN A CA 1
ATOM 2708 C C . ASN A 1 341 ? -18.588 -10.220 26.005 1.00 93.44 341 ASN A C 1
ATOM 2710 O O . ASN A 1 341 ? -17.418 -10.527 25.769 1.00 93.44 341 ASN A O 1
ATOM 2714 N N . VAL A 1 342 ? -19.127 -9.089 25.542 1.00 96.94 342 VAL A N 1
ATOM 2715 C CA . VAL A 1 342 ? -18.403 -8.140 24.684 1.00 96.94 342 VAL A CA 1
ATOM 2716 C C . VAL A 1 342 ? -18.027 -6.884 25.464 1.00 96.94 342 VAL A C 1
ATOM 2718 O O . VAL A 1 342 ? -18.837 -6.330 26.205 1.00 96.94 342 VAL A O 1
ATOM 2721 N N . TYR A 1 343 ? -16.788 -6.432 25.282 1.00 97.81 343 TYR A N 1
ATOM 2722 C CA . TYR A 1 343 ? -16.230 -5.237 25.910 1.00 97.81 343 TYR A CA 1
ATOM 2723 C C . TYR A 1 343 ? -15.661 -4.299 24.847 1.00 97.81 343 TYR A C 1
A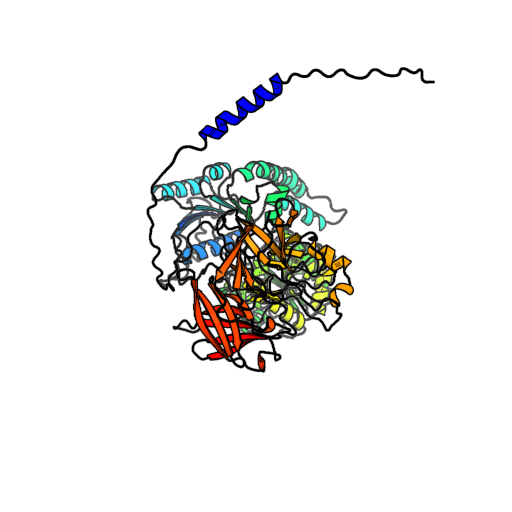TOM 2725 O O . TYR A 1 343 ? -15.187 -4.752 23.805 1.00 97.81 343 TYR A O 1
ATOM 2733 N N . LEU A 1 344 ? -15.668 -2.997 25.125 1.00 98.31 344 LEU A N 1
ATOM 2734 C CA . LEU A 1 344 ? -15.073 -1.977 24.267 1.00 98.31 344 LEU A CA 1
ATOM 2735 C C . LEU A 1 344 ? -13.972 -1.231 25.020 1.00 98.31 344 LEU A C 1
ATOM 2737 O O . LEU A 1 344 ? -14.190 -0.695 26.102 1.00 98.31 344 LEU A O 1
ATOM 2741 N N . VAL A 1 345 ? -12.791 -1.147 24.419 1.00 98.06 345 VAL A N 1
ATOM 2742 C CA . VAL A 1 345 ? -11.674 -0.350 24.923 1.00 98.06 345 VAL A CA 1
ATOM 2743 C C . VAL A 1 345 ? -11.428 0.807 23.964 1.00 98.06 345 VAL A C 1
ATOM 2745 O O . VAL A 1 345 ? -11.170 0.603 22.777 1.00 98.06 345 VAL A O 1
ATOM 2748 N N . VAL A 1 346 ? -11.501 2.034 24.473 1.00 97.75 346 VAL A N 1
ATOM 2749 C CA . VAL A 1 346 ? -11.343 3.262 23.690 1.00 97.75 346 VAL A CA 1
ATOM 2750 C C . VAL A 1 346 ? -10.084 3.999 24.141 1.00 97.75 346 VAL A C 1
ATOM 2752 O O . VAL A 1 346 ? -9.981 4.440 25.285 1.00 97.75 346 VAL A O 1
ATOM 2755 N N . ALA A 1 347 ? -9.126 4.145 23.229 1.00 95.31 347 ALA A N 1
ATOM 2756 C CA . ALA A 1 347 ? -7.889 4.889 23.430 1.00 95.31 347 ALA A CA 1
ATOM 2757 C C . ALA A 1 347 ? -7.930 6.225 22.674 1.00 95.31 347 ALA A C 1
ATOM 2759 O O . ALA A 1 347 ? -8.157 6.278 21.466 1.00 95.31 347 ALA A O 1
ATOM 2760 N N . GLY A 1 348 ? -7.667 7.314 23.382 1.00 91.88 348 GLY A N 1
ATOM 2761 C CA . GLY A 1 348 ? -7.647 8.671 22.858 1.00 91.88 348 GLY A CA 1
ATOM 2762 C C . GLY A 1 348 ? -8.378 9.662 23.750 1.00 91.88 348 GLY A C 1
ATOM 2763 O O . GLY A 1 348 ? -8.936 9.307 24.784 1.00 91.88 348 GLY A O 1
ATOM 2764 N N . SER A 1 349 ? -8.389 10.920 23.322 1.00 90.06 349 SER A N 1
ATOM 2765 C CA . SER A 1 349 ? -9.063 12.011 24.029 1.00 90.06 349 SER A CA 1
ATOM 2766 C C . SER A 1 349 ? -9.950 12.812 23.079 1.00 90.06 349 SER A C 1
ATOM 2768 O O . SER A 1 349 ? -9.679 12.907 21.875 1.00 90.06 349 SER A O 1
ATOM 2770 N N . GLY A 1 350 ? -11.025 13.389 23.614 1.00 92.25 350 GLY A N 1
ATOM 2771 C CA . GLY A 1 350 ? -11.944 14.247 22.869 1.00 92.25 350 GLY A CA 1
ATOM 2772 C C . GLY A 1 350 ? -13.356 14.275 23.462 1.00 92.25 350 GLY A C 1
ATOM 2773 O O . GLY A 1 350 ? -13.628 13.582 24.440 1.00 92.25 350 GLY A O 1
ATOM 2774 N N . PRO A 1 351 ? -14.278 15.047 22.861 1.00 93.06 351 PRO A N 1
ATOM 2775 C CA . PRO A 1 351 ? -15.623 15.268 23.404 1.00 93.06 351 PRO A CA 1
ATOM 2776 C C . PRO A 1 351 ? -16.454 13.995 23.633 1.00 93.06 351 PRO A C 1
ATOM 2778 O O . PRO A 1 351 ? -17.366 14.000 24.456 1.00 93.06 351 PRO A O 1
ATOM 2781 N N . TRP A 1 352 ? -16.155 12.907 22.916 1.00 94.56 352 TRP A N 1
ATOM 2782 C CA . TRP A 1 352 ? -16.881 11.637 23.039 1.00 94.56 352 TRP A CA 1
ATOM 2783 C C . TRP A 1 352 ? -16.495 10.798 24.258 1.00 94.56 352 TRP A C 1
ATOM 2785 O O . TRP A 1 352 ? -17.207 9.851 24.580 1.00 94.56 352 TRP A O 1
ATOM 2795 N N . GLU A 1 353 ? -15.420 11.148 24.965 1.00 93.25 353 GLU A N 1
ATOM 2796 C CA . GLU A 1 353 ? -14.990 10.445 26.177 1.00 93.25 353 GLU A CA 1
ATOM 2797 C C . GLU A 1 353 ? -16.116 10.333 27.212 1.00 93.25 353 GLU A C 1
ATOM 2799 O O . GLU A 1 353 ? -16.397 9.247 27.712 1.00 93.25 353 GLU A O 1
ATOM 2804 N N . GLN A 1 354 ? -16.808 11.440 27.497 1.00 92.69 354 GLN A N 1
ATOM 2805 C CA . GLN A 1 354 ? -17.855 11.445 28.516 1.00 92.69 354 GLN A CA 1
ATOM 2806 C C . GLN A 1 354 ? -19.081 10.633 28.092 1.00 92.69 354 GLN A C 1
ATOM 2808 O O . GLN A 1 354 ? -19.686 9.976 28.935 1.00 92.69 354 GLN A O 1
ATOM 2813 N N . ARG A 1 355 ? -19.404 10.619 26.791 1.00 94.75 355 ARG A N 1
ATOM 2814 C CA . ARG A 1 355 ? -20.512 9.817 26.258 1.00 94.75 355 ARG A CA 1
ATOM 2815 C C . ARG A 1 355 ? -20.260 8.334 26.485 1.00 94.75 355 ARG A C 1
ATOM 2817 O O . ARG A 1 355 ? -21.137 7.656 26.989 1.00 94.75 355 ARG A O 1
ATOM 2824 N N . TYR A 1 356 ? -19.052 7.837 26.217 1.00 95.88 356 TYR A N 1
ATOM 2825 C CA . TYR A 1 356 ? -18.732 6.419 26.421 1.00 95.88 356 TYR A CA 1
ATOM 2826 C C . TYR A 1 356 ? -18.931 5.928 27.863 1.00 95.88 356 TYR A C 1
ATOM 2828 O O . TYR A 1 356 ? -19.251 4.757 28.049 1.00 95.88 356 TYR A O 1
ATOM 2836 N N . LYS A 1 357 ? -18.816 6.806 28.870 1.00 92.19 357 LYS A N 1
ATOM 2837 C CA . LYS A 1 357 ? -19.086 6.454 30.276 1.00 92.19 357 LYS A CA 1
ATOM 2838 C C . LYS A 1 357 ? -20.557 6.102 30.528 1.00 92.19 357 LYS A C 1
ATOM 2840 O O . LYS A 1 357 ? -20.843 5.350 31.453 1.00 92.19 357 LYS A O 1
ATOM 2845 N N . GLU A 1 358 ? -21.479 6.588 29.694 1.00 95.00 358 GLU A N 1
ATOM 2846 C CA . GLU A 1 358 ? -22.915 6.269 29.773 1.00 95.00 358 GLU A CA 1
ATOM 2847 C C . GLU A 1 358 ? -23.205 4.784 29.486 1.00 95.00 358 GLU A C 1
ATOM 2849 O O . GLU A 1 358 ? -24.256 4.288 29.878 1.00 95.00 358 GLU A O 1
ATOM 2854 N N . LEU A 1 359 ? -22.281 4.060 28.836 1.00 94.69 359 LEU A N 1
ATOM 2855 C CA . LEU A 1 359 ? -22.425 2.630 28.521 1.00 94.69 359 LEU A CA 1
ATOM 2856 C C . LEU A 1 359 ? -21.962 1.699 29.659 1.00 94.69 359 LEU A C 1
ATOM 2858 O O . LEU A 1 359 ? -22.012 0.477 29.514 1.00 94.69 359 LEU A O 1
ATOM 2862 N N . GLY A 1 360 ? -21.537 2.260 30.796 1.00 91.56 360 GLY A N 1
ATOM 2863 C CA . GLY A 1 360 ? -21.222 1.515 32.016 1.00 91.56 360 GLY A CA 1
ATOM 2864 C C . GLY A 1 360 ? -19.944 0.672 31.941 1.00 91.56 360 GLY A C 1
ATOM 2865 O O . GLY A 1 360 ? -19.014 0.961 31.192 1.00 91.56 360 GLY A O 1
ATOM 2866 N N . GLU A 1 361 ? -19.897 -0.395 32.743 1.00 90.50 361 GLU A N 1
ATOM 2867 C CA . GLU A 1 361 ? -18.691 -1.205 33.005 1.00 90.50 361 GLU A CA 1
ATOM 2868 C C . GLU A 1 361 ? -18.163 -1.990 31.791 1.00 90.50 361 GLU A C 1
ATOM 2870 O O . GLU A 1 361 ? -17.061 -2.538 31.826 1.00 90.50 361 GLU A O 1
ATOM 2875 N N . LYS A 1 362 ? -18.927 -2.054 30.694 1.00 93.56 362 LYS A N 1
ATOM 2876 C CA . LYS A 1 362 ? -18.510 -2.721 29.450 1.00 93.56 362 LYS A CA 1
ATOM 2877 C C . LYS A 1 362 ? -17.573 -1.871 28.595 1.00 93.56 362 LYS A C 1
ATOM 2879 O O . LYS A 1 362 ? -17.063 -2.374 27.591 1.00 93.56 362 LYS A O 1
ATOM 2884 N N . VAL A 1 363 ? -17.334 -0.615 28.977 1.00 96.81 363 VAL A N 1
ATOM 2885 C CA . VAL A 1 363 ? -16.455 0.300 28.248 1.00 96.81 363 VAL A CA 1
ATOM 2886 C C . VAL A 1 363 ? -15.312 0.787 29.133 1.00 96.81 363 VAL A C 1
ATOM 2888 O O . VAL A 1 363 ? -15.530 1.369 30.191 1.00 96.81 363 VAL A O 1
ATOM 2891 N N . SER A 1 364 ? -14.075 0.602 28.672 1.00 96.69 364 SER A N 1
ATOM 2892 C CA . SER A 1 364 ? -12.877 1.173 29.297 1.00 96.69 364 SER A CA 1
ATOM 2893 C C . SER A 1 364 ? -12.325 2.299 28.432 1.00 96.69 364 SER A C 1
ATOM 2895 O O . SER A 1 364 ? -12.038 2.093 27.253 1.00 96.69 364 SER A O 1
ATOM 2897 N N . ILE A 1 365 ? -12.140 3.485 29.012 1.00 96.00 365 ILE A N 1
ATOM 2898 C CA . ILE A 1 365 ? -11.600 4.653 28.307 1.00 96.00 365 ILE A CA 1
ATOM 2899 C C . ILE A 1 365 ? -10.232 4.973 28.891 1.00 96.00 365 ILE A C 1
ATOM 2901 O O . ILE A 1 365 ? -10.097 5.131 30.101 1.00 96.00 365 ILE A O 1
ATOM 2905 N N . LEU A 1 366 ? -9.215 5.036 28.037 1.00 94.50 366 LEU A N 1
ATOM 2906 C CA . LEU A 1 366 ? -7.819 5.069 28.482 1.00 94.50 366 LEU A CA 1
ATOM 2907 C C . LEU A 1 366 ? -7.184 6.456 28.426 1.00 94.50 366 LEU A C 1
ATOM 2909 O O . LEU A 1 366 ? -6.060 6.630 28.889 1.00 94.50 366 LEU A O 1
ATOM 2913 N N . GLY A 1 367 ? -7.876 7.432 27.837 1.00 91.69 367 GLY A N 1
ATOM 2914 C CA . GLY A 1 367 ? -7.252 8.690 27.455 1.00 91.69 367 GLY A CA 1
ATOM 2915 C C . GLY A 1 367 ? -6.233 8.485 26.331 1.00 91.69 367 GLY A C 1
ATOM 2916 O O . GLY A 1 367 ? -6.185 7.438 25.679 1.00 91.69 367 GLY A O 1
ATOM 2917 N N . SER A 1 368 ? -5.429 9.510 26.067 1.00 86.75 368 SER A N 1
ATOM 2918 C CA . SER A 1 368 ? -4.383 9.424 25.049 1.00 86.75 368 SER A CA 1
ATOM 2919 C C . SER A 1 368 ? -3.221 8.552 25.526 1.00 86.75 368 SER A C 1
ATOM 2921 O O . SER A 1 368 ? -2.774 8.683 26.661 1.00 86.75 368 SER A O 1
ATOM 2923 N N . LEU A 1 369 ? -2.743 7.669 24.648 1.00 87.31 369 LEU A N 1
ATOM 2924 C CA . LEU A 1 369 ? -1.719 6.674 24.959 1.00 87.31 369 LEU A CA 1
ATOM 2925 C C . LEU A 1 369 ? -0.395 7.017 24.280 1.00 87.31 369 LEU A C 1
ATOM 2927 O O . LEU A 1 369 ? -0.368 7.361 23.095 1.00 87.31 369 LEU A O 1
ATOM 2931 N N . ASN A 1 370 ? 0.710 6.838 25.002 1.00 79.75 370 ASN A N 1
ATOM 2932 C CA . ASN A 1 370 ? 2.040 6.911 24.405 1.00 79.75 370 ASN A CA 1
ATOM 2933 C C . ASN A 1 370 ? 2.345 5.652 23.550 1.00 79.75 370 ASN A C 1
ATOM 2935 O O . ASN A 1 370 ? 1.619 4.654 23.626 1.00 79.75 370 ASN A O 1
ATOM 2939 N N . PRO A 1 371 ? 3.426 5.642 22.739 1.00 75.56 371 PRO A N 1
ATOM 2940 C CA . PRO A 1 371 ? 3.736 4.514 21.859 1.00 75.56 371 PRO A CA 1
ATOM 2941 C C . PRO A 1 371 ? 3.853 3.152 22.554 1.00 75.56 371 PRO A C 1
ATOM 2943 O O . PRO A 1 371 ? 3.463 2.154 21.959 1.00 75.56 371 PRO A O 1
ATOM 2946 N N . ASN A 1 372 ? 4.356 3.083 23.793 1.00 79.12 372 ASN A N 1
ATOM 2947 C CA . ASN A 1 372 ? 4.478 1.821 24.534 1.00 79.12 372 ASN A CA 1
ATOM 2948 C C . ASN A 1 372 ? 3.122 1.330 25.053 1.00 79.12 372 ASN A C 1
ATOM 2950 O O . ASN A 1 372 ? 2.830 0.136 24.997 1.00 79.12 372 ASN A O 1
ATOM 2954 N N . GLU A 1 373 ? 2.273 2.244 25.514 1.00 88.31 373 GLU A N 1
ATOM 2955 C CA . GLU A 1 373 ? 0.915 1.924 25.955 1.00 88.31 373 GLU A CA 1
ATOM 2956 C C . GLU A 1 373 ? 0.025 1.487 24.788 1.00 88.31 373 GLU A C 1
ATOM 2958 O O . GLU A 1 373 ? -0.762 0.552 24.940 1.00 88.31 373 GLU A O 1
ATOM 2963 N N . LEU A 1 374 ? 0.207 2.084 23.603 1.00 88.88 374 LEU A N 1
ATOM 2964 C CA . LEU A 1 374 ? -0.449 1.645 22.368 1.00 88.88 374 LEU A CA 1
ATOM 2965 C C . LEU A 1 374 ? -0.135 0.177 22.043 1.00 88.88 374 LEU A C 1
ATOM 2967 O O . LEU A 1 374 ? -1.029 -0.544 21.604 1.00 88.88 374 LEU A O 1
ATOM 2971 N N . LYS A 1 375 ? 1.087 -0.308 22.321 1.00 89.38 375 LYS A N 1
ATOM 2972 C CA . LYS A 1 375 ? 1.425 -1.737 22.154 1.00 89.38 375 LYS A CA 1
ATOM 2973 C C . LYS A 1 375 ? 0.570 -2.619 23.055 1.00 89.38 375 LYS A C 1
ATOM 2975 O O . LYS A 1 375 ? 0.059 -3.644 22.606 1.00 89.38 375 LYS A O 1
ATOM 2980 N N . GLY A 1 376 ? 0.421 -2.223 24.322 1.00 92.31 376 GLY A N 1
ATOM 2981 C CA . GLY A 1 376 ? -0.434 -2.914 25.287 1.00 92.31 376 GLY A CA 1
ATOM 2982 C C . GLY A 1 376 ? -1.893 -2.919 24.839 1.00 92.31 376 GLY A C 1
ATOM 2983 O O . GLY A 1 376 ? -2.518 -3.977 24.816 1.00 92.31 376 GLY A O 1
ATOM 2984 N N . PHE A 1 377 ? -2.393 -1.765 24.388 1.00 95.94 377 PHE A N 1
ATOM 2985 C CA . PHE A 1 377 ? -3.740 -1.612 23.843 1.00 95.94 377 PHE A CA 1
ATOM 2986 C C . PHE A 1 377 ? -4.001 -2.558 22.674 1.00 95.94 377 PHE A C 1
ATOM 2988 O O . PHE A 1 377 ? -4.918 -3.376 22.750 1.00 95.94 377 PHE A O 1
ATOM 2995 N N . TYR A 1 378 ? -3.174 -2.510 21.624 1.00 96.12 378 TYR A N 1
ATOM 2996 C CA . TYR A 1 378 ? -3.387 -3.369 20.466 1.00 96.12 378 TYR A CA 1
ATOM 2997 C C . TYR A 1 378 ? -3.280 -4.842 20.836 1.00 96.12 378 TYR A C 1
ATOM 2999 O O . TYR A 1 378 ? -4.056 -5.626 20.318 1.00 96.12 378 TYR A O 1
ATOM 3007 N N . ASN A 1 379 ? -2.396 -5.242 21.753 1.00 94.31 379 ASN A N 1
ATOM 3008 C CA . ASN A 1 379 ? -2.301 -6.637 22.190 1.00 94.31 379 ASN A CA 1
ATOM 3009 C C . ASN A 1 379 ? -3.491 -7.101 23.047 1.00 94.31 379 ASN A C 1
ATOM 3011 O O . ASN A 1 379 ? -3.897 -8.267 22.963 1.00 94.31 379 ASN A O 1
ATOM 3015 N N . GLY A 1 380 ? -4.063 -6.193 23.839 1.00 94.62 380 GLY A N 1
ATOM 3016 C CA . GLY A 1 380 ? -5.188 -6.442 24.739 1.00 94.62 380 GLY A CA 1
ATOM 3017 C C . GLY A 1 380 ? -6.522 -6.719 24.044 1.00 94.62 380 GLY A C 1
ATOM 3018 O O . GLY A 1 380 ? -7.368 -7.422 24.606 1.00 94.62 380 GLY A O 1
ATOM 3019 N N . ILE A 1 381 ? -6.702 -6.220 22.822 1.00 96.94 381 ILE A N 1
ATOM 3020 C CA . ILE A 1 381 ? -7.949 -6.341 22.055 1.00 96.94 381 ILE A CA 1
ATOM 3021 C C . ILE A 1 381 ? -7.970 -7.595 21.162 1.00 96.94 381 ILE A C 1
ATOM 3023 O O . ILE A 1 381 ? -6.937 -8.224 20.903 1.00 96.94 381 ILE A O 1
ATOM 3027 N N . ASP A 1 382 ? -9.164 -7.964 20.704 1.00 97.06 382 ASP A N 1
ATOM 3028 C CA . ASP A 1 382 ? -9.413 -9.061 19.757 1.00 97.06 382 ASP A CA 1
ATOM 3029 C C . ASP A 1 382 ? -9.730 -8.560 18.350 1.00 97.06 382 ASP A C 1
ATOM 3031 O O . ASP A 1 382 ? -9.371 -9.217 17.380 1.00 97.06 382 ASP A O 1
ATOM 3035 N N . LEU A 1 383 ? -10.364 -7.391 18.237 1.00 97.94 383 LEU A N 1
ATOM 3036 C CA . LEU A 1 383 ? -10.760 -6.784 16.969 1.00 97.94 383 LEU A CA 1
ATOM 3037 C C . LEU A 1 383 ? -10.611 -5.267 17.059 1.00 97.94 383 LEU A C 1
ATOM 3039 O O . LEU A 1 383 ? -11.114 -4.646 17.996 1.00 97.94 383 LEU A O 1
ATOM 3043 N N . PHE A 1 384 ? -9.928 -4.664 16.089 1.00 98.50 384 PHE A N 1
ATOM 3044 C CA . PHE A 1 384 ? -9.785 -3.214 16.020 1.00 98.50 384 PHE A CA 1
ATOM 3045 C C . PHE A 1 384 ? -10.888 -2.597 15.158 1.00 98.50 384 PHE A C 1
ATOM 3047 O O . PHE A 1 384 ? -11.090 -3.014 14.025 1.00 98.50 384 PHE A O 1
ATOM 3054 N N . VAL A 1 385 ? -11.581 -1.582 15.666 1.00 98.25 385 VAL A N 1
ATOM 3055 C CA . VAL A 1 385 ? -12.681 -0.889 14.995 1.00 98.25 385 VAL A CA 1
ATOM 3056 C C . VAL A 1 385 ? -12.228 0.511 14.584 1.00 98.25 385 VAL A C 1
ATOM 3058 O O . VAL A 1 385 ? -11.882 1.346 15.421 1.00 98.25 385 VAL A O 1
ATOM 3061 N N . ASN A 1 386 ? -12.270 0.789 13.282 1.00 96.75 386 ASN A N 1
ATOM 3062 C CA . ASN A 1 386 ? -12.039 2.102 12.687 1.00 96.75 386 ASN A CA 1
ATOM 3063 C C . ASN A 1 386 ? -13.332 2.609 12.018 1.00 96.75 386 ASN A C 1
ATOM 3065 O O . ASN A 1 386 ? -13.550 2.387 10.826 1.00 96.75 386 ASN A O 1
ATOM 3069 N N . PRO A 1 387 ? -14.201 3.315 12.759 1.00 94.88 387 PRO A N 1
ATOM 3070 C CA . PRO A 1 387 ? -15.482 3.792 12.251 1.00 94.88 387 PRO A CA 1
ATOM 3071 C C . PRO A 1 387 ? -15.387 5.147 11.557 1.00 94.88 387 PRO A C 1
ATOM 3073 O O . PRO A 1 387 ? -16.373 5.871 11.491 1.00 94.88 387 PRO A O 1
ATOM 3076 N N . THR A 1 388 ? -14.208 5.506 11.039 1.00 92.56 388 THR A N 1
ATOM 3077 C CA . THR A 1 388 ? -13.936 6.834 10.481 1.00 92.56 388 THR A CA 1
ATOM 3078 C C . THR A 1 388 ? -15.025 7.277 9.502 1.00 92.56 388 THR A C 1
ATOM 3080 O O . THR A 1 388 ? -15.529 6.477 8.716 1.00 92.56 388 THR A O 1
ATOM 3083 N N . LEU A 1 389 ? -15.363 8.566 9.531 1.00 89.69 389 LEU A N 1
ATOM 3084 C CA . LEU A 1 389 ? -16.230 9.228 8.550 1.00 89.69 389 LEU A CA 1
ATOM 3085 C C . LEU A 1 389 ? -15.409 10.052 7.548 1.00 89.69 389 LEU A C 1
ATOM 3087 O O . LEU A 1 389 ? -15.934 10.938 6.874 1.00 89.69 389 LEU A O 1
ATOM 3091 N N . ARG A 1 390 ? -14.093 9.802 7.491 1.00 86.25 390 ARG A N 1
ATOM 3092 C CA . ARG A 1 390 ? -13.149 10.476 6.595 1.00 86.25 390 ARG A CA 1
ATOM 3093 C C . ARG A 1 390 ? -12.744 9.520 5.472 1.00 86.25 390 ARG A C 1
ATOM 3095 O O . ARG A 1 390 ? -11.942 8.622 5.727 1.00 86.25 390 ARG A O 1
ATOM 3102 N N . PRO A 1 391 ? -13.201 9.743 4.230 1.00 77.38 391 PRO A N 1
ATOM 3103 C CA . PRO A 1 391 ? -12.838 8.915 3.077 1.00 77.38 391 PRO A CA 1
ATOM 3104 C C . PRO A 1 391 ? -11.352 8.977 2.710 1.00 77.38 391 PRO A C 1
ATOM 3106 O O . PRO A 1 391 ? -10.879 8.133 1.966 1.00 77.38 391 PRO A O 1
ATOM 3109 N N . GLN A 1 392 ? -10.624 9.956 3.240 1.00 67.25 392 GLN A N 1
ATOM 3110 C CA . GLN A 1 392 ? -9.229 10.295 2.911 1.00 67.25 392 GLN A CA 1
ATOM 3111 C C . GLN A 1 392 ? -8.205 9.484 3.706 1.00 67.25 392 GLN A C 1
ATOM 3113 O O . GLN A 1 392 ? -7.022 9.462 3.382 1.00 67.25 392 GLN A O 1
ATOM 3118 N N . GLY A 1 393 ? -8.642 8.909 4.830 1.00 60.25 393 GLY A N 1
ATOM 3119 C CA . GLY A 1 393 ? -7.748 8.467 5.888 1.00 60.25 393 GLY A CA 1
ATOM 3120 C C . GLY A 1 393 ? -7.180 7.083 5.628 1.00 60.25 393 GLY A C 1
ATOM 3121 O O . GLY A 1 393 ? -7.854 6.089 5.879 1.00 60.25 393 GLY A O 1
ATOM 3122 N N . LEU A 1 394 ? -5.902 7.011 5.260 1.00 73.50 394 LEU A N 1
ATOM 3123 C CA . LEU A 1 394 ? -5.087 5.869 5.670 1.00 73.50 394 LEU A CA 1
ATOM 3124 C C . LEU A 1 394 ? -4.674 6.084 7.116 1.00 73.50 394 LEU A C 1
ATOM 3126 O O . LEU A 1 394 ? -3.570 6.537 7.427 1.00 73.50 394 LEU A O 1
ATOM 3130 N N . ASP A 1 395 ? -5.632 5.826 8.001 1.00 80.06 395 ASP A N 1
ATOM 3131 C CA . ASP A 1 395 ? -5.405 5.889 9.430 1.00 80.06 395 ASP A CA 1
ATOM 3132 C C . ASP A 1 395 ? -4.314 4.883 9.794 1.00 80.06 395 ASP A C 1
ATOM 3134 O O . ASP A 1 395 ? -4.499 3.674 9.658 1.00 80.06 395 ASP A O 1
ATOM 3138 N N . LEU A 1 396 ? -3.179 5.392 10.289 1.00 87.00 396 LEU A N 1
ATOM 3139 C CA . LEU A 1 396 ? -2.052 4.551 10.703 1.00 87.00 396 LEU A CA 1
ATOM 3140 C C . LEU A 1 396 ? -2.481 3.476 11.710 1.00 87.00 396 LEU A C 1
ATOM 3142 O O . LEU A 1 396 ? -1.917 2.390 11.719 1.00 87.00 396 LEU A O 1
ATOM 3146 N N . THR A 1 397 ? -3.527 3.744 12.498 1.00 91.19 397 THR A N 1
ATOM 3147 C CA . THR A 1 397 ? -4.064 2.813 13.495 1.00 91.19 397 THR A CA 1
ATOM 3148 C C . THR A 1 397 ? -4.570 1.501 12.897 1.00 91.19 397 THR A C 1
ATOM 3150 O O . THR A 1 397 ? -4.478 0.469 13.553 1.00 91.19 397 THR A O 1
ATOM 3153 N N . LEU A 1 398 ? -5.031 1.499 11.638 1.00 93.31 398 LEU A N 1
ATOM 3154 C CA . LEU A 1 398 ? -5.355 0.259 10.930 1.00 93.31 398 LEU A CA 1
ATOM 3155 C C . LEU A 1 398 ? -4.098 -0.590 10.710 1.00 93.31 398 LEU A C 1
ATOM 3157 O O . LEU A 1 398 ? -4.099 -1.774 11.027 1.00 93.31 398 LEU A O 1
ATOM 3161 N N . MET A 1 399 ? -3.015 0.017 10.224 1.00 89.44 399 MET A N 1
ATOM 3162 C CA . MET A 1 399 ? -1.752 -0.685 9.965 1.00 89.44 399 MET A CA 1
ATOM 3163 C C . MET A 1 399 ? -1.079 -1.138 11.266 1.00 89.44 399 MET A C 1
ATOM 3165 O O . MET A 1 399 ? -0.584 -2.258 11.344 1.00 89.44 399 MET A O 1
ATOM 3169 N N . GLU A 1 400 ? -1.126 -0.314 12.315 1.00 91.69 400 GLU A N 1
ATOM 3170 C CA . GLU A 1 400 ? -0.634 -0.650 13.660 1.00 91.69 400 GLU A CA 1
ATOM 3171 C C . GLU A 1 400 ? -1.386 -1.850 14.266 1.00 91.69 400 GLU A C 1
ATOM 3173 O O . GLU A 1 400 ? -0.764 -2.774 14.802 1.00 91.69 400 GLU A O 1
ATOM 3178 N N . ALA A 1 401 ? -2.721 -1.871 14.147 1.00 94.88 401 ALA A N 1
ATOM 3179 C CA . ALA A 1 401 ? -3.548 -2.990 14.589 1.00 94.88 401 ALA A CA 1
ATOM 3180 C C . ALA A 1 401 ? -3.231 -4.267 13.801 1.00 94.88 401 ALA A C 1
ATOM 3182 O O . ALA A 1 401 ? -3.031 -5.328 14.398 1.00 94.88 401 ALA A O 1
ATOM 3183 N N . MET A 1 402 ? -3.119 -4.156 12.473 1.00 93.25 402 MET A N 1
ATOM 3184 C CA . MET A 1 402 ? -2.782 -5.284 11.609 1.00 93.25 402 MET A CA 1
ATOM 3185 C C . MET A 1 402 ? -1.399 -5.856 11.944 1.00 93.25 402 MET A C 1
ATOM 3187 O O . MET A 1 402 ? -1.298 -7.060 12.164 1.00 93.25 402 MET A O 1
ATOM 3191 N N . LEU A 1 403 ? -0.359 -5.024 12.100 1.00 89.38 403 LEU A N 1
ATOM 3192 C CA . LEU A 1 403 ? 0.981 -5.461 12.538 1.00 89.38 403 LEU A CA 1
ATOM 3193 C C . LEU A 1 403 ? 0.978 -6.133 13.919 1.00 89.38 403 LEU A C 1
ATOM 3195 O O . LEU A 1 403 ? 1.719 -7.088 14.169 1.00 89.38 403 LEU A O 1
ATOM 3199 N N . SER A 1 404 ? 0.096 -5.681 14.810 1.00 92.75 404 SER A N 1
ATOM 3200 C CA . SER A 1 404 ? -0.117 -6.297 16.126 1.00 92.75 404 SER A CA 1
ATOM 3201 C C . SER A 1 404 ? -0.897 -7.619 16.059 1.00 92.75 404 SER A C 1
ATOM 3203 O O . SER A 1 404 ? -1.191 -8.222 17.092 1.00 92.75 404 SER A O 1
ATOM 3205 N N . GLY A 1 405 ? -1.228 -8.092 14.855 1.00 94.12 405 GLY A N 1
ATOM 3206 C CA . GLY A 1 405 ? -1.954 -9.332 14.627 1.00 94.12 405 GLY A CA 1
ATOM 3207 C C . GLY A 1 405 ? -3.430 -9.238 14.965 1.00 94.12 405 GLY A C 1
ATOM 3208 O O . GLY A 1 405 ? -3.986 -10.212 15.471 1.00 94.12 405 GLY A O 1
ATOM 3209 N N . LYS A 1 406 ? -4.054 -8.073 14.751 1.00 97.06 406 LYS A N 1
ATOM 3210 C CA . LYS A 1 406 ? -5.482 -7.862 15.005 1.00 97.06 406 LYS A CA 1
ATOM 3211 C C . LYS A 1 406 ? -6.260 -7.748 13.696 1.00 97.06 406 LYS A C 1
ATOM 3213 O O . LYS A 1 406 ? -5.840 -6.998 12.810 1.00 97.06 406 LYS A O 1
ATOM 3218 N N . PRO A 1 407 ? -7.387 -8.470 13.553 1.00 97.81 407 PRO A N 1
ATOM 3219 C CA . PRO A 1 407 ? -8.326 -8.176 12.489 1.00 97.81 407 PRO A CA 1
ATOM 3220 C C . PRO A 1 407 ? -8.862 -6.756 12.647 1.00 97.81 407 PRO A C 1
ATOM 3222 O O . PRO A 1 407 ? -8.849 -6.178 13.743 1.00 97.81 407 PRO A O 1
ATOM 3225 N N . VAL A 1 408 ? -9.351 -6.203 11.543 1.00 97.62 408 VAL A N 1
ATOM 3226 C CA . VAL A 1 408 ? -9.858 -4.833 11.491 1.00 97.62 408 VAL A CA 1
ATOM 3227 C C . VAL A 1 408 ? -11.308 -4.795 11.030 1.00 97.62 408 VAL A C 1
ATOM 3229 O O . VAL A 1 408 ? -11.718 -5.523 10.135 1.00 97.62 408 VAL A O 1
ATOM 3232 N N . MET A 1 409 ? -12.092 -3.917 11.636 1.00 97.75 409 MET A N 1
ATOM 3233 C CA . MET A 1 409 ? -13.449 -3.573 11.245 1.00 97.75 409 MET A CA 1
ATOM 3234 C C . MET A 1 409 ? -13.447 -2.112 10.810 1.00 97.75 409 MET A C 1
ATOM 3236 O O . MET A 1 409 ? -13.270 -1.234 11.654 1.00 97.75 409 MET A O 1
ATOM 3240 N N . ALA A 1 410 ? -13.602 -1.826 9.518 1.00 96.19 410 ALA A N 1
ATOM 3241 C CA . ALA A 1 410 ? -13.404 -0.476 8.992 1.00 96.19 410 ALA A CA 1
ATOM 3242 C C . ALA A 1 410 ? -14.538 0.022 8.084 1.00 96.19 410 ALA A C 1
ATOM 3244 O O . ALA A 1 410 ? -15.203 -0.746 7.383 1.00 96.19 410 ALA A O 1
ATOM 3245 N N . SER A 1 411 ? -14.745 1.341 8.072 1.00 94.62 411 SER A N 1
ATOM 3246 C CA . SER A 1 411 ? -15.664 1.992 7.134 1.00 94.62 411 SER A CA 1
ATOM 3247 C C . SER A 1 411 ? -15.272 1.684 5.683 1.00 94.62 411 SER A C 1
ATOM 3249 O O . SER A 1 411 ? -14.109 1.794 5.290 1.00 94.62 411 SER A O 1
ATOM 3251 N N . ARG A 1 412 ? -16.254 1.326 4.850 1.00 92.56 412 ARG A N 1
ATOM 3252 C CA . ARG A 1 412 ? -16.064 0.871 3.464 1.00 92.56 412 ARG A CA 1
ATOM 3253 C C . ARG A 1 412 ? -15.815 2.023 2.487 1.00 92.56 412 ARG A C 1
ATOM 3255 O O . ARG A 1 412 ? -16.593 2.250 1.563 1.00 92.56 412 ARG A O 1
ATOM 3262 N N . TYR A 1 413 ? -14.701 2.724 2.673 1.00 89.44 413 TYR A N 1
ATOM 3263 C CA . TYR A 1 413 ? -14.191 3.731 1.741 1.00 89.44 413 TYR A CA 1
ATOM 3264 C C . TYR A 1 413 ? -13.169 3.147 0.767 1.00 89.44 413 TYR A C 1
ATOM 3266 O O . TYR A 1 413 ? -12.488 2.172 1.082 1.00 89.44 413 TYR A O 1
ATOM 3274 N N . ALA A 1 414 ? -13.049 3.751 -0.420 1.00 82.31 414 ALA A N 1
ATOM 3275 C CA . ALA A 1 414 ? -12.128 3.293 -1.460 1.00 82.31 414 ALA A CA 1
ATOM 3276 C C . ALA A 1 414 ? -10.662 3.331 -0.998 1.00 82.31 414 ALA A C 1
ATOM 3278 O O . ALA A 1 414 ? -9.942 2.362 -1.218 1.00 82.31 414 ALA A O 1
ATOM 3279 N N . SER A 1 415 ? -10.249 4.387 -0.292 1.00 83.44 415 SER A N 1
ATOM 3280 C CA . SER A 1 415 ? -8.903 4.521 0.288 1.00 83.44 415 SER A CA 1
ATOM 3281 C C . SER A 1 415 ? -8.530 3.347 1.199 1.00 83.44 415 SER A C 1
ATOM 3283 O O . SER A 1 415 ? -7.438 2.796 1.069 1.00 83.44 415 SER A O 1
ATOM 3285 N N . ILE A 1 416 ? -9.452 2.909 2.061 1.00 89.12 416 ILE A N 1
ATOM 3286 C CA . ILE A 1 416 ? -9.244 1.805 3.005 1.00 89.12 416 ILE A CA 1
ATOM 3287 C C . ILE A 1 416 ? -9.373 0.455 2.296 1.00 89.12 416 ILE A C 1
ATOM 3289 O O . ILE A 1 416 ? -8.478 -0.377 2.411 1.00 89.12 416 ILE A O 1
ATOM 3293 N N . LYS A 1 417 ? -10.452 0.232 1.534 1.00 85.81 417 LYS A N 1
ATOM 3294 C CA . LYS A 1 417 ? -10.729 -1.051 0.865 1.00 85.81 417 LYS A CA 1
ATOM 3295 C C . LYS A 1 417 ? -9.681 -1.404 -0.191 1.00 85.81 417 LYS A C 1
ATOM 3297 O O . LYS A 1 417 ? -9.385 -2.574 -0.395 1.00 85.81 417 LYS A O 1
ATOM 3302 N N . ARG A 1 418 ? -9.150 -0.413 -0.909 1.00 75.94 418 ARG A N 1
ATOM 3303 C CA . ARG A 1 418 ? -8.198 -0.664 -2.000 1.00 75.94 418 ARG A CA 1
ATOM 3304 C C . ARG A 1 418 ? -6.753 -0.704 -1.526 1.00 75.94 418 ARG A C 1
ATOM 3306 O O . ARG A 1 418 ? -6.002 -1.500 -2.082 1.00 75.94 418 ARG A O 1
ATOM 3313 N N . SER A 1 419 ? -6.404 0.040 -0.474 1.00 73.50 419 SER A N 1
ATOM 3314 C CA . SER A 1 419 ? -5.007 0.138 -0.023 1.00 73.50 419 SER A CA 1
ATOM 3315 C C . SER A 1 419 ? -4.694 -0.680 1.241 1.00 73.50 419 SER A C 1
ATOM 3317 O O . SER A 1 419 ? -3.583 -1.185 1.364 1.00 73.50 419 SER A O 1
ATOM 3319 N N . ILE A 1 420 ? -5.645 -0.849 2.175 1.00 82.56 420 ILE A N 1
ATOM 3320 C CA . ILE A 1 420 ? -5.419 -1.531 3.469 1.00 82.56 420 ILE A CA 1
ATOM 3321 C C . ILE A 1 420 ? -6.190 -2.851 3.562 1.00 82.56 420 ILE A C 1
ATOM 3323 O O . ILE A 1 420 ? -5.590 -3.921 3.615 1.00 82.56 420 ILE A O 1
ATOM 3327 N N . VAL A 1 421 ? -7.524 -2.795 3.567 1.00 86.69 421 VAL A N 1
ATOM 3328 C CA . VAL A 1 421 ? -8.399 -3.964 3.764 1.00 86.69 421 VAL A CA 1
ATOM 3329 C C . VAL A 1 421 ? -8.785 -4.540 2.409 1.00 86.69 421 VAL A C 1
ATOM 3331 O O . VAL A 1 421 ? -9.902 -4.374 1.923 1.00 86.69 421 VAL A O 1
ATOM 3334 N N . VAL A 1 422 ? -7.799 -5.166 1.775 1.00 76.81 422 VAL A N 1
ATOM 3335 C CA . VAL A 1 422 ? -7.857 -5.611 0.372 1.00 76.81 422 VAL A CA 1
ATOM 3336 C C . VAL A 1 422 ? -8.314 -7.058 0.213 1.00 76.81 422 VAL A C 1
ATOM 3338 O O . VAL A 1 422 ? -8.494 -7.541 -0.904 1.00 76.81 422 VAL A O 1
ATOM 3341 N N . ASN A 1 423 ? -8.492 -7.745 1.339 1.00 78.94 423 ASN A N 1
ATOM 3342 C CA . ASN A 1 423 ? -8.979 -9.106 1.435 1.00 78.94 423 ASN A CA 1
ATOM 3343 C C . ASN A 1 423 ? -9.964 -9.186 2.607 1.00 78.94 423 ASN A C 1
ATOM 3345 O O . ASN A 1 423 ? -9.666 -8.700 3.701 1.00 78.94 423 ASN A O 1
ATOM 3349 N N . ASP A 1 424 ? -11.113 -9.821 2.385 1.00 85.62 424 ASP A N 1
ATOM 3350 C CA . ASP A 1 424 ? -12.142 -10.002 3.411 1.00 85.62 424 ASP A CA 1
ATOM 3351 C C . ASP A 1 424 ? -11.648 -10.880 4.574 1.00 85.62 424 ASP A C 1
ATOM 3353 O O . ASP A 1 424 ? -12.221 -10.852 5.656 1.00 85.62 424 ASP A O 1
ATOM 3357 N N . GLU A 1 425 ? -10.541 -11.613 4.415 1.00 88.25 425 GLU A N 1
ATOM 3358 C CA . GLU A 1 425 ? -9.874 -12.340 5.499 1.00 88.25 425 GLU A CA 1
ATOM 3359 C C . GLU A 1 425 ? -9.230 -11.435 6.560 1.00 88.25 425 GLU A C 1
ATOM 3361 O O . GLU A 1 425 ? -8.948 -11.907 7.658 1.00 88.25 425 GLU A O 1
ATOM 3366 N N . PHE A 1 426 ? -9.032 -10.143 6.289 1.00 90.81 426 PHE A N 1
ATOM 3367 C CA . PHE A 1 426 ? -8.439 -9.203 7.252 1.00 90.81 426 PHE A CA 1
ATOM 3368 C C . PHE A 1 426 ? -9.445 -8.678 8.286 1.00 90.81 426 PHE A C 1
ATOM 3370 O O . PHE A 1 426 ? -9.065 -8.080 9.294 1.00 90.81 426 PHE A O 1
ATOM 3377 N N . GLY A 1 427 ? -10.736 -8.930 8.072 1.00 93.12 427 GLY A N 1
ATOM 3378 C CA . GLY A 1 427 ? -11.795 -8.577 9.006 1.00 93.12 427 GLY A CA 1
ATOM 3379 C C . GLY A 1 427 ? -13.057 -8.140 8.281 1.00 93.12 427 GLY A C 1
ATOM 3380 O O . GLY A 1 427 ? -13.533 -8.841 7.397 1.00 93.12 427 GLY A O 1
ATOM 3381 N N . PHE A 1 428 ? -13.626 -7.005 8.675 1.00 96.81 428 PHE A N 1
ATOM 3382 C CA . PHE A 1 428 ? -14.980 -6.621 8.290 1.00 96.81 428 PHE A CA 1
ATOM 3383 C C . PHE A 1 428 ? -15.022 -5.204 7.736 1.00 96.81 428 PHE A C 1
ATOM 3385 O O . PHE A 1 428 ? -14.372 -4.292 8.242 1.00 96.81 428 PHE A O 1
ATOM 3392 N N . MET A 1 429 ? -15.840 -5.000 6.710 1.00 96.12 429 MET A N 1
ATOM 3393 C CA . MET A 1 429 ? -16.056 -3.689 6.111 1.00 96.12 429 MET A CA 1
ATOM 3394 C C . MET A 1 429 ? -17.541 -3.353 6.157 1.00 96.12 429 MET A C 1
ATOM 3396 O O . MET A 1 429 ? -18.372 -4.185 5.800 1.00 96.12 429 MET A O 1
ATOM 3400 N N . PHE A 1 430 ? -17.885 -2.130 6.549 1.00 95.44 430 PHE A N 1
ATOM 3401 C CA . PHE A 1 430 ? -19.282 -1.718 6.725 1.00 95.44 430 PHE A CA 1
ATOM 3402 C C . PHE A 1 430 ? -19.574 -0.376 6.056 1.00 95.44 430 PHE A C 1
ATOM 3404 O O . PHE A 1 430 ? -18.691 0.460 5.865 1.00 95.44 430 PHE A O 1
ATOM 3411 N N . ALA A 1 431 ? -20.826 -0.167 5.648 1.00 93.12 431 ALA A N 1
ATOM 3412 C CA . ALA A 1 431 ? -21.276 1.170 5.264 1.00 93.12 431 ALA A CA 1
ATOM 3413 C C . ALA A 1 431 ? -21.288 2.067 6.515 1.00 93.12 431 ALA A C 1
ATOM 3415 O O . ALA A 1 431 ? -21.657 1.561 7.567 1.00 93.12 431 ALA A O 1
ATOM 3416 N N . PRO A 1 432 ? -20.912 3.356 6.439 1.00 90.62 432 PRO A N 1
ATOM 3417 C CA . PRO A 1 432 ? -20.763 4.225 7.612 1.00 90.62 432 PRO A CA 1
ATOM 3418 C C . PRO A 1 432 ? -22.123 4.649 8.208 1.00 90.62 432 PRO A C 1
ATOM 3420 O O . PRO A 1 432 ? -22.494 5.818 8.175 1.00 90.62 432 PRO A O 1
ATOM 3423 N N . ASN A 1 433 ? -22.877 3.683 8.730 1.00 91.06 433 ASN A N 1
ATOM 3424 C CA . ASN A 1 433 ? -24.133 3.832 9.459 1.00 91.06 433 ASN A CA 1
ATOM 3425 C C . ASN A 1 433 ? -24.207 2.801 10.599 1.00 91.06 433 ASN A C 1
ATOM 3427 O O . ASN A 1 433 ? -23.418 1.852 10.654 1.00 91.06 433 ASN A O 1
ATOM 3431 N N . VAL A 1 434 ? -25.130 3.022 11.534 1.00 93.38 434 VAL A N 1
ATOM 3432 C CA . VAL A 1 434 ? -25.232 2.241 12.774 1.00 93.38 434 VAL A CA 1
ATOM 3433 C C . VAL A 1 434 ? -25.669 0.812 12.483 1.00 93.38 434 VAL A C 1
ATOM 3435 O O . VAL A 1 434 ? -25.136 -0.121 13.076 1.00 93.38 434 VAL A O 1
ATOM 3438 N N . GLU A 1 435 ? -26.608 0.626 11.561 1.00 94.31 435 GLU A N 1
ATOM 3439 C CA . GLU A 1 435 ? -27.195 -0.669 11.217 1.00 94.31 435 GLU A CA 1
ATOM 3440 C C . GLU A 1 435 ? -26.132 -1.615 10.656 1.00 94.31 435 GLU A C 1
ATOM 3442 O O . GLU A 1 435 ? -25.972 -2.733 11.141 1.00 94.31 435 GLU A O 1
ATOM 3447 N N . ALA A 1 436 ? -25.350 -1.145 9.682 1.00 96.50 436 ALA A N 1
ATOM 3448 C CA . ALA A 1 436 ? -24.291 -1.933 9.070 1.00 96.50 436 ALA A CA 1
ATOM 3449 C C . ALA A 1 436 ? -23.156 -2.225 10.057 1.00 96.50 436 ALA A C 1
ATOM 3451 O O . ALA A 1 436 ? -22.655 -3.347 10.058 1.00 96.50 436 ALA A O 1
ATOM 3452 N N . LEU A 1 437 ? -22.765 -1.254 10.897 1.00 97.38 437 LEU A N 1
ATOM 3453 C CA . LEU A 1 437 ? -21.750 -1.470 11.933 1.00 97.38 437 LEU A CA 1
ATOM 3454 C C . LEU A 1 437 ? -22.214 -2.504 12.969 1.00 97.38 437 LEU A C 1
ATOM 3456 O O . LEU A 1 437 ? -21.456 -3.406 13.312 1.00 97.38 437 LEU A O 1
ATOM 3460 N N . THR A 1 438 ? -23.464 -2.408 13.423 1.00 97.88 438 THR A N 1
ATOM 3461 C CA . THR A 1 438 ? -24.050 -3.365 14.374 1.00 97.88 438 THR A CA 1
ATOM 3462 C C . THR A 1 438 ? -24.061 -4.768 13.773 1.00 97.88 438 THR A C 1
ATOM 3464 O O . THR A 1 438 ? -23.541 -5.692 14.388 1.00 97.88 438 THR A O 1
ATOM 3467 N N . ALA A 1 439 ? -24.535 -4.917 12.531 1.00 98.12 439 ALA A N 1
ATOM 3468 C CA . ALA A 1 439 ? -24.583 -6.213 11.859 1.00 98.12 439 ALA A CA 1
ATOM 3469 C C . ALA A 1 439 ? -23.194 -6.863 11.740 1.00 98.12 439 ALA A C 1
ATOM 3471 O O . ALA A 1 439 ? -23.036 -8.046 12.033 1.00 98.12 439 ALA A O 1
ATOM 3472 N N . VAL A 1 440 ? -22.152 -6.109 11.360 1.00 97.81 440 VAL A N 1
ATOM 3473 C CA . VAL A 1 440 ? -20.798 -6.689 11.289 1.00 97.81 440 VAL A CA 1
ATOM 3474 C C . VAL A 1 440 ? -20.201 -6.976 12.670 1.00 97.81 440 VAL A C 1
ATOM 3476 O O . VAL A 1 440 ? -19.412 -7.911 12.790 1.00 97.81 440 VAL A O 1
ATOM 3479 N N . MET A 1 441 ? -20.567 -6.220 13.714 1.00 98.19 441 MET A N 1
ATOM 3480 C CA . MET A 1 441 ? -20.186 -6.537 15.096 1.00 98.19 441 MET A CA 1
ATOM 3481 C C . MET A 1 441 ? -20.803 -7.857 15.552 1.00 98.19 441 MET A C 1
ATOM 3483 O O . MET A 1 441 ? -20.098 -8.679 16.125 1.00 98.19 441 MET A O 1
ATOM 3487 N N . GLU A 1 442 ? -22.079 -8.092 15.255 1.00 98.12 442 GLU A N 1
ATOM 3488 C CA . GLU A 1 442 ? -22.763 -9.350 15.573 1.00 98.12 442 GLU A CA 1
ATOM 3489 C C . GLU A 1 442 ? -22.123 -10.539 14.850 1.00 98.12 442 GLU A C 1
ATOM 3491 O O . GLU A 1 442 ? -21.860 -11.567 15.471 1.00 98.12 442 GLU A O 1
ATOM 3496 N N . VAL A 1 443 ? -21.782 -10.380 13.565 1.00 97.56 443 VAL A N 1
ATOM 3497 C CA . VAL A 1 443 ? -21.041 -11.399 12.800 1.00 97.56 443 VAL A CA 1
ATOM 3498 C C . VAL A 1 443 ? -19.680 -11.681 13.441 1.00 97.56 443 VAL A C 1
ATOM 3500 O O . VAL A 1 443 ? -19.325 -12.840 13.638 1.00 97.56 443 VAL A O 1
ATOM 3503 N N . ALA A 1 444 ? -18.927 -10.642 13.808 1.00 96.38 444 ALA A N 1
ATOM 3504 C CA . ALA A 1 444 ? -17.628 -10.804 14.455 1.00 96.38 444 ALA A CA 1
ATOM 3505 C C . ALA A 1 444 ? -17.737 -11.500 15.822 1.00 96.38 444 ALA A C 1
ATOM 3507 O O . ALA A 1 444 ? -16.867 -12.292 16.184 1.00 96.38 444 ALA A O 1
ATOM 3508 N N . VAL A 1 445 ? -18.811 -11.228 16.570 1.00 96.06 445 VAL A N 1
ATOM 3509 C CA . VAL A 1 445 ? -19.093 -11.901 17.841 1.00 96.06 445 VAL A CA 1
ATOM 3510 C C . VAL A 1 445 ? -19.427 -13.375 17.622 1.00 96.06 445 VAL A C 1
ATOM 3512 O O . VAL A 1 445 ? -18.893 -14.227 18.331 1.00 96.06 445 VAL A O 1
ATOM 3515 N N . ALA A 1 446 ? -20.241 -13.684 16.611 1.00 95.50 446 ALA A N 1
ATOM 3516 C CA . ALA A 1 446 ? -20.594 -15.051 16.244 1.00 95.50 446 ALA A CA 1
ATOM 3517 C C . ALA A 1 446 ? -19.391 -15.871 15.739 1.00 95.50 446 ALA A C 1
ATOM 3519 O O . ALA A 1 446 ? -19.328 -17.072 15.989 1.00 95.50 446 ALA A O 1
ATOM 3520 N N . GLU A 1 447 ? -18.420 -15.241 15.066 1.00 94.38 447 GLU A N 1
ATOM 3521 C CA . GLU A 1 447 ? -17.176 -15.902 14.644 1.00 94.38 447 GLU A CA 1
ATOM 3522 C C . GLU A 1 447 ? -16.287 -16.332 15.825 1.00 94.38 447 GLU A C 1
ATOM 3524 O O . GLU A 1 447 ? -15.548 -17.313 15.720 1.00 94.38 447 GLU A O 1
ATOM 3529 N N . GLY A 1 448 ? -16.358 -15.620 16.952 1.00 93.50 448 GLY A N 1
ATOM 3530 C CA . GLY A 1 448 ? -15.609 -15.946 18.161 1.00 93.50 448 GLY A CA 1
ATOM 3531 C C . GLY A 1 448 ? -14.106 -15.636 18.092 1.00 93.50 448 GLY A C 1
ATOM 3532 O O . GLY A 1 448 ? -13.522 -15.324 17.051 1.00 93.50 448 GLY A O 1
ATOM 3533 N N . ALA A 1 449 ? -13.444 -15.723 19.248 1.00 91.25 449 ALA A N 1
ATOM 3534 C CA . ALA A 1 449 ? -12.059 -15.277 19.415 1.00 91.25 449 ALA A CA 1
ATOM 3535 C C . ALA A 1 449 ? -11.038 -16.050 18.556 1.00 91.25 449 ALA A C 1
ATOM 3537 O O . ALA A 1 449 ? -10.042 -15.471 18.123 1.00 91.25 449 ALA A O 1
ATOM 3538 N N . GLU A 1 450 ? -11.268 -17.339 18.291 1.00 92.75 450 GLU A N 1
ATOM 3539 C CA . GLU A 1 450 ? -10.349 -18.172 17.504 1.00 92.75 450 GLU A CA 1
ATOM 3540 C C . GLU A 1 450 ? -10.297 -17.731 16.037 1.00 92.75 450 GLU A C 1
ATOM 3542 O O . GLU A 1 450 ? -9.217 -17.492 15.488 1.00 92.75 450 GLU A O 1
ATOM 3547 N N . ARG A 1 451 ? -11.463 -17.539 15.411 1.00 95.56 451 ARG A N 1
ATOM 3548 C CA . ARG A 1 451 ? -11.539 -17.070 14.026 1.00 95.56 451 ARG A CA 1
ATOM 3549 C C . ARG A 1 451 ? -11.004 -15.646 13.886 1.00 95.56 451 ARG A C 1
ATOM 3551 O O . ARG A 1 451 ? -10.282 -15.364 12.929 1.00 95.56 451 ARG A O 1
ATOM 3558 N N . LEU A 1 452 ? -11.284 -14.770 14.852 1.00 96.06 452 LEU A N 1
ATOM 3559 C CA . LEU A 1 452 ? -10.710 -13.423 14.892 1.00 96.06 452 LEU A CA 1
ATOM 3560 C C . LEU A 1 452 ? -9.178 -13.461 15.000 1.00 96.06 452 LEU A C 1
ATOM 3562 O O . LEU A 1 452 ? -8.495 -12.733 14.278 1.00 96.06 452 LEU A O 1
ATOM 3566 N N . ALA A 1 453 ? -8.618 -14.345 15.829 1.00 93.50 453 ALA A N 1
ATOM 3567 C CA . ALA A 1 453 ? -7.171 -14.525 15.922 1.00 93.50 453 ALA A CA 1
ATOM 3568 C C . ALA A 1 453 ? -6.563 -15.002 14.592 1.00 93.50 453 ALA A C 1
ATOM 3570 O O . ALA A 1 453 ? -5.502 -14.516 14.198 1.00 93.50 453 ALA A O 1
ATOM 3571 N N . GLU A 1 454 ? -7.246 -15.893 13.867 1.00 94.12 454 GLU A N 1
ATOM 3572 C CA . GLU A 1 454 ? -6.807 -16.343 12.543 1.00 94.12 454 GLU A CA 1
ATOM 3573 C C . GLU A 1 454 ? -6.754 -15.203 11.521 1.00 94.12 454 GLU A C 1
ATOM 3575 O O . GLU A 1 454 ? -5.743 -15.009 10.843 1.00 94.12 454 GLU A O 1
ATOM 3580 N N . ARG A 1 455 ? -7.812 -14.392 11.457 1.00 95.94 455 ARG A N 1
ATOM 3581 C CA . ARG A 1 455 ? -7.840 -13.179 10.624 1.00 95.94 455 ARG A CA 1
ATOM 3582 C C . ARG A 1 455 ? -6.702 -12.225 10.997 1.00 95.94 455 ARG A C 1
ATOM 3584 O O . ARG A 1 455 ? -6.015 -11.691 10.129 1.00 95.94 455 ARG A O 1
ATOM 3591 N N . GLY A 1 456 ? -6.447 -12.075 12.297 1.00 94.69 456 GLY A N 1
ATOM 3592 C CA . GLY A 1 456 ? -5.346 -11.283 12.833 1.00 94.69 456 GLY A CA 1
ATOM 3593 C C . GLY A 1 456 ? -3.961 -11.742 12.373 1.00 94.69 456 GLY A C 1
ATOM 3594 O O . GLY A 1 456 ? -3.125 -10.902 12.039 1.00 94.69 456 GLY A O 1
ATOM 3595 N N . ARG A 1 457 ? -3.714 -13.057 12.275 1.00 90.31 457 ARG A N 1
ATOM 3596 C CA . ARG A 1 457 ? -2.458 -13.586 11.710 1.00 90.31 457 ARG A CA 1
ATOM 3597 C C . ARG A 1 457 ? -2.265 -13.139 10.262 1.00 90.31 457 ARG A C 1
ATOM 3599 O O . ARG A 1 457 ? -1.223 -12.572 9.943 1.00 90.31 457 ARG A O 1
ATOM 3606 N N . LYS A 1 458 ? -3.300 -13.282 9.429 1.00 84.19 458 LYS A N 1
ATOM 3607 C CA . LYS A 1 458 ? -3.278 -12.847 8.021 1.00 84.19 458 LYS A CA 1
ATOM 3608 C C . LYS A 1 458 ? -3.054 -11.338 7.879 1.00 84.19 458 LYS A C 1
ATOM 3610 O O . LYS A 1 458 ? -2.288 -10.912 7.018 1.00 84.19 458 LYS A O 1
ATOM 3615 N N . CYS A 1 459 ? -3.662 -10.531 8.754 1.00 89.38 459 CYS A N 1
ATOM 3616 C CA . CYS A 1 459 ? -3.406 -9.090 8.823 1.00 89.38 459 CYS A CA 1
ATOM 3617 C C . CYS A 1 459 ? -1.933 -8.768 9.079 1.00 89.38 459 CYS A C 1
ATOM 3619 O O . CYS A 1 459 ? -1.376 -7.902 8.407 1.00 89.38 459 CYS A O 1
ATOM 3621 N N . LYS A 1 460 ? -1.310 -9.445 10.050 1.00 86.75 460 LYS A N 1
ATOM 3622 C CA . LYS A 1 460 ? 0.091 -9.205 10.416 1.00 86.75 460 LYS A CA 1
ATOM 3623 C C . LYS A 1 460 ? 1.029 -9.508 9.266 1.00 86.75 460 LYS A C 1
ATOM 3625 O O . LYS A 1 460 ? 1.920 -8.711 8.995 1.00 86.75 460 LYS A O 1
ATOM 3630 N N . GLU A 1 461 ? 0.822 -10.645 8.614 1.00 76.19 461 GLU A N 1
ATOM 3631 C CA . GLU A 1 461 ? 1.622 -11.061 7.465 1.00 76.19 461 GLU A CA 1
ATOM 3632 C C . GLU A 1 461 ? 1.529 -10.009 6.351 1.00 76.19 461 GLU A C 1
ATOM 3634 O O . GLU A 1 461 ? 2.556 -9.509 5.905 1.00 76.19 461 GLU A O 1
ATOM 3639 N N . TYR A 1 462 ? 0.315 -9.572 5.995 1.00 74.88 462 TYR A N 1
ATOM 3640 C CA . TYR A 1 462 ? 0.113 -8.536 4.973 1.00 74.88 462 TYR A CA 1
ATOM 3641 C C . TYR A 1 462 ? 0.748 -7.196 5.348 1.00 74.88 462 TYR A C 1
ATOM 3643 O O . TYR A 1 462 ? 1.437 -6.572 4.544 1.00 74.88 462 TYR A O 1
ATOM 3651 N N . ALA A 1 463 ? 0.511 -6.733 6.576 1.00 81.19 463 ALA A N 1
ATOM 3652 C CA . ALA A 1 463 ? 0.985 -5.428 7.010 1.00 81.19 463 ALA A CA 1
ATOM 3653 C C . ALA A 1 463 ? 2.512 -5.373 7.122 1.00 81.19 463 ALA A C 1
ATOM 3655 O O . ALA A 1 463 ? 3.106 -4.341 6.812 1.00 81.19 463 ALA A O 1
ATOM 3656 N N . ALA A 1 464 ? 3.145 -6.481 7.516 1.00 72.31 464 ALA A N 1
ATOM 3657 C CA . ALA A 1 464 ? 4.595 -6.600 7.542 1.00 72.31 464 ALA A CA 1
ATOM 3658 C C . ALA A 1 464 ? 5.205 -6.484 6.138 1.00 72.31 464 ALA A C 1
ATOM 3660 O O . ALA A 1 464 ? 6.298 -5.947 5.999 1.00 72.31 464 ALA A O 1
ATOM 3661 N N . GLU A 1 465 ? 4.509 -6.944 5.100 1.00 61.62 465 GLU A N 1
ATOM 3662 C CA . GLU A 1 465 ? 4.980 -6.840 3.716 1.00 61.62 465 GLU A CA 1
ATOM 3663 C C . GLU A 1 465 ? 4.722 -5.472 3.087 1.00 61.62 465 GLU A C 1
ATOM 3665 O O . GLU A 1 465 ? 5.585 -4.941 2.395 1.00 61.62 465 GLU A O 1
ATOM 3670 N N . MET A 1 466 ? 3.542 -4.898 3.321 1.00 64.38 466 MET A N 1
ATOM 3671 C CA . MET A 1 466 ? 3.098 -3.705 2.595 1.00 64.38 466 MET A CA 1
ATOM 3672 C C . MET A 1 466 ? 3.433 -2.387 3.290 1.00 64.38 466 MET A C 1
ATOM 3674 O O . MET A 1 466 ? 3.552 -1.364 2.618 1.00 64.38 466 MET A O 1
ATOM 3678 N N . PHE A 1 467 ? 3.546 -2.381 4.622 1.00 73.44 467 PHE A N 1
ATOM 3679 C CA . PHE A 1 467 ? 3.597 -1.146 5.415 1.00 73.44 467 PHE A CA 1
ATOM 3680 C C . PHE A 1 467 ? 4.863 -1.010 6.263 1.00 73.44 467 PHE A C 1
ATOM 3682 O O . PHE A 1 467 ? 4.930 -0.122 7.114 1.00 73.44 467 PHE A O 1
ATOM 3689 N N . THR A 1 468 ? 5.876 -1.854 6.045 1.00 64.38 468 THR A N 1
ATOM 3690 C CA . THR A 1 468 ? 7.173 -1.746 6.728 1.00 64.38 468 THR A CA 1
ATOM 3691 C C . THR A 1 468 ? 8.294 -1.464 5.732 1.00 64.38 468 THR A C 1
ATOM 3693 O O . THR A 1 468 ? 8.256 -1.891 4.579 1.00 64.38 468 THR A O 1
ATOM 3696 N N . ALA A 1 469 ? 9.306 -0.714 6.168 1.00 48.34 469 ALA A N 1
ATOM 3697 C CA . ALA A 1 469 ? 10.508 -0.476 5.378 1.00 48.34 469 ALA A CA 1
ATOM 3698 C C . ALA A 1 469 ? 11.430 -1.701 5.485 1.00 48.34 469 ALA A C 1
ATOM 3700 O O . ALA A 1 469 ? 12.252 -1.782 6.398 1.00 48.34 469 ALA A O 1
ATOM 3701 N N . ARG A 1 470 ? 11.264 -2.672 4.584 1.00 44.88 470 ARG A N 1
ATOM 3702 C CA . ARG A 1 470 ? 12.135 -3.851 4.474 1.00 44.88 470 ARG A CA 1
ATOM 3703 C C . ARG A 1 470 ? 12.948 -3.815 3.187 1.00 44.88 470 ARG A C 1
ATOM 3705 O O . ARG A 1 470 ? 12.515 -3.245 2.185 1.00 44.88 470 ARG A O 1
ATOM 3712 N N . ASP A 1 471 ? 14.109 -4.466 3.235 1.00 37.06 471 ASP A N 1
ATOM 3713 C CA . ASP A 1 471 ? 14.828 -4.850 2.026 1.00 37.06 471 ASP A CA 1
ATOM 3714 C C . ASP A 1 471 ? 13.910 -5.715 1.173 1.00 37.06 471 ASP A C 1
ATOM 3716 O O . ASP A 1 471 ? 13.195 -6.574 1.702 1.00 37.06 471 ASP A O 1
ATOM 3720 N N . PRO A 1 472 ? 13.876 -5.474 -0.134 1.00 36.94 472 PRO A N 1
ATOM 3721 C CA . PRO A 1 472 ? 12.932 -6.158 -0.970 1.00 36.94 472 PRO A CA 1
ATOM 3722 C C . PRO A 1 472 ? 13.313 -7.624 -1.147 1.00 36.94 472 PRO A C 1
ATOM 3724 O O . PRO A 1 472 ? 14.380 -7.954 -1.662 1.00 36.94 472 PRO A O 1
ATOM 3727 N N . ASP A 1 473 ? 12.390 -8.508 -0.784 1.00 41.94 473 ASP A N 1
ATOM 3728 C CA . ASP A 1 473 ? 12.484 -9.919 -1.120 1.00 41.94 473 ASP A CA 1
ATOM 3729 C C . ASP A 1 473 ? 11.689 -10.221 -2.400 1.00 41.94 473 ASP A C 1
ATOM 3731 O O . ASP A 1 473 ? 10.659 -9.624 -2.728 1.00 41.94 473 ASP A O 1
ATOM 3735 N N . VAL A 1 474 ? 12.245 -11.158 -3.154 1.00 44.12 474 VAL A N 1
ATOM 3736 C CA . VAL A 1 474 ? 11.778 -11.668 -4.441 1.00 44.12 474 VAL A CA 1
ATOM 3737 C C . VAL A 1 474 ? 10.482 -12.477 -4.291 1.00 44.12 474 VAL A C 1
ATOM 3739 O O . VAL A 1 474 ? 10.302 -13.196 -3.307 1.00 44.12 474 VAL A O 1
ATOM 3742 N N . LEU A 1 475 ? 9.614 -12.401 -5.306 1.00 51.56 475 LEU A N 1
ATOM 3743 C CA . LEU A 1 475 ? 8.244 -12.916 -5.273 1.00 51.56 475 LEU A CA 1
ATOM 3744 C C . LEU A 1 475 ? 7.986 -13.986 -6.345 1.00 51.56 475 LEU A C 1
ATOM 3746 O O . LEU A 1 475 ? 8.485 -13.869 -7.463 1.00 51.56 475 LEU A O 1
ATOM 3750 N N . MET A 1 476 ? 7.162 -14.991 -6.037 1.00 53.44 476 MET A N 1
ATOM 3751 C CA . MET A 1 476 ? 6.681 -15.998 -7.002 1.00 53.44 476 MET A CA 1
ATOM 3752 C C . MET A 1 476 ? 5.214 -15.798 -7.370 1.00 53.44 476 MET A C 1
ATOM 3754 O O . MET A 1 476 ? 4.417 -15.519 -6.484 1.00 53.44 476 MET A O 1
ATOM 3758 N N . VAL A 1 477 ? 4.861 -16.038 -8.638 1.00 52.16 477 VAL A N 1
ATOM 3759 C CA . VAL A 1 477 ? 3.478 -16.088 -9.151 1.00 52.16 477 VAL A CA 1
ATOM 3760 C C . VAL A 1 477 ? 3.018 -17.539 -9.340 1.00 52.16 477 VAL A C 1
ATOM 3762 O O . VAL A 1 477 ? 3.631 -18.255 -10.119 1.00 52.16 477 VAL A O 1
ATOM 3765 N N . SER A 1 478 ? 1.948 -17.981 -8.668 1.00 51.16 478 SER A N 1
ATOM 3766 C CA . SER A 1 478 ? 1.295 -19.283 -8.934 1.00 51.16 478 SER A CA 1
ATOM 3767 C C . SER A 1 478 ? -0.026 -19.098 -9.686 1.00 51.16 478 SER A C 1
ATOM 3769 O O . SER A 1 478 ? -0.786 -18.186 -9.357 1.00 51.16 478 SER A O 1
ATOM 3771 N N . VAL A 1 479 ? -0.297 -19.991 -10.649 1.00 51.16 479 VAL A N 1
ATOM 3772 C CA . VAL A 1 479 ? -1.580 -20.126 -11.362 1.00 51.16 479 VAL A CA 1
ATOM 3773 C C . VAL A 1 479 ? -1.911 -21.622 -11.573 1.00 51.16 479 VAL A C 1
ATOM 3775 O O . VAL A 1 479 ? -1.650 -22.118 -12.662 1.00 51.16 479 VAL A O 1
ATOM 3778 N N . PHE A 1 480 ? -2.391 -22.372 -10.553 1.00 48.38 480 PHE A N 1
ATOM 3779 C CA . PHE A 1 480 ? -3.329 -23.527 -10.705 1.00 48.38 480 PHE A CA 1
ATOM 3780 C C . PHE A 1 480 ? -3.785 -24.240 -9.407 1.00 48.38 480 PHE A C 1
ATOM 3782 O O . PHE A 1 480 ? -3.081 -24.129 -8.404 1.00 48.38 480 PHE A O 1
ATOM 3789 N N . PRO A 1 481 ? -4.936 -24.978 -9.415 1.00 41.22 481 PRO A N 1
ATOM 3790 C CA . PRO A 1 481 ? -4.918 -26.441 -9.668 1.00 41.22 481 PRO A CA 1
ATOM 3791 C C . PRO A 1 481 ? -6.130 -27.054 -10.438 1.00 41.22 481 PRO A C 1
ATOM 3793 O O . PRO A 1 481 ? -7.278 -26.650 -10.267 1.00 41.22 481 PRO A O 1
ATOM 3796 N N . HIS A 1 482 ? -5.901 -28.148 -11.189 1.00 33.38 482 HIS A N 1
ATOM 3797 C CA . HIS A 1 482 ? -6.938 -29.127 -11.564 1.00 33.38 482 HIS A CA 1
ATOM 3798 C C . HIS A 1 482 ? -6.801 -30.356 -10.663 1.00 33.38 482 HIS A C 1
ATOM 3800 O O . HIS A 1 482 ? -5.871 -31.138 -10.825 1.00 33.38 482 HIS A O 1
ATOM 3806 N N . HIS A 1 483 ? -7.734 -30.489 -9.722 1.00 39.69 483 HIS A N 1
ATOM 3807 C CA . HIS A 1 483 ? -8.566 -31.682 -9.479 1.00 39.69 483 HIS A CA 1
ATOM 3808 C C . HIS A 1 483 ? -9.700 -31.379 -8.480 1.00 39.69 483 HIS A C 1
ATOM 3810 O O . HIS A 1 483 ? -10.224 -32.276 -7.830 1.00 39.69 483 HIS A O 1
ATOM 3816 N N . VAL A 1 484 ? -10.148 -30.123 -8.400 1.00 40.44 484 VAL A N 1
ATOM 3817 C CA . VAL A 1 484 ? -11.415 -29.780 -7.758 1.00 40.44 484 VAL A CA 1
ATOM 3818 C C . VAL A 1 484 ? -12.112 -28.772 -8.660 1.00 40.44 484 VAL A C 1
ATOM 3820 O O . VAL A 1 484 ? -11.602 -27.687 -8.912 1.00 40.44 484 VAL A O 1
ATOM 3823 N N . ILE A 1 485 ? -13.274 -29.142 -9.189 1.00 42.16 485 ILE A N 1
ATOM 3824 C CA . ILE A 1 485 ? -14.250 -28.177 -9.689 1.00 42.16 485 ILE A CA 1
ATOM 3825 C C . ILE A 1 485 ? -14.773 -27.475 -8.427 1.00 42.16 485 ILE A C 1
ATOM 3827 O O . ILE A 1 485 ? -15.719 -27.947 -7.806 1.00 42.16 485 ILE A O 1
ATOM 3831 N N . ASN A 1 486 ? -14.086 -26.424 -7.973 1.00 40.16 486 ASN A N 1
ATOM 3832 C CA . ASN A 1 486 ? -14.534 -25.571 -6.872 1.00 40.16 486 ASN A CA 1
ATOM 3833 C C . ASN A 1 486 ? -14.480 -24.105 -7.336 1.00 40.16 486 ASN A C 1
ATOM 3835 O O . ASN A 1 486 ? -13.410 -23.653 -7.742 1.00 40.16 486 ASN A O 1
ATOM 3839 N N . PRO A 1 487 ? -15.589 -23.346 -7.293 1.00 38.00 487 PRO A N 1
ATOM 3840 C CA . PRO A 1 487 ? -15.650 -21.939 -7.714 1.00 38.00 487 PRO A CA 1
ATOM 3841 C C . PRO A 1 487 ? -14.826 -20.949 -6.856 1.00 38.00 487 PRO A C 1
ATOM 3843 O O . PRO A 1 487 ? -14.980 -19.740 -7.003 1.00 38.00 487 PRO A O 1
ATOM 3846 N N . THR A 1 488 ? -13.947 -21.424 -5.969 1.00 41.41 488 THR A N 1
ATOM 3847 C CA . THR A 1 488 ? -13.071 -20.614 -5.100 1.00 41.41 488 THR A CA 1
ATOM 3848 C C . THR A 1 488 ? -11.604 -20.547 -5.552 1.00 41.41 488 THR A C 1
ATOM 3850 O O . THR A 1 488 ? -10.772 -20.000 -4.830 1.00 41.41 488 THR A O 1
ATOM 3853 N N . ILE A 1 489 ? -11.262 -21.065 -6.735 1.00 43.28 489 ILE A N 1
ATOM 3854 C CA . ILE A 1 489 ? -9.868 -21.255 -7.172 1.00 43.28 489 ILE A CA 1
ATOM 3855 C C . ILE A 1 489 ? -9.238 -19.972 -7.753 1.00 43.28 489 ILE A C 1
ATOM 3857 O O . ILE A 1 489 ? -9.857 -19.208 -8.487 1.00 43.28 489 ILE A O 1
ATOM 3861 N N . GLU A 1 490 ? -7.986 -19.730 -7.367 1.00 51.53 490 GLU A N 1
ATOM 3862 C CA . GLU A 1 490 ? -7.327 -18.424 -7.268 1.00 51.53 490 GLU A CA 1
ATOM 3863 C C . GLU A 1 490 ? -6.261 -18.225 -8.360 1.00 51.53 490 GLU A C 1
ATOM 3865 O O . GLU A 1 490 ? -5.471 -19.125 -8.639 1.00 51.53 490 GLU A O 1
ATOM 3870 N N . SER A 1 491 ? -6.219 -17.038 -8.973 1.00 54.53 491 SER A N 1
ATOM 3871 C CA . SER A 1 491 ? -5.514 -16.822 -10.251 1.00 54.53 491 SER A CA 1
ATOM 3872 C C . SER A 1 491 ? -4.112 -16.208 -10.159 1.00 54.53 491 SER A C 1
ATOM 3874 O O . SER A 1 491 ? -3.324 -16.381 -11.082 1.00 54.53 491 SER A O 1
ATOM 3876 N N . LEU A 1 492 ? -3.784 -15.488 -9.083 1.00 64.75 492 LEU A N 1
ATOM 3877 C CA . LEU A 1 492 ? -2.473 -14.872 -8.862 1.00 64.75 492 LEU A CA 1
ATOM 3878 C C . LEU A 1 492 ? -2.166 -14.878 -7.361 1.00 64.75 492 LEU A C 1
ATOM 3880 O O . LEU A 1 492 ? -2.908 -14.298 -6.568 1.00 64.75 492 LEU A O 1
ATOM 3884 N N . ARG A 1 493 ? -1.057 -15.509 -6.969 1.00 62.44 493 ARG A N 1
ATOM 3885 C CA . ARG A 1 493 ? -0.507 -15.434 -5.607 1.00 62.44 493 ARG A CA 1
ATOM 3886 C C . ARG A 1 493 ? 0.910 -14.892 -5.608 1.00 62.44 493 ARG A C 1
ATOM 3888 O O . ARG A 1 493 ? 1.604 -15.032 -6.605 1.00 62.44 493 ARG A O 1
ATOM 3895 N N . THR A 1 494 ? 1.330 -14.336 -4.482 1.00 62.06 494 THR A N 1
ATOM 3896 C CA . THR A 1 494 ? 2.683 -13.848 -4.242 1.00 62.06 494 THR A CA 1
ATOM 3897 C C . THR A 1 494 ? 3.283 -14.546 -3.026 1.00 62.06 494 THR A C 1
ATOM 3899 O O . THR A 1 494 ? 2.665 -14.525 -1.969 1.00 62.06 494 THR A O 1
ATOM 3902 N N . LEU A 1 495 ? 4.452 -15.183 -3.161 1.00 56.06 495 LEU A N 1
ATOM 3903 C CA . LEU A 1 495 ? 5.211 -15.786 -2.046 1.00 56.06 495 LEU A CA 1
ATOM 3904 C C . LEU A 1 495 ? 6.498 -14.994 -1.780 1.00 56.06 495 LEU A C 1
ATOM 3906 O O . LEU A 1 495 ? 7.319 -14.894 -2.692 1.00 56.06 495 LEU A O 1
ATOM 3910 N N . GLN A 1 496 ? 6.685 -14.477 -0.562 1.00 54.34 496 GLN A N 1
ATOM 3911 C CA . GLN A 1 496 ? 7.928 -13.811 -0.154 1.00 54.34 496 GLN A CA 1
ATOM 3912 C C . GLN A 1 496 ? 9.041 -14.838 0.123 1.00 54.34 496 GLN A C 1
ATOM 3914 O O . GLN A 1 496 ? 8.838 -15.833 0.823 1.00 54.34 496 GLN A O 1
ATOM 3919 N N . LEU A 1 497 ? 10.250 -14.581 -0.380 1.00 50.12 497 LEU A N 1
ATOM 3920 C CA . LEU A 1 497 ? 11.425 -15.419 -0.134 1.00 50.12 497 LEU A CA 1
ATOM 3921 C C . LEU A 1 497 ? 11.767 -15.505 1.369 1.00 50.12 497 LEU A C 1
ATOM 3923 O O . LEU A 1 497 ? 12.059 -14.506 2.015 1.00 50.12 497 LEU A O 1
ATOM 3927 N N . GLY A 1 498 ? 11.734 -16.720 1.929 1.00 46.44 498 GLY A N 1
ATOM 3928 C CA . GLY A 1 498 ? 11.958 -16.963 3.363 1.00 46.44 498 GLY A CA 1
ATOM 3929 C C . GLY A 1 498 ? 10.702 -16.880 4.242 1.00 46.44 498 GLY A C 1
ATOM 3930 O O . GLY A 1 498 ? 10.814 -17.079 5.451 1.00 46.44 498 GLY A O 1
ATOM 3931 N N . SER A 1 499 ? 9.527 -16.634 3.652 1.00 49.53 499 SER A N 1
ATOM 3932 C CA . SER A 1 499 ? 8.218 -16.723 4.306 1.00 49.53 499 SER A CA 1
ATOM 3933 C C . SER A 1 499 ? 7.458 -17.974 3.849 1.00 49.53 499 SER A C 1
ATOM 3935 O O . SER A 1 499 ? 7.644 -18.453 2.732 1.00 49.53 499 SER A O 1
ATOM 3937 N N . SER A 1 500 ? 6.579 -18.498 4.706 1.00 50.81 500 SER A N 1
ATOM 3938 C CA . SER A 1 500 ? 5.592 -19.528 4.340 1.00 50.81 500 SER A CA 1
ATOM 3939 C C . SER A 1 500 ? 4.261 -18.931 3.864 1.00 50.81 500 SER A C 1
ATOM 3941 O O . SER A 1 500 ? 3.361 -19.673 3.477 1.00 50.81 500 SER A O 1
ATOM 3943 N N . SER A 1 501 ? 4.114 -17.607 3.937 1.00 48.91 501 SER A N 1
ATOM 3944 C CA . SER A 1 501 ? 2.861 -16.899 3.680 1.00 48.91 501 SER A CA 1
ATOM 3945 C C . SER A 1 501 ? 2.740 -16.467 2.227 1.00 48.91 501 SER A C 1
ATOM 3947 O O . SER A 1 501 ? 3.696 -15.986 1.624 1.00 48.91 501 SER A O 1
ATOM 3949 N N . THR A 1 502 ? 1.539 -16.614 1.667 1.00 53.66 502 THR A N 1
ATOM 3950 C CA . THR A 1 502 ? 1.230 -16.188 0.298 1.00 53.66 502 THR A CA 1
ATOM 3951 C C . THR A 1 502 ? 0.067 -15.210 0.270 1.00 53.66 502 THR A C 1
ATOM 3953 O O . THR A 1 502 ? -0.937 -15.461 0.939 1.00 53.66 502 THR A O 1
ATOM 3956 N N . PHE A 1 503 ? 0.122 -14.193 -0.589 1.00 54.91 503 PHE A N 1
ATOM 3957 C CA . PHE A 1 503 ? -0.980 -13.241 -0.771 1.00 54.91 503 PHE A CA 1
ATOM 3958 C C . PHE A 1 503 ? -1.669 -13.470 -2.096 1.00 54.91 503 PHE A C 1
ATOM 3960 O O . PHE A 1 503 ? -1.020 -13.561 -3.132 1.00 54.91 503 PHE A O 1
ATOM 3967 N N . LYS A 1 504 ? -2.997 -13.548 -2.068 1.00 62.81 504 LYS A N 1
ATOM 3968 C CA . LYS A 1 504 ? -3.810 -13.568 -3.280 1.00 62.81 504 LYS A CA 1
ATOM 3969 C C . LYS A 1 504 ? -3.919 -12.152 -3.834 1.00 62.81 504 LYS A C 1
ATOM 3971 O O . LYS A 1 504 ? -4.261 -11.226 -3.101 1.00 62.81 504 LYS A O 1
ATOM 3976 N N . ILE A 1 505 ? -3.701 -12.005 -5.132 1.00 60.06 505 ILE A N 1
ATOM 3977 C CA . ILE A 1 505 ? -4.013 -10.788 -5.872 1.00 60.06 505 ILE A CA 1
ATOM 3978 C C . ILE A 1 505 ? -5.366 -11.018 -6.541 1.00 60.06 505 ILE A C 1
ATOM 3980 O O . ILE A 1 505 ? -5.462 -11.877 -7.418 1.00 60.06 505 ILE A O 1
ATOM 3984 N N . PRO A 1 506 ? -6.420 -10.287 -6.140 1.00 59.44 506 PRO A N 1
ATOM 3985 C CA . PRO A 1 506 ? -7.714 -10.389 -6.794 1.00 59.44 506 PRO A CA 1
ATOM 3986 C C . PRO A 1 506 ? -7.583 -9.953 -8.250 1.00 59.44 506 PRO A C 1
ATOM 3988 O O . PRO A 1 506 ? -7.087 -8.856 -8.518 1.00 59.44 506 PRO A O 1
ATOM 3991 N N . THR A 1 507 ? -8.058 -10.779 -9.180 1.00 64.75 507 THR A N 1
ATOM 3992 C CA . THR A 1 507 ? -8.102 -10.403 -10.592 1.00 64.75 507 THR A CA 1
ATOM 3993 C C . THR A 1 507 ? -9.539 -10.389 -11.115 1.00 64.75 507 THR A C 1
ATOM 3995 O O . THR A 1 507 ? -10.363 -11.218 -10.723 1.00 64.75 507 THR A O 1
ATOM 3998 N N . PRO A 1 508 ? -9.897 -9.434 -11.987 1.00 61.72 508 PRO A N 1
ATOM 3999 C CA . PRO A 1 508 ? -11.251 -9.354 -12.529 1.00 61.72 508 PRO A CA 1
ATOM 4000 C C . PRO A 1 508 ? -11.677 -10.586 -13.344 1.00 61.72 508 PRO A C 1
ATOM 4002 O O . PRO A 1 508 ? -12.874 -10.859 -13.419 1.00 61.72 508 PRO A O 1
ATOM 4005 N N . TRP A 1 509 ? -10.723 -11.325 -13.923 1.00 66.94 509 TRP A N 1
ATOM 4006 C CA . TRP A 1 509 ? -10.957 -12.506 -14.768 1.00 66.94 509 TRP A CA 1
ATOM 4007 C C . TRP A 1 509 ? -11.106 -13.821 -13.985 1.00 66.94 509 TRP A C 1
ATOM 4009 O O . TRP A 1 509 ? -11.311 -14.872 -14.589 1.00 66.94 509 TRP A O 1
ATOM 4019 N N . GLU A 1 510 ? -11.070 -13.799 -12.644 1.00 64.06 510 GLU A N 1
ATOM 4020 C CA . GLU A 1 510 ? -11.345 -15.004 -11.835 1.00 64.06 510 GLU A CA 1
ATOM 4021 C C . GLU A 1 510 ? -12.759 -15.550 -12.055 1.00 64.06 510 GLU A C 1
ATOM 4023 O O . GLU A 1 510 ? -12.982 -16.755 -11.964 1.00 64.06 510 GLU A O 1
ATOM 4028 N N . LYS A 1 511 ? -13.715 -14.679 -12.400 1.00 60.12 511 LYS A N 1
ATOM 4029 C CA . LYS A 1 511 ? -15.112 -15.064 -12.659 1.00 60.12 511 LYS A CA 1
ATOM 4030 C C . LYS A 1 511 ? -15.268 -15.994 -13.861 1.00 60.12 511 LYS A C 1
ATOM 4032 O O . LYS A 1 511 ? -16.245 -16.734 -13.924 1.00 60.12 511 LYS A O 1
ATOM 4037 N N . ASP A 1 512 ? -14.316 -15.961 -14.790 1.00 61.78 512 ASP A N 1
ATOM 4038 C CA . ASP A 1 512 ? -14.406 -16.676 -16.062 1.00 61.78 512 ASP A CA 1
ATOM 4039 C C . ASP A 1 512 ? -13.934 -18.140 -15.951 1.00 61.78 512 ASP A C 1
ATOM 4041 O O . ASP A 1 512 ? -14.046 -18.901 -16.915 1.00 61.78 512 ASP A O 1
ATOM 4045 N N . ASN A 1 513 ? -13.409 -18.541 -14.780 1.00 65.69 513 ASN A N 1
ATOM 4046 C CA . ASN A 1 513 ? -12.891 -19.881 -14.481 1.00 65.69 513 ASN A CA 1
ATOM 4047 C C . ASN A 1 513 ? -11.906 -20.396 -15.553 1.00 65.69 513 ASN A C 1
ATOM 4049 O O . ASN A 1 513 ? -12.024 -21.508 -16.074 1.00 65.69 513 ASN A O 1
ATOM 4053 N N . VAL A 1 514 ? -10.958 -19.537 -15.940 1.00 67.88 514 VAL A N 1
ATOM 4054 C CA . VAL A 1 514 ? -10.007 -19.777 -17.034 1.00 67.88 514 VAL A CA 1
ATOM 4055 C C . VAL A 1 514 ? -8.607 -20.037 -16.501 1.00 67.88 514 VAL A C 1
ATOM 4057 O O . VAL A 1 514 ? -8.085 -19.264 -15.700 1.00 67.88 514 VAL A O 1
ATOM 4060 N N . LEU A 1 515 ? -7.962 -21.086 -17.017 1.00 70.38 515 LEU A N 1
ATOM 4061 C CA . LEU A 1 515 ? -6.537 -21.322 -16.804 1.00 70.38 515 LEU A CA 1
ATOM 4062 C C . LEU A 1 515 ? -5.699 -20.306 -17.589 1.00 70.38 515 LEU A C 1
ATOM 4064 O O . LEU A 1 515 ? -5.799 -20.244 -18.813 1.00 70.38 515 LEU A O 1
ATOM 4068 N N . TYR A 1 516 ? -4.818 -19.586 -16.901 1.00 77.75 516 TYR A N 1
ATOM 4069 C CA . TYR A 1 516 ? -3.798 -18.750 -17.525 1.00 77.75 516 TYR A CA 1
ATOM 4070 C C . TYR A 1 516 ? -2.397 -19.303 -17.254 1.00 77.75 516 TYR A C 1
ATOM 4072 O O . TYR A 1 516 ? -2.055 -19.652 -16.130 1.00 77.75 516 TYR A O 1
ATOM 4080 N N . LEU A 1 517 ? -1.574 -19.369 -18.294 1.00 80.00 517 LEU A N 1
ATOM 4081 C CA . LEU A 1 517 ? -0.132 -19.571 -18.192 1.00 80.00 517 LEU A CA 1
ATOM 4082 C C . LEU A 1 517 ? 0.552 -18.218 -17.969 1.00 80.00 517 LEU A C 1
ATOM 4084 O O . LEU A 1 517 ? -0.011 -17.177 -18.302 1.00 80.00 517 LEU A O 1
ATOM 4088 N N . VAL A 1 518 ? 1.777 -18.215 -17.445 1.00 82.19 518 VAL A N 1
ATOM 4089 C CA . VAL A 1 518 ? 2.572 -16.993 -17.247 1.00 82.19 518 VAL A CA 1
ATOM 4090 C C . VAL A 1 518 ? 3.877 -17.060 -18.036 1.00 82.19 518 VAL A C 1
ATOM 4092 O O . VAL A 1 518 ? 4.491 -18.121 -18.177 1.00 82.19 518 VAL A O 1
ATOM 4095 N N . SER A 1 519 ? 4.300 -15.927 -18.594 1.00 85.44 519 SER A N 1
ATOM 4096 C CA . SER A 1 519 ? 5.606 -15.792 -19.236 1.00 85.44 519 SER A CA 1
ATOM 4097 C C . SER A 1 519 ? 6.720 -16.070 -18.223 1.00 85.44 519 SER A C 1
ATOM 4099 O O . SER A 1 519 ? 6.755 -15.447 -17.168 1.00 85.44 519 SER A O 1
ATOM 4101 N N . HIS A 1 520 ? 7.681 -16.938 -18.553 1.00 79.56 520 HIS A N 1
ATOM 4102 C CA . HIS A 1 520 ? 8.772 -17.352 -17.646 1.00 79.56 520 HIS A CA 1
ATOM 4103 C C . HIS A 1 520 ? 9.730 -16.226 -17.207 1.00 79.56 520 HIS A C 1
ATOM 4105 O O . HIS A 1 520 ? 10.651 -16.453 -16.426 1.00 79.56 520 HIS A O 1
ATOM 4111 N N . SER A 1 521 ? 9.549 -15.013 -17.719 1.00 75.25 521 SER A N 1
ATOM 4112 C CA . SER A 1 521 ? 10.253 -13.812 -17.283 1.00 75.25 521 SER A CA 1
ATOM 4113 C C . SER A 1 521 ? 9.234 -12.767 -16.837 1.00 75.25 521 SER A C 1
ATOM 4115 O O . SER A 1 521 ? 8.228 -12.552 -17.517 1.00 75.25 521 SER A O 1
ATOM 4117 N N . SER A 1 522 ? 9.517 -12.100 -15.717 1.00 80.81 522 SER A N 1
ATOM 4118 C CA . SER A 1 522 ? 8.949 -10.782 -15.440 1.00 80.81 522 SER A CA 1
ATOM 4119 C C . SER A 1 522 ? 9.847 -9.707 -16.052 1.00 80.81 522 SER A C 1
ATOM 4121 O O . SER A 1 522 ? 11.051 -9.908 -16.239 1.00 80.81 522 SER A O 1
ATOM 4123 N N . CYS A 1 523 ? 9.265 -8.559 -16.372 1.00 81.50 523 CYS A N 1
ATOM 4124 C CA . CYS A 1 523 ? 10.006 -7.408 -16.865 1.00 81.50 523 CYS A CA 1
ATOM 4125 C C . CYS A 1 523 ? 9.532 -6.171 -16.117 1.00 81.50 523 CYS A C 1
ATOM 4127 O O . CYS A 1 523 ? 8.356 -5.842 -16.186 1.00 81.50 523 CYS A O 1
ATOM 4129 N N . ASP A 1 524 ? 10.432 -5.506 -15.393 1.00 75.25 524 ASP A N 1
ATOM 4130 C CA . ASP A 1 524 ? 10.147 -4.267 -14.654 1.00 75.25 524 ASP A CA 1
ATOM 4131 C C . ASP A 1 524 ? 8.935 -4.355 -13.711 1.00 75.25 524 ASP A C 1
ATOM 4133 O O . ASP A 1 524 ? 8.196 -3.392 -13.520 1.00 75.25 524 ASP A O 1
ATOM 4137 N N . GLY A 1 525 ? 8.729 -5.536 -13.119 1.00 74.06 525 GLY A N 1
ATOM 4138 C CA . GLY A 1 525 ? 7.582 -5.830 -12.258 1.00 74.06 525 GLY A CA 1
ATOM 4139 C C . GLY A 1 525 ? 6.248 -5.929 -12.985 1.00 74.06 525 GLY A C 1
ATOM 4140 O O . GLY A 1 525 ? 5.191 -5.783 -12.374 1.00 74.06 525 GLY A O 1
ATOM 4141 N N . LEU A 1 526 ? 6.300 -6.231 -14.279 1.00 83.50 526 LEU A N 1
ATOM 4142 C CA . LEU A 1 526 ? 5.179 -6.689 -15.081 1.00 83.50 526 LEU A CA 1
ATOM 4143 C C . LEU A 1 526 ? 5.332 -8.181 -15.381 1.00 83.50 526 LEU A C 1
ATOM 4145 O O . LEU A 1 526 ? 6.437 -8.674 -15.630 1.00 83.50 526 LEU A O 1
ATOM 4149 N N . VAL A 1 527 ? 4.210 -8.892 -15.391 1.00 87.00 527 VAL A N 1
ATOM 4150 C CA . VAL A 1 527 ? 4.104 -10.286 -15.840 1.00 87.00 527 VAL A CA 1
ATOM 4151 C C . VAL A 1 527 ? 3.057 -10.385 -16.935 1.00 87.00 527 VAL A C 1
ATOM 4153 O O . VAL A 1 527 ? 2.058 -9.665 -16.908 1.00 87.00 527 VAL A O 1
ATOM 4156 N N . CYS A 1 528 ? 3.270 -11.278 -17.900 1.00 90.19 528 CYS A N 1
ATOM 4157 C CA . CYS A 1 528 ? 2.289 -11.535 -18.940 1.00 90.19 528 CYS A CA 1
ATOM 4158 C C . CYS A 1 528 ? 1.611 -12.885 -18.708 1.00 90.19 528 CYS A C 1
ATOM 4160 O O . CYS A 1 528 ? 2.256 -13.932 -18.727 1.00 90.19 528 CYS A O 1
ATOM 4162 N N . LEU A 1 529 ? 0.303 -12.835 -18.480 1.00 88.19 529 LEU A N 1
ATOM 4163 C CA . LEU A 1 529 ? -0.588 -13.980 -18.418 1.00 88.19 529 LEU A CA 1
ATOM 4164 C C . LEU A 1 529 ? -1.164 -14.255 -19.804 1.00 88.19 529 LEU A C 1
ATOM 4166 O O . LEU A 1 529 ? -1.560 -13.332 -20.514 1.00 88.19 529 LEU A O 1
ATOM 4170 N N . TYR A 1 530 ? -1.251 -15.517 -20.199 1.00 88.06 530 TYR A N 1
ATOM 4171 C CA . TYR A 1 530 ? -1.730 -15.890 -21.523 1.00 88.06 530 TYR A CA 1
ATOM 4172 C C . TYR A 1 530 ? -2.461 -17.225 -21.524 1.00 88.06 530 TYR A C 1
ATOM 4174 O O . TYR A 1 530 ? -2.308 -18.052 -20.631 1.00 88.06 530 TYR A O 1
ATOM 4182 N N . ASN A 1 531 ? -3.263 -17.432 -22.557 1.00 86.50 531 ASN A N 1
ATOM 4183 C CA . ASN A 1 531 ? -3.912 -18.697 -22.863 1.00 86.50 531 ASN A CA 1
ATOM 4184 C C . ASN A 1 531 ? -3.781 -18.935 -24.383 1.00 86.50 531 ASN A C 1
ATOM 4186 O O . ASN A 1 531 ? -3.541 -17.995 -25.139 1.00 86.50 531 ASN A O 1
ATOM 4190 N N . HIS A 1 532 ? -3.876 -20.175 -24.849 1.00 85.56 532 HIS A N 1
ATOM 4191 C CA . HIS A 1 532 ? -3.834 -20.511 -26.271 1.00 85.56 532 HIS A CA 1
ATOM 4192 C C . HIS A 1 532 ? -5.132 -20.212 -27.029 1.00 85.56 532 HIS A C 1
ATOM 4194 O O . HIS A 1 532 ? -5.065 -20.033 -28.240 1.00 85.56 532 HIS A O 1
ATOM 4200 N N . ASP A 1 533 ? -6.279 -20.125 -26.353 1.00 81.81 533 ASP A N 1
ATOM 4201 C CA . ASP A 1 533 ? -7.589 -19.929 -26.991 1.00 81.81 533 ASP A CA 1
ATOM 4202 C C . ASP A 1 533 ? -8.397 -18.749 -26.416 1.00 81.81 533 ASP A C 1
ATOM 4204 O O . ASP A 1 533 ? -9.536 -18.509 -26.819 1.00 81.81 533 ASP A O 1
ATOM 4208 N N . LYS A 1 534 ? -7.807 -17.980 -25.492 1.00 85.12 534 LYS A N 1
ATOM 4209 C CA . LYS A 1 534 ? -8.436 -16.826 -24.831 1.00 85.12 534 LYS A CA 1
ATOM 4210 C C . LYS A 1 534 ? -7.494 -15.632 -24.722 1.00 85.12 534 LYS A C 1
ATOM 4212 O O . LYS A 1 534 ? -6.272 -15.781 -24.721 1.00 85.12 534 LYS A O 1
ATOM 4217 N N . SER A 1 535 ? -8.081 -14.443 -24.589 1.00 86.62 535 SER A N 1
ATOM 4218 C CA . SER A 1 535 ? -7.359 -13.185 -24.370 1.00 86.62 535 SER A CA 1
ATOM 4219 C C . SER A 1 535 ? -6.455 -13.271 -23.143 1.00 86.62 535 SER A C 1
ATOM 4221 O O . SER A 1 535 ? -6.902 -13.707 -22.083 1.00 86.62 535 SER A O 1
ATOM 4223 N N . GLY A 1 536 ? -5.197 -12.857 -23.300 1.00 89.12 536 GLY A N 1
ATOM 4224 C CA . GLY A 1 536 ? -4.225 -12.755 -22.210 1.00 89.12 536 GLY A CA 1
ATOM 4225 C C . GLY A 1 536 ? -4.269 -11.400 -21.503 1.00 89.12 536 GLY A C 1
ATOM 4226 O O . GLY A 1 536 ? -5.060 -10.527 -21.856 1.00 89.12 536 GLY A O 1
ATOM 4227 N N . TYR A 1 537 ? -3.374 -11.205 -20.538 1.00 89.19 537 TYR A N 1
ATOM 4228 C CA . TYR A 1 537 ? -3.225 -9.963 -19.783 1.00 89.19 537 TYR A CA 1
ATOM 4229 C C . TYR A 1 537 ? -1.750 -9.643 -19.555 1.00 89.19 537 TYR A C 1
ATOM 4231 O O . TYR A 1 537 ? -0.945 -10.534 -19.300 1.00 89.19 537 TYR A O 1
ATOM 4239 N N . VAL A 1 538 ? -1.390 -8.364 -19.568 1.00 90.62 538 VAL A N 1
ATOM 4240 C CA . VAL A 1 538 ? -0.187 -7.898 -18.865 1.00 90.62 538 VAL A CA 1
ATOM 4241 C C . VAL A 1 538 ? -0.622 -7.290 -17.549 1.00 90.62 538 VAL A C 1
ATOM 4243 O O . VAL A 1 538 ? -1.584 -6.531 -17.508 1.00 90.62 538 VAL A O 1
ATOM 4246 N N . VAL A 1 539 ? 0.053 -7.664 -16.469 1.00 83.06 539 VAL A N 1
ATOM 4247 C CA . VAL A 1 539 ? -0.355 -7.345 -15.102 1.00 83.06 539 VAL A CA 1
ATOM 4248 C C . VAL A 1 539 ? 0.842 -6.791 -14.346 1.00 83.06 539 VAL A C 1
ATOM 4250 O O . VAL A 1 539 ? 1.949 -7.318 -14.467 1.00 83.06 539 VAL A O 1
ATOM 4253 N N . ASN A 1 540 ? 0.604 -5.765 -13.534 1.00 80.75 540 ASN A N 1
ATOM 4254 C CA . ASN A 1 540 ? 1.463 -5.391 -12.424 1.00 80.75 540 ASN A CA 1
ATOM 4255 C C . ASN A 1 540 ? 0.847 -5.933 -11.114 1.00 80.75 540 ASN A C 1
ATOM 4257 O O . ASN A 1 540 ? -0.093 -5.338 -10.582 1.00 80.75 540 ASN A O 1
ATOM 4261 N N . PRO A 1 541 ? 1.365 -7.055 -10.584 1.00 72.75 541 PRO A N 1
ATOM 4262 C CA . PRO A 1 541 ? 0.971 -7.617 -9.296 1.00 72.75 541 PRO A CA 1
ATOM 4263 C C . PRO A 1 541 ? 0.965 -6.622 -8.124 1.00 72.75 541 PRO A C 1
ATOM 4265 O O . PRO A 1 541 ? 0.057 -6.677 -7.298 1.00 72.75 541 PRO A O 1
ATOM 4268 N N . THR A 1 542 ? 1.937 -5.706 -8.056 1.00 67.38 542 THR A N 1
ATOM 4269 C CA . THR A 1 542 ? 2.079 -4.720 -6.971 1.00 67.38 542 THR A CA 1
ATOM 4270 C C . THR A 1 542 ? 0.998 -3.648 -7.010 1.00 67.38 542 THR A C 1
ATOM 4272 O O . THR A 1 542 ? 0.361 -3.392 -5.993 1.00 67.38 542 THR A O 1
ATOM 4275 N N . THR A 1 543 ? 0.769 -3.019 -8.163 1.00 59.88 543 THR A N 1
ATOM 4276 C CA . THR A 1 543 ? -0.208 -1.916 -8.281 1.00 59.88 543 THR A CA 1
ATOM 4277 C C . THR A 1 543 ? -1.617 -2.395 -8.609 1.00 59.88 543 THR A C 1
ATOM 4279 O O . THR A 1 543 ? -2.549 -1.595 -8.644 1.00 59.88 543 THR A O 1
ATOM 4282 N N . ARG A 1 544 ? -1.785 -3.693 -8.894 1.00 67.31 544 ARG A N 1
ATOM 4283 C CA . ARG A 1 544 ? -3.014 -4.301 -9.437 1.00 67.31 544 ARG A CA 1
ATOM 4284 C C . ARG A 1 544 ? -3.445 -3.732 -10.786 1.00 67.31 544 ARG A C 1
ATOM 4286 O O . ARG A 1 544 ? -4.551 -4.015 -11.247 1.00 67.31 544 ARG A O 1
ATOM 4293 N N . TRP A 1 545 ? -2.585 -2.949 -11.428 1.00 79.12 545 TRP A N 1
ATOM 4294 C CA . TRP A 1 545 ? -2.798 -2.513 -12.793 1.00 79.12 545 TRP A CA 1
ATOM 4295 C C . TRP A 1 545 ? -2.770 -3.732 -13.718 1.00 79.12 545 TRP A C 1
ATOM 4297 O O . TRP A 1 545 ? -1.954 -4.641 -13.552 1.00 79.12 545 TRP A O 1
ATOM 4307 N N . TYR A 1 546 ? -3.657 -3.763 -14.703 1.00 83.25 546 TYR A N 1
ATOM 4308 C CA . TYR A 1 546 ? -3.650 -4.795 -15.728 1.00 83.25 546 TYR A CA 1
ATOM 4309 C C . TYR A 1 546 ? -4.158 -4.239 -17.052 1.00 83.25 546 TYR A C 1
ATOM 4311 O O . TYR A 1 546 ? -4.933 -3.282 -17.090 1.00 83.25 546 TYR A O 1
ATOM 4319 N N . ARG A 1 547 ? -3.761 -4.894 -18.143 1.00 84.50 547 ARG A N 1
ATOM 4320 C CA . ARG A 1 547 ? -4.204 -4.579 -19.496 1.00 84.50 547 ARG A CA 1
ATOM 4321 C C . ARG A 1 547 ? -4.508 -5.858 -20.276 1.00 84.50 547 ARG A C 1
ATOM 4323 O O . ARG A 1 547 ? -3.614 -6.696 -20.409 1.00 84.50 547 ARG A O 1
ATOM 4330 N N . PRO A 1 548 ? -5.742 -6.031 -20.784 1.00 88.75 548 PRO A N 1
ATOM 4331 C CA . PRO A 1 548 ? -6.087 -7.173 -21.620 1.00 88.75 548 PRO A CA 1
ATOM 4332 C C . PRO A 1 548 ? -5.375 -7.101 -22.972 1.00 88.75 548 PRO A C 1
ATOM 4334 O O . PRO A 1 548 ? -5.200 -6.023 -23.542 1.00 88.75 548 PRO A O 1
ATOM 4337 N N . LEU A 1 549 ? -5.005 -8.265 -23.495 1.00 92.06 549 LEU A N 1
ATOM 4338 C CA . LEU A 1 549 ? -4.447 -8.442 -24.828 1.00 92.06 549 LEU A CA 1
ATOM 4339 C C . LEU A 1 549 ? -5.538 -9.015 -25.746 1.00 92.06 549 LEU A C 1
ATOM 4341 O O . LEU A 1 549 ? -6.107 -10.057 -25.409 1.00 92.06 549 LEU A O 1
ATOM 4345 N N . PRO A 1 550 ? -5.842 -8.383 -26.896 1.00 93.12 550 PRO A N 1
ATOM 4346 C CA . PRO A 1 550 ? -6.754 -8.963 -27.877 1.00 93.12 550 PRO A CA 1
ATOM 4347 C C . PRO A 1 550 ? -6.198 -10.285 -28.423 1.00 93.12 550 PRO A C 1
ATOM 4349 O O . PRO A 1 550 ? -5.006 -10.563 -28.295 1.00 93.12 550 PRO A O 1
ATOM 4352 N N . LEU A 1 551 ? -7.046 -11.095 -29.059 1.00 93.94 551 LEU A N 1
ATOM 4353 C CA . LEU A 1 551 ? -6.608 -12.346 -29.681 1.00 93.94 551 LEU A CA 1
ATOM 4354 C C . LEU A 1 551 ? -5.675 -12.074 -30.868 1.00 93.94 551 LEU A C 1
ATOM 4356 O O . LEU A 1 551 ? -6.025 -11.314 -31.777 1.00 93.94 551 LEU A O 1
ATOM 4360 N N . CYS A 1 552 ? -4.518 -12.733 -30.873 1.00 92.56 552 CYS A N 1
ATOM 4361 C CA . CYS A 1 552 ? -3.628 -12.773 -32.031 1.00 92.56 552 CYS A CA 1
ATOM 4362 C C . CYS A 1 552 ? -4.112 -13.794 -33.072 1.00 92.56 552 CYS A C 1
ATOM 4364 O O . CYS A 1 552 ? -5.036 -14.573 -32.815 1.00 92.56 552 CYS A O 1
ATOM 4366 N N . ASP A 1 553 ? -3.497 -13.811 -34.253 1.00 89.88 553 ASP A N 1
ATOM 4367 C CA . ASP A 1 553 ? -3.930 -14.708 -35.326 1.00 89.88 553 ASP A CA 1
ATOM 4368 C C . ASP A 1 553 ? -3.575 -16.169 -35.023 1.00 89.88 553 ASP A C 1
ATOM 4370 O O . ASP A 1 553 ? -4.364 -17.062 -35.332 1.00 89.88 553 ASP A O 1
ATOM 4374 N N . TYR A 1 554 ? -2.471 -16.420 -34.309 1.00 87.38 554 TYR A N 1
ATOM 4375 C CA . TYR A 1 554 ? -2.173 -17.741 -33.748 1.00 87.38 554 TYR A CA 1
ATOM 4376 C C . TYR A 1 554 ? -3.303 -18.272 -32.860 1.00 87.38 554 TYR A C 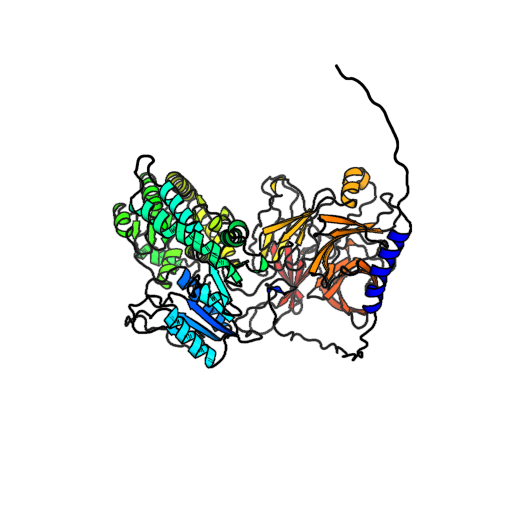1
ATOM 4378 O O . TYR A 1 554 ? -3.761 -19.393 -33.055 1.00 87.38 554 TYR A O 1
ATOM 4386 N N . GLN A 1 555 ? -3.798 -17.473 -31.913 1.00 89.75 555 GLN A N 1
ATOM 4387 C CA . GLN A 1 555 ? -4.868 -17.907 -31.009 1.00 89.75 555 GLN A CA 1
ATOM 4388 C C . GLN A 1 555 ? -6.193 -18.119 -31.752 1.00 89.75 555 GLN A C 1
ATOM 4390 O O . GLN A 1 555 ? -6.904 -19.078 -31.468 1.00 89.75 555 GLN A O 1
ATOM 4395 N N . LYS A 1 556 ? -6.522 -17.274 -32.739 1.00 89.75 556 LYS A N 1
ATOM 4396 C CA . LYS A 1 556 ? -7.705 -17.485 -33.595 1.00 89.75 556 LYS A CA 1
ATOM 4397 C C . LYS A 1 556 ? -7.614 -18.808 -34.352 1.00 89.75 556 LYS A C 1
ATOM 4399 O O . LYS A 1 556 ? -8.562 -19.582 -34.345 1.00 89.75 556 LYS A O 1
ATOM 4404 N N . LEU A 1 557 ? -6.444 -19.113 -34.908 1.00 82.62 557 LEU A N 1
ATOM 4405 C CA . LEU A 1 557 ? -6.194 -20.377 -35.593 1.00 82.62 557 LEU A CA 1
ATOM 4406 C C . LEU A 1 557 ? -6.330 -21.583 -34.649 1.00 82.62 557 LEU A C 1
ATOM 4408 O O . LEU A 1 557 ? -6.894 -22.605 -35.031 1.00 82.62 557 LEU A O 1
ATOM 4412 N N . MET A 1 558 ? -5.871 -21.461 -33.401 1.00 80.88 558 MET A N 1
ATOM 4413 C CA . MET A 1 558 ? -6.082 -22.482 -32.368 1.00 80.88 558 MET A CA 1
ATOM 4414 C C . MET A 1 558 ? -7.572 -22.705 -32.072 1.00 80.88 558 MET A C 1
ATOM 4416 O O . MET A 1 558 ? -8.009 -23.850 -31.952 1.00 80.88 558 MET A O 1
ATOM 4420 N N . ILE A 1 559 ? -8.354 -21.623 -31.988 1.00 84.88 559 ILE A N 1
ATOM 4421 C CA . ILE A 1 559 ? -9.808 -21.677 -31.773 1.00 84.88 559 ILE A CA 1
ATOM 4422 C C . ILE A 1 559 ? -10.503 -22.377 -32.946 1.00 84.88 559 ILE A C 1
ATOM 4424 O O . ILE A 1 559 ? -11.352 -23.240 -32.712 1.00 84.88 559 ILE A O 1
ATOM 4428 N N . ASP A 1 560 ? -10.131 -22.036 -34.182 1.00 82.19 560 ASP A N 1
ATOM 4429 C CA . ASP A 1 560 ? -10.722 -22.590 -35.404 1.00 82.19 560 ASP A CA 1
ATOM 4430 C C . ASP A 1 560 ? -10.411 -24.083 -35.569 1.00 82.19 560 ASP A C 1
ATOM 4432 O O . ASP A 1 560 ? -11.279 -24.868 -35.957 1.00 82.19 560 ASP A O 1
ATOM 4436 N N . LEU A 1 561 ? -9.188 -24.501 -35.228 1.00 76.69 561 LEU A N 1
ATOM 4437 C CA . LEU A 1 561 ? -8.761 -25.896 -35.339 1.00 76.69 561 LEU A CA 1
ATOM 4438 C C . LEU A 1 561 ? -9.418 -26.823 -34.300 1.00 76.69 561 LEU A C 1
ATOM 4440 O O . LEU A 1 561 ? -9.432 -28.037 -34.529 1.00 76.69 561 LEU A O 1
ATOM 4444 N N . ARG A 1 562 ? -9.989 -26.290 -33.203 1.00 73.25 562 ARG A N 1
ATOM 4445 C CA . ARG A 1 562 ? -10.706 -27.049 -32.149 1.00 73.25 562 ARG A CA 1
ATOM 4446 C C . ARG A 1 562 ? -9.941 -28.333 -31.754 1.00 73.25 562 ARG A C 1
ATOM 4448 O O . ARG A 1 562 ? -8.719 -28.337 -31.596 1.00 73.25 562 ARG A O 1
ATOM 4455 N N . ASP A 1 563 ? -10.654 -29.458 -31.673 1.00 63.41 563 ASP A N 1
ATOM 4456 C CA . ASP A 1 563 ? -10.122 -30.792 -31.388 1.00 63.41 563 ASP A CA 1
ATOM 4457 C C . ASP A 1 563 ? -9.167 -31.316 -32.479 1.00 63.41 563 ASP A C 1
ATOM 4459 O O . ASP A 1 563 ? -8.357 -32.215 -32.241 1.00 63.41 563 ASP A O 1
ATOM 4463 N N . GLY A 1 564 ? -9.228 -30.752 -33.692 1.00 61.56 564 GLY A N 1
ATOM 4464 C CA . GLY A 1 564 ? -8.341 -31.089 -34.806 1.00 61.56 564 GLY A CA 1
ATOM 4465 C C . GLY A 1 564 ? -6.878 -30.751 -34.520 1.00 61.56 564 GLY A C 1
ATOM 4466 O O . GLY A 1 564 ? -5.989 -31.491 -34.943 1.00 61.56 564 GLY A O 1
ATOM 4467 N N . TYR A 1 565 ? -6.621 -29.717 -33.713 1.00 60.59 565 TYR A N 1
ATOM 4468 C CA . TYR A 1 565 ? -5.271 -29.368 -33.268 1.00 60.59 565 TYR A CA 1
ATOM 4469 C C . TYR A 1 565 ? -4.627 -30.481 -32.422 1.00 60.59 565 TYR A C 1
ATOM 4471 O O . TYR A 1 565 ? -3.436 -30.770 -32.554 1.00 60.59 565 TYR A O 1
ATOM 4479 N N . TYR A 1 566 ? -5.417 -31.198 -31.613 1.00 56.88 566 TYR A N 1
ATOM 4480 C CA . TYR A 1 566 ? -4.921 -32.302 -30.780 1.00 56.88 566 TYR A CA 1
ATOM 4481 C C . TYR A 1 566 ? -4.417 -33.497 -31.607 1.00 56.88 566 TYR A C 1
ATOM 4483 O O . TYR A 1 566 ? -3.633 -34.304 -31.101 1.00 56.88 566 TYR A O 1
ATOM 4491 N N . LYS A 1 567 ? -4.799 -33.593 -32.889 1.00 55.56 567 LYS A N 1
ATOM 4492 C CA . LYS A 1 567 ? -4.323 -34.628 -33.821 1.00 55.56 567 LYS A CA 1
ATOM 4493 C C . LYS A 1 567 ? -2.941 -34.316 -34.426 1.00 55.56 567 LYS A C 1
ATOM 4495 O O . LYS A 1 567 ? -2.300 -35.230 -34.940 1.00 55.56 567 LYS A O 1
ATOM 4500 N N . LEU A 1 568 ? -2.427 -33.083 -34.309 1.00 56.59 568 LEU A N 1
ATOM 4501 C CA . LEU A 1 568 ? -1.160 -32.616 -34.912 1.00 56.59 568 LEU A CA 1
ATOM 4502 C C . LEU A 1 568 ? 0.114 -32.913 -34.081 1.00 56.59 568 LEU A C 1
ATOM 4504 O O . LEU A 1 568 ? 1.110 -32.211 -34.196 1.00 56.59 568 LEU A O 1
ATOM 4508 N N . LYS A 1 569 ? 0.134 -33.963 -33.246 1.00 55.41 569 LYS A N 1
ATOM 4509 C CA . LYS A 1 569 ? 1.316 -34.364 -32.437 1.00 55.41 569 LYS A CA 1
ATOM 4510 C C . LYS A 1 569 ? 1.945 -33.219 -31.595 1.00 55.41 569 LYS A C 1
ATOM 4512 O O . LYS A 1 569 ? 3.151 -32.997 -31.635 1.00 55.41 569 LYS A O 1
ATOM 4517 N N . ARG A 1 570 ? 1.115 -32.578 -30.754 1.00 57.03 570 ARG A N 1
ATOM 4518 C CA . ARG A 1 570 ? 1.444 -31.851 -29.496 1.00 57.03 570 ARG A CA 1
ATOM 4519 C C . ARG A 1 570 ? 2.681 -30.929 -29.504 1.00 57.03 570 ARG A C 1
ATOM 4521 O O . ARG A 1 570 ? 3.731 -31.307 -28.983 1.00 57.03 570 ARG A O 1
ATOM 4528 N N . LYS A 1 571 ? 2.528 -29.666 -29.912 1.00 67.38 571 LYS A N 1
ATOM 4529 C CA . LYS A 1 571 ? 3.520 -28.613 -29.621 1.00 67.38 571 LYS A CA 1
ATOM 4530 C C . LYS A 1 571 ? 2.852 -27.281 -29.266 1.00 67.38 571 LYS A C 1
ATOM 4532 O O . LYS A 1 571 ? 2.649 -26.441 -30.131 1.00 67.38 571 LYS A O 1
ATOM 4537 N N . PHE A 1 572 ? 2.538 -27.085 -27.984 1.00 75.56 572 PHE A N 1
ATOM 4538 C CA . PHE A 1 572 ? 2.127 -25.774 -27.471 1.00 75.56 572 PHE A CA 1
ATOM 4539 C C . PHE A 1 572 ? 3.357 -24.877 -27.335 1.00 75.56 572 PHE A C 1
ATOM 4541 O O . PHE A 1 572 ? 4.285 -25.218 -26.605 1.00 75.56 572 PHE A O 1
ATOM 4548 N N . PHE A 1 573 ? 3.373 -23.758 -28.054 1.00 87.12 573 PHE A N 1
ATOM 4549 C CA . PHE A 1 573 ? 4.419 -22.742 -27.936 1.00 87.12 573 PHE A CA 1
ATOM 4550 C C . PHE A 1 573 ? 4.133 -21.823 -26.755 1.00 87.12 573 PHE A C 1
ATOM 4552 O O . PHE A 1 573 ? 2.978 -21.639 -26.399 1.00 87.12 573 PHE A O 1
ATOM 4559 N N . MET A 1 574 ? 5.159 -21.229 -26.152 1.00 88.75 574 MET A N 1
ATOM 4560 C CA . MET A 1 574 ? 5.007 -20.344 -24.993 1.00 88.75 574 MET A CA 1
ATOM 4561 C C . MET A 1 574 ? 5.208 -18.877 -25.381 1.00 88.75 574 MET A C 1
ATOM 4563 O O . MET A 1 574 ? 6.084 -18.560 -26.189 1.00 88.75 574 MET A O 1
ATOM 4567 N N . LEU A 1 575 ? 4.417 -17.986 -24.779 1.00 92.44 575 LEU A N 1
ATOM 4568 C CA . LEU A 1 575 ? 4.507 -16.545 -25.009 1.00 92.44 575 LEU A CA 1
ATOM 4569 C C . LEU A 1 575 ? 5.778 -15.967 -24.365 1.00 92.44 575 LEU A C 1
ATOM 4571 O O . LEU A 1 575 ? 6.041 -16.170 -23.177 1.00 92.44 575 LEU A O 1
ATOM 4575 N N . GLY A 1 576 ? 6.545 -15.205 -25.145 1.00 93.94 576 GLY A N 1
ATOM 4576 C CA . GLY A 1 576 ? 7.641 -14.378 -24.647 1.00 93.94 576 GLY A CA 1
ATOM 4577 C C . GLY A 1 576 ? 7.153 -13.002 -24.209 1.00 93.94 576 GLY A C 1
ATOM 4578 O O . GLY A 1 576 ? 6.242 -12.439 -24.809 1.00 93.94 576 GLY A O 1
ATOM 4579 N N . PHE A 1 577 ? 7.772 -12.439 -23.176 1.00 94.31 577 PHE A N 1
ATOM 4580 C CA . PHE A 1 577 ? 7.472 -11.090 -22.703 1.00 94.31 577 PHE A CA 1
ATOM 4581 C C . PHE A 1 577 ? 8.754 -10.381 -22.278 1.00 94.31 577 PHE A C 1
ATOM 4583 O O . PHE A 1 577 ? 9.546 -10.936 -21.518 1.00 94.31 577 PHE A O 1
ATOM 4590 N N . GLY A 1 578 ? 8.965 -9.164 -22.775 1.00 92.75 578 GLY A N 1
ATOM 4591 C CA . GLY A 1 578 ? 10.146 -8.365 -22.460 1.00 92.75 578 GLY A CA 1
ATOM 4592 C C . GLY A 1 578 ? 9.988 -6.896 -22.836 1.00 92.75 578 GLY A C 1
ATOM 4593 O O . GLY A 1 578 ? 8.907 -6.460 -23.232 1.00 92.75 578 GLY A O 1
ATOM 4594 N N . LYS A 1 579 ? 11.079 -6.134 -22.723 1.00 90.31 579 LYS A N 1
ATOM 4595 C CA . LYS A 1 579 ? 11.125 -4.691 -22.993 1.00 90.31 579 LYS A CA 1
ATOM 4596 C C . LYS A 1 579 ? 12.138 -4.352 -24.081 1.00 90.31 579 LYS A C 1
ATOM 4598 O O . LYS A 1 579 ? 13.290 -4.775 -24.022 1.00 90.31 579 LYS A O 1
ATOM 4603 N N . ASP A 1 580 ? 11.721 -3.541 -25.045 1.00 88.56 580 ASP A N 1
ATOM 4604 C CA . ASP A 1 580 ? 12.624 -2.758 -25.882 1.00 88.56 580 ASP A CA 1
ATOM 4605 C C . ASP A 1 580 ? 13.285 -1.698 -24.992 1.00 88.56 580 ASP A C 1
ATOM 4607 O O . ASP A 1 580 ? 12.668 -0.695 -24.628 1.00 88.56 580 ASP A O 1
ATOM 4611 N N . LYS A 1 581 ? 14.543 -1.933 -24.614 1.00 79.69 581 LYS A N 1
ATOM 4612 C CA . LYS A 1 581 ? 15.288 -1.057 -23.700 1.00 79.69 581 LYS A CA 1
ATOM 4613 C C . LYS A 1 581 ? 15.561 0.340 -24.259 1.00 79.69 581 LYS A C 1
ATOM 4615 O O . LYS A 1 581 ? 15.731 1.269 -23.473 1.00 79.69 581 LYS A O 1
ATOM 4620 N N . PHE A 1 582 ? 15.591 0.496 -25.583 1.00 74.69 582 PHE A N 1
ATOM 4621 C CA . PHE A 1 582 ? 15.874 1.778 -26.230 1.00 74.69 582 PHE A CA 1
ATOM 4622 C C . PHE A 1 582 ? 14.621 2.644 -26.326 1.00 74.69 582 PHE A C 1
ATOM 4624 O O . PHE A 1 582 ? 14.689 3.847 -26.099 1.00 74.69 582 PHE A O 1
ATOM 4631 N N . ARG A 1 583 ? 13.467 2.039 -26.638 1.00 76.88 583 ARG A N 1
ATOM 4632 C CA . ARG A 1 583 ? 12.184 2.763 -26.711 1.00 76.88 583 ARG A CA 1
ATOM 4633 C C . ARG A 1 583 ? 11.404 2.766 -25.398 1.00 76.88 583 ARG A C 1
ATOM 4635 O O . ARG A 1 583 ? 10.424 3.489 -25.283 1.00 76.88 583 ARG A O 1
ATOM 4642 N N . GLY A 1 584 ? 11.785 1.929 -24.436 1.00 78.12 584 GLY A N 1
ATOM 4643 C CA . GLY A 1 584 ? 11.059 1.741 -23.180 1.00 78.12 584 GLY A CA 1
ATOM 4644 C C . GLY A 1 584 ? 9.721 1.006 -23.326 1.00 78.12 584 GLY A C 1
ATOM 4645 O O . GLY A 1 584 ? 8.948 0.978 -22.373 1.00 78.12 584 GLY A O 1
ATOM 4646 N N . THR A 1 585 ? 9.437 0.415 -24.491 1.00 86.81 585 THR A N 1
ATOM 4647 C CA . THR A 1 585 ? 8.153 -0.246 -24.784 1.00 86.81 585 THR A CA 1
ATOM 4648 C C . THR A 1 585 ? 8.203 -1.733 -24.450 1.00 86.81 585 THR A C 1
ATOM 4650 O O . THR A 1 585 ? 9.222 -2.391 -24.653 1.00 86.81 585 THR A O 1
ATOM 4653 N N . TYR A 1 586 ? 7.102 -2.282 -23.945 1.00 92.62 586 TYR A N 1
ATOM 4654 C CA . TYR A 1 586 ? 6.989 -3.705 -23.618 1.00 92.62 586 TYR A CA 1
ATOM 4655 C C . TYR A 1 586 ? 6.398 -4.479 -24.792 1.00 92.62 586 TYR A C 1
ATOM 4657 O O . TYR A 1 586 ? 5.585 -3.942 -25.540 1.00 92.62 586 TYR A O 1
ATOM 4665 N N . LYS A 1 587 ? 6.803 -5.737 -24.963 1.00 94.31 587 LYS A N 1
ATOM 4666 C CA . LYS A 1 587 ? 6.418 -6.556 -26.116 1.00 94.31 587 LYS A CA 1
ATOM 4667 C C . LYS A 1 587 ? 6.120 -7.996 -25.692 1.00 94.31 587 LYS A C 1
ATOM 4669 O O . LYS A 1 587 ? 7.049 -8.753 -25.396 1.00 94.31 587 LYS A O 1
ATOM 4674 N N . PRO A 1 588 ? 4.835 -8.382 -25.648 1.00 96.25 588 PRO A N 1
ATOM 4675 C CA . PRO A 1 588 ? 4.398 -9.763 -25.796 1.00 96.25 588 PRO A CA 1
ATOM 4676 C C . PRO A 1 588 ? 4.744 -10.283 -27.197 1.00 96.25 588 PRO A C 1
ATOM 4678 O O . PRO A 1 588 ? 4.496 -9.598 -28.192 1.00 96.25 588 PRO A O 1
ATOM 4681 N N . VAL A 1 589 ? 5.322 -11.481 -27.279 1.00 96.19 589 VAL A N 1
ATOM 4682 C CA . VAL A 1 589 ? 5.797 -12.079 -28.534 1.00 96.19 589 VAL A CA 1
ATOM 4683 C C . VAL A 1 589 ? 5.392 -13.545 -28.621 1.00 96.19 589 VAL A C 1
ATOM 4685 O O . VAL A 1 589 ? 5.825 -14.374 -27.817 1.00 96.19 589 VAL A O 1
ATOM 4688 N N . TRP A 1 590 ? 4.601 -13.869 -29.639 1.00 93.94 590 TRP A N 1
ATOM 4689 C CA . TRP A 1 590 ? 4.320 -15.237 -30.055 1.00 93.94 590 TRP A CA 1
ATOM 4690 C C . TRP A 1 590 ? 5.310 -15.654 -31.135 1.00 93.94 590 TRP A C 1
ATOM 4692 O O . TRP A 1 590 ? 5.411 -15.007 -32.173 1.00 93.94 590 TRP A O 1
ATOM 4702 N N . LEU A 1 591 ? 6.005 -16.766 -30.916 1.00 93.00 591 LEU A N 1
ATOM 4703 C CA . LEU A 1 591 ? 6.819 -17.430 -31.928 1.00 93.00 591 LEU A CA 1
ATOM 4704 C C . LEU A 1 591 ? 6.368 -18.887 -31.995 1.00 93.00 591 LEU A C 1
ATOM 4706 O O . LEU A 1 591 ? 6.335 -19.554 -30.963 1.00 93.00 591 LEU A O 1
ATOM 4710 N N . TYR A 1 592 ? 5.984 -19.365 -33.176 1.00 89.69 592 TYR A N 1
ATOM 4711 C CA . TYR A 1 592 ? 5.417 -20.705 -33.347 1.00 89.69 592 TYR A CA 1
ATOM 4712 C C . TYR A 1 592 ? 5.749 -21.297 -34.717 1.00 89.69 592 TYR A C 1
ATOM 4714 O O . TYR A 1 592 ? 5.875 -20.581 -35.714 1.00 89.69 592 TYR A O 1
ATOM 4722 N N . ASN A 1 593 ? 5.889 -22.624 -34.777 1.00 88.81 593 ASN A N 1
ATOM 4723 C CA . ASN A 1 593 ? 6.117 -23.330 -36.038 1.00 88.81 593 ASN A CA 1
ATOM 4724 C C . ASN A 1 593 ? 4.796 -23.403 -36.807 1.00 88.81 593 ASN A C 1
ATOM 4726 O O . ASN A 1 593 ? 3.834 -24.013 -36.347 1.00 88.81 593 ASN A O 1
ATOM 4730 N N . SER A 1 594 ? 4.750 -22.771 -37.973 1.00 82.38 594 SER A N 1
ATOM 4731 C CA . SER A 1 594 ? 3.501 -22.440 -38.656 1.00 82.38 594 SER A CA 1
ATOM 4732 C C . SER A 1 594 ? 3.243 -23.260 -39.928 1.00 82.38 594 SER A C 1
ATOM 4734 O O . SER A 1 594 ? 2.118 -23.297 -40.427 1.00 82.38 594 SER A O 1
ATOM 4736 N N . ALA A 1 595 ? 4.241 -24.013 -40.398 1.00 75.94 595 ALA A N 1
ATOM 4737 C CA . ALA A 1 595 ? 4.089 -24.915 -41.542 1.00 75.94 595 ALA A CA 1
ATOM 4738 C C . ALA A 1 595 ? 3.072 -26.050 -41.298 1.00 75.94 595 ALA A C 1
ATOM 4740 O O . ALA A 1 595 ? 2.359 -26.451 -42.211 1.00 75.94 595 ALA A O 1
ATOM 4741 N N . GLU A 1 596 ? 2.975 -26.561 -40.065 1.00 68.06 596 GLU A N 1
ATOM 4742 C CA . GLU A 1 596 ? 2.077 -27.678 -39.699 1.00 68.06 596 GLU A CA 1
ATOM 4743 C C . GLU A 1 596 ? 0.600 -27.269 -39.636 1.00 68.06 596 GLU A C 1
ATOM 4745 O O . GLU A 1 596 ? -0.284 -28.121 -39.637 1.00 68.06 596 GLU A O 1
ATOM 4750 N N . ILE A 1 597 ? 0.343 -25.963 -39.609 1.00 68.19 597 ILE A N 1
ATOM 4751 C CA . ILE A 1 597 ? -0.987 -25.353 -39.515 1.00 68.19 597 ILE A CA 1
ATOM 4752 C C . ILE A 1 597 ? -1.344 -24.576 -40.794 1.00 68.19 597 ILE A C 1
ATOM 4754 O O . ILE A 1 597 ? -2.233 -23.732 -40.788 1.00 68.19 597 ILE A O 1
ATOM 4758 N N . GLY A 1 598 ? -0.655 -24.874 -41.905 1.00 64.44 598 GLY A N 1
ATOM 4759 C CA . GLY A 1 598 ? -1.016 -24.416 -43.252 1.00 64.44 598 GLY A CA 1
ATOM 4760 C C . GLY A 1 598 ? -0.482 -23.040 -43.665 1.00 64.44 598 GLY A C 1
ATOM 4761 O O . GLY A 1 598 ? -0.864 -22.540 -44.723 1.00 64.44 598 GLY A O 1
ATOM 4762 N N . LEU A 1 599 ? 0.404 -22.417 -42.880 1.00 73.50 599 LEU A N 1
ATOM 4763 C CA . LEU A 1 599 ? 1.016 -21.133 -43.242 1.00 73.50 599 LEU A CA 1
ATOM 4764 C C . LEU A 1 599 ? 2.274 -21.331 -44.108 1.00 73.50 599 LEU A C 1
ATOM 4766 O O . LEU A 1 599 ? 2.996 -22.315 -43.975 1.00 73.50 599 LEU A O 1
ATOM 4770 N N . LYS A 1 600 ? 2.554 -20.366 -45.002 1.00 72.38 600 LYS A N 1
ATOM 4771 C CA . LYS A 1 600 ? 3.671 -20.437 -45.973 1.00 72.38 600 LYS A CA 1
ATOM 4772 C C . LYS A 1 600 ? 5.063 -20.444 -45.328 1.00 72.38 600 LYS A C 1
ATOM 4774 O O . LYS A 1 600 ? 6.004 -20.963 -45.921 1.00 72.38 600 LYS A O 1
ATOM 4779 N N . ASN A 1 601 ? 5.206 -19.836 -44.152 1.00 78.62 601 ASN A N 1
ATOM 4780 C CA . ASN A 1 601 ? 6.482 -19.742 -43.447 1.00 78.62 601 ASN A CA 1
ATOM 4781 C C . ASN A 1 601 ? 6.716 -20.986 -42.580 1.00 78.62 601 ASN A C 1
ATOM 4783 O O . ASN A 1 601 ? 5.774 -21.586 -42.074 1.00 78.62 601 ASN A O 1
ATOM 4787 N N . ALA A 1 602 ? 7.982 -21.351 -42.361 1.00 80.06 602 ALA A N 1
ATOM 4788 C CA . ALA A 1 602 ? 8.320 -22.441 -41.443 1.00 80.06 602 ALA A CA 1
ATOM 4789 C C . ALA A 1 602 ? 7.987 -22.087 -39.981 1.00 80.06 602 ALA A C 1
ATOM 4791 O O . ALA A 1 602 ? 7.476 -22.926 -39.236 1.00 80.06 602 ALA A O 1
ATOM 4792 N N . THR A 1 603 ? 8.255 -20.833 -39.610 1.00 88.94 603 THR A N 1
ATOM 4793 C CA . THR A 1 603 ? 8.067 -20.280 -38.268 1.00 88.94 603 THR A CA 1
ATOM 4794 C C . THR A 1 603 ? 7.527 -18.858 -38.390 1.00 88.94 603 THR A C 1
ATOM 4796 O O . THR A 1 603 ? 8.098 -18.037 -39.113 1.00 88.94 603 THR A O 1
ATOM 4799 N N . THR A 1 604 ? 6.442 -18.552 -37.683 1.00 91.69 604 THR A N 1
ATOM 4800 C CA . THR A 1 604 ? 5.800 -17.230 -37.684 1.00 91.69 604 THR A CA 1
ATOM 4801 C C . THR A 1 604 ? 6.021 -16.535 -36.346 1.00 91.69 604 THR A C 1
ATOM 4803 O O . THR A 1 604 ? 5.974 -17.174 -35.296 1.00 91.69 604 THR A O 1
ATOM 4806 N N . CYS A 1 605 ? 6.271 -15.225 -36.401 1.00 94.44 605 CYS A N 1
ATOM 4807 C CA . CYS A 1 605 ? 6.433 -14.358 -35.241 1.00 94.44 605 CYS A CA 1
ATOM 4808 C C . CYS A 1 605 ? 5.357 -13.267 -35.260 1.00 94.44 605 CYS A C 1
ATOM 4810 O O . CYS A 1 605 ? 5.218 -12.564 -36.265 1.00 94.44 605 CYS A O 1
ATOM 4812 N N . GLU A 1 606 ? 4.624 -13.127 -34.159 1.00 95.12 606 GLU A N 1
ATOM 4813 C CA . GLU A 1 606 ? 3.659 -12.057 -33.917 1.00 95.12 606 GLU A CA 1
ATOM 4814 C C . GLU A 1 606 ? 4.081 -11.261 -32.680 1.00 95.12 606 GLU A C 1
ATOM 4816 O O . GLU A 1 606 ? 4.339 -11.829 -31.617 1.00 95.12 606 GLU A O 1
ATOM 4821 N N . VAL A 1 607 ? 4.137 -9.938 -32.813 1.00 96.56 607 VAL A N 1
ATOM 4822 C CA . VAL A 1 607 ? 4.489 -9.007 -31.735 1.00 96.56 607 VAL A CA 1
ATOM 4823 C C . VAL A 1 607 ? 3.284 -8.128 -31.442 1.00 96.56 607 VAL A C 1
ATOM 4825 O O . VAL A 1 607 ? 2.650 -7.612 -32.365 1.00 96.56 607 VAL A O 1
ATOM 4828 N N . PHE A 1 608 ? 2.976 -7.956 -30.160 1.00 96.25 608 PHE A N 1
ATOM 4829 C CA . PHE A 1 608 ? 1.955 -7.016 -29.721 1.00 96.25 608 PHE A CA 1
ATOM 4830 C C . PHE A 1 608 ? 2.547 -5.624 -29.510 1.00 96.25 608 PHE A C 1
ATOM 4832 O O . PHE A 1 608 ? 3.616 -5.472 -28.913 1.00 96.25 608 PHE A O 1
ATOM 4839 N N . ASP A 1 609 ? 1.820 -4.608 -29.962 1.00 91.62 609 ASP A N 1
ATOM 4840 C CA . ASP A 1 609 ? 2.171 -3.207 -29.789 1.00 91.62 609 ASP A CA 1
ATOM 4841 C C . ASP A 1 609 ? 1.112 -2.503 -28.932 1.00 91.62 609 ASP A C 1
ATOM 4843 O O . ASP A 1 609 ? -0.045 -2.353 -29.329 1.00 91.62 609 ASP A O 1
ATOM 4847 N N . PHE A 1 610 ? 1.519 -2.048 -27.745 1.00 89.06 610 PHE A N 1
ATOM 4848 C CA . PHE A 1 610 ? 0.639 -1.342 -26.812 1.00 89.06 610 PHE A CA 1
ATOM 4849 C C . PHE A 1 610 ? 0.155 0.012 -27.337 1.00 89.06 610 PHE A C 1
ATOM 4851 O O . PHE A 1 610 ? -0.924 0.449 -26.942 1.00 89.06 610 PHE A O 1
ATOM 4858 N N . SER A 1 611 ? 0.909 0.671 -28.219 1.00 86.12 611 SER A N 1
ATOM 4859 C CA . SER A 1 611 ? 0.527 1.981 -28.757 1.00 86.12 611 SER A CA 1
ATOM 4860 C C . SER A 1 611 ? -0.631 1.877 -29.749 1.00 86.12 611 SER A C 1
ATOM 4862 O O . SER A 1 611 ? -1.539 2.703 -29.738 1.00 86.12 611 SER A O 1
ATOM 4864 N N . THR A 1 612 ? -0.634 0.827 -30.572 1.00 90.31 612 THR A N 1
ATOM 4865 C CA . THR A 1 612 ? -1.692 0.568 -31.561 1.00 90.31 612 THR A CA 1
ATOM 4866 C C . THR A 1 612 ? -2.761 -0.392 -31.048 1.00 90.31 612 THR A C 1
ATOM 4868 O O . THR A 1 612 ? -3.811 -0.534 -31.670 1.00 90.31 612 THR A O 1
ATOM 4871 N N . ASN A 1 613 ? -2.511 -1.033 -29.902 1.00 90.00 613 ASN A N 1
ATOM 4872 C CA . ASN A 1 613 ? -3.362 -2.051 -29.298 1.00 90.00 613 ASN A CA 1
ATOM 4873 C C . ASN A 1 613 ? -3.642 -3.235 -30.245 1.00 90.00 613 ASN A C 1
ATOM 4875 O O . ASN A 1 613 ? -4.752 -3.769 -30.276 1.00 90.00 613 ASN A O 1
ATOM 4879 N N . ALA A 1 614 ? -2.637 -3.635 -31.029 1.00 93.50 614 ALA A N 1
ATOM 4880 C CA . ALA A 1 614 ? -2.774 -4.643 -32.074 1.00 93.50 614 ALA A CA 1
ATOM 4881 C C . ALA A 1 614 ? -1.583 -5.609 -32.123 1.00 93.50 614 ALA A C 1
ATOM 4883 O O . ALA A 1 614 ? -0.443 -5.259 -31.810 1.00 93.50 614 ALA A O 1
ATOM 4884 N N . TRP A 1 615 ? -1.867 -6.839 -32.556 1.00 96.25 615 TRP A N 1
ATOM 4885 C CA . TRP A 1 615 ? -0.851 -7.809 -32.954 1.00 96.25 615 TRP A CA 1
ATOM 4886 C C . TRP A 1 615 ? -0.452 -7.579 -34.405 1.00 96.2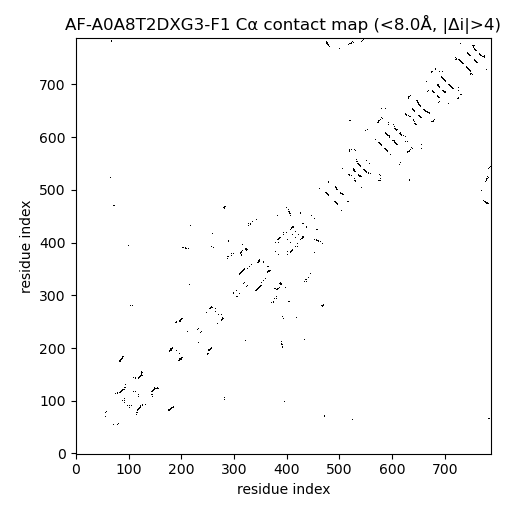5 615 TRP A C 1
ATOM 4888 O O . TRP A 1 615 ? -1.288 -7.231 -35.239 1.00 96.25 615 TRP A O 1
ATOM 4898 N N . ARG A 1 616 ? 0.822 -7.810 -34.714 1.00 94.81 616 ARG A N 1
ATOM 4899 C CA . ARG A 1 616 ? 1.321 -7.780 -36.088 1.00 94.81 616 ARG A CA 1
ATOM 4900 C C . ARG A 1 616 ? 2.387 -8.829 -36.329 1.00 94.81 616 ARG A C 1
ATOM 4902 O O . ARG A 1 616 ? 3.165 -9.160 -35.434 1.00 94.81 616 ARG A O 1
ATOM 4909 N N . TYR A 1 617 ? 2.467 -9.284 -37.572 1.00 92.94 617 TYR A N 1
ATOM 4910 C CA . TYR A 1 617 ? 3.543 -10.155 -38.017 1.00 92.94 617 TYR A CA 1
ATOM 4911 C C . TYR A 1 617 ? 4.875 -9.410 -38.094 1.00 92.94 617 TYR A C 1
ATOM 4913 O O . TYR A 1 617 ? 4.937 -8.239 -38.475 1.00 92.94 617 TYR A O 1
ATOM 4921 N N . VAL A 1 618 ? 5.950 -10.120 -37.768 1.00 92.06 618 VAL A N 1
ATOM 4922 C CA . VAL A 1 618 ? 7.321 -9.654 -37.987 1.00 92.06 618 VAL A CA 1
ATOM 4923 C C . VAL A 1 618 ? 7.839 -10.193 -39.317 1.00 92.06 618 VAL A C 1
ATOM 4925 O O . VAL A 1 618 ? 7.704 -11.381 -39.618 1.00 92.06 618 VAL A O 1
ATOM 4928 N N . THR A 1 619 ? 8.461 -9.316 -40.102 1.00 84.38 619 THR A N 1
ATOM 4929 C CA . THR A 1 619 ? 9.101 -9.650 -41.379 1.00 84.38 619 THR A CA 1
ATOM 4930 C C . THR A 1 619 ? 10.555 -9.166 -41.390 1.00 84.38 619 THR A C 1
ATOM 4932 O O . THR A 1 619 ? 10.777 -7.995 -41.077 1.00 84.38 619 THR A O 1
ATOM 4935 N N . PRO A 1 620 ? 11.536 -10.000 -41.798 1.00 83.19 620 PRO A N 1
ATOM 4936 C CA . PRO A 1 620 ? 11.384 -11.360 -42.328 1.00 83.19 620 PRO A CA 1
ATOM 4937 C C . PRO A 1 620 ? 11.016 -12.400 -41.254 1.00 83.19 620 PRO A C 1
ATOM 4939 O O . PRO A 1 620 ? 11.231 -12.189 -40.063 1.00 83.19 620 PRO A O 1
ATOM 4942 N N . ALA A 1 621 ? 10.447 -13.527 -41.695 1.00 81.31 621 ALA A N 1
ATOM 4943 C CA . ALA A 1 621 ? 10.067 -14.635 -40.820 1.00 81.31 621 ALA A CA 1
ATOM 4944 C C . ALA A 1 621 ? 11.281 -15.241 -40.093 1.00 81.31 621 ALA A C 1
ATOM 4946 O O . ALA A 1 621 ? 12.424 -15.107 -40.539 1.00 81.31 621 ALA A O 1
ATOM 4947 N N . ALA A 1 622 ? 11.030 -15.934 -38.979 1.00 86.12 622 ALA A N 1
ATOM 4948 C CA . ALA A 1 622 ? 12.107 -16.511 -38.187 1.00 86.12 622 ALA A CA 1
ATOM 4949 C C . ALA A 1 622 ? 12.890 -17.567 -38.998 1.00 86.12 622 ALA A C 1
ATOM 4951 O O . ALA A 1 622 ? 12.284 -18.436 -39.630 1.00 86.12 622 ALA A O 1
ATOM 4952 N N . PRO A 1 623 ? 14.235 -17.527 -38.969 1.00 85.88 623 PRO A N 1
ATOM 4953 C CA . PRO A 1 623 ? 15.067 -18.328 -39.868 1.00 85.88 623 PRO A CA 1
ATOM 4954 C C . PRO A 1 623 ? 15.128 -19.819 -39.505 1.00 85.88 623 PRO A C 1
ATOM 4956 O O . PRO A 1 623 ? 15.628 -20.620 -40.291 1.00 85.88 623 PRO A O 1
ATOM 4959 N N . TYR A 1 624 ? 14.643 -20.202 -38.320 1.00 86.94 624 TYR A N 1
ATOM 4960 C CA . TYR A 1 624 ? 14.666 -21.577 -37.828 1.00 86.94 624 TYR A CA 1
ATOM 4961 C C . TYR A 1 624 ? 13.344 -21.947 -37.169 1.00 86.94 624 TYR A C 1
ATOM 4963 O O . TYR A 1 624 ? 12.642 -21.105 -36.605 1.00 86.94 624 TYR A O 1
ATOM 4971 N N . ARG A 1 625 ? 13.047 -23.244 -37.189 1.00 88.25 625 ARG A N 1
ATOM 4972 C CA . ARG A 1 625 ? 12.023 -23.846 -36.336 1.00 88.25 625 ARG A CA 1
ATOM 4973 C C . ARG A 1 625 ? 12.473 -23.824 -34.885 1.00 88.25 625 ARG A C 1
ATOM 4975 O O . ARG A 1 625 ? 13.669 -23.940 -34.605 1.00 88.25 625 ARG A O 1
ATOM 4982 N N . ILE A 1 626 ? 11.522 -23.713 -33.970 1.00 89.25 626 ILE A N 1
ATOM 4983 C CA . ILE A 1 626 ? 11.789 -23.644 -32.533 1.00 89.25 626 ILE A CA 1
ATOM 4984 C C . ILE A 1 626 ? 11.264 -24.868 -31.787 1.00 89.25 626 ILE A C 1
ATOM 4986 O O . ILE A 1 626 ? 10.300 -25.518 -32.204 1.00 89.25 626 ILE A O 1
ATOM 4990 N N . ALA A 1 627 ? 11.908 -25.176 -30.665 1.00 87.00 627 ALA A N 1
ATOM 4991 C CA . ALA A 1 627 ? 11.401 -26.138 -29.702 1.00 87.00 627 ALA A CA 1
ATOM 4992 C C . ALA A 1 627 ? 10.192 -25.535 -28.967 1.00 87.00 627 ALA A C 1
ATOM 4994 O O . ALA A 1 627 ? 10.238 -24.390 -28.531 1.00 87.00 627 ALA A O 1
ATOM 4995 N N . ALA A 1 628 ? 9.116 -26.309 -28.825 1.00 76.50 628 ALA A N 1
ATOM 4996 C CA . ALA A 1 628 ? 7.861 -25.805 -28.268 1.00 76.50 628 ALA A CA 1
ATOM 4997 C C . ALA A 1 628 ? 7.870 -25.677 -26.735 1.00 76.50 628 ALA A C 1
ATOM 4999 O O . ALA A 1 628 ? 7.271 -24.759 -26.189 1.00 76.50 628 ALA A O 1
ATOM 5000 N N . TYR A 1 629 ? 8.559 -26.591 -26.044 1.00 75.94 629 TYR A N 1
ATOM 5001 C CA . TYR A 1 629 ? 8.445 -26.738 -24.590 1.00 75.94 629 TYR A CA 1
ATOM 5002 C C . TYR A 1 629 ? 9.336 -25.796 -23.760 1.00 75.94 629 TYR A C 1
ATOM 5004 O O . TYR A 1 629 ? 8.899 -25.332 -22.706 1.00 75.94 629 TYR A O 1
ATOM 5012 N N . PRO A 1 630 ? 10.588 -25.492 -24.158 1.00 86.31 630 PRO A N 1
ATOM 5013 C CA . PRO A 1 630 ? 11.392 -24.557 -23.398 1.00 86.31 630 PRO A CA 1
ATOM 5014 C C . PRO A 1 630 ? 10.848 -23.137 -23.535 1.00 86.31 630 PRO A C 1
ATOM 5016 O O . PRO A 1 630 ? 10.913 -22.548 -24.612 1.00 86.31 630 PRO A O 1
ATOM 5019 N N . ALA A 1 631 ? 10.329 -22.599 -22.432 1.00 85.00 631 ALA A N 1
ATOM 5020 C CA . ALA A 1 631 ? 9.840 -21.230 -22.386 1.00 85.00 631 ALA A CA 1
ATOM 5021 C C . ALA A 1 631 ? 10.914 -20.224 -22.831 1.00 85.00 631 ALA A C 1
ATOM 5023 O O . ALA A 1 631 ? 12.083 -20.377 -22.452 1.00 85.00 631 ALA A O 1
ATOM 5024 N N . PRO A 1 632 ? 10.530 -19.180 -23.581 1.00 91.56 632 PRO A N 1
ATOM 5025 C CA . PRO A 1 632 ? 11.446 -18.106 -23.903 1.00 91.56 632 PRO A CA 1
ATOM 5026 C C . PRO A 1 632 ? 11.823 -17.288 -22.678 1.00 91.56 632 PRO A C 1
ATOM 5028 O O . PRO A 1 632 ? 11.045 -17.122 -21.736 1.00 91.56 632 PRO A O 1
ATOM 5031 N N . VAL A 1 633 ? 13.025 -16.728 -22.735 1.00 90.19 633 VAL A N 1
ATOM 5032 C CA . VAL A 1 633 ? 13.597 -15.918 -21.661 1.00 90.19 633 VAL A CA 1
ATOM 5033 C C . VAL A 1 633 ? 13.866 -14.525 -22.170 1.00 90.19 633 VAL A C 1
ATOM 5035 O O . VAL A 1 633 ? 14.422 -14.369 -23.254 1.00 90.19 633 VAL A O 1
ATOM 5038 N N . TYR A 1 634 ? 13.518 -13.523 -21.372 1.00 90.31 634 TYR A N 1
ATOM 5039 C CA . TYR A 1 634 ? 13.941 -12.154 -21.607 1.00 90.31 634 TYR A CA 1
ATOM 5040 C C . TYR A 1 634 ? 15.268 -11.871 -20.902 1.00 90.31 634 TYR A C 1
ATOM 5042 O O . TYR A 1 634 ? 15.414 -12.057 -19.689 1.00 90.31 634 TYR A O 1
ATOM 5050 N N . LEU A 1 635 ? 16.234 -11.378 -21.672 1.00 86.31 635 LEU A N 1
ATOM 5051 C CA . LEU A 1 635 ? 17.464 -10.811 -21.146 1.00 86.31 635 LEU A CA 1
ATOM 5052 C C . LEU A 1 635 ? 17.941 -9.686 -22.062 1.00 86.31 635 LEU A C 1
ATOM 5054 O O . LEU A 1 635 ? 18.043 -9.841 -23.275 1.00 86.31 635 LEU A O 1
ATOM 5058 N N . ASP A 1 636 ? 18.267 -8.557 -21.449 1.00 82.06 636 ASP A N 1
ATOM 5059 C CA . ASP A 1 636 ? 18.964 -7.452 -22.101 1.00 82.06 636 ASP A CA 1
ATOM 5060 C C . ASP A 1 636 ? 18.366 -6.990 -23.445 1.00 82.06 636 ASP A C 1
ATOM 5062 O O . ASP A 1 636 ? 19.033 -6.931 -24.473 1.00 82.06 636 ASP A O 1
ATOM 5066 N N . GLY A 1 637 ? 17.062 -6.692 -23.461 1.00 86.75 637 GLY A N 1
ATOM 5067 C CA . GLY A 1 637 ? 16.398 -6.191 -24.669 1.00 86.75 637 GLY A CA 1
ATOM 5068 C C . GLY A 1 637 ? 16.118 -7.254 -25.735 1.00 86.75 637 GLY A C 1
ATOM 5069 O O . GLY A 1 637 ? 15.649 -6.915 -26.819 1.00 86.75 637 GLY A O 1
ATOM 5070 N N . SER A 1 638 ? 16.382 -8.531 -25.450 1.00 91.88 638 SER A N 1
ATOM 5071 C CA . SER A 1 638 ? 16.135 -9.639 -26.374 1.00 91.88 638 SER A CA 1
ATOM 5072 C C . SER A 1 638 ? 15.365 -10.775 -25.705 1.00 91.88 638 SER A C 1
ATOM 5074 O O . SER A 1 638 ? 15.469 -10.997 -24.497 1.00 91.88 638 SER A O 1
ATOM 5076 N N . LEU A 1 639 ? 14.591 -11.503 -26.506 1.00 93.69 639 LEU A N 1
ATOM 5077 C CA . LEU A 1 639 ? 13.974 -12.771 -26.122 1.00 93.69 639 LEU A CA 1
ATOM 5078 C C . LEU A 1 639 ? 14.733 -13.930 -26.768 1.00 93.69 639 LEU A C 1
ATOM 5080 O O . LEU A 1 639 ? 15.164 -13.808 -27.910 1.00 93.69 639 LEU A O 1
ATOM 5084 N N . TYR A 1 640 ? 14.885 -15.050 -26.068 1.00 92.38 640 TYR A N 1
ATOM 5085 C CA . TYR A 1 640 ? 15.694 -16.179 -26.533 1.00 92.38 640 TYR A CA 1
ATOM 5086 C C . TYR A 1 640 ? 14.889 -17.482 -26.565 1.00 92.38 640 TYR A C 1
ATOM 5088 O O . TYR A 1 640 ? 14.224 -17.817 -25.587 1.00 92.38 640 TYR A O 1
ATOM 5096 N N . TRP A 1 641 ? 15.010 -18.243 -27.659 1.00 92.69 641 TRP A N 1
ATOM 5097 C CA . TRP A 1 641 ? 14.420 -19.579 -27.844 1.00 92.69 641 TRP A CA 1
ATOM 5098 C C . TRP A 1 641 ? 15.485 -20.623 -28.189 1.00 92.69 641 TRP A C 1
ATOM 5100 O O . TRP A 1 641 ? 16.565 -20.289 -28.679 1.00 92.69 641 TRP A O 1
ATOM 5110 N N . PHE A 1 642 ? 15.156 -21.904 -28.011 1.00 91.12 642 PHE A N 1
ATOM 5111 C CA . PHE A 1 642 ? 15.920 -23.001 -28.609 1.00 91.12 642 PHE A CA 1
ATOM 5112 C C . PHE A 1 642 ? 15.386 -23.366 -29.992 1.00 91.12 642 PHE A C 1
ATOM 5114 O O . PHE A 1 642 ? 14.175 -23.450 -30.203 1.00 91.12 642 PHE A O 1
ATOM 5121 N N . THR A 1 643 ? 16.292 -23.653 -30.925 1.00 88.88 643 THR A N 1
ATOM 5122 C CA . THR A 1 643 ? 15.930 -24.150 -32.259 1.00 88.88 643 THR A CA 1
ATOM 5123 C C . THR A 1 643 ? 15.665 -25.657 -32.263 1.00 88.88 643 THR A C 1
ATOM 5125 O O . THR A 1 643 ? 16.408 -26.417 -31.639 1.00 88.88 643 THR A O 1
ATOM 5128 N N . GLU A 1 644 ? 14.708 -26.107 -33.072 1.00 84.44 644 GLU A N 1
ATOM 5129 C CA . GLU A 1 644 ? 14.476 -27.520 -33.403 1.00 84.44 644 GLU A CA 1
ATOM 5130 C C . GLU A 1 644 ? 15.452 -27.977 -34.512 1.00 84.44 644 GLU A C 1
ATOM 5132 O O . GLU A 1 644 ? 15.073 -28.179 -35.663 1.00 84.44 644 GLU A O 1
ATOM 5137 N N . CYS A 1 645 ? 16.741 -28.084 -34.181 1.00 74.69 645 CYS A N 1
ATOM 5138 C CA . CYS A 1 645 ? 17.816 -28.491 -35.096 1.00 74.69 645 CYS A CA 1
ATOM 5139 C C . CYS A 1 645 ? 18.642 -29.634 -34.484 1.00 74.69 645 CYS A C 1
ATOM 5141 O O . CYS A 1 645 ? 18.730 -29.730 -33.261 1.00 74.69 645 CYS A O 1
ATOM 5143 N N . LYS A 1 646 ? 19.311 -30.448 -35.325 1.00 73.75 646 LYS A N 1
ATOM 5144 C CA . LYS A 1 646 ? 20.239 -31.509 -34.863 1.00 73.75 646 LYS A CA 1
ATOM 5145 C C . LYS A 1 646 ? 21.322 -30.966 -33.921 1.00 73.75 646 LYS A C 1
ATOM 5147 O O . LYS A 1 646 ? 21.679 -31.582 -32.924 1.00 73.75 646 LYS A O 1
ATOM 5152 N N . GLU A 1 647 ? 21.839 -29.787 -34.244 1.00 81.12 647 GLU A N 1
ATOM 5153 C CA . GLU A 1 647 ? 22.629 -28.987 -33.317 1.00 81.12 647 GLU A CA 1
ATOM 5154 C C . GLU A 1 647 ? 21.708 -27.921 -32.729 1.00 81.12 647 GLU A C 1
ATOM 5156 O O . GLU A 1 647 ? 21.310 -26.994 -33.437 1.00 81.12 647 GLU A O 1
ATOM 5161 N N . THR A 1 648 ? 21.327 -28.065 -31.460 1.00 86.19 648 THR A N 1
ATOM 5162 C CA . THR A 1 648 ? 20.470 -27.091 -30.780 1.00 86.19 648 THR A CA 1
ATOM 5163 C C . THR A 1 648 ? 21.204 -25.753 -30.685 1.00 86.19 648 THR A C 1
ATOM 5165 O O . THR A 1 648 ? 22.309 -25.674 -30.149 1.00 86.19 648 THR A O 1
ATOM 5168 N N . LYS A 1 649 ? 20.608 -24.690 -31.226 1.00 88.06 649 LYS A N 1
ATOM 5169 C CA . LYS A 1 649 ? 21.136 -23.320 -31.186 1.00 88.06 649 LYS A CA 1
ATOM 5170 C C . LYS A 1 649 ? 20.243 -22.440 -30.325 1.00 88.06 649 LYS A C 1
ATOM 5172 O O . LYS A 1 649 ? 19.067 -22.757 -30.118 1.00 88.06 649 LYS A O 1
ATOM 5177 N N . VAL A 1 650 ? 20.798 -21.320 -29.874 1.00 90.06 650 VAL A N 1
ATOM 5178 C CA . VAL A 1 650 ? 20.026 -20.252 -29.238 1.00 90.06 650 VAL A CA 1
ATOM 5179 C C . VAL A 1 650 ? 19.648 -19.212 -30.294 1.00 90.06 650 VAL A C 1
ATOM 5181 O O . VAL A 1 650 ? 20.495 -18.674 -31.009 1.00 90.06 650 VAL A O 1
ATOM 5184 N N . LEU A 1 651 ? 18.348 -18.951 -30.402 1.00 91.88 651 LEU A N 1
ATOM 5185 C CA . LEU A 1 651 ? 17.748 -17.993 -31.323 1.00 91.88 651 LEU A CA 1
ATOM 5186 C C . LEU A 1 651 ? 17.300 -16.750 -30.538 1.00 91.88 651 LEU A C 1
ATOM 5188 O O . LEU A 1 651 ? 16.211 -16.769 -29.960 1.00 91.88 651 LEU A O 1
ATOM 5192 N N . PRO A 1 652 ? 18.115 -15.684 -30.474 1.00 92.44 652 PRO A N 1
ATOM 5193 C CA . PRO A 1 652 ? 17.667 -14.383 -30.000 1.00 92.44 652 PRO A CA 1
ATOM 5194 C C . PRO A 1 652 ? 16.764 -13.667 -31.005 1.00 92.44 652 PRO A C 1
ATOM 5196 O O . PRO A 1 652 ? 16.996 -13.664 -32.217 1.00 92.44 652 PRO A O 1
ATOM 5199 N N . PHE A 1 653 ? 15.793 -12.961 -30.452 1.00 94.56 653 PHE A N 1
ATOM 5200 C CA . PHE A 1 653 ? 14.967 -11.965 -31.103 1.00 94.56 653 PHE A CA 1
ATOM 5201 C C . PHE A 1 653 ? 15.195 -10.628 -30.403 1.00 94.56 653 PHE A C 1
ATOM 5203 O O . PHE A 1 653 ? 14.857 -10.473 -29.226 1.00 94.56 653 PHE A O 1
ATOM 5210 N N . ASN A 1 654 ? 15.794 -9.672 -31.108 1.00 93.56 654 ASN A N 1
ATOM 5211 C CA . ASN A 1 654 ? 16.029 -8.341 -30.566 1.00 93.56 654 ASN A CA 1
ATOM 5212 C C . ASN A 1 654 ? 14.706 -7.566 -30.546 1.00 93.56 654 ASN A C 1
ATOM 5214 O O . ASN A 1 654 ? 14.099 -7.360 -31.593 1.00 93.56 654 ASN A O 1
ATOM 5218 N N . LEU A 1 655 ? 14.259 -7.119 -29.371 1.00 93.81 655 LEU A N 1
ATOM 5219 C CA . LEU A 1 655 ? 12.970 -6.439 -29.234 1.00 93.81 655 LEU A CA 1
ATOM 5220 C C . LEU A 1 655 ? 12.967 -5.028 -29.821 1.00 93.81 655 LEU A C 1
ATOM 5222 O O . LEU A 1 655 ? 11.893 -4.514 -30.106 1.00 93.81 655 LEU A O 1
ATOM 5226 N N . HIS A 1 656 ? 14.124 -4.398 -30.003 1.00 93.19 656 HIS A N 1
ATOM 5227 C CA . HIS A 1 656 ? 14.221 -3.061 -30.578 1.00 93.19 656 HIS A CA 1
ATOM 5228 C C . HIS A 1 656 ? 14.164 -3.079 -32.103 1.00 93.19 656 HIS A C 1
ATOM 5230 O O . HIS A 1 656 ? 13.343 -2.393 -32.711 1.00 93.19 656 HIS A O 1
ATOM 5236 N N . THR A 1 657 ? 15.031 -3.882 -32.718 1.00 92.94 657 THR A N 1
ATOM 5237 C CA . THR A 1 657 ? 15.128 -3.997 -34.177 1.00 92.94 657 THR A CA 1
ATOM 5238 C C . THR A 1 657 ? 14.128 -4.988 -34.755 1.00 92.94 657 THR A C 1
ATOM 5240 O O . THR A 1 657 ? 13.907 -4.977 -35.960 1.00 92.94 657 THR A O 1
ATOM 5243 N N . GLU A 1 658 ? 13.545 -5.849 -33.916 1.00 94.31 658 GLU A N 1
ATOM 5244 C CA . GLU A 1 658 ? 12.647 -6.943 -34.305 1.00 94.31 658 GLU A CA 1
ATOM 5245 C C . GLU A 1 658 ? 13.271 -7.882 -35.332 1.00 94.31 658 GLU A C 1
ATOM 5247 O O . GLU A 1 658 ? 12.633 -8.364 -36.266 1.00 94.31 658 GLU A O 1
ATOM 5252 N N . THR A 1 659 ? 14.556 -8.160 -35.131 1.00 93.25 659 THR A N 1
ATOM 5253 C CA . THR A 1 659 ? 15.331 -9.056 -35.979 1.00 93.25 659 THR A CA 1
ATOM 5254 C C . THR A 1 659 ? 15.812 -10.265 -35.199 1.00 93.25 659 THR A C 1
ATOM 5256 O O . THR A 1 659 ? 16.154 -10.195 -34.014 1.00 93.25 659 THR A O 1
ATOM 5259 N N . PHE A 1 660 ? 15.852 -11.398 -35.894 1.00 91.38 660 PHE A N 1
ATOM 5260 C CA . PHE A 1 660 ? 16.443 -12.622 -35.382 1.00 91.38 660 PHE A CA 1
ATOM 5261 C C . PHE A 1 660 ? 17.945 -12.623 -35.643 1.00 91.38 660 PHE A C 1
ATOM 5263 O O . PHE A 1 660 ? 18.398 -12.315 -36.746 1.00 91.38 660 PHE A O 1
ATOM 5270 N N . GLN A 1 661 ? 18.714 -13.022 -34.639 1.00 84.12 661 GLN A N 1
ATOM 5271 C CA . GLN A 1 661 ? 20.129 -13.348 -34.790 1.00 84.12 661 GLN A CA 1
ATOM 5272 C C . GLN A 1 661 ? 20.328 -14.802 -34.370 1.00 84.12 661 GLN A C 1
ATOM 5274 O O . GLN A 1 661 ? 19.476 -15.378 -33.706 1.00 84.12 661 GLN A O 1
ATOM 5279 N N . VAL A 1 662 ? 21.430 -15.433 -34.761 1.00 69.69 662 VAL A N 1
ATOM 5280 C CA . VAL A 1 662 ? 21.759 -16.781 -34.275 1.00 69.69 662 VAL A CA 1
ATOM 5281 C C . VAL A 1 662 ? 22.926 -16.651 -33.320 1.00 69.69 662 VAL A C 1
ATOM 5283 O O . VAL A 1 662 ? 24.017 -16.254 -33.727 1.00 69.69 662 VAL A O 1
ATOM 5286 N N . VAL A 1 663 ? 22.702 -16.988 -32.052 1.00 66.75 663 VAL A N 1
ATOM 5287 C CA . VAL A 1 663 ? 23.737 -16.935 -31.021 1.00 66.75 663 VAL A CA 1
ATOM 5288 C C . VAL A 1 663 ? 24.142 -18.354 -30.685 1.00 66.75 663 VAL A C 1
ATOM 5290 O O . VAL A 1 663 ? 23.407 -19.065 -30.018 1.00 66.75 663 VAL A O 1
ATOM 5293 N N . CYS A 1 664 ? 25.339 -18.723 -31.143 1.00 76.50 664 CYS A N 1
ATOM 5294 C CA . CYS A 1 664 ? 26.122 -19.901 -30.758 1.00 76.50 664 CYS A CA 1
ATOM 5295 C C . CYS A 1 664 ? 25.386 -21.266 -30.748 1.00 76.50 664 CYS A C 1
ATOM 5297 O O . CYS A 1 664 ? 24.191 -21.401 -31.014 1.00 76.50 664 CYS A O 1
ATOM 5299 N N . LYS A 1 665 ? 26.142 -22.336 -30.504 1.00 87.56 665 LYS A N 1
ATOM 5300 C CA . LYS A 1 665 ? 25.573 -23.663 -30.244 1.00 87.56 665 LYS A CA 1
ATOM 5301 C C . LYS A 1 665 ? 25.258 -23.755 -28.751 1.00 87.56 665 LYS A C 1
ATOM 5303 O O . LYS A 1 665 ? 26.034 -23.248 -27.943 1.00 87.56 665 LYS A O 1
ATOM 5308 N N . ALA A 1 666 ? 24.141 -24.377 -28.384 1.00 87.88 666 ALA A N 1
ATOM 5309 C CA . ALA A 1 666 ? 23.892 -24.744 -26.993 1.00 87.88 666 ALA A CA 1
ATOM 5310 C C . ALA A 1 666 ? 24.983 -25.735 -26.523 1.00 87.88 666 ALA A C 1
ATOM 5312 O O . ALA A 1 666 ? 25.560 -26.440 -27.355 1.00 87.88 666 ALA A O 1
ATOM 5313 N N . PRO A 1 667 ? 25.271 -25.838 -25.212 1.00 89.19 667 PRO A N 1
ATOM 5314 C CA . PRO A 1 667 ? 26.291 -26.753 -24.683 1.00 89.19 667 PRO A CA 1
ATOM 5315 C C . PRO A 1 667 ? 25.883 -28.238 -24.768 1.00 89.19 667 PRO A C 1
ATOM 5317 O O . PRO A 1 667 ? 26.592 -29.113 -24.274 1.00 89.19 667 PRO A O 1
ATOM 5320 N N . PHE A 1 668 ? 24.742 -28.521 -25.396 1.00 87.94 668 PHE A N 1
ATOM 5321 C CA . PHE A 1 668 ? 24.149 -29.833 -25.597 1.00 87.94 668 PHE A CA 1
ATOM 5322 C C . PHE A 1 668 ? 23.498 -29.921 -26.985 1.00 87.94 668 PHE A C 1
ATOM 5324 O O . PHE A 1 668 ? 23.147 -28.907 -27.591 1.00 87.94 668 PHE A O 1
ATOM 5331 N N . ALA A 1 669 ? 23.328 -31.142 -27.494 1.00 82.25 669 ALA A N 1
ATOM 5332 C CA . ALA A 1 669 ? 22.757 -31.409 -28.813 1.00 82.25 669 ALA A CA 1
ATOM 5333 C C . ALA A 1 669 ? 21.818 -32.620 -28.766 1.00 82.25 669 ALA A C 1
ATOM 5335 O O . ALA A 1 669 ? 22.082 -33.571 -28.034 1.00 82.25 669 ALA A O 1
ATOM 5336 N N . ASN A 1 670 ? 20.747 -32.593 -29.569 1.00 79.06 670 ASN A N 1
ATOM 5337 C CA . ASN A 1 670 ? 19.741 -33.663 -29.660 1.00 79.06 670 ASN A CA 1
ATOM 5338 C C . ASN A 1 670 ? 19.133 -34.082 -28.310 1.00 79.06 670 ASN A C 1
ATOM 5340 O O . ASN A 1 670 ? 18.868 -35.261 -28.079 1.00 79.06 670 ASN A O 1
ATOM 5344 N N . VAL A 1 671 ? 18.914 -33.120 -27.414 1.00 82.75 671 VAL A N 1
ATOM 5345 C CA . VAL A 1 671 ? 18.282 -33.392 -26.122 1.00 82.75 671 VAL A CA 1
ATOM 5346 C C . VAL A 1 671 ? 16.773 -33.229 -26.238 1.00 82.75 671 VAL A C 1
ATOM 5348 O O . VAL A 1 671 ? 16.278 -32.316 -26.898 1.00 82.75 671 VAL A O 1
ATOM 5351 N N . ASP A 1 672 ? 16.047 -34.114 -25.562 1.00 83.50 672 ASP A N 1
ATOM 5352 C CA . ASP A 1 672 ? 14.611 -33.986 -25.357 1.00 83.50 672 ASP A CA 1
ATOM 5353 C C . ASP A 1 672 ? 14.266 -32.591 -24.773 1.00 83.50 672 ASP A C 1
ATOM 5355 O O . ASP A 1 672 ? 14.813 -32.220 -23.727 1.00 83.50 672 ASP A O 1
ATOM 5359 N N . PRO A 1 673 ? 13.354 -31.816 -25.397 1.00 82.38 673 PRO A N 1
ATOM 5360 C CA . PRO A 1 673 ? 12.888 -30.526 -24.886 1.00 82.38 673 PRO A CA 1
ATOM 5361 C C . PRO A 1 673 ? 12.413 -30.529 -23.421 1.00 82.38 673 PRO A C 1
ATOM 5363 O O . PRO A 1 673 ? 12.497 -29.494 -22.756 1.00 82.38 673 PRO A O 1
ATOM 5366 N N . TYR A 1 674 ? 11.947 -31.666 -22.892 1.00 82.44 674 TYR A N 1
ATOM 5367 C CA . TYR A 1 674 ? 11.554 -31.817 -21.484 1.00 82.44 674 TYR A CA 1
ATOM 5368 C C . TYR A 1 674 ? 12.752 -31.854 -20.518 1.00 82.44 674 TYR A C 1
ATOM 5370 O O . TYR A 1 674 ? 12.607 -31.544 -19.332 1.00 82.44 674 TYR A O 1
ATOM 5378 N N . LYS A 1 675 ? 13.951 -32.184 -21.013 1.00 86.75 675 LYS A N 1
ATOM 5379 C CA . LYS A 1 675 ? 15.191 -32.297 -20.227 1.00 86.75 675 LYS A CA 1
ATOM 5380 C C . LYS A 1 675 ? 16.076 -31.054 -20.286 1.00 86.75 675 LYS A C 1
ATOM 5382 O O . LYS A 1 675 ? 17.135 -31.054 -19.664 1.00 86.75 675 LYS A O 1
ATOM 5387 N N . ILE A 1 676 ? 15.665 -30.006 -20.997 1.00 89.00 676 ILE A N 1
ATOM 5388 C CA . ILE A 1 676 ? 16.423 -28.754 -21.103 1.00 89.00 676 ILE A CA 1
ATOM 5389 C C . ILE A 1 676 ? 15.607 -27.564 -20.622 1.00 89.00 676 ILE A C 1
ATOM 5391 O O . ILE A 1 676 ? 14.399 -27.476 -20.855 1.00 89.00 676 ILE A O 1
ATOM 5395 N N . VAL A 1 677 ? 16.269 -26.613 -19.971 1.00 87.69 677 VAL A N 1
ATOM 5396 C CA . VAL A 1 677 ? 15.632 -25.387 -19.478 1.00 87.69 677 VAL A CA 1
ATOM 5397 C C . VAL A 1 677 ? 16.431 -24.181 -19.927 1.00 87.69 677 VAL A C 1
ATOM 5399 O O . VAL A 1 677 ? 17.658 -24.224 -20.003 1.00 87.69 677 VAL A O 1
ATOM 5402 N N . PHE A 1 678 ? 15.705 -23.108 -20.218 1.00 87.44 678 PHE A N 1
ATOM 5403 C CA . PHE A 1 678 ? 16.251 -21.794 -20.499 1.00 87.44 678 PHE A CA 1
ATOM 5404 C C . PHE A 1 678 ? 15.760 -20.832 -19.417 1.00 87.44 678 PHE A C 1
ATOM 5406 O O . PHE A 1 678 ? 14.564 -20.832 -19.121 1.00 87.44 678 PHE A O 1
ATOM 5413 N N . TYR A 1 679 ? 16.649 -20.053 -18.799 1.00 87.12 679 TYR A N 1
ATOM 5414 C CA . TYR A 1 679 ? 16.267 -19.086 -17.766 1.00 87.12 679 TYR A CA 1
ATOM 5415 C C . TYR A 1 679 ? 17.276 -17.934 -17.653 1.00 87.12 679 TYR A C 1
ATOM 5417 O O . TYR A 1 679 ? 18.425 -18.027 -18.088 1.00 87.12 679 TYR A O 1
ATOM 5425 N N . ASN A 1 680 ? 16.823 -16.825 -17.071 1.00 83.19 680 ASN A N 1
ATOM 5426 C CA . ASN A 1 680 ? 17.670 -15.710 -16.665 1.00 83.19 680 ASN A CA 1
ATOM 5427 C C . ASN A 1 680 ? 17.993 -15.898 -15.183 1.00 83.19 680 ASN A C 1
ATOM 5429 O O . ASN A 1 680 ? 17.086 -15.873 -14.353 1.00 83.19 680 ASN A O 1
ATOM 5433 N N . LEU A 1 681 ? 19.266 -16.113 -14.861 1.00 80.00 681 LEU A N 1
ATOM 5434 C CA . LEU A 1 681 ? 19.723 -16.234 -13.483 1.00 80.00 681 LEU A CA 1
ATOM 5435 C C . LEU A 1 681 ? 20.667 -15.080 -13.185 1.00 80.00 681 LEU A C 1
ATOM 5437 O O . LEU A 1 681 ? 21.769 -15.046 -13.725 1.00 80.00 681 LEU A O 1
ATOM 5441 N N . ASP A 1 682 ? 20.247 -14.155 -12.321 1.00 70.31 682 ASP A N 1
ATOM 5442 C CA . ASP A 1 682 ? 21.102 -13.048 -11.874 1.00 70.31 682 ASP A CA 1
ATOM 5443 C C . ASP A 1 682 ? 21.684 -12.245 -13.062 1.00 70.31 682 ASP A C 1
ATOM 5445 O O . ASP A 1 682 ? 22.896 -12.091 -13.217 1.00 70.31 682 ASP A O 1
ATOM 5449 N N . ASN A 1 683 ? 20.792 -11.828 -13.974 1.00 71.31 683 ASN A N 1
ATOM 5450 C CA . ASN A 1 683 ? 21.092 -11.120 -15.227 1.00 71.31 683 ASN A CA 1
ATOM 5451 C C . ASN A 1 683 ? 22.052 -11.856 -16.178 1.00 71.31 683 ASN A C 1
ATOM 5453 O O . ASN A 1 683 ? 22.682 -11.236 -17.035 1.00 71.31 683 ASN A O 1
ATOM 5457 N N . ARG A 1 684 ? 22.143 -13.184 -16.069 1.00 80.81 684 ARG A N 1
ATOM 5458 C CA . ARG A 1 684 ? 22.922 -14.030 -16.975 1.00 80.81 684 ARG A CA 1
ATOM 5459 C C . ARG A 1 684 ? 22.012 -14.979 -17.731 1.00 80.81 684 ARG A C 1
ATOM 5461 O O . ARG A 1 684 ? 21.073 -15.553 -17.179 1.00 80.81 684 ARG A O 1
ATOM 5468 N N . LEU A 1 685 ? 22.317 -15.154 -19.013 1.00 87.69 685 LEU A N 1
ATOM 5469 C CA . LEU A 1 685 ? 21.624 -16.110 -19.863 1.00 87.69 685 LEU A CA 1
ATOM 5470 C C . LEU A 1 685 ? 22.104 -17.511 -19.487 1.00 87.69 685 LEU A C 1
ATOM 5472 O O . LEU A 1 685 ? 23.268 -17.841 -19.708 1.00 87.69 685 LEU A O 1
ATOM 5476 N N . CYS A 1 686 ? 21.229 -18.326 -18.908 1.00 90.88 686 CYS A N 1
ATOM 5477 C CA . CYS A 1 686 ? 21.592 -19.644 -18.409 1.00 90.88 686 CYS A CA 1
ATOM 5478 C C . CYS A 1 686 ? 20.763 -20.741 -19.059 1.00 90.88 686 CYS A C 1
ATOM 5480 O O . CYS A 1 686 ? 19.564 -20.596 -19.291 1.00 90.88 686 CYS A O 1
ATOM 5482 N N . VAL A 1 687 ? 21.413 -21.870 -19.314 1.00 91.75 687 VAL A N 1
ATOM 5483 C CA . VAL A 1 687 ? 20.769 -23.079 -19.827 1.00 91.75 687 VAL A CA 1
ATOM 5484 C C . VAL A 1 687 ? 21.123 -24.251 -18.939 1.00 91.75 687 VAL A C 1
ATOM 5486 O O . VAL A 1 687 ? 22.200 -24.289 -18.340 1.00 91.75 687 VAL A O 1
ATOM 5489 N N . SER A 1 688 ? 20.227 -25.224 -18.863 1.00 90.31 688 SER A N 1
ATOM 5490 C CA . SER A 1 688 ? 20.493 -26.462 -18.147 1.00 90.31 688 SER A CA 1
ATOM 5491 C C . SER A 1 688 ? 20.046 -27.683 -18.928 1.00 90.31 688 SER A C 1
ATOM 5493 O O . SER A 1 688 ? 19.148 -27.613 -19.766 1.00 90.31 688 SER A O 1
ATOM 5495 N N . GLU A 1 689 ? 20.689 -28.804 -18.621 1.00 91.56 689 GLU A N 1
ATOM 5496 C CA . GLU A 1 689 ? 20.391 -30.124 -19.160 1.00 91.56 689 GLU A CA 1
ATOM 5497 C C . GLU A 1 689 ? 20.303 -31.109 -17.997 1.00 91.56 689 GLU A C 1
ATOM 5499 O O . GLU A 1 689 ? 21.230 -31.221 -17.186 1.00 91.56 689 GLU A O 1
ATOM 5504 N N . MET A 1 690 ? 19.196 -31.839 -17.923 1.00 88.25 690 MET A N 1
ATOM 5505 C CA . MET A 1 690 ? 19.031 -32.936 -16.984 1.00 88.25 690 MET A CA 1
ATOM 5506 C C . MET A 1 690 ? 19.665 -34.217 -17.542 1.00 88.25 690 MET A C 1
ATOM 5508 O O . MET A 1 690 ? 19.124 -34.869 -18.436 1.00 88.25 690 MET A O 1
ATOM 5512 N N . LYS A 1 691 ? 20.783 -34.613 -16.931 1.00 87.00 691 LYS A N 1
ATOM 5513 C CA . LYS A 1 691 ? 21.455 -35.909 -17.075 1.00 87.00 691 LYS A CA 1
ATOM 5514 C C . LYS A 1 691 ? 21.322 -36.686 -15.772 1.00 87.00 691 LYS A C 1
ATOM 5516 O O . LYS A 1 691 ? 22.233 -36.654 -14.944 1.00 87.00 691 LYS A O 1
ATOM 5521 N N . TRP A 1 692 ? 20.172 -37.338 -15.588 1.00 80.75 692 TRP A N 1
ATOM 5522 C CA . TRP A 1 692 ? 19.818 -38.019 -14.339 1.00 80.75 692 TRP A CA 1
ATOM 5523 C C . TRP A 1 692 ? 20.996 -38.822 -13.740 1.00 80.75 692 TRP A C 1
ATOM 5525 O O . TRP A 1 692 ? 21.632 -39.581 -14.476 1.00 80.75 692 TRP A O 1
ATOM 5535 N N . PRO A 1 693 ? 21.302 -38.661 -12.436 1.00 82.38 693 PRO A N 1
ATOM 5536 C CA . PRO A 1 693 ? 20.582 -37.845 -11.449 1.00 82.38 693 PRO A CA 1
ATOM 5537 C C . PRO A 1 693 ? 20.965 -36.358 -11.460 1.00 82.38 693 PRO A C 1
ATOM 5539 O O . PRO A 1 693 ? 20.432 -35.585 -10.684 1.00 82.38 693 PRO A O 1
ATOM 5542 N N . ASN A 1 694 ? 21.883 -35.909 -12.308 1.00 86.69 694 ASN A N 1
ATOM 5543 C CA . ASN A 1 694 ? 22.373 -34.534 -12.275 1.00 86.69 694 ASN A CA 1
ATOM 5544 C C . ASN A 1 694 ? 21.588 -33.609 -13.206 1.00 86.69 694 ASN A C 1
ATOM 5546 O O . ASN A 1 694 ? 21.189 -33.991 -14.303 1.00 86.69 694 ASN A O 1
ATOM 5550 N N . GLN A 1 695 ? 21.471 -32.343 -12.830 1.00 89.56 695 GLN A N 1
ATOM 5551 C CA . GLN A 1 695 ? 21.190 -31.270 -13.773 1.00 89.56 695 GLN A CA 1
ATOM 5552 C C . GLN A 1 695 ? 22.392 -30.338 -13.844 1.00 89.56 695 GLN A C 1
ATOM 5554 O O . GLN A 1 695 ? 22.817 -29.752 -12.847 1.00 89.56 695 GLN A O 1
ATOM 5559 N N . VAL A 1 696 ? 22.967 -30.241 -15.039 1.00 90.38 696 VAL A N 1
ATOM 5560 C CA . VAL A 1 696 ? 24.144 -29.418 -15.303 1.00 90.38 696 VAL A CA 1
ATOM 5561 C C . VAL A 1 696 ? 23.680 -28.047 -15.766 1.00 90.38 696 VAL A C 1
ATOM 5563 O O . VAL A 1 696 ? 22.756 -27.950 -16.570 1.00 90.38 696 VAL A O 1
ATOM 5566 N N . ILE A 1 697 ? 24.295 -26.997 -15.224 1.00 90.00 697 ILE A N 1
ATOM 5567 C CA . ILE A 1 697 ? 23.921 -25.606 -15.467 1.00 90.00 697 ILE A CA 1
ATOM 5568 C C . ILE A 1 697 ? 25.101 -24.868 -16.097 1.00 90.00 697 ILE A C 1
ATOM 5570 O O . ILE A 1 697 ? 26.220 -24.910 -15.577 1.00 90.00 697 ILE A O 1
ATOM 5574 N N . TRP A 1 698 ? 24.830 -24.149 -17.182 1.00 92.56 698 TRP A N 1
ATOM 5575 C CA . TRP A 1 698 ? 25.787 -23.299 -17.882 1.00 92.56 698 TRP A CA 1
ATOM 5576 C C . TRP A 1 698 ? 25.302 -21.852 -17.926 1.00 92.56 698 TRP A C 1
ATOM 5578 O O . TRP A 1 698 ? 24.105 -21.596 -18.052 1.00 92.56 698 TRP A O 1
ATOM 5588 N N . SER A 1 699 ? 26.236 -20.907 -17.865 1.00 90.38 699 SER A N 1
ATOM 5589 C CA . SER A 1 699 ? 26.007 -19.497 -18.188 1.00 90.38 699 SER A CA 1
ATOM 5590 C C . SER A 1 699 ? 26.657 -19.146 -19.511 1.00 90.38 699 SER A C 1
ATOM 5592 O O . SER A 1 699 ? 27.781 -19.562 -19.788 1.00 90.38 699 SER A O 1
ATOM 5594 N N . PHE A 1 700 ? 25.964 -18.343 -20.303 1.00 87.69 700 PHE A N 1
ATOM 5595 C CA . PHE A 1 700 ? 26.517 -17.780 -21.517 1.00 87.69 700 PHE A CA 1
ATOM 5596 C C . PHE A 1 700 ? 27.493 -16.657 -21.176 1.00 87.69 700 PHE A C 1
ATOM 5598 O O . PHE A 1 700 ? 27.159 -15.736 -20.427 1.00 87.69 700 PHE A O 1
ATOM 5605 N N . ASN A 1 701 ? 28.676 -16.718 -21.770 1.00 80.25 701 ASN A N 1
ATOM 5606 C CA . ASN A 1 701 ? 29.671 -15.668 -21.714 1.00 80.25 701 ASN A CA 1
ATOM 5607 C C . ASN A 1 701 ? 29.625 -14.885 -23.028 1.00 80.25 701 ASN A C 1
ATOM 5609 O O . ASN A 1 701 ? 29.981 -15.383 -24.097 1.00 80.25 701 ASN A O 1
ATOM 5613 N N . SER A 1 702 ? 29.136 -13.648 -22.959 1.00 73.38 702 SER A N 1
ATOM 5614 C CA . SER A 1 702 ? 28.965 -12.800 -24.140 1.00 73.38 702 SER A CA 1
ATOM 5615 C C . SER A 1 702 ? 30.294 -12.358 -24.757 1.00 73.38 702 SER A C 1
ATOM 5617 O O . SER A 1 702 ? 30.342 -12.147 -25.970 1.00 73.38 702 SER A O 1
ATOM 5619 N N . GLY A 1 703 ? 31.366 -12.256 -23.961 1.00 70.25 703 GLY A N 1
ATOM 5620 C CA . GLY A 1 703 ? 32.670 -11.760 -24.404 1.00 70.25 703 GLY A CA 1
ATOM 5621 C C . GLY A 1 703 ? 33.361 -12.700 -25.390 1.00 70.25 703 GLY A C 1
ATOM 5622 O O . GLY A 1 703 ? 33.852 -12.262 -26.428 1.00 70.25 703 GLY A O 1
ATOM 5623 N N . ASN A 1 704 ? 33.347 -14.003 -25.107 1.00 78.88 704 ASN A N 1
ATOM 5624 C CA . ASN A 1 704 ? 33.940 -15.034 -25.969 1.00 78.88 704 ASN A CA 1
ATOM 5625 C C . ASN A 1 704 ? 32.894 -15.867 -26.739 1.00 78.88 704 ASN A C 1
ATOM 5627 O O . ASN A 1 704 ? 33.263 -16.715 -27.550 1.00 78.88 704 ASN A O 1
ATOM 5631 N N . LYS A 1 705 ? 31.596 -15.612 -26.519 1.00 80.19 705 LYS A N 1
ATOM 5632 C CA . LYS A 1 705 ? 30.460 -16.340 -27.110 1.00 80.19 705 LYS A CA 1
ATOM 5633 C C . LYS A 1 705 ? 30.470 -17.845 -26.802 1.00 80.19 705 LYS A C 1
ATOM 5635 O O . LYS A 1 705 ? 30.018 -18.640 -27.633 1.00 80.19 705 LYS A O 1
ATOM 5640 N N . THR A 1 706 ? 30.959 -18.242 -25.624 1.00 86.56 706 THR A N 1
ATOM 5641 C CA . THR A 1 706 ? 30.970 -19.640 -25.156 1.00 86.56 706 THR A CA 1
ATOM 5642 C C . THR A 1 706 ? 30.047 -19.866 -23.959 1.00 86.56 706 THR A C 1
ATOM 5644 O O . THR A 1 706 ? 29.469 -18.937 -23.397 1.00 86.56 706 THR A O 1
ATOM 5647 N N . TRP A 1 707 ? 29.885 -21.134 -23.580 1.00 89.56 707 TRP A N 1
ATOM 5648 C CA . TRP A 1 707 ? 29.136 -21.546 -22.396 1.00 89.56 707 TRP A CA 1
ATOM 5649 C C . TRP A 1 707 ? 30.092 -22.009 -21.308 1.00 89.56 707 TRP A C 1
ATOM 5651 O O . TRP A 1 707 ? 30.798 -23.001 -21.488 1.00 89.56 707 TRP A O 1
ATOM 5661 N N . ASP A 1 708 ? 30.052 -21.335 -20.166 1.00 88.44 708 ASP A N 1
ATOM 5662 C CA . ASP A 1 708 ? 30.838 -21.694 -18.993 1.00 88.44 708 ASP A CA 1
ATOM 5663 C C . ASP A 1 708 ? 29.962 -22.508 -18.039 1.00 88.44 708 ASP A C 1
ATOM 5665 O O . ASP A 1 708 ? 28.829 -22.132 -17.720 1.00 88.44 708 ASP A O 1
ATOM 5669 N N . LYS A 1 709 ? 30.459 -23.663 -17.591 1.00 88.38 709 LYS A N 1
ATOM 5670 C CA . LYS A 1 709 ? 29.746 -24.488 -16.610 1.00 88.38 709 LYS A CA 1
ATOM 5671 C C . LYS A 1 709 ? 29.760 -23.765 -15.261 1.00 88.38 709 LYS A C 1
ATOM 5673 O O . LYS A 1 709 ? 30.829 -23.556 -14.699 1.00 88.38 709 LYS A O 1
ATOM 5678 N N . LEU A 1 710 ? 28.583 -23.434 -14.727 1.00 80.88 710 LEU A N 1
ATOM 5679 C CA . LEU A 1 710 ? 28.463 -22.785 -13.419 1.00 80.88 710 LEU A CA 1
ATOM 5680 C C . LEU A 1 710 ? 28.578 -23.809 -12.289 1.00 80.88 710 LEU A C 1
ATOM 5682 O O . LEU A 1 710 ? 29.455 -23.710 -11.439 1.00 80.88 710 LEU A O 1
ATOM 5686 N N . PHE A 1 711 ? 27.678 -24.792 -12.272 1.00 83.75 711 PHE A N 1
ATOM 5687 C CA . PHE A 1 711 ? 27.641 -25.856 -11.268 1.00 83.75 711 PHE A CA 1
ATOM 5688 C C . PHE A 1 711 ? 26.718 -26.997 -11.729 1.00 83.75 711 PHE A C 1
ATOM 5690 O O . PHE A 1 711 ? 26.215 -27.021 -12.857 1.00 83.75 711 PHE A O 1
ATOM 5697 N N . SER A 1 712 ? 26.545 -28.017 -10.893 1.00 84.56 712 SER A N 1
ATOM 5698 C CA . SER A 1 712 ? 25.621 -29.127 -11.138 1.00 84.56 712 SER A CA 1
ATOM 5699 C C . SER A 1 712 ? 24.876 -29.448 -9.853 1.00 84.56 712 SER A C 1
ATOM 5701 O O . SER A 1 712 ? 25.490 -29.465 -8.789 1.00 84.56 712 SER A O 1
ATOM 5703 N N . ILE A 1 713 ? 23.572 -29.682 -9.964 1.00 84.12 713 ILE A N 1
ATOM 5704 C CA . ILE A 1 713 ? 22.709 -30.064 -8.842 1.00 84.12 713 ILE A CA 1
ATOM 5705 C C . ILE A 1 713 ? 22.367 -31.550 -8.951 1.00 84.12 713 ILE A C 1
ATOM 5707 O O . ILE A 1 713 ? 22.155 -32.051 -10.058 1.00 84.12 713 ILE A O 1
ATOM 5711 N N . VAL A 1 714 ? 22.330 -32.251 -7.819 1.00 81.50 714 VAL A N 1
ATOM 5712 C CA . VAL A 1 714 ? 21.965 -33.675 -7.758 1.00 81.50 714 VAL A CA 1
ATOM 5713 C C . VAL A 1 714 ? 20.471 -33.777 -7.479 1.00 81.50 714 VAL A C 1
ATOM 5715 O O . VAL A 1 714 ? 20.021 -33.435 -6.392 1.00 81.50 714 VAL A O 1
ATOM 5718 N N . LEU A 1 715 ? 19.693 -34.214 -8.454 1.00 76.38 715 LEU A N 1
ATOM 5719 C CA . LEU A 1 715 ? 18.258 -34.412 -8.312 1.00 76.38 715 LEU A CA 1
ATOM 5720 C C . LEU A 1 715 ? 17.975 -35.687 -7.510 1.00 76.38 715 LEU A C 1
ATOM 5722 O O . LEU A 1 715 ? 18.639 -36.708 -7.676 1.00 76.38 715 LEU A O 1
ATOM 5726 N N . ASP A 1 716 ? 16.961 -35.597 -6.659 1.00 69.56 716 ASP A N 1
ATOM 5727 C CA . ASP A 1 716 ? 16.374 -36.697 -5.897 1.00 69.56 716 ASP A CA 1
ATOM 5728 C C . ASP A 1 716 ? 14.939 -36.922 -6.407 1.00 69.56 716 ASP A C 1
ATOM 5730 O O . ASP A 1 716 ? 14.286 -35.991 -6.893 1.00 69.56 716 ASP A O 1
ATOM 5734 N N . LEU A 1 717 ? 14.442 -38.153 -6.293 1.00 61.47 717 LEU A N 1
ATOM 5735 C CA . LEU A 1 717 ? 13.079 -38.556 -6.647 1.00 61.47 717 LEU A CA 1
ATOM 5736 C C . LEU A 1 717 ? 12.021 -37.758 -5.868 1.00 61.47 717 LEU A C 1
ATOM 5738 O O . LEU A 1 717 ? 10.920 -37.563 -6.372 1.00 61.47 717 LEU A O 1
ATOM 5742 N N . ASN A 1 718 ? 12.376 -37.218 -4.698 1.00 59.38 718 ASN A N 1
ATOM 5743 C CA . ASN A 1 718 ? 11.531 -36.296 -3.931 1.00 59.38 718 ASN A CA 1
ATOM 5744 C C . ASN A 1 718 ? 11.252 -34.957 -4.649 1.00 59.38 718 ASN A C 1
ATOM 5746 O O . ASN A 1 718 ? 10.283 -34.280 -4.319 1.00 59.38 718 ASN A O 1
ATOM 5750 N N . PHE A 1 719 ? 12.078 -34.557 -5.626 1.00 55.53 719 PHE A N 1
ATOM 5751 C CA . PHE A 1 719 ? 11.955 -33.269 -6.330 1.00 55.53 719 PHE A CA 1
ATOM 5752 C C . PHE A 1 719 ? 11.386 -33.384 -7.747 1.00 55.53 719 PHE A C 1
ATOM 5754 O O . PHE A 1 719 ? 10.980 -32.377 -8.331 1.00 55.53 719 PHE A O 1
ATOM 5761 N N . VAL A 1 720 ? 11.410 -34.582 -8.335 1.00 55.06 720 VAL A N 1
ATOM 5762 C CA . VAL A 1 720 ? 11.116 -34.790 -9.754 1.00 55.06 720 VAL A CA 1
ATOM 5763 C C . VAL A 1 720 ? 10.181 -35.977 -9.912 1.00 55.06 720 VAL A C 1
ATOM 5765 O O . VAL A 1 720 ? 10.553 -37.114 -9.635 1.00 55.06 720 VAL A O 1
ATOM 5768 N N . THR A 1 721 ? 9.000 -35.745 -10.480 1.00 53.06 721 THR A N 1
ATOM 5769 C CA . THR A 1 721 ? 8.146 -36.805 -11.028 1.00 53.06 721 THR A CA 1
ATOM 5770 C C . THR A 1 721 ? 8.728 -37.295 -12.368 1.00 53.06 721 THR A C 1
ATOM 5772 O O . THR A 1 721 ? 8.209 -37.072 -13.458 1.00 53.06 721 THR A O 1
ATOM 5775 N N . GLY A 1 722 ? 9.901 -37.925 -12.291 1.00 55.03 722 GLY A N 1
ATOM 5776 C CA . GLY A 1 722 ? 10.413 -38.911 -13.243 1.00 55.03 722 GLY A CA 1
ATOM 5777 C C . GLY A 1 722 ? 10.995 -38.500 -14.605 1.00 55.03 722 GLY A C 1
ATOM 5778 O O . GLY A 1 722 ? 11.729 -39.323 -15.141 1.00 55.03 722 GLY A O 1
ATOM 5779 N N . ILE A 1 723 ? 10.722 -37.339 -15.233 1.00 60.09 723 ILE A N 1
ATOM 5780 C CA . ILE A 1 723 ? 11.161 -37.134 -16.652 1.00 60.09 723 ILE A CA 1
ATOM 5781 C C . ILE A 1 723 ? 11.605 -35.696 -17.029 1.00 60.09 723 ILE A C 1
ATOM 5783 O O . ILE A 1 723 ? 12.273 -35.518 -18.049 1.00 60.09 723 ILE A O 1
ATOM 5787 N N . CYS A 1 724 ? 11.324 -34.664 -16.223 1.00 71.62 724 CYS A N 1
ATOM 5788 C CA . CYS A 1 724 ? 11.581 -33.259 -16.596 1.00 71.62 724 CYS A CA 1
ATOM 5789 C C . CYS A 1 724 ? 12.727 -32.602 -15.811 1.00 71.62 724 CYS A C 1
ATOM 5791 O O . CYS A 1 724 ? 12.872 -32.826 -14.612 1.00 71.62 724 CYS A O 1
ATOM 5793 N N . ALA A 1 725 ? 13.478 -31.716 -16.470 1.00 80.88 725 ALA A N 1
ATOM 5794 C CA . ALA A 1 725 ? 14.452 -30.851 -15.804 1.00 80.88 725 ALA A CA 1
ATOM 5795 C C . ALA A 1 725 ? 13.767 -29.882 -14.820 1.00 80.88 725 ALA A C 1
ATOM 5797 O O . ALA A 1 725 ? 12.674 -29.381 -15.099 1.00 80.88 725 ALA A O 1
ATOM 5798 N N . VAL A 1 726 ? 14.416 -29.587 -13.690 1.00 83.69 726 VAL A N 1
ATOM 5799 C CA . VAL A 1 726 ? 13.932 -28.588 -12.723 1.00 83.69 726 VAL A CA 1
ATOM 5800 C C . VAL A 1 726 ? 14.206 -27.178 -13.234 1.00 83.69 726 VAL A C 1
ATOM 5802 O O . VAL A 1 726 ? 15.195 -26.948 -13.928 1.00 83.69 726 VAL A O 1
ATOM 5805 N N . LEU A 1 727 ? 13.349 -26.222 -12.887 1.00 83.19 727 LEU A N 1
ATOM 5806 C CA . LEU A 1 727 ? 13.491 -24.816 -13.257 1.00 83.19 727 LEU A CA 1
ATOM 5807 C C . LEU A 1 727 ? 14.227 -24.052 -12.146 1.00 83.19 727 LEU A C 1
ATOM 5809 O O . LEU A 1 727 ? 13.664 -23.896 -11.058 1.00 83.19 727 LEU A O 1
ATOM 5813 N N . PRO A 1 728 ? 15.455 -23.558 -12.389 1.00 84.69 728 PRO A N 1
ATOM 5814 C CA . PRO A 1 728 ? 16.118 -22.625 -11.486 1.00 84.69 728 PRO A CA 1
ATOM 5815 C C . PRO A 1 728 ? 15.424 -21.263 -11.556 1.00 84.69 728 PRO A C 1
ATOM 5817 O O . PRO A 1 728 ? 15.139 -20.770 -12.646 1.00 84.69 728 PRO A O 1
ATOM 5820 N N . LEU A 1 729 ? 15.146 -20.670 -10.395 1.00 77.12 729 LEU A N 1
ATOM 5821 C CA . LEU A 1 729 ? 14.382 -19.426 -10.281 1.00 77.12 729 LEU A CA 1
ATOM 5822 C C . LEU A 1 729 ? 15.253 -18.249 -9.837 1.00 77.12 729 LEU A C 1
ATOM 5824 O O . LEU A 1 729 ? 15.207 -17.192 -10.457 1.00 77.12 729 LEU A O 1
ATOM 5828 N N . ALA A 1 730 ? 16.043 -18.422 -8.773 1.00 74.12 730 ALA A N 1
ATOM 5829 C CA . ALA A 1 730 ? 16.815 -17.338 -8.163 1.00 74.12 730 ALA A CA 1
ATOM 5830 C C . ALA A 1 730 ? 18.096 -17.840 -7.488 1.00 74.12 730 ALA A C 1
ATOM 5832 O O . ALA A 1 730 ? 18.112 -18.936 -6.925 1.00 74.12 730 ALA A O 1
ATOM 5833 N N . LEU A 1 731 ? 19.137 -17.004 -7.481 1.00 72.06 731 LEU A N 1
ATOM 5834 C CA . LEU A 1 731 ? 20.293 -17.120 -6.586 1.00 72.06 731 LEU A CA 1
ATOM 5835 C C . LEU A 1 731 ? 20.189 -16.038 -5.509 1.00 72.06 731 LEU A C 1
ATOM 5837 O O . LEU A 1 731 ? 19.917 -14.889 -5.841 1.00 72.06 731 LEU A O 1
ATOM 5841 N N . PHE A 1 732 ? 20.418 -16.390 -4.245 1.00 65.62 732 PHE A N 1
ATOM 5842 C CA . PHE A 1 732 ? 20.374 -15.433 -3.133 1.00 65.62 732 PHE A CA 1
ATOM 5843 C C . PHE A 1 732 ? 21.324 -15.823 -1.992 1.00 65.62 732 PHE A C 1
ATOM 5845 O O . PHE A 1 732 ? 21.727 -16.983 -1.873 1.00 65.62 732 PHE A O 1
ATOM 5852 N N . ASP A 1 733 ? 21.679 -14.848 -1.151 1.00 60.28 733 ASP A N 1
ATOM 5853 C CA . ASP A 1 733 ? 22.539 -15.047 0.019 1.00 60.28 733 ASP A CA 1
ATOM 5854 C C . ASP A 1 733 ? 21.708 -15.504 1.235 1.00 60.28 733 ASP A C 1
ATOM 5856 O O . ASP A 1 733 ? 20.739 -14.859 1.638 1.00 60.28 733 ASP A O 1
ATOM 5860 N N . GLY A 1 734 ? 22.078 -16.626 1.858 1.00 51.12 734 GLY A N 1
ATOM 5861 C CA . GLY A 1 734 ? 21.413 -17.115 3.070 1.00 51.12 734 GLY A CA 1
ATOM 5862 C C . GLY A 1 734 ? 21.707 -16.251 4.308 1.00 51.12 734 GLY A C 1
ATOM 5863 O O . GLY A 1 734 ? 22.865 -15.968 4.616 1.00 51.12 734 GLY A O 1
ATOM 5864 N N . LYS A 1 735 ? 20.675 -15.889 5.089 1.00 41.41 735 LYS A N 1
ATOM 5865 C CA . LYS A 1 735 ? 20.822 -15.154 6.362 1.00 41.41 735 LYS A CA 1
ATOM 5866 C C . LYS A 1 735 ? 21.358 -16.065 7.484 1.00 41.41 735 LYS A C 1
ATOM 5868 O O . LYS A 1 735 ? 20.585 -16.649 8.237 1.00 41.41 735 LYS A O 1
ATOM 5873 N N . LYS A 1 736 ? 22.683 -16.156 7.657 1.00 34.34 736 LYS A N 1
ATOM 5874 C CA . LYS A 1 736 ? 23.315 -16.518 8.947 1.00 34.34 736 LYS A CA 1
ATOM 5875 C C . LYS A 1 736 ? 24.616 -15.739 9.166 1.00 34.34 736 LYS A C 1
ATOM 5877 O O . LYS A 1 736 ? 25.380 -15.492 8.240 1.00 34.34 736 LYS A O 1
ATOM 5882 N N . LYS A 1 737 ? 24.839 -15.336 10.423 1.00 38.44 737 LYS A N 1
ATOM 5883 C CA . LYS A 1 737 ? 25.937 -14.475 10.896 1.00 38.44 737 LYS A CA 1
ATOM 5884 C C . LYS A 1 737 ? 27.293 -14.819 10.238 1.00 38.44 737 LYS A C 1
ATOM 5886 O O . LYS A 1 737 ? 27.810 -15.915 10.420 1.00 38.44 737 LYS A O 1
ATOM 5891 N N . LYS A 1 738 ? 27.883 -13.814 9.577 1.00 36.09 738 LYS A N 1
ATOM 5892 C CA . LYS A 1 738 ? 29.301 -13.666 9.180 1.00 36.09 738 LYS A CA 1
ATOM 5893 C C . LYS A 1 738 ? 29.861 -14.411 7.946 1.00 36.09 738 LYS A C 1
ATOM 5895 O O . LYS A 1 738 ? 31.028 -14.177 7.653 1.00 36.09 738 LYS A O 1
ATOM 5900 N N . LYS A 1 739 ? 29.099 -15.184 7.156 1.00 36.56 739 LYS A N 1
ATOM 5901 C CA . LYS A 1 739 ? 29.531 -15.607 5.795 1.00 36.56 739 LYS A CA 1
ATOM 5902 C C . LYS A 1 739 ? 28.348 -15.692 4.821 1.00 36.56 739 LYS A C 1
ATOM 5904 O O . LYS A 1 739 ? 27.364 -16.359 5.127 1.00 36.56 739 LYS A O 1
ATOM 5909 N N . LYS A 1 740 ? 28.459 -15.031 3.660 1.00 41.34 740 LYS A N 1
ATOM 5910 C CA . LYS A 1 740 ? 27.493 -15.118 2.550 1.00 41.34 740 LYS A CA 1
ATOM 5911 C C . LYS A 1 740 ? 27.557 -16.523 1.943 1.00 41.34 740 LYS A C 1
ATOM 5913 O O . LYS A 1 740 ? 28.600 -16.892 1.417 1.00 41.34 740 LYS A O 1
ATOM 5918 N N . LYS A 1 741 ? 26.468 -17.291 2.026 1.00 55.94 741 LYS A N 1
ATOM 5919 C CA . LYS A 1 741 ? 26.318 -18.574 1.322 1.00 55.94 741 LYS A CA 1
ATOM 5920 C C . LYS A 1 741 ? 25.327 -18.414 0.182 1.00 55.94 741 LYS A C 1
ATOM 5922 O O . LYS A 1 741 ? 24.187 -18.029 0.441 1.00 55.94 741 LYS A O 1
ATOM 5927 N N . LYS A 1 742 ? 25.730 -18.751 -1.045 1.00 68.56 742 LYS A N 1
ATOM 5928 C CA . LYS A 1 742 ? 24.834 -18.717 -2.209 1.00 68.56 742 LYS A CA 1
ATOM 5929 C C . LYS A 1 742 ? 23.898 -19.927 -2.192 1.00 68.56 742 LYS A C 1
ATOM 5931 O O . LYS A 1 742 ? 24.351 -21.068 -2.294 1.00 68.56 742 LYS A O 1
ATOM 5936 N N . LYS A 1 743 ? 22.594 -19.674 -2.104 1.00 77.06 743 LYS A N 1
ATOM 5937 C CA . LYS A 1 743 ? 21.532 -20.674 -2.255 1.00 77.06 743 LYS A CA 1
ATOM 5938 C C . LYS A 1 743 ? 20.862 -20.528 -3.621 1.00 77.06 743 LYS A C 1
ATOM 5940 O O . LYS A 1 743 ? 20.590 -19.412 -4.061 1.00 77.06 743 LYS A O 1
ATOM 5945 N N . LEU A 1 744 ? 20.590 -21.652 -4.285 1.00 81.19 744 LEU A N 1
ATOM 5946 C CA . LEU A 1 744 ? 19.790 -21.715 -5.508 1.00 81.19 744 LEU A CA 1
ATOM 5947 C C . LEU A 1 744 ? 18.363 -22.143 -5.177 1.00 81.19 744 LEU A C 1
ATOM 5949 O O . LEU A 1 744 ? 18.153 -23.230 -4.650 1.00 81.19 744 LEU A O 1
ATOM 5953 N N . MET A 1 745 ? 17.384 -21.339 -5.571 1.00 79.06 745 MET A N 1
ATOM 5954 C CA . MET A 1 745 ? 15.975 -21.713 -5.549 1.00 79.06 745 MET A CA 1
ATOM 5955 C C . MET A 1 745 ? 15.567 -22.393 -6.854 1.00 79.06 745 MET A C 1
ATOM 5957 O O . MET A 1 745 ? 15.893 -21.901 -7.938 1.00 79.06 745 MET A O 1
ATOM 5961 N N . PHE A 1 746 ? 14.826 -23.494 -6.765 1.00 81.06 746 PHE A N 1
ATOM 5962 C CA . PHE A 1 746 ? 14.332 -24.229 -7.924 1.00 81.06 746 PHE A CA 1
ATOM 5963 C C . PHE A 1 746 ? 12.993 -24.922 -7.647 1.00 81.06 746 PHE A C 1
ATOM 5965 O O . PHE A 1 746 ? 12.606 -25.156 -6.501 1.00 81.06 746 PHE A O 1
ATOM 5972 N N . CYS A 1 747 ? 12.288 -25.281 -8.715 1.00 78.06 747 CYS A N 1
ATOM 5973 C CA . CYS A 1 747 ? 11.033 -26.027 -8.646 1.00 78.06 747 CYS A CA 1
ATOM 5974 C C . CYS A 1 747 ? 10.944 -27.092 -9.745 1.00 78.06 747 CYS A C 1
ATOM 5976 O O . CYS A 1 747 ? 11.622 -27.006 -10.774 1.00 78.06 747 CYS A O 1
ATOM 5978 N N . GLY A 1 748 ? 10.086 -28.093 -9.540 1.00 72.69 748 GLY A N 1
ATOM 5979 C CA . GLY A 1 748 ? 9.691 -29.000 -10.612 1.00 72.69 748 GLY A CA 1
ATOM 5980 C C . GLY A 1 748 ? 8.919 -28.245 -11.698 1.00 72.69 748 GLY A C 1
ATOM 5981 O O . GLY A 1 748 ? 8.098 -27.380 -11.404 1.00 72.69 748 GLY A O 1
ATOM 5982 N N . ARG A 1 749 ? 9.176 -28.566 -12.969 1.00 65.12 749 ARG A N 1
ATOM 5983 C CA . ARG A 1 749 ? 8.583 -27.859 -14.120 1.00 65.12 749 ARG A CA 1
ATOM 5984 C C . ARG A 1 749 ? 7.157 -28.312 -14.461 1.00 65.12 749 ARG A C 1
ATOM 5986 O O . ARG A 1 749 ? 6.498 -27.689 -15.286 1.00 65.12 749 ARG A O 1
ATOM 5993 N N . VAL A 1 750 ? 6.702 -29.410 -13.854 1.00 59.09 750 VAL A N 1
ATOM 5994 C CA . VAL A 1 750 ? 5.367 -29.995 -14.031 1.00 59.09 750 VAL A CA 1
ATOM 5995 C C . VAL A 1 750 ? 4.833 -30.379 -12.657 1.00 59.09 750 VAL A C 1
ATOM 5997 O O . VAL A 1 750 ? 5.473 -31.167 -11.966 1.00 59.09 750 VAL A O 1
ATOM 6000 N N . LEU A 1 751 ? 3.668 -29.837 -12.282 1.00 54.91 751 LEU A N 1
ATOM 6001 C CA . LEU A 1 751 ? 2.891 -30.262 -11.107 1.00 54.91 751 LEU A CA 1
ATOM 6002 C C . LEU A 1 751 ? 3.708 -30.307 -9.799 1.00 54.91 751 LEU A C 1
ATOM 6004 O O . LEU A 1 751 ? 3.562 -31.227 -8.997 1.00 54.91 751 LEU A O 1
ATOM 6008 N N . SER A 1 752 ? 4.586 -29.320 -9.585 1.00 60.88 752 SER A N 1
ATOM 6009 C CA . SER A 1 752 ? 5.364 -29.240 -8.347 1.00 60.88 752 SER A CA 1
ATOM 6010 C C . SER A 1 752 ? 4.463 -28.815 -7.186 1.00 60.88 752 SER A C 1
ATOM 6012 O O . SER A 1 752 ? 3.680 -27.870 -7.300 1.00 60.88 752 SER A O 1
ATOM 6014 N N . GLN A 1 753 ? 4.593 -29.507 -6.059 1.00 65.44 753 GLN A N 1
ATOM 6015 C CA . GLN A 1 753 ? 3.974 -29.134 -4.779 1.00 65.44 753 GLN A CA 1
ATOM 6016 C C . GLN A 1 753 ? 4.939 -28.340 -3.898 1.00 65.44 753 GLN A C 1
ATOM 6018 O O . GLN A 1 753 ? 4.532 -27.686 -2.943 1.00 65.44 753 GLN A O 1
ATOM 6023 N N . THR A 1 754 ? 6.230 -28.376 -4.236 1.00 70.50 754 THR A N 1
ATOM 6024 C CA . THR A 1 754 ? 7.302 -27.827 -3.409 1.00 70.50 754 THR A CA 1
ATOM 6025 C C . THR A 1 754 ? 8.170 -26.848 -4.181 1.00 70.50 754 THR A C 1
ATOM 6027 O O . THR A 1 754 ? 8.530 -27.091 -5.338 1.00 70.50 754 THR A O 1
ATOM 6030 N N . LEU A 1 755 ? 8.567 -25.781 -3.504 1.00 75.38 755 LEU A N 1
ATOM 6031 C CA . LEU A 1 755 ? 9.688 -24.932 -3.866 1.00 75.38 755 LEU A CA 1
ATOM 6032 C C . LEU A 1 755 ? 10.890 -25.334 -3.017 1.00 75.38 755 LEU A C 1
ATOM 6034 O O . LEU A 1 755 ? 10.793 -25.386 -1.790 1.00 75.38 755 LEU A O 1
ATOM 6038 N N . ASN A 1 756 ? 12.024 -25.582 -3.658 1.00 78.44 756 ASN A N 1
ATOM 6039 C CA . ASN A 1 756 ? 13.206 -26.110 -2.995 1.00 78.44 756 ASN A CA 1
ATOM 6040 C C . ASN A 1 756 ? 14.358 -25.115 -3.078 1.00 78.44 756 ASN A C 1
ATOM 6042 O O . ASN A 1 756 ? 14.499 -24.380 -4.058 1.00 78.44 756 ASN A O 1
ATOM 6046 N N . THR A 1 757 ? 15.208 -25.118 -2.057 1.00 79.31 757 THR A N 1
ATOM 6047 C CA . THR A 1 757 ? 16.481 -24.399 -2.076 1.00 79.31 757 THR A CA 1
ATOM 6048 C C . THR A 1 757 ? 17.634 -25.368 -1.917 1.00 79.31 757 THR A C 1
ATOM 6050 O O . THR A 1 757 ? 17.581 -26.287 -1.108 1.00 79.31 757 THR A O 1
ATOM 6053 N N . HIS A 1 758 ? 18.674 -25.162 -2.716 1.00 81.31 758 HIS A N 1
ATOM 6054 C CA . HIS A 1 758 ? 19.916 -25.912 -2.683 1.00 81.31 758 HIS A CA 1
ATOM 6055 C C . HIS A 1 758 ? 21.044 -24.991 -2.224 1.00 81.31 758 HIS A C 1
ATOM 6057 O O . HIS A 1 758 ? 21.313 -23.971 -2.861 1.00 81.31 758 HIS A O 1
ATOM 6063 N N . ASP A 1 759 ? 21.699 -25.332 -1.120 1.00 78.69 759 ASP A N 1
ATOM 6064 C CA . ASP A 1 759 ? 22.905 -24.636 -0.671 1.00 78.69 759 ASP A CA 1
ATOM 6065 C C . ASP A 1 759 ? 24.100 -25.135 -1.493 1.00 78.69 759 ASP A C 1
ATOM 6067 O O . ASP A 1 759 ? 24.441 -26.318 -1.453 1.00 78.69 759 ASP A O 1
ATOM 6071 N N . LEU A 1 760 ? 24.719 -24.240 -2.269 1.00 76.50 760 LEU A N 1
ATOM 6072 C CA . LEU A 1 760 ? 25.780 -24.610 -3.210 1.00 76.50 760 LEU A CA 1
ATOM 6073 C C . LEU A 1 760 ? 27.084 -25.030 -2.512 1.00 76.50 760 LEU A C 1
ATOM 6075 O O . LEU A 1 760 ? 27.905 -25.708 -3.130 1.00 76.50 760 LEU A O 1
ATOM 6079 N N . GLU A 1 761 ? 27.284 -24.652 -1.246 1.00 75.62 761 GLU A N 1
ATOM 6080 C CA . GLU A 1 761 ? 28.472 -25.025 -0.474 1.00 75.62 761 GLU A CA 1
ATOM 6081 C C . GLU A 1 761 ? 28.271 -26.355 0.251 1.00 75.62 761 GLU A C 1
ATOM 6083 O O . GLU A 1 761 ? 29.104 -27.255 0.149 1.00 75.62 761 GLU A O 1
ATOM 6088 N N . THR A 1 762 ? 27.171 -26.488 0.998 1.00 78.69 762 THR A N 1
ATOM 6089 C CA . THR A 1 762 ? 26.900 -27.694 1.801 1.00 78.69 762 THR A CA 1
ATOM 6090 C C . THR A 1 762 ? 26.260 -28.811 0.989 1.00 78.69 762 THR A C 1
ATOM 6092 O O . THR A 1 762 ? 26.186 -29.939 1.471 1.00 78.69 762 THR A O 1
ATOM 6095 N N . LYS A 1 763 ? 25.793 -28.511 -0.230 1.00 78.81 763 LYS A N 1
ATOM 6096 C CA . LYS A 1 763 ? 25.016 -29.401 -1.104 1.00 78.81 763 LYS A CA 1
ATOM 6097 C C . LYS A 1 763 ? 23.722 -29.918 -0.464 1.00 78.81 763 LYS A C 1
ATOM 6099 O O . LYS A 1 763 ? 23.183 -30.932 -0.904 1.00 78.81 763 LYS A O 1
ATOM 6104 N N . SER A 1 764 ? 23.222 -29.238 0.569 1.00 79.44 764 SER A N 1
ATOM 6105 C CA . SER A 1 764 ? 21.983 -29.602 1.260 1.00 79.44 764 SER A CA 1
ATOM 6106 C C . SER A 1 764 ? 20.758 -29.018 0.560 1.00 79.44 764 SER A C 1
ATOM 6108 O O . SER A 1 764 ? 20.855 -28.006 -0.139 1.00 79.44 764 SER A O 1
ATOM 6110 N N . TYR A 1 765 ? 19.604 -29.648 0.778 1.00 79.56 765 TYR A N 1
ATOM 6111 C CA . TYR A 1 765 ? 18.313 -29.216 0.251 1.00 79.56 765 TYR A CA 1
ATOM 6112 C C . TYR A 1 765 ? 17.371 -28.845 1.394 1.00 79.56 765 TYR A C 1
ATOM 6114 O O . TYR A 1 765 ? 17.247 -29.613 2.343 1.00 79.56 765 TYR A O 1
ATOM 6122 N N . ASP A 1 766 ? 16.688 -27.709 1.265 1.00 75.62 766 ASP A N 1
ATOM 6123 C CA . ASP A 1 766 ? 15.631 -27.275 2.181 1.00 75.62 766 ASP A CA 1
ATOM 6124 C C . ASP A 1 766 ? 14.339 -27.014 1.388 1.00 75.62 766 ASP A C 1
ATOM 6126 O O . ASP A 1 766 ? 14.346 -26.278 0.389 1.00 75.62 766 ASP A O 1
ATOM 6130 N N . VAL A 1 767 ? 13.213 -27.565 1.851 1.00 74.31 767 VAL A N 1
ATOM 6131 C CA . VAL A 1 767 ? 11.885 -27.215 1.324 1.00 74.31 767 VAL A CA 1
ATOM 6132 C C . VAL A 1 767 ? 11.531 -25.822 1.833 1.00 74.31 767 VAL A C 1
ATOM 6134 O O . VAL A 1 767 ? 11.433 -25.592 3.035 1.00 74.31 767 VAL A O 1
ATOM 6137 N N . THR A 1 768 ? 11.386 -24.873 0.914 1.00 68.19 768 THR A N 1
ATOM 6138 C CA . THR A 1 768 ? 11.128 -23.461 1.243 1.00 68.19 768 THR A CA 1
ATOM 6139 C C . THR A 1 768 ? 9.642 -23.168 1.343 1.00 68.19 768 THR A C 1
ATOM 6141 O O . THR A 1 768 ? 9.226 -22.350 2.154 1.00 68.19 768 THR A O 1
ATOM 6144 N N . PHE A 1 769 ? 8.842 -23.841 0.521 1.00 68.88 769 PHE A N 1
ATOM 6145 C CA . PHE A 1 769 ? 7.398 -23.681 0.506 1.00 68.88 769 PHE A CA 1
ATOM 6146 C C . PHE A 1 769 ? 6.739 -24.945 -0.033 1.00 68.88 769 PHE A C 1
ATOM 6148 O O . PHE A 1 769 ? 7.242 -25.539 -0.990 1.00 68.88 769 PHE A O 1
ATOM 6155 N N . THR A 1 770 ? 5.606 -25.313 0.560 1.00 68.81 770 THR A N 1
ATOM 6156 C CA . THR A 1 770 ? 4.785 -26.447 0.136 1.00 68.81 770 THR A CA 1
ATOM 6157 C C . THR A 1 770 ? 3.340 -25.995 0.015 1.00 68.81 770 THR A C 1
ATOM 6159 O O . THR A 1 770 ? 2.808 -25.365 0.927 1.00 68.81 770 THR A O 1
ATOM 6162 N N . ALA A 1 771 ? 2.699 -26.346 -1.093 1.00 62.81 771 ALA A N 1
ATOM 6163 C CA . ALA A 1 771 ? 1.272 -26.162 -1.313 1.00 62.81 771 ALA A CA 1
ATOM 6164 C C . ALA A 1 771 ? 0.714 -27.333 -2.130 1.00 62.81 771 ALA A C 1
ATOM 6166 O O . ALA A 1 771 ? 1.470 -28.103 -2.720 1.00 62.81 771 ALA A O 1
ATOM 6167 N N . GLU A 1 772 ? -0.613 -27.438 -2.217 1.00 57.66 772 GLU A N 1
ATOM 6168 C CA . GLU A 1 772 ? -1.272 -28.424 -3.087 1.00 57.66 772 GLU A CA 1
ATOM 6169 C C . GLU A 1 772 ? -0.843 -28.277 -4.560 1.00 57.66 772 GLU A C 1
ATOM 6171 O O . GLU A 1 772 ? -0.733 -29.267 -5.284 1.00 57.66 772 GLU A O 1
ATOM 6176 N N . SER A 1 773 ? -0.541 -27.048 -4.994 1.00 61.81 773 SER A N 1
ATOM 6177 C CA . SER A 1 773 ? 0.149 -26.740 -6.248 1.00 61.81 773 SER A CA 1
ATOM 6178 C C . SER A 1 773 ? 0.834 -25.373 -6.165 1.00 61.81 773 SER A C 1
ATOM 6180 O O . SER A 1 773 ? 0.246 -24.414 -5.663 1.00 61.81 773 SER A O 1
ATOM 6182 N N . ILE A 1 774 ? 2.062 -25.252 -6.686 1.00 62.66 774 ILE A N 1
ATOM 6183 C CA . ILE A 1 774 ? 2.759 -23.954 -6.815 1.00 62.66 774 ILE A CA 1
ATOM 6184 C C . ILE A 1 774 ? 2.648 -23.336 -8.222 1.00 62.66 774 ILE A C 1
ATOM 6186 O O . ILE A 1 774 ? 3.297 -22.327 -8.499 1.00 62.66 774 ILE A O 1
ATOM 6190 N N . GLY A 1 775 ? 1.831 -23.925 -9.106 1.00 68.62 775 GLY A N 1
ATOM 6191 C CA . GLY A 1 775 ? 1.576 -23.413 -10.455 1.00 68.62 775 GLY A CA 1
ATOM 6192 C C . GLY A 1 775 ? 2.840 -23.281 -11.316 1.00 68.62 775 GLY A C 1
ATOM 6193 O O . GLY A 1 775 ? 3.695 -24.167 -11.321 1.00 68.62 775 GLY A O 1
ATOM 6194 N N . PHE A 1 776 ? 2.942 -22.169 -12.053 1.00 72.06 776 PHE A N 1
ATOM 6195 C CA . PHE A 1 776 ? 4.085 -21.810 -12.902 1.00 72.06 776 PHE A CA 1
ATOM 6196 C C . PHE A 1 776 ? 4.857 -20.635 -12.286 1.00 72.06 776 PHE A C 1
ATOM 6198 O O . PHE A 1 776 ? 4.595 -19.485 -12.638 1.00 72.06 776 PHE A O 1
ATOM 6205 N N . PRO A 1 777 ? 5.795 -20.887 -11.361 1.00 73.88 777 PRO A N 1
ATOM 6206 C CA . PRO A 1 777 ? 6.474 -19.817 -10.653 1.00 73.88 777 PRO A CA 1
ATOM 6207 C C . PRO A 1 777 ? 7.365 -18.993 -11.574 1.00 73.88 777 PRO A C 1
ATOM 6209 O O . PRO A 1 777 ? 8.196 -19.517 -12.315 1.00 73.88 777 PRO A O 1
ATOM 6212 N N . VAL A 1 778 ? 7.218 -17.676 -11.466 1.00 77.06 778 VAL A N 1
ATOM 6213 C CA . VAL A 1 778 ? 8.052 -16.690 -12.152 1.00 77.06 778 VAL A CA 1
ATOM 6214 C C . VAL A 1 778 ? 8.675 -15.775 -11.124 1.00 77.06 778 VAL A C 1
ATOM 6216 O O . VAL A 1 778 ? 8.004 -15.337 -10.192 1.00 77.06 778 VAL A O 1
ATOM 6219 N N . LEU A 1 779 ? 9.958 -15.486 -11.325 1.00 73.25 779 LEU A N 1
ATOM 6220 C CA . LEU A 1 779 ? 10.695 -14.510 -10.544 1.00 73.25 779 LEU A CA 1
ATOM 6221 C C . LEU A 1 779 ? 10.093 -13.123 -10.767 1.00 73.25 779 LEU A C 1
ATOM 6223 O O . LEU A 1 779 ? 10.206 -12.575 -11.864 1.00 73.25 779 LEU A O 1
ATOM 6227 N N . TYR A 1 780 ? 9.465 -12.562 -9.743 1.00 71.69 780 TYR A N 1
ATOM 6228 C CA . TYR A 1 780 ? 8.813 -11.264 -9.788 1.00 71.69 780 TYR A CA 1
ATOM 6229 C C . TYR A 1 780 ? 9.478 -10.265 -8.847 1.00 71.69 780 TYR A C 1
ATOM 6231 O O . TYR A 1 780 ? 9.877 -10.579 -7.724 1.00 71.69 780 TYR A O 1
ATOM 6239 N N . PHE A 1 781 ? 9.558 -9.035 -9.337 1.00 65.31 781 PHE A N 1
ATOM 6240 C CA . PHE A 1 781 ? 10.127 -7.898 -8.647 1.00 65.31 781 PHE A CA 1
ATOM 6241 C C . PHE A 1 781 ? 9.062 -6.797 -8.570 1.00 65.31 781 PHE A C 1
ATOM 6243 O O . PHE A 1 781 ? 8.592 -6.349 -9.611 1.00 65.31 781 PHE A O 1
ATOM 6250 N N . GLN A 1 782 ? 8.646 -6.397 -7.366 1.00 59.22 782 GLN A N 1
ATOM 6251 C CA . GLN A 1 782 ? 7.658 -5.337 -7.163 1.00 59.22 782 GLN A CA 1
ATOM 6252 C C . GLN A 1 782 ? 8.053 -4.027 -7.852 1.00 59.22 782 GLN A C 1
ATOM 6254 O O . GLN A 1 782 ? 9.192 -3.560 -7.781 1.00 59.22 782 GLN A O 1
ATOM 6259 N N . SER A 1 783 ? 7.074 -3.413 -8.507 1.00 57.06 783 SER A N 1
ATOM 6260 C CA . SER A 1 783 ? 7.254 -2.199 -9.296 1.00 57.06 783 SER A CA 1
ATOM 6261 C C . SER A 1 783 ? 6.005 -1.331 -9.250 1.00 57.06 783 SER A C 1
ATOM 6263 O O . SER A 1 783 ? 4.901 -1.851 -9.134 1.00 57.06 783 SER A O 1
ATOM 6265 N N . LEU A 1 784 ? 6.161 -0.015 -9.389 1.00 52.56 784 LEU A N 1
ATOM 6266 C CA . LEU A 1 784 ? 5.030 0.905 -9.578 1.00 52.56 784 LEU A CA 1
ATOM 6267 C C . LEU A 1 784 ? 4.705 1.146 -11.062 1.00 52.56 784 LEU A C 1
ATOM 6269 O O . LEU A 1 784 ? 3.795 1.902 -11.388 1.00 52.56 784 LEU A O 1
ATOM 6273 N N . ILE A 1 785 ? 5.444 0.503 -11.970 1.00 57.66 785 ILE A N 1
ATOM 6274 C CA . ILE A 1 785 ? 5.330 0.718 -13.412 1.00 57.66 785 ILE A CA 1
ATOM 6275 C C . ILE A 1 785 ? 3.976 0.233 -13.929 1.00 57.66 785 ILE A C 1
ATOM 6277 O O . ILE A 1 785 ? 3.594 -0.918 -13.735 1.00 57.66 785 ILE A O 1
ATOM 6281 N N . SER A 1 786 ? 3.283 1.099 -14.654 1.00 65.19 786 SER A N 1
ATOM 6282 C CA . SER A 1 786 ? 2.113 0.749 -15.459 1.00 65.19 786 SER A CA 1
ATOM 6283 C C . SER A 1 786 ? 2.423 1.064 -16.922 1.00 65.19 786 SER A C 1
ATOM 6285 O O . SER A 1 786 ? 3.243 1.942 -17.199 1.00 65.19 786 SER A O 1
ATOM 6287 N N . ILE A 1 787 ? 1.833 0.322 -17.864 1.00 68.94 787 ILE A N 1
ATOM 6288 C CA . ILE A 1 787 ? 1.976 0.645 -19.290 1.00 68.94 787 ILE A CA 1
ATOM 6289 C C . ILE A 1 787 ? 0.843 1.614 -19.658 1.00 68.94 787 ILE A C 1
ATOM 6291 O O . ILE A 1 787 ? -0.315 1.216 -19.526 1.00 68.94 787 ILE A O 1
ATOM 6295 N N . PRO A 1 788 ? 1.145 2.843 -20.106 1.00 54.66 788 PRO A N 1
ATOM 6296 C CA . PRO A 1 788 ? 0.123 3.820 -20.477 1.00 54.66 788 PRO A CA 1
ATOM 6297 C C . PRO A 1 788 ? -0.762 3.373 -21.649 1.00 54.66 788 PRO A C 1
ATOM 6299 O O . PRO A 1 788 ? -0.332 2.523 -22.473 1.00 54.66 788 PRO A O 1
#

Organism: NCBI:txid1240361